Protein AF-0000000081105665 (afdb_homodimer)

Solvent-accessible surface area (backbone atoms only — not comparable to full-atom values): 54219 Å² total; per-residue (Å²): 66,48,36,37,39,57,24,75,41,29,33,27,36,34,90,42,68,27,40,49,86,88,50,62,71,31,63,37,23,74,42,28,30,39,30,44,35,36,40,65,86,80,62,50,31,34,32,40,41,40,35,35,30,55,28,52,73,60,33,45,56,31,72,83,52,72,49,66,42,65,29,30,36,23,30,35,54,67,84,82,11,31,29,22,29,56,30,8,40,64,44,68,84,50,92,57,45,72,49,58,62,32,36,41,55,25,50,58,17,31,39,53,46,51,49,50,51,65,70,30,57,69,56,51,52,49,54,44,62,76,42,50,90,47,48,45,74,49,79,44,68,42,82,90,47,67,42,66,32,38,33,40,33,41,74,93,52,75,49,35,42,30,24,37,68,82,82,64,42,73,35,31,42,34,32,77,41,69,33,67,49,65,21,78,38,44,45,27,39,35,42,25,66,65,42,79,33,60,48,43,96,78,78,74,43,67,41,79,44,59,35,27,45,31,35,28,38,66,85,54,34,47,37,32,42,36,37,46,70,42,71,42,39,58,62,92,70,64,89,66,72,56,52,77,62,68,60,89,84,59,80,60,59,82,26,41,50,43,85,42,90,89,56,31,57,58,57,51,48,56,29,43,74,65,19,62,52,83,68,71,63,72,81,76,41,52,58,86,37,55,45,78,44,51,86,42,73,92,44,68,46,42,28,38,34,27,60,68,53,52,43,43,35,29,49,35,36,58,50,94,88,24,26,38,34,37,39,17,32,54,71,54,34,57,36,50,55,50,38,37,37,72,73,68,68,41,51,56,44,34,39,34,41,35,30,81,33,37,70,25,33,49,14,44,47,57,42,34,73,68,62,16,31,40,38,39,45,56,90,44,46,74,63,54,46,32,19,72,82,42,65,59,48,75,46,67,22,40,63,82,46,40,39,74,50,73,56,96,61,36,30,38,36,42,45,40,47,85,82,34,60,84,19,59,55,28,33,40,34,39,37,37,45,37,60,53,50,84,80,49,70,39,38,34,41,39,63,80,33,46,48,30,34,60,85,42,68,49,56,49,69,60,52,56,32,49,65,45,41,34,45,48,48,49,53,50,35,57,71,30,16,53,34,42,81,20,35,31,38,14,28,30,34,40,83,66,7,45,33,48,43,53,43,54,32,57,62,69,53,50,75,72,48,94,35,39,52,85,49,28,44,65,70,44,63,64,42,85,78,126,67,47,34,38,38,58,22,77,39,28,34,27,35,34,90,41,68,26,40,49,86,88,47,63,73,30,62,36,23,72,41,27,31,40,30,43,34,37,39,66,84,79,63,50,32,34,32,40,40,40,35,34,30,53,24,51,73,61,31,48,55,33,71,83,54,73,50,67,41,67,28,31,36,24,30,35,54,67,87,83,11,31,28,22,27,54,31,9,40,65,43,68,84,49,92,58,48,71,49,58,61,31,35,40,54,24,50,57,17,32,40,53,46,52,50,50,52,64,71,29,57,71,55,50,52,48,52,43,64,75,41,50,90,46,50,45,72,48,80,44,67,43,83,88,48,67,42,68,32,37,34,40,34,42,73,93,53,75,47,34,40,32,23,36,70,83,81,64,40,73,35,30,41,36,32,78,41,69,34,67,48,66,22,78,37,43,45,26,39,36,43,27,66,66,39,80,32,61,49,45,97,78,79,75,44,67,40,79,44,60,34,28,44,29,36,27,39,65,84,54,34,50,36,32,44,37,38,46,69,42,71,41,38,60,61,92,70,64,89,64,72,59,52,76,63,67,62,88,84,60,81,62,56,84,25,42,49,44,84,41,88,89,55,31,56,57,55,50,47,56,28,43,75,65,19,62,51,82,70,71,62,72,82,76,42,53,59,87,37,53,46,79,44,49,87,42,74,93,44,68,46,41,28,40,35,28,61,68,53,52,44,43,35,30,49,36,37,59,49,94,90,26,26,36,35,35,39,18,33,54,70,53,34,56,36,49,54,50,37,37,37,72,73,67,68,42,52,57,45,33,38,34,40,36,31,81,33,38,70,26,34,50,13,45,47,57,41,35,73,68,62,15,31,41,37,40,45,56,90,44,47,72,62,53,45,33,19,73,83,42,66,60,48,75,45,66,22,40,64,83,44,40,39,75,50,72,56,94,62,34,29,38,36,44,44,40,47,85,82,34,60,86,20,59,55,28,36,40,35,38,38,35,45,38,60,54,49,86,78,49,70,38,37,35,40,39,63,81,32,43,48,31,35,65,84,42,70,60,66,56,58,70,51,47,35,50,65,45,42,34,46,47,48,50,53,51,34,58,71,32,16,53,34,43,82,22,35,32,39,13,28,31,32,40,90,62,6,45,33,46,43,53,49,54,33,58,61,68,54,52,74,72,46,92,36,40,54,85,51,27,45,66,70,43,62,63,42,86,78,124

Sequence (1060 aa):
MTNINKYSIYRSQTLTQNYNLYHSDQSVAETGSETLSFDLSSGLRARIDRYYRYNDYWIWSQPGLEPSMNYTIVMKDGSDGFACFTKAQNNFFVDDPTQTLGYVDSYLADYLIHQAQQFALPWLLQQMNSASSRLHTYDMVEPLTNNRFKVLELDGSDFSLIVNATSHRPYKIRFMENHATFGKATNDLLLSNYSAVSFDDKSGRRLQLPYRLQTIYNSTDVLEDVKLDSISINPPMKSGFFDPVLSPKDTSTPQAPKQSTLYPRSEVHEFFESGLWGGPFESFFNTSDVVVTHPIPDIPQIMAVYVGYADYVQLVLNFTDGVLITDAAPHRSRILIQWVKETLHKSVTHIVPSHHHRDHAGGVPDYVEAGAVVVVPEVAKKYYSNINNGKVKFATYNEKNPFVLKDEHIQFRSLWRDENPHARDWSYGVATSACPAKNEGVVAFVADVWSPDPDDGGMGDAVRFDIGYARQWLDAAVDDGLPRSTVVVGAHGGNTTIDKLESLISITGYEYPNLETNDWKAGGALCKHHMTNINKYSIYRSQTLTQNYNLYHSDQSVAETGSETLSFDLSSGLRARIDRYYRYNDYWIWSQPGLEPSMNYTIVMKDGSDGFACFTKAQNNFFVDDPTQTLGYVDSYLADYLIHQAQQFALPWLLQQMNSASSRLHTYDMVEPLTNNRFKVLELDGSDFSLIVNATSHRPYKIRFMENHATFGKATNDLLLSNYSAVSFDDKSGRRLQLPYRLQTIYNSTDVLEDVKLDSISINPPMKSGFFDPVLSPKDTSTPQAPKQSTLYPRSEVHEFFESGLWGGPFESFFNTSDVVVTHPIPDIPQIMAVYVGYADYVQLVLNFTDGVLITDAAPHRSRILIQWVKETLHKSVTHIVPSHHHRDHAGGVPDYVEAGAVVVVPEVAKKYYSNINNGKVKFATYNEKNPFVLKDEHIQFRSLWRDENPHARDWSYGVATSACPAKNEGVVAFVADVWSPDPDDGGMGDAVRFDIGYARQWLDAAVDDGLPRSTVVVGAHGGNTTIDKLESLISITGYEYPNLETNDWKAGGALCKHH

Organism: NCBI:txid173218

InterPro domains:
  IPR001279 Metallo-beta-lactamase [PF00753] (320-388)
  IPR036866 Ribonuclease Z/Hydroxyacylglutathione hydrolase-like [G3DSA:3.60.15.10] (304-509)
  IPR036866 Ribonuclease Z/Hydroxyacylglutathione hydrolase-like [SSF56281] (298-503)

Foldseek 3Di:
DKKQDWFAFKWFFFPFQAQALPATDGTQFGGKIKIKDWDQPPAIKIKIWIKTFGDVVLCLQPVPDPRIATWMWIWGADQQIWIFILFFAQASPDPDRRDGPTTDAQALNQLVVLVSCQVCPVNVVVVCVVPVVQKDKDWDQDPPPRDIWIWIDGPPDQWIFTADPPVRHTAWIWGWFQAQFQGTKIWIWGFDDWDWDDQDPPPSDTDTGGQWIFTDIRNHYTGITTGTPDMDHPDDDDPCNNPRDHDPPDDDDGYHHDADPLRHSVNSVNCRSNNNDDDDPVVPWALVQKDWDDLAPVQRQWIWIDTNDQFFIWIWGNDPAAIEIFFAARPVNLRVQVNCCVPVVHGHAAYEFQDRRCRRCVRVLVNVVSPHAYEFAPSCCVSRCCRPHRSHHYDYAAQQAWDWDADQFKIKTKHDDAPAPSHRGGIKMKMATQADDKPGEIEIEHEQQDQDDVVCVLPVPSSRHDLVNLVVVLVVCLVQQPAQQYWYQYSGYPNNSIDGNVSNCVNSVPPRDRGIQQRGCRNHRSHPPD/DKKQDWFQFKWFFFPFQAQALPATDGTQFRGWIKIKDWDQPPAIKIKIWIKTFGDVVLCLQPVPDPRMATWMWIWGADQQIWIFILFFALASPDPGRRDGPTTDAQALNQLVVLVSCQVCPVNVVVVCVVPVVQKDKDWDQDPPPRDIWIWIDGPPDQWIFTADPPVRHTAWIWGWFQAQQQGTKIWIWGFDDWDWDDQDPPPSDTDTGGQWIFTDIRNHYTGITTGTPDMDHPDDDDPCNNPRDHDPVDDDDGYHHDADPLRHSNNSVNCRSNNNDDDDPVVPWALVQKDWDDLAPVQRQWIWIDTDDQFFIWIWGNDPAAIEIFFAARPVNLRVQVNCCVPVVHGHAAYEFQDRRCRRCVRVLVNVVSPHAYEFAPSCCVSRCCRPHRSHHYDYAAQQAWDWDADQFKIKTKHDDAPAPSHRGGIKMKMATQADDKPGEIEIEHEQQDQDDVVCVLAPCVSRHDLVNLVVVLVVCLVQQPAQQYWYQYSGYPPNSIDGNVSNCSNSVPPRDRGIQQRGCRNHRSHPPD

Nearest PDB structures (foldseek):
  1bmc-assembly1_A  TM=7.574E-01  e=5.456E-08  Bacillus cereus
  6v54-assembly1_A  TM=6.440E-01  e=1.483E-07  Hirschia baltica ATCC 49814
  6mh0-assembly1_A  TM=6.210E-01  e=2.069E-07  Escherichia coli
  6v3q-assembly1_B  TM=7.122E-01  e=2.816E-06  Pseudomonas aeruginosa
  7ayj-assembly1_A  TM=6.087E-01  e=8.771E-07  Pseudomonas aeruginosa

Structure (mmCIF, N/CA/C/O backbone):
data_AF-0000000081105665-model_v1
#
loop_
_entity.id
_entity.type
_entity.pdbx_description
1 polymer 'Metallo-beta-lactamase domain-containing protein'
#
loop_
_atom_site.group_PDB
_atom_site.id
_atom_site.type_symbol
_atom_site.label_atom_id
_atom_site.label_alt_id
_atom_site.label_comp_id
_atom_site.label_asym_id
_atom_site.label_entity_id
_atom_site.label_seq_id
_atom_site.pdbx_PDB_ins_code
_atom_site.Cartn_x
_atom_site.Cartn_y
_atom_site.Cartn_z
_atom_site.occupancy
_atom_site.B_iso_or_equiv
_atom_site.auth_seq_id
_atom_site.auth_comp_id
_atom_site.auth_asym_id
_atom_site.auth_atom_id
_atom_site.pdbx_PDB_model_num
ATOM 1 N N . MET A 1 1 ? -12.219 19.234 34.719 1 37.34 1 MET A N 1
ATOM 2 C CA . MET A 1 1 ? -11.25 18.281 34.188 1 37.34 1 MET A CA 1
ATOM 3 C C . MET A 1 1 ? -11.938 17.266 33.25 1 37.34 1 MET A C 1
ATOM 5 O O . MET A 1 1 ? -12.977 16.703 33.625 1 37.34 1 MET A O 1
ATOM 9 N N . THR A 1 2 ? -11.758 17.406 32.062 1 38.91 2 THR A N 1
ATOM 10 C CA . THR A 1 2 ? -12.383 16.453 31.156 1 38.91 2 THR A CA 1
ATOM 11 C C . THR A 1 2 ? -11.406 15.352 30.781 1 38.91 2 THR A C 1
ATOM 13 O O . THR A 1 2 ? -10.258 15.625 30.406 1 38.91 2 THR A O 1
ATOM 16 N N . ASN A 1 3 ? -11.625 14.109 31.359 1 39.16 3 ASN A N 1
ATOM 17 C CA . ASN A 1 3 ? -10.875 12.945 30.922 1 39.16 3 ASN A CA 1
ATOM 18 C C . ASN A 1 3 ? -11.578 12.211 29.781 1 39.16 3 ASN A C 1
ATOM 20 O O . ASN A 1 3 ? -12.742 11.844 29.906 1 39.16 3 ASN A O 1
ATOM 24 N N . ILE A 1 4 ? -11.008 12.336 28.703 1 38.38 4 ILE A N 1
ATOM 25 C CA . ILE A 1 4 ? -11.492 11.508 27.609 1 38.38 4 ILE A CA 1
ATOM 26 C C . ILE A 1 4 ? -10.812 10.141 27.641 1 38.38 4 ILE A C 1
ATOM 28 O O . ILE A 1 4 ? -9.578 10.055 27.609 1 38.38 4 ILE A O 1
ATOM 32 N N . ASN A 1 5 ? -11.391 9.141 28.156 1 37.25 5 ASN A N 1
ATOM 33 C CA . ASN A 1 5 ? -10.852 7.809 28.438 1 37.25 5 ASN A CA 1
ATOM 34 C C . ASN A 1 5 ? -10.625 7.023 27.141 1 37.25 5 ASN A C 1
ATOM 36 O O . ASN A 1 5 ? -10.875 7.527 26.047 1 37.25 5 ASN A O 1
ATOM 40 N N . LYS A 1 6 ? -10.828 5.504 27.359 1 40.22 6 LYS A N 1
ATOM 41 C CA . LYS A 1 6 ? -10.32 4.355 26.609 1 40.22 6 LYS A CA 1
ATOM 42 C C . LYS A 1 6 ? -10.852 4.344 25.188 1 40.22 6 LYS A C 1
ATOM 44 O O . LYS A 1 6 ? -12.039 4.594 24.953 1 40.22 6 LYS A O 1
ATOM 49 N N . TYR A 1 7 ? -9.852 4.559 24.328 1 48.91 7 TYR A N 1
ATOM 50 C CA . TYR A 1 7 ? -10.148 4.441 22.906 1 48.91 7 TYR A CA 1
ATOM 51 C C . TYR A 1 7 ? -10.18 2.982 22.469 1 48.91 7 TYR A C 1
ATOM 53 O O . TYR A 1 7 ? -9.328 2.189 22.875 1 48.91 7 TYR A O 1
ATOM 61 N N . SER A 1 8 ? -11.273 2.695 21.781 1 53.72 8 SER A N 1
ATOM 62 C CA . SER A 1 8 ? -11.289 1.357 21.203 1 53.72 8 SER A CA 1
ATOM 63 C C . SER A 1 8 ? -10.523 1.323 19.875 1 53.72 8 SER A C 1
ATOM 65 O O . SER A 1 8 ? -9.922 0.307 19.531 1 53.72 8 SER A O 1
ATOM 67 N N . ILE A 1 9 ? -10.453 2.574 19.203 1 60.12 9 ILE A N 1
ATOM 68 C CA . ILE A 1 9 ? -9.789 2.502 17.906 1 60.12 9 ILE A CA 1
ATOM 69 C C . ILE A 1 9 ? -8.914 3.74 17.703 1 60.12 9 ILE A C 1
ATOM 71 O O . ILE A 1 9 ? -9.383 4.871 17.859 1 60.12 9 ILE A O 1
ATOM 75 N N . TYR A 1 10 ? -7.656 3.674 17.656 1 60.84 10 TYR A N 1
ATOM 76 C CA . TYR A 1 10 ? -6.711 4.684 17.188 1 60.84 10 TYR A CA 1
ATOM 77 C C . TYR A 1 10 ? -6.016 4.223 15.914 1 60.84 10 TYR A C 1
ATOM 79 O O . TYR A 1 10 ? -5.297 3.221 15.914 1 60.84 10 TYR A O 1
ATOM 87 N N . ARG A 1 11 ? -6.316 4.918 14.797 1 66.19 11 ARG A N 1
ATOM 88 C CA . ARG A 1 11 ? -5.66 4.684 13.516 1 66.19 11 ARG A CA 1
ATOM 89 C C . ARG A 1 11 ? -5.109 5.98 12.938 1 66.19 11 ARG A C 1
ATOM 91 O O . ARG A 1 11 ? -5.691 7.051 13.133 1 66.19 11 ARG A O 1
ATOM 98 N N . SER A 1 12 ? -4.004 5.84 12.359 1 69.19 12 SER A N 1
ATOM 99 C CA . SER A 1 12 ? -3.416 7.047 11.781 1 69.19 12 SER A CA 1
ATOM 100 C C . SER A 1 12 ? -2.777 6.762 10.43 1 69.19 12 SER A C 1
ATOM 102 O O . SER A 1 12 ? -2.34 5.637 10.172 1 69.19 12 SER A O 1
ATOM 104 N N . GLN A 1 13 ? -2.807 7.734 9.555 1 68.31 13 GLN A N 1
ATOM 105 C CA . GLN A 1 13 ? -2.158 7.711 8.25 1 68.31 13 GLN A CA 1
ATOM 106 C C . GLN A 1 13 ? -1.118 8.82 8.133 1 68.31 13 GLN A C 1
ATOM 108 O O . GLN A 1 13 ? -1.024 9.688 9.008 1 68.31 13 GLN A O 1
ATOM 113 N N . THR A 1 14 ? -0.29 8.656 7.148 1 71.38 14 THR A N 1
ATOM 114 C CA . THR A 1 14 ? 0.779 9.633 6.953 1 71.38 14 THR A CA 1
ATOM 115 C C . THR A 1 14 ? 0.577 10.406 5.652 1 71.38 14 THR A C 1
ATOM 117 O O . THR A 1 14 ? -0.057 9.906 4.723 1 71.38 14 THR A O 1
ATOM 120 N N . LEU A 1 15 ? 1.018 11.594 5.68 1 73 15 LEU A N 1
ATOM 121 C CA . LEU A 1 15 ? 1.09 12.375 4.453 1 73 15 LEU A CA 1
ATOM 122 C C . LEU A 1 15 ? 2.422 12.156 3.744 1 73 15 LEU A C 1
ATOM 124 O O . LEU A 1 15 ? 2.592 12.555 2.59 1 73 15 LEU A O 1
ATOM 128 N N . THR A 1 16 ? 3.307 11.375 4.387 1 76 16 THR A N 1
ATOM 129 C CA . THR A 1 16 ? 4.703 11.5 3.988 1 76 16 THR A CA 1
ATOM 130 C C . THR A 1 16 ? 5.172 10.242 3.26 1 76 16 THR A C 1
ATOM 132 O O . THR A 1 16 ? 6.211 10.258 2.594 1 76 16 THR A O 1
ATOM 135 N N . GLN A 1 17 ? 4.523 9.203 3.264 1 82.69 17 GLN A N 1
ATOM 136 C CA . GLN A 1 17 ? 5.066 7.945 2.756 1 82.69 17 GLN A CA 1
ATOM 137 C C . GLN A 1 17 ? 4.047 7.219 1.886 1 82.69 17 GLN A C 1
ATOM 139 O O . GLN A 1 17 ? 4.031 5.984 1.835 1 82.69 17 GLN A O 1
ATOM 144 N N . ASN A 1 18 ? 3.248 7.973 1.263 1 89.19 18 ASN A N 1
ATOM 145 C CA . ASN A 1 18 ? 2.18 7.406 0.448 1 89.19 18 ASN A CA 1
ATOM 146 C C . ASN A 1 18 ? 2.701 6.914 -0.899 1 89.19 18 ASN A C 1
ATOM 148 O O . ASN A 1 18 ? 3.715 7.414 -1.396 1 89.19 18 ASN A O 1
ATOM 152 N N . TYR A 1 19 ? 2.037 5.875 -1.421 1 92 19 TYR A N 1
ATOM 153 C CA . TYR A 1 19 ? 2.26 5.531 -2.82 1 92 19 TYR A CA 1
ATOM 154 C C . TYR A 1 19 ? 1.63 6.562 -3.746 1 92 19 TYR A C 1
ATOM 156 O O . TYR A 1 19 ? 2.27 7.031 -4.691 1 92 19 TYR A O 1
ATOM 164 N N . ASN A 1 20 ? 0.352 6.941 -3.508 1 92.81 20 ASN A N 1
ATOM 165 C CA . ASN A 1 20 ? -0.373 7.922 -4.309 1 92.81 20 ASN A CA 1
ATOM 166 C C . ASN A 1 20 ? 0.107 9.344 -4.023 1 92.81 20 ASN A C 1
ATOM 168 O O . ASN A 1 20 ? 0.694 9.602 -2.975 1 92.81 20 ASN A O 1
ATOM 172 N N . LEU A 1 21 ? -0.135 10.219 -4.949 1 93.19 21 LEU A N 1
ATOM 173 C CA . LEU A 1 21 ? 0.351 11.594 -4.859 1 93.19 21 LEU A CA 1
ATOM 174 C C . LEU A 1 21 ? -0.659 12.484 -4.145 1 93.19 21 LEU A C 1
ATOM 176 O O . LEU A 1 21 ? -0.277 13.375 -3.387 1 93.19 21 LEU A O 1
ATOM 180 N N . TYR A 1 22 ? -1.914 12.18 -4.227 1 88.69 22 TYR A N 1
ATOM 181 C CA . TYR A 1 22 ? -2.889 13.203 -3.865 1 88.69 22 TYR A CA 1
ATOM 182 C C . TYR A 1 22 ? -3.77 12.734 -2.713 1 88.69 22 TYR A C 1
ATOM 184 O O . TYR A 1 22 ? -4.609 13.492 -2.219 1 88.69 22 TYR A O 1
ATOM 192 N N . HIS A 1 23 ? -3.568 11.5 -2.299 1 88.06 23 HIS A N 1
ATOM 193 C CA . HIS A 1 23 ? -4.336 10.969 -1.183 1 88.06 23 HIS A CA 1
ATOM 194 C C . HIS A 1 23 ? -3.467 10.094 -0.284 1 88.06 23 HIS A C 1
ATOM 196 O O . HIS A 1 23 ? -2.576 9.391 -0.767 1 88.06 23 HIS A O 1
ATOM 202 N N . SER A 1 24 ? -3.795 10.203 0.96 1 87.25 24 SER A N 1
ATOM 203 C CA . SER A 1 24 ? -3.096 9.328 1.895 1 87.25 24 SER A CA 1
ATOM 204 C C . SER A 1 24 ? -3.535 7.879 1.727 1 87.25 24 SER A C 1
ATOM 206 O O . SER A 1 24 ? -4.73 7.594 1.635 1 87.25 24 SER A O 1
ATOM 208 N N . ASP A 1 25 ? -2.521 6.996 1.565 1 85.25 25 ASP A N 1
ATOM 209 C CA . ASP A 1 25 ? -2.857 5.59 1.383 1 85.25 25 ASP A CA 1
ATOM 210 C C . ASP A 1 25 ? -1.94 4.691 2.211 1 85.25 25 ASP A C 1
ATOM 212 O O . ASP A 1 25 ? -1.856 3.486 1.968 1 85.25 25 ASP A O 1
ATOM 216 N N . GLN A 1 26 ? -1.237 5.289 3.104 1 83.06 26 GLN A N 1
ATOM 217 C CA . GLN A 1 26 ? -0.347 4.527 3.973 1 83.06 26 GLN A CA 1
ATOM 218 C C . GLN A 1 26 ? -0.602 4.852 5.441 1 83.06 26 GLN A C 1
ATOM 220 O O . GLN A 1 26 ? -0.69 6.023 5.816 1 83.06 26 GLN A O 1
ATOM 225 N N . SER A 1 27 ? -0.707 3.822 6.223 1 80.25 27 SER A N 1
ATOM 226 C CA . SER A 1 27 ? -0.966 4.016 7.645 1 80.25 27 SER A CA 1
ATOM 227 C C . SER A 1 27 ? 0.333 4.059 8.445 1 80.25 27 SER A C 1
ATOM 229 O O . SER A 1 27 ? 1.361 3.547 7.992 1 80.25 27 SER A O 1
ATOM 231 N N . VAL A 1 28 ? 0.261 4.777 9.555 1 81 28 VAL A N 1
ATOM 232 C CA . VAL A 1 28 ? 1.315 4.695 10.562 1 81 28 VAL A CA 1
ATOM 233 C C . VAL A 1 28 ? 0.925 3.686 11.641 1 81 28 VAL A C 1
ATOM 235 O O . VAL A 1 28 ? 1.658 2.727 11.891 1 81 28 VAL A O 1
ATOM 238 N N . ALA A 1 29 ? -0.234 3.91 12.227 1 78.38 29 ALA A N 1
ATOM 239 C CA . ALA A 1 29 ? -0.784 3.02 13.242 1 78.38 29 ALA A CA 1
ATOM 240 C C . ALA A 1 29 ? -2.076 2.367 12.758 1 78.38 29 ALA A C 1
ATOM 242 O O . ALA A 1 29 ? -3.061 3.057 12.477 1 78.38 29 ALA A O 1
ATOM 243 N N . GLU A 1 30 ? -2.096 1.103 12.734 1 72.56 30 GLU A N 1
ATOM 244 C CA . GLU A 1 30 ? -3.305 0.408 12.305 1 72.56 30 GLU A CA 1
ATOM 245 C C . GLU A 1 30 ? -4.203 0.078 13.492 1 72.56 30 GLU A C 1
ATOM 247 O O . GLU A 1 30 ? -5.414 -0.104 13.328 1 72.56 30 GLU A O 1
ATOM 252 N N . THR A 1 31 ? -3.553 -0.046 14.594 1 73.44 31 THR A N 1
ATOM 253 C CA . THR A 1 31 ? -4.289 -0.298 15.828 1 73.44 31 THR A CA 1
ATOM 254 C C . THR A 1 31 ? -3.645 0.436 17 1 73.44 31 THR A C 1
ATOM 256 O O . THR A 1 31 ? -2.436 0.678 17 1 73.44 31 THR A O 1
ATOM 259 N N . GLY A 1 32 ? -4.539 0.839 17.953 1 78.06 32 GLY A N 1
ATOM 260 C CA . GLY A 1 32 ? -4.031 1.518 19.125 1 78.06 32 GLY A CA 1
ATOM 261 C C . GLY A 1 32 ? -5.129 1.993 20.062 1 78.06 32 GLY A C 1
ATOM 262 O O . GLY A 1 32 ? -6.305 1.695 19.844 1 78.06 32 GLY A O 1
ATOM 263 N N . SER A 1 33 ? -4.648 2.572 21.125 1 83.25 33 SER A N 1
ATOM 264 C CA . SER A 1 33 ? -5.527 3.18 22.125 1 83.25 33 SER A CA 1
ATOM 265 C C . SER A 1 33 ? -4.938 4.48 22.656 1 83.25 33 SER A C 1
ATOM 267 O O . SER A 1 33 ? -3.725 4.695 22.578 1 83.25 33 SER A O 1
ATOM 269 N N . GLU A 1 34 ? -5.859 5.344 23.062 1 86.88 34 GLU A N 1
ATOM 270 C CA . GLU A 1 34 ? -5.414 6.633 23.594 1 86.88 34 GLU A CA 1
ATOM 271 C C . GLU A 1 34 ? -6.348 7.129 24.688 1 86.88 34 GLU A C 1
ATOM 273 O O . GLU A 1 34 ? -7.562 6.91 24.625 1 86.88 34 GLU A O 1
ATOM 278 N N . THR A 1 35 ? -5.742 7.672 25.719 1 89.5 35 THR A N 1
ATOM 279 C CA . THR A 1 35 ? -6.469 8.43 26.734 1 89.5 35 THR A CA 1
ATOM 280 C C . THR A 1 35 ? -5.992 9.875 26.781 1 89.5 35 THR A C 1
ATOM 282 O O . THR A 1 35 ? -4.797 10.141 26.922 1 89.5 35 THR A O 1
ATOM 285 N N . LEU A 1 36 ? -6.906 10.766 26.609 1 92 36 LEU A N 1
ATOM 286 C CA . LEU A 1 36 ? -6.637 12.195 26.719 1 92 36 LEU A CA 1
ATOM 287 C C . LEU A 1 36 ? -7.258 12.773 27.984 1 92 36 LEU A C 1
ATOM 289 O O . LEU A 1 36 ? -8.445 12.57 28.234 1 92 36 LEU A O 1
ATOM 293 N N . SER A 1 37 ? -6.422 13.414 28.766 1 94.31 37 SER A N 1
ATOM 294 C CA . SER A 1 37 ? -6.887 14.062 30 1 94.31 37 SER A CA 1
ATOM 295 C C . SER A 1 37 ? -6.539 15.547 30.016 1 94.31 37 SER A C 1
ATOM 297 O O . SER A 1 37 ? -5.438 15.93 29.609 1 94.31 37 SER A O 1
ATOM 299 N N . PHE A 1 38 ? -7.516 16.344 30.438 1 94.88 38 PHE A N 1
ATOM 300 C CA . PHE A 1 38 ? -7.312 17.797 30.469 1 94.88 38 PHE A CA 1
ATOM 301 C C . PHE A 1 38 ? -7.645 18.359 31.844 1 94.88 38 PHE A C 1
ATOM 303 O O . PHE A 1 38 ? -8.594 17.906 32.5 1 94.88 38 PHE A O 1
ATOM 310 N N . ASP A 1 39 ? -6.836 19.219 32.312 1 94.62 39 ASP A N 1
ATOM 311 C CA . ASP A 1 39 ? -7.129 20.109 33.438 1 94.62 39 ASP A CA 1
ATOM 312 C C . ASP A 1 39 ? -7.293 21.547 32.969 1 94.62 39 ASP A C 1
ATOM 314 O O . ASP A 1 39 ? -6.348 22.156 32.469 1 94.62 39 ASP A O 1
ATOM 318 N N . LEU A 1 40 ? -8.461 22.094 33.188 1 91.19 40 LEU A N 1
ATOM 319 C CA . LEU A 1 40 ? -8.797 23.406 32.656 1 91.19 40 LEU A CA 1
ATOM 320 C C . LEU A 1 40 ? -8.891 24.438 33.781 1 91.19 40 LEU A C 1
ATOM 322 O O . LEU A 1 40 ? -9.469 25.516 33.625 1 91.19 40 LEU A O 1
ATOM 326 N N . SER A 1 41 ? -8.367 24.156 34.938 1 87.06 41 SER A N 1
ATOM 327 C CA . SER A 1 41 ? -8.508 25.016 36.125 1 87.06 41 SER A CA 1
ATOM 328 C C . SER A 1 41 ? -7.656 26.281 35.969 1 87.06 41 SER A C 1
ATOM 330 O O . SER A 1 41 ? -8.094 27.359 36.375 1 87.06 41 SER A O 1
ATOM 332 N N . SER A 1 42 ? -6.484 26.203 35.625 1 84.5 42 SER A N 1
ATOM 333 C CA . SER A 1 42 ? -5.562 27.312 35.406 1 84.5 42 SER A CA 1
ATOM 334 C C . SER A 1 42 ? -4.746 27.109 34.125 1 84.5 42 SER A C 1
ATOM 336 O O . SER A 1 42 ? -3.609 26.625 34.188 1 84.5 42 SER A O 1
ATOM 338 N N . GLY A 1 43 ? -5.34 27.719 33.031 1 88.56 43 GLY A N 1
ATOM 339 C CA . GLY A 1 43 ? -4.746 27.359 31.766 1 88.56 43 GLY A CA 1
ATOM 340 C C . GLY A 1 43 ? -5.09 25.953 31.328 1 88.56 43 GLY A C 1
ATOM 341 O O . GLY A 1 43 ? -6.125 25.406 31.719 1 88.56 43 GLY A O 1
ATOM 342 N N . LEU A 1 44 ? -4.402 25.469 30.422 1 94.12 44 LEU A N 1
ATOM 343 C CA . LEU A 1 44 ? -4.633 24.094 29.984 1 94.12 44 LEU A CA 1
ATOM 344 C C . LEU A 1 44 ? -3.459 23.203 30.344 1 94.12 44 LEU A C 1
ATOM 346 O O . LEU A 1 44 ? -2.312 23.5 30 1 94.12 44 LEU A O 1
ATOM 350 N N . ARG A 1 45 ? -3.672 22.203 31.172 1 96.12 45 ARG A N 1
ATOM 351 C CA . ARG A 1 45 ? -2.783 21.062 31.344 1 96.12 45 ARG A CA 1
ATOM 352 C C . ARG A 1 45 ? -3.381 19.812 30.703 1 96.12 45 ARG A C 1
ATOM 354 O O . ARG A 1 45 ? -4.594 19.609 30.75 1 96.12 45 ARG A O 1
ATOM 361 N N . ALA A 1 46 ? -2.564 19.094 30.078 1 96.69 46 ALA A N 1
ATOM 362 C CA . ALA A 1 46 ? -3.055 17.906 29.391 1 96.69 46 ALA A CA 1
ATOM 363 C C . ALA A 1 46 ? -2.117 16.719 29.625 1 96.69 46 ALA A C 1
ATOM 365 O O . ALA A 1 46 ? -0.939 16.906 29.938 1 96.69 46 ALA A O 1
ATOM 366 N N . ARG A 1 47 ? -2.66 15.555 29.531 1 96.31 47 ARG A N 1
ATOM 367 C CA . ARG A 1 47 ? -1.951 14.273 29.578 1 96.31 47 ARG A CA 1
ATOM 368 C C . ARG A 1 47 ? -2.432 13.352 28.453 1 96.31 47 ARG A C 1
ATOM 370 O O . ARG A 1 47 ? -3.637 13.227 28.219 1 96.31 47 ARG A O 1
ATOM 377 N N . ILE A 1 48 ? -1.525 12.797 27.719 1 94.38 48 ILE A N 1
ATOM 378 C CA . ILE A 1 48 ? -1.81 11.82 26.672 1 94.38 48 ILE A CA 1
ATOM 379 C C . ILE A 1 48 ? -1.198 10.477 27.047 1 94.38 48 ILE A C 1
ATOM 381 O O . ILE A 1 48 ? 0.008 10.375 27.281 1 94.38 48 ILE A O 1
ATOM 385 N N . ASP A 1 49 ? -1.987 9.469 27.172 1 93.06 49 ASP A N 1
ATOM 386 C CA . ASP A 1 49 ? -1.558 8.078 27.219 1 93.06 49 ASP A CA 1
ATOM 387 C C . ASP A 1 49 ? -1.884 7.348 25.922 1 93.06 49 ASP A C 1
ATOM 389 O O . ASP A 1 49 ? -3.055 7.133 25.594 1 93.06 49 ASP A O 1
ATOM 393 N N . ARG A 1 50 ? -0.881 6.949 25.172 1 91.12 50 ARG A N 1
ATOM 394 C CA . ARG A 1 50 ? -1.121 6.391 23.844 1 91.12 50 ARG A CA 1
ATOM 395 C C . ARG A 1 50 ? -0.377 5.07 23.656 1 91.12 50 ARG A C 1
ATOM 397 O O . ARG A 1 50 ? 0.793 4.957 24.031 1 91.12 50 ARG A O 1
ATOM 404 N N . TYR A 1 51 ? -1.106 4.18 23.172 1 86.69 51 TYR A N 1
ATOM 405 C CA . TYR A 1 51 ? -0.567 2.902 22.719 1 86.69 51 TYR A CA 1
ATOM 406 C C . TYR A 1 51 ? -0.921 2.648 21.266 1 86.69 51 TYR A C 1
ATOM 408 O O . TYR A 1 51 ? -2.076 2.814 20.859 1 86.69 51 TYR A O 1
ATOM 416 N N . TYR A 1 52 ? 0.073 2.336 20.438 1 82.44 52 TYR A N 1
ATOM 417 C CA . TYR A 1 52 ? -0.248 1.916 19.078 1 82.44 52 TYR A CA 1
ATOM 418 C C . TYR A 1 52 ? 0.839 1.008 18.516 1 82.44 52 TYR A C 1
ATOM 420 O O . TYR A 1 52 ? 1.935 0.919 19.078 1 82.44 52 TYR A O 1
ATOM 428 N N . ARG A 1 53 ? 0.528 0.32 17.516 1 76.62 53 ARG A N 1
ATOM 429 C CA . ARG A 1 53 ? 1.465 -0.525 16.781 1 76.62 53 ARG A CA 1
ATOM 430 C C . ARG A 1 53 ? 1.719 0.025 15.383 1 76.62 53 ARG A C 1
ATOM 432 O O . ARG A 1 53 ? 0.776 0.353 14.664 1 76.62 53 ARG A O 1
ATOM 439 N N . TYR A 1 54 ? 3.053 0.087 15.078 1 75.38 54 TYR A N 1
ATOM 440 C CA . TYR A 1 54 ? 3.418 0.535 13.734 1 75.38 54 TYR A CA 1
ATOM 441 C C . TYR A 1 54 ? 2.943 -0.456 12.68 1 75.38 54 TYR A C 1
ATOM 443 O O . TYR A 1 54 ? 2.922 -1.665 12.922 1 75.38 54 TYR A O 1
ATOM 451 N N . ASN A 1 55 ? 2.641 0.153 11.555 1 72.38 55 ASN A N 1
ATOM 452 C CA . ASN A 1 55 ? 2.295 -0.707 10.43 1 72.38 55 ASN A CA 1
ATOM 453 C C . ASN A 1 55 ? 3.529 -1.384 9.844 1 72.38 55 ASN A C 1
ATOM 455 O O . ASN A 1 55 ? 4.656 -1.066 10.227 1 72.38 55 ASN A O 1
ATOM 459 N N . ASP A 1 56 ? 3.338 -2.217 8.898 1 66 56 ASP A N 1
ATOM 460 C CA . ASP A 1 56 ? 4.355 -3.088 8.312 1 66 56 ASP A CA 1
ATOM 461 C C . ASP A 1 56 ? 5.383 -2.281 7.527 1 66 56 ASP A C 1
ATOM 463 O O . ASP A 1 56 ? 6.531 -2.701 7.383 1 66 56 ASP A O 1
ATOM 467 N N . TYR A 1 57 ? 4.941 -1.225 7.078 1 64.25 57 TYR A N 1
ATOM 468 C CA . TYR A 1 57 ? 5.887 -0.416 6.316 1 64.25 57 TYR A CA 1
ATOM 469 C C . TYR A 1 57 ? 7.109 -0.07 7.16 1 64.25 57 TYR A C 1
ATOM 471 O O . TYR A 1 57 ? 8.242 -0.186 6.691 1 64.25 57 TYR A O 1
ATOM 479 N N . TRP A 1 58 ? 6.91 0.207 8.32 1 63.03 58 TRP A N 1
ATOM 480 C CA . TRP A 1 58 ? 7.988 0.607 9.219 1 63.03 58 TRP A CA 1
ATOM 481 C C . TRP A 1 58 ? 8.805 -0.602 9.656 1 63.03 58 TRP A C 1
ATOM 483 O O . TRP A 1 58 ? 10.031 -0.511 9.805 1 63.03 58 TRP A O 1
ATOM 493 N N . ILE A 1 59 ? 8.227 -1.684 9.633 1 59.88 59 ILE A N 1
ATOM 494 C CA . ILE A 1 59 ? 8.891 -2.902 10.086 1 59.88 59 ILE A CA 1
ATOM 495 C C . ILE A 1 59 ? 9.805 -3.432 8.984 1 59.88 59 ILE A C 1
ATOM 497 O O . ILE A 1 59 ? 10.875 -3.98 9.266 1 59.88 59 ILE A O 1
ATOM 501 N N . TRP A 1 60 ? 9.383 -3.199 7.789 1 60.59 60 TRP A N 1
ATOM 502 C CA . TRP A 1 60 ? 10.211 -3.652 6.68 1 60.59 60 TRP A CA 1
ATOM 503 C C . TRP A 1 60 ? 11.578 -2.967 6.707 1 60.59 60 TRP A C 1
ATOM 505 O O . TRP A 1 60 ? 12.602 -3.605 6.469 1 60.59 60 TRP A O 1
ATOM 515 N N . SER A 1 61 ? 11.492 -1.805 7.195 1 58.91 61 SER A N 1
ATOM 516 C CA . SER A 1 61 ? 12.742 -1.047 7.211 1 58.91 61 SER A CA 1
ATOM 517 C C . SER A 1 61 ? 13.586 -1.394 8.43 1 58.91 61 SER A C 1
ATOM 519 O O . SER A 1 61 ? 14.812 -1.286 8.398 1 58.91 61 SER A O 1
ATOM 521 N N . GLN A 1 62 ? 12.805 -1.818 9.469 1 58.81 62 GLN A N 1
ATOM 522 C CA . GLN A 1 62 ? 13.5 -2.15 10.703 1 58.81 62 GLN A CA 1
ATOM 523 C C . GLN A 1 62 ? 12.984 -3.459 11.297 1 58.81 62 GLN A C 1
ATOM 525 O O . GLN A 1 62 ? 12.211 -3.447 12.258 1 58.81 62 GLN A O 1
ATOM 530 N N . PRO A 1 63 ? 13.359 -4.605 10.672 1 57.44 63 PRO A N 1
ATOM 531 C CA . PRO A 1 63 ? 12.789 -5.887 11.094 1 57.44 63 PRO A CA 1
ATOM 532 C C . PRO A 1 63 ? 12.82 -6.078 12.609 1 57.44 63 PRO A C 1
ATOM 534 O O . PRO A 1 63 ? 11.992 -6.801 13.164 1 57.44 63 PRO A O 1
ATOM 537 N N . GLY A 1 64 ? 13.852 -5.344 13.336 1 56.78 64 GLY A N 1
ATOM 538 C CA . GLY A 1 64 ? 13.922 -5.527 14.773 1 56.78 64 GLY A CA 1
ATOM 539 C C . GLY A 1 64 ? 13.055 -4.543 15.539 1 56.78 64 GLY A C 1
ATOM 540 O O . GLY A 1 64 ? 13.125 -4.48 16.766 1 56.78 64 GLY A O 1
ATOM 541 N N . LEU A 1 65 ? 12.328 -3.893 14.781 1 56.5 65 LEU A N 1
ATOM 542 C CA . LEU A 1 65 ? 11.531 -2.871 15.445 1 56.5 65 LEU A CA 1
ATOM 543 C C . LEU A 1 65 ? 10.406 -3.506 16.266 1 56.5 65 LEU A C 1
ATOM 545 O O . LEU A 1 65 ? 9.719 -4.406 15.781 1 56.5 65 LEU A O 1
ATOM 549 N N . GLU A 1 66 ? 10.586 -3.34 17.562 1 58 66 GLU A N 1
ATOM 550 C CA . GLU A 1 66 ? 9.391 -3.607 18.359 1 58 66 GLU A CA 1
ATOM 551 C C . GLU A 1 66 ? 8.234 -2.703 17.938 1 58 66 GLU A C 1
ATOM 553 O O . GLU A 1 66 ? 8.305 -1.481 18.094 1 58 66 GLU A O 1
ATOM 558 N N . PRO A 1 67 ? 7.238 -3.281 17.422 1 62.78 67 PRO A N 1
ATOM 559 C CA . PRO A 1 67 ? 6.23 -2.479 16.719 1 62.78 67 PRO A CA 1
ATOM 560 C C . PRO A 1 67 ? 5.34 -1.687 17.672 1 62.78 67 PRO A C 1
ATOM 562 O O . PRO A 1 67 ? 4.629 -0.775 17.25 1 62.78 67 PRO A O 1
ATOM 565 N N . SER A 1 68 ? 5.52 -1.889 18.969 1 73.44 68 SER A N 1
ATOM 566 C CA . SER A 1 68 ? 4.496 -1.266 19.797 1 73.44 68 SER A CA 1
ATOM 567 C C . SER A 1 68 ? 5.031 -0.027 20.516 1 73.44 68 SER A C 1
ATOM 569 O O . SER A 1 68 ? 6.133 -0.052 21.078 1 73.44 68 SER A O 1
ATOM 571 N N . MET A 1 69 ? 4.375 1.101 20.391 1 81.44 69 MET A N 1
ATOM 572 C CA . MET A 1 69 ? 4.625 2.346 21.109 1 81.44 69 MET A CA 1
ATOM 573 C C . MET A 1 69 ? 3.629 2.521 22.266 1 81.44 69 MET A C 1
ATOM 575 O O . MET A 1 69 ? 2.434 2.273 22.094 1 81.44 69 MET A O 1
ATOM 579 N N . ASN A 1 70 ? 4.152 2.699 23.422 1 89.81 70 ASN A N 1
ATOM 580 C CA . ASN A 1 70 ? 3.359 2.91 24.641 1 89.81 70 ASN A CA 1
ATOM 581 C C . ASN A 1 70 ? 3.932 4.031 25.5 1 89.81 70 ASN A C 1
ATOM 583 O O . ASN A 1 70 ? 4.758 3.787 26.375 1 89.81 70 ASN A O 1
ATOM 587 N N . TYR A 1 71 ? 3.416 5.27 25.25 1 94 71 TYR A N 1
ATOM 588 C CA . TYR A 1 71 ? 4.062 6.398 25.906 1 94 71 TYR A CA 1
ATOM 589 C C . TYR A 1 71 ? 3.035 7.297 26.578 1 94 71 TYR A C 1
ATOM 591 O O . TYR A 1 71 ? 1.834 7.18 26.328 1 94 71 TYR A O 1
ATOM 599 N N . THR A 1 72 ? 3.535 8.102 27.516 1 96.5 72 THR A N 1
ATOM 600 C CA . THR A 1 72 ? 2.76 9.117 28.219 1 96.5 72 THR A CA 1
ATOM 601 C C . THR A 1 72 ? 3.418 10.484 28.078 1 96.5 72 THR A C 1
ATOM 603 O O . THR A 1 72 ? 4.625 10.625 28.281 1 96.5 72 THR A O 1
ATOM 606 N N . ILE A 1 73 ? 2.619 11.469 27.734 1 97.94 73 ILE A N 1
ATOM 607 C CA . ILE A 1 73 ? 3.076 12.852 27.672 1 97.94 73 ILE A CA 1
ATOM 608 C C . ILE A 1 73 ? 2.223 13.719 28.594 1 97.94 73 ILE A C 1
ATOM 610 O O . ILE A 1 73 ? 0.995 13.602 28.609 1 97.94 73 ILE A O 1
ATOM 614 N N . VAL A 1 74 ? 2.873 14.523 29.359 1 98.19 74 VAL A N 1
ATOM 615 C CA . VAL A 1 74 ? 2.172 15.578 30.078 1 98.19 74 VAL A CA 1
ATOM 616 C C . VAL A 1 74 ? 2.592 16.938 29.531 1 98.19 74 VAL A C 1
ATOM 618 O O . VAL A 1 74 ? 3.723 17.109 29.078 1 98.19 74 VAL A O 1
ATOM 621 N N . MET A 1 75 ? 1.678 17.922 29.562 1 97.75 75 MET A N 1
ATOM 622 C CA . MET A 1 75 ? 1.998 19.234 28.984 1 97.75 75 MET A CA 1
ATOM 623 C C . MET A 1 75 ? 1.217 20.328 29.688 1 97.75 75 MET A C 1
ATOM 625 O O . MET A 1 75 ? 0.213 20.062 30.359 1 97.75 75 MET A O 1
ATOM 629 N N . LYS A 1 76 ? 1.738 21.422 29.562 1 96.94 76 LYS A N 1
ATOM 630 C CA . LYS A 1 76 ? 1.163 22.656 30.094 1 96.94 76 LYS A CA 1
ATOM 631 C C . LYS A 1 76 ? 1.324 23.812 29.109 1 96.94 76 LYS A C 1
ATOM 633 O O . LYS A 1 76 ? 2.389 23.969 28.5 1 96.94 76 LYS A O 1
ATOM 638 N N . ASP A 1 77 ? 0.203 24.531 28.875 1 96.12 77 ASP A N 1
ATOM 639 C CA . ASP A 1 77 ? 0.292 25.656 27.953 1 96.12 77 ASP A CA 1
ATOM 640 C C . ASP A 1 77 ? 0.826 26.906 28.672 1 96.12 77 ASP A C 1
ATOM 642 O O . ASP A 1 77 ? 1.228 26.828 29.844 1 96.12 77 ASP A O 1
ATOM 646 N N . GLY A 1 78 ? 0.968 28.031 27.891 1 93.12 78 GLY A N 1
ATOM 647 C CA . GLY A 1 78 ? 1.451 29.281 28.453 1 93.12 78 GLY A CA 1
ATOM 648 C C . GLY A 1 78 ? 2.877 29.609 28.047 1 93.12 78 GLY A C 1
ATOM 649 O O . GLY A 1 78 ? 3.545 28.797 27.406 1 93.12 78 GLY A O 1
ATOM 650 N N . SER A 1 79 ? 3.338 30.766 28.422 1 92.69 79 SER A N 1
ATOM 651 C CA . SER A 1 79 ? 4.672 31.234 28.078 1 92.69 79 SER A CA 1
ATOM 652 C C . SER A 1 79 ? 5.75 30.391 28.75 1 92.69 79 SER A C 1
ATOM 654 O O . SER A 1 79 ? 6.875 30.297 28.25 1 92.69 79 SER A O 1
ATOM 656 N N . ASP A 1 80 ? 5.445 29.859 29.828 1 93.25 80 ASP A N 1
ATOM 657 C CA . ASP A 1 80 ? 6.359 28.953 30.516 1 93.25 80 ASP A CA 1
ATOM 658 C C . ASP A 1 80 ? 5.91 27.5 30.359 1 93.25 80 ASP A C 1
ATOM 660 O O . ASP A 1 80 ? 6.191 26.656 31.203 1 93.25 80 ASP A O 1
ATOM 664 N N . GLY A 1 81 ? 5.148 27.281 29.391 1 97 81 GLY A N 1
ATOM 665 C CA . GLY A 1 81 ? 4.625 25.938 29.141 1 97 81 GLY A CA 1
ATOM 666 C C . GLY A 1 81 ? 5.699 24.938 28.766 1 97 81 GLY A C 1
ATOM 667 O O . GLY A 1 81 ? 6.863 25.312 28.578 1 97 81 GLY A O 1
ATOM 668 N N . PHE A 1 82 ? 5.387 23.641 28.688 1 98.19 82 PHE A N 1
ATOM 669 C CA . PHE A 1 82 ? 6.293 22.547 28.328 1 98.19 82 PHE A CA 1
ATOM 670 C C . PHE A 1 82 ? 5.516 21.312 27.875 1 98.19 82 PHE A C 1
ATOM 672 O O . PHE A 1 82 ? 4.297 21.25 28.047 1 98.19 82 PHE A O 1
ATOM 679 N N . ALA A 1 83 ? 6.094 20.453 27.266 1 98.62 83 ALA A N 1
ATOM 680 C CA . ALA A 1 83 ? 5.668 19.078 27.047 1 98.62 83 ALA A CA 1
ATOM 681 C C . ALA A 1 83 ? 6.754 18.094 27.484 1 98.62 83 ALA A C 1
ATOM 683 O O . ALA A 1 83 ? 7.941 18.328 27.266 1 98.62 83 ALA A O 1
ATOM 684 N N . CYS A 1 84 ? 6.336 17.031 28.125 1 98.62 84 CYS A N 1
ATOM 685 C CA . CYS A 1 84 ? 7.281 16.109 28.75 1 98.62 84 CYS A CA 1
ATOM 686 C C . CYS A 1 84 ? 6.785 14.672 28.641 1 98.62 84 CYS A C 1
ATOM 688 O O . CYS A 1 84 ? 5.699 14.344 29.109 1 98.62 84 CYS A O 1
ATOM 690 N N . PHE A 1 85 ? 7.641 13.844 27.984 1 98 85 PHE A N 1
ATOM 691 C CA . PHE A 1 85 ? 7.379 12.414 28.078 1 98 85 PHE A CA 1
ATOM 692 C C . PHE A 1 85 ? 7.691 11.898 29.484 1 98 85 PHE A C 1
ATOM 694 O O . PHE A 1 85 ? 8.836 11.984 29.938 1 98 85 PHE A O 1
ATOM 701 N N . THR A 1 86 ? 6.719 11.336 30.125 1 97.88 86 THR A N 1
ATOM 702 C CA . THR A 1 86 ? 6.953 10.766 31.453 1 97.88 86 THR A CA 1
ATOM 703 C C . THR A 1 86 ? 7.051 9.25 31.391 1 97.88 86 THR A C 1
ATOM 705 O O . THR A 1 86 ? 7.391 8.594 32.375 1 97.88 86 THR A O 1
ATOM 708 N N . LYS A 1 87 ? 6.711 8.75 30.328 1 95.56 87 LYS A N 1
ATOM 709 C CA . LYS A 1 87 ? 6.875 7.336 30.016 1 95.56 87 LYS A CA 1
ATOM 710 C C . LYS A 1 87 ? 7.277 7.145 28.547 1 95.56 87 LYS A C 1
ATOM 712 O O . LYS A 1 87 ? 6.605 7.648 27.641 1 95.56 87 LYS A O 1
ATOM 717 N N . ALA A 1 88 ? 8.391 6.359 28.297 1 94 88 ALA A N 1
ATOM 718 C CA . ALA A 1 88 ? 8.836 5.953 26.969 1 94 88 ALA A CA 1
ATOM 719 C C . ALA A 1 88 ? 9.047 7.164 26.078 1 94 88 ALA A C 1
ATOM 721 O O . ALA A 1 88 ? 9.555 8.195 26.516 1 94 88 ALA A O 1
ATOM 722 N N . GLN A 1 89 ? 8.883 7.023 24.781 1 91.94 89 GLN A N 1
ATOM 723 C CA . GLN A 1 89 ? 9.086 8.047 23.766 1 91.94 89 GLN A CA 1
ATOM 724 C C . GLN A 1 89 ? 8.5 7.621 22.422 1 91.94 89 GLN A C 1
ATOM 726 O O . GLN A 1 89 ? 8.008 6.5 22.297 1 91.94 89 GLN A O 1
ATOM 731 N N . ASN A 1 90 ? 8.414 8.539 21.531 1 89.5 90 ASN A N 1
ATOM 732 C CA . ASN A 1 90 ? 7.934 8.281 20.188 1 89.5 90 ASN A CA 1
ATOM 733 C C . ASN A 1 90 ? 9.023 8.523 19.141 1 89.5 90 ASN A C 1
ATOM 735 O O . ASN A 1 90 ? 8.977 9.5 18.406 1 89.5 90 ASN A O 1
ATOM 739 N N . ASN A 1 91 ? 9.945 7.625 19.141 1 83 91 ASN A N 1
ATOM 740 C CA . ASN A 1 91 ? 11.062 7.742 18.203 1 83 91 ASN A CA 1
ATOM 741 C C . ASN A 1 91 ? 11.422 6.395 17.594 1 83 91 ASN A C 1
ATOM 743 O O . ASN A 1 91 ? 11.75 5.445 18.312 1 83 91 ASN A O 1
ATOM 747 N N . PHE A 1 92 ? 11.523 6.449 16.344 1 74.69 92 PHE A N 1
ATOM 748 C CA . PHE A 1 92 ? 11.742 5.25 15.547 1 74.69 92 PHE A CA 1
ATOM 749 C C . PHE A 1 92 ? 13.203 4.832 15.586 1 74.69 92 PHE A C 1
ATOM 751 O O . PHE A 1 92 ? 13.523 3.648 15.438 1 74.69 92 PHE A O 1
ATOM 758 N N . PHE A 1 93 ? 14.102 5.668 15.82 1 71.81 93 PHE A N 1
ATOM 759 C CA . PHE A 1 93 ? 15.523 5.434 15.617 1 71.81 93 PHE A CA 1
ATOM 760 C C . PHE A 1 93 ? 16.188 4.996 16.922 1 71.81 93 PHE A C 1
ATOM 762 O O . PHE A 1 93 ? 17.359 4.617 16.922 1 71.81 93 PHE A O 1
ATOM 769 N N . VAL A 1 94 ? 15.43 5.02 17.938 1 75.69 94 VAL A N 1
ATOM 770 C CA . VAL A 1 94 ? 16.062 4.703 19.203 1 75.69 94 VAL A CA 1
ATOM 771 C C . VAL A 1 94 ? 16.109 3.189 19.406 1 75.69 94 VAL A C 1
ATOM 773 O O . VAL A 1 94 ? 15.195 2.477 18.984 1 75.69 94 VAL A O 1
ATOM 776 N N . ASP A 1 95 ? 17.094 2.711 19.922 1 70.38 95 ASP A N 1
ATOM 777 C CA . ASP A 1 95 ? 17.297 1.282 20.172 1 70.38 95 ASP A CA 1
ATOM 778 C C . ASP A 1 95 ? 16.234 0.742 21.125 1 70.38 95 ASP A C 1
ATOM 780 O O . ASP A 1 95 ? 15.727 -0.364 20.938 1 70.38 95 ASP A O 1
ATOM 784 N N . ASP A 1 96 ? 15.969 1.562 22.172 1 77.62 96 ASP A N 1
ATOM 785 C CA . ASP A 1 96 ? 15 1.17 23.188 1 77.62 96 ASP A CA 1
ATOM 786 C C . ASP A 1 96 ? 13.891 2.217 23.328 1 77.62 96 ASP A C 1
ATOM 788 O O . ASP A 1 96 ? 14.031 3.174 24.094 1 77.62 96 ASP A O 1
ATOM 792 N N . PRO A 1 97 ? 12.781 1.947 22.734 1 80.31 97 PRO A N 1
ATOM 793 C CA . PRO A 1 97 ? 11.711 2.947 22.781 1 80.31 97 PRO A CA 1
ATOM 794 C C . PRO A 1 97 ? 11.023 3.025 24.141 1 80.31 97 PRO A C 1
ATOM 796 O O . PRO A 1 97 ? 10.203 3.916 24.359 1 80.31 97 PRO A O 1
ATOM 799 N N . THR A 1 98 ? 11.367 2.125 25.031 1 85.12 98 THR A N 1
ATOM 800 C CA . THR A 1 98 ? 10.75 2.148 26.359 1 85.12 98 THR A CA 1
ATOM 801 C C . THR A 1 98 ? 11.445 3.162 27.266 1 85.12 98 THR A C 1
ATOM 803 O O . THR A 1 98 ? 10.938 3.504 28.328 1 85.12 98 THR A O 1
ATOM 806 N N . GLN A 1 99 ? 12.586 3.643 26.797 1 89.38 99 GLN A N 1
ATOM 807 C CA . GLN A 1 99 ? 13.273 4.672 27.578 1 89.38 99 GLN A CA 1
ATOM 808 C C . GLN A 1 99 ? 12.508 5.988 27.531 1 89.38 99 GLN A C 1
ATOM 810 O O . GLN A 1 99 ? 12.07 6.434 26.469 1 89.38 99 GLN A O 1
ATOM 815 N N . THR A 1 100 ? 12.438 6.59 28.656 1 95 100 THR A N 1
ATOM 816 C CA . THR A 1 100 ? 11.688 7.836 28.781 1 95 100 THR A CA 1
ATOM 817 C C . THR A 1 100 ? 12.484 9 28.203 1 95 100 THR A C 1
ATOM 819 O O . THR A 1 100 ? 13.641 9.211 28.547 1 95 100 THR A O 1
ATOM 822 N N . LEU A 1 101 ? 11.906 9.828 27.375 1 94.69 101 LEU A N 1
ATOM 823 C CA . LEU A 1 101 ? 12.57 10.938 26.688 1 94.69 101 LEU A CA 1
ATOM 824 C C . LEU A 1 101 ? 12.672 12.148 27.609 1 94.69 101 LEU A C 1
ATOM 826 O O . LEU A 1 101 ? 13.672 12.875 27.578 1 94.69 101 LEU A O 1
ATOM 830 N N . GLY A 1 102 ? 11.664 12.398 28.469 1 97.62 102 GLY A N 1
ATOM 831 C CA . GLY A 1 102 ? 11.617 13.602 29.281 1 97.62 102 GLY A CA 1
ATOM 832 C C . GLY A 1 102 ? 11.094 14.812 28.531 1 97.62 102 GLY A C 1
ATOM 833 O O . GLY A 1 102 ? 10.148 14.695 27.75 1 97.62 102 GLY A O 1
ATOM 834 N N . TYR A 1 103 ? 11.656 16.016 28.844 1 98.19 103 TYR A N 1
ATOM 835 C CA . TYR A 1 103 ? 11.188 17.25 28.219 1 98.19 103 TYR A CA 1
ATOM 836 C C . TYR A 1 103 ? 11.586 17.297 26.75 1 98.19 103 TYR A C 1
ATOM 838 O O . TYR A 1 103 ? 12.711 16.938 26.391 1 98.19 103 TYR A O 1
ATOM 846 N N . VAL A 1 104 ? 10.656 17.734 25.906 1 97.56 104 VAL A N 1
ATOM 847 C CA . VAL A 1 104 ? 10.914 17.797 24.469 1 97.56 104 VAL A CA 1
ATOM 848 C C . VAL A 1 104 ? 11.367 19.203 24.094 1 97.56 104 VAL A C 1
ATOM 850 O O . VAL A 1 104 ? 11.305 20.125 24.906 1 97.56 104 VAL A O 1
ATOM 853 N N . ASP A 1 105 ? 11.82 19.391 22.891 1 96.31 105 ASP A N 1
ATOM 854 C CA . ASP A 1 105 ? 12.25 20.703 22.391 1 96.31 105 ASP A CA 1
ATOM 855 C C . ASP A 1 105 ? 11.062 21.641 22.219 1 96.31 105 ASP A C 1
ATOM 857 O O . ASP A 1 105 ? 9.906 21.203 22.25 1 96.31 105 ASP A O 1
ATOM 861 N N . SER A 1 106 ? 11.312 22.922 21.953 1 97.5 106 SER A N 1
ATOM 862 C CA . SER A 1 106 ? 10.312 23.984 21.953 1 97.5 106 SER A CA 1
ATOM 863 C C . SER A 1 106 ? 9.312 23.797 20.812 1 97.5 106 SER A C 1
ATOM 865 O O . SER A 1 106 ? 8.133 24.141 20.953 1 97.5 106 SER A O 1
ATOM 867 N N . TYR A 1 107 ? 9.773 23.297 19.688 1 97.12 107 TYR A N 1
ATOM 868 C CA . TYR A 1 107 ? 8.898 23.172 18.531 1 97.12 107 TYR A CA 1
ATOM 869 C C . TYR A 1 107 ? 7.906 22.031 18.719 1 97.12 107 TYR A C 1
ATOM 871 O O . TYR A 1 107 ? 6.723 22.172 18.391 1 97.12 107 TYR A O 1
ATOM 879 N N . LEU A 1 108 ? 8.406 20.906 19.203 1 97.38 108 LEU A N 1
ATOM 880 C CA . LEU A 1 108 ? 7.508 19.797 19.5 1 97.38 108 LEU A CA 1
ATOM 881 C C . LEU A 1 108 ? 6.543 20.172 20.625 1 97.38 108 LEU A C 1
ATOM 883 O O . LEU A 1 108 ? 5.367 19.797 20.578 1 97.38 108 LEU A O 1
ATOM 887 N N . ALA A 1 109 ? 7.086 20.875 21.641 1 98.19 109 ALA A N 1
ATOM 888 C CA . ALA A 1 109 ? 6.211 21.344 22.719 1 98.19 109 ALA A CA 1
ATOM 889 C C . ALA A 1 109 ? 5.078 22.203 22.172 1 98.19 109 ALA A C 1
ATOM 891 O O . ALA A 1 109 ? 3.918 22.031 22.547 1 98.19 109 ALA A O 1
ATOM 892 N N . ASP A 1 110 ? 5.465 23.094 21.297 1 97.38 110 ASP A N 1
ATOM 893 C CA . ASP A 1 110 ? 4.469 23.984 20.688 1 97.38 110 ASP A CA 1
ATOM 894 C C . ASP A 1 110 ? 3.402 23.172 19.953 1 97.38 110 ASP A C 1
ATOM 896 O O . ASP A 1 110 ? 2.207 23.438 20.094 1 97.38 110 ASP A O 1
ATOM 900 N N . TYR A 1 111 ? 3.832 22.25 19.156 1 96.31 111 TYR A N 1
ATOM 901 C CA . TYR A 1 111 ? 2.902 21.438 18.391 1 96.31 111 TYR A CA 1
ATOM 902 C C . TYR A 1 111 ? 1.985 20.641 19.312 1 96.31 111 TYR A C 1
ATOM 904 O O . TYR A 1 111 ? 0.768 20.625 19.125 1 96.31 111 TYR A O 1
ATOM 912 N N . LEU A 1 112 ? 2.525 19.938 20.312 1 97.38 112 LEU A N 1
ATOM 913 C CA . LEU A 1 112 ? 1.763 19.078 21.188 1 97.38 112 LEU A CA 1
ATOM 914 C C . LEU A 1 112 ? 0.729 19.875 21.984 1 97.38 112 LEU A C 1
ATOM 916 O O . LEU A 1 112 ? -0.41 19.422 22.141 1 97.38 112 LEU A O 1
ATOM 920 N N . ILE A 1 113 ? 1.134 21.016 22.453 1 97.12 113 ILE A N 1
ATOM 921 C CA . ILE A 1 113 ? 0.22 21.891 23.203 1 97.12 113 ILE A CA 1
ATOM 922 C C . ILE A 1 113 ? -0.901 22.359 22.281 1 97.12 113 ILE A C 1
ATOM 924 O O . ILE A 1 113 ? -2.074 22.344 22.656 1 97.12 113 ILE A O 1
ATOM 928 N N . HIS A 1 114 ? -0.484 22.766 21.094 1 96.12 114 HIS A N 1
ATOM 929 C CA . HIS A 1 114 ? -1.463 23.188 20.109 1 96.12 114 HIS A CA 1
ATOM 930 C C . HIS A 1 114 ? -2.471 22.094 19.812 1 96.12 114 HIS A C 1
ATOM 932 O O . HIS A 1 114 ? -3.672 22.344 19.719 1 96.12 114 HIS A O 1
ATOM 938 N N . GLN A 1 115 ? -2.006 20.906 19.609 1 94.62 115 GLN A N 1
ATOM 939 C CA . GLN A 1 115 ? -2.883 19.766 19.344 1 94.62 115 GLN A CA 1
ATOM 940 C C . GLN A 1 115 ? -3.812 19.5 20.531 1 94.62 115 GLN A C 1
ATOM 942 O O . GLN A 1 115 ? -5 19.234 20.344 1 94.62 115 GLN A O 1
ATOM 947 N N . ALA A 1 116 ? -3.264 19.562 21.703 1 95.31 116 ALA A N 1
ATOM 948 C CA . ALA A 1 116 ? -4.078 19.359 22.906 1 95.31 116 ALA A CA 1
ATOM 949 C C . ALA A 1 116 ? -5.203 20.391 22.969 1 95.31 116 ALA A C 1
ATOM 951 O O . ALA A 1 116 ? -6.34 20.062 23.312 1 95.31 116 ALA A O 1
ATOM 952 N N . GLN A 1 117 ? -4.867 21.578 22.688 1 95.38 117 GLN A N 1
ATOM 953 C CA . GLN A 1 117 ? -5.867 22.641 22.672 1 95.38 117 GLN A CA 1
ATOM 954 C C . GLN A 1 117 ? -6.953 22.359 21.641 1 95.38 117 GLN A C 1
ATOM 956 O O . GLN A 1 117 ? -8.141 22.578 21.906 1 95.38 117 GLN A O 1
ATOM 961 N N . GLN A 1 118 ? -6.547 21.906 20.5 1 95.56 118 GLN A N 1
ATOM 962 C CA . GLN A 1 118 ? -7.508 21.609 19.438 1 95.56 118 GLN A CA 1
ATOM 963 C C . GLN A 1 118 ? -8.445 20.484 19.859 1 95.56 118 GLN A C 1
ATOM 965 O O . GLN A 1 118 ? -9.625 20.484 19.5 1 95.56 118 GLN A O 1
ATOM 970 N N . PHE A 1 119 ? -7.93 19.531 20.594 1 94.56 119 PHE A N 1
ATOM 971 C CA . PHE A 1 119 ? -8.703 18.359 20.984 1 94.56 119 PHE A CA 1
ATOM 972 C C . PHE A 1 119 ? -9.562 18.672 22.203 1 94.56 119 PHE A C 1
ATOM 974 O O . PHE A 1 119 ? -10.453 17.891 22.547 1 94.56 119 PHE A O 1
ATOM 981 N N . ALA A 1 120 ? -9.305 19.797 22.812 1 94.31 120 ALA A N 1
ATOM 982 C CA . ALA A 1 120 ? -10.031 20.172 24.031 1 94.31 120 ALA A CA 1
ATOM 983 C C . ALA A 1 120 ? -11.18 21.125 23.719 1 94.31 120 ALA A C 1
ATOM 985 O O . ALA A 1 120 ? -11.133 22.312 24.062 1 94.31 120 ALA A O 1
ATOM 986 N N . LEU A 1 121 ? -12.227 20.547 23.156 1 94 121 LEU A N 1
ATOM 987 C CA . LEU A 1 121 ? -13.391 21.328 22.766 1 94 121 LEU A CA 1
ATOM 988 C C . LEU A 1 121 ? -13.938 22.125 23.938 1 94 121 LEU A C 1
ATOM 990 O O . LEU A 1 121 ? -14.195 23.328 23.812 1 94 121 LEU A O 1
ATOM 994 N N . PRO A 1 122 ? -14.086 21.547 25.188 1 91.69 122 PRO A N 1
ATOM 995 C CA . PRO A 1 122 ? -14.586 22.344 26.312 1 91.69 122 PRO A CA 1
ATOM 996 C C . PRO A 1 122 ? -13.688 23.531 26.641 1 91.69 122 PRO A C 1
ATOM 998 O O . PRO A 1 122 ? -14.18 24.594 27.016 1 91.69 122 PRO A O 1
ATOM 1001 N N . TRP A 1 123 ? -12.461 23.312 26.531 1 92.56 123 TRP A N 1
ATOM 1002 C CA . TRP A 1 123 ? -11.516 24.406 26.766 1 92.56 123 TRP A CA 1
ATOM 1003 C C . TRP A 1 123 ? -11.742 25.531 25.766 1 92.56 123 TRP A C 1
ATOM 1005 O O . TRP A 1 123 ? -11.797 26.703 26.156 1 92.56 123 TRP A O 1
ATOM 1015 N N . LEU A 1 124 ? -11.836 25.203 24.5 1 93.69 124 LEU A N 1
ATOM 1016 C CA . LEU A 1 124 ? -12.039 26.203 23.469 1 93.69 124 LEU A CA 1
ATOM 1017 C C . LEU A 1 124 ? -13.336 26.984 23.703 1 93.69 124 LEU A C 1
ATOM 1019 O O . LEU A 1 124 ? -13.359 28.203 23.578 1 93.69 124 LEU A O 1
ATOM 1023 N N . LEU A 1 125 ? -14.344 26.281 24.047 1 92.69 125 LEU A N 1
ATOM 1024 C CA . LEU A 1 125 ? -15.625 26.922 24.328 1 92.69 125 LEU A CA 1
ATOM 1025 C C . LEU A 1 125 ? -15.531 27.844 25.531 1 92.69 125 LEU A C 1
ATOM 1027 O O . LEU A 1 125 ? -16.141 28.922 25.547 1 92.69 125 LEU A O 1
ATOM 1031 N N . GLN A 1 126 ? -14.836 27.391 26.516 1 91.75 126 GLN A N 1
ATOM 1032 C CA . GLN A 1 126 ? -14.633 28.219 27.688 1 91.75 126 GLN A CA 1
ATOM 1033 C C . GLN A 1 126 ? -13.891 29.5 27.328 1 91.75 126 GLN A C 1
ATOM 1035 O O . GLN A 1 126 ? -14.227 30.578 27.828 1 91.75 126 GLN A O 1
ATOM 1040 N N . GLN A 1 127 ? -12.883 29.344 26.531 1 92.62 127 GLN A N 1
ATOM 1041 C CA . GLN A 1 127 ? -12.133 30.516 26.094 1 92.6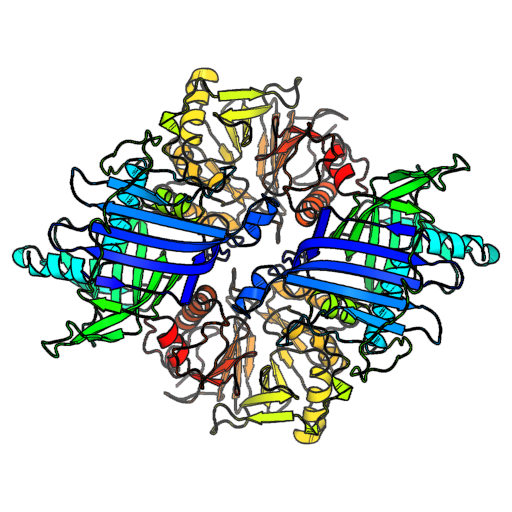2 127 GLN A CA 1
ATOM 1042 C C . GLN A 1 127 ? -13.039 31.5 25.344 1 92.62 127 GLN A C 1
ATOM 1044 O O . GLN A 1 127 ? -12.977 32.719 25.578 1 92.62 127 GLN A O 1
ATOM 1049 N N . MET A 1 128 ? -13.828 30.969 24.516 1 92.75 128 MET A N 1
ATOM 1050 C CA . MET A 1 128 ? -14.727 31.781 23.719 1 92.75 128 MET A CA 1
ATOM 1051 C C . MET A 1 128 ? -15.773 32.469 24.609 1 92.75 128 MET A C 1
ATOM 1053 O O . MET A 1 128 ? -16.109 33.625 24.391 1 92.75 128 MET A O 1
ATOM 1057 N N . ASN A 1 129 ? -16.219 31.75 25.531 1 91.56 129 ASN A N 1
ATOM 1058 C CA . ASN A 1 129 ? -17.219 32.312 26.453 1 91.56 129 ASN A CA 1
ATOM 1059 C C . ASN A 1 129 ? -16.625 33.406 27.328 1 91.56 129 ASN A C 1
ATOM 1061 O O . ASN A 1 129 ? -17.297 34.406 27.594 1 91.56 129 ASN A O 1
ATOM 1065 N N . SER A 1 130 ? -15.469 33.188 27.766 1 91.56 130 SER A N 1
ATOM 1066 C CA . SER A 1 130 ? -14.82 34.125 28.672 1 91.56 130 SER A CA 1
ATOM 1067 C C . SER A 1 130 ? -14.406 35.406 27.953 1 91.56 130 SER A C 1
ATOM 1069 O O . SER A 1 130 ? -14.25 36.469 28.562 1 91.56 130 SER A O 1
ATOM 1071 N N . ALA A 1 131 ? -14.195 35.375 26.688 1 91.75 131 ALA A N 1
ATOM 1072 C CA . ALA A 1 131 ? -13.758 36.5 25.906 1 91.75 131 ALA A CA 1
ATOM 1073 C C . ALA A 1 131 ? -14.742 36.812 24.781 1 91.75 131 ALA A C 1
ATOM 1075 O O . ALA A 1 131 ? -14.352 37 23.625 1 91.75 131 ALA A O 1
ATOM 1076 N N . SER A 1 132 ? -15.945 36.875 25.078 1 89.69 132 SER A N 1
ATOM 1077 C CA . SER A 1 132 ? -17.016 36.969 24.094 1 89.69 132 SER A CA 1
ATOM 1078 C C . SER A 1 132 ? -16.906 38.281 23.297 1 89.69 132 SER A C 1
ATOM 1080 O O . SER A 1 132 ? -17.344 38.344 22.141 1 89.69 132 SER A O 1
ATOM 1082 N N . SER A 1 133 ? -16.344 39.312 23.875 1 92.12 133 SER A N 1
ATOM 1083 C CA . SER A 1 133 ? -16.203 40.594 23.188 1 92.12 133 SER A CA 1
ATOM 1084 C C . SER A 1 133 ? -15.227 40.5 22.031 1 92.12 133 SER A C 1
ATOM 1086 O O . SER A 1 133 ? -15.234 41.344 21.125 1 92.12 133 SER A O 1
ATOM 1088 N N . ARG A 1 134 ? -14.422 39.531 22 1 93.88 134 ARG A N 1
ATOM 1089 C CA . ARG A 1 134 ? -13.414 39.344 20.953 1 93.88 134 ARG A CA 1
ATOM 1090 C C . ARG A 1 134 ? -13.82 38.25 20 1 93.88 134 ARG A C 1
ATOM 1092 O O . ARG A 1 134 ? -13.016 37.812 19.172 1 93.88 134 ARG A O 1
ATOM 1099 N N . LEU A 1 135 ? -14.977 37.75 20.203 1 93.62 135 LEU A N 1
ATOM 1100 C CA . LEU A 1 135 ? -15.484 36.688 19.344 1 93.62 135 LEU A CA 1
ATOM 1101 C C . LEU A 1 135 ? -16.109 37.25 18.078 1 93.62 135 LEU A C 1
ATOM 1103 O O . LEU A 1 135 ? -16.875 38.219 18.141 1 93.62 135 LEU A O 1
ATOM 1107 N N . HIS A 1 136 ? -15.648 36.781 16.938 1 93.81 136 HIS A N 1
ATOM 1108 C CA . HIS A 1 136 ? -16.25 37.156 15.656 1 93.81 136 HIS A CA 1
ATOM 1109 C C . HIS A 1 136 ? -16.875 35.938 14.969 1 93.81 136 HIS A C 1
ATOM 1111 O O . HIS A 1 136 ? -16.406 34.812 15.141 1 93.81 136 HIS A O 1
ATOM 1117 N N . THR A 1 137 ? -17.969 36.188 14.312 1 92.69 137 THR A N 1
ATOM 1118 C CA . THR A 1 137 ? -18.688 35.125 13.594 1 92.69 137 THR A CA 1
ATOM 1119 C C . THR A 1 137 ? -18.859 35.5 12.125 1 92.69 137 THR A C 1
ATOM 1121 O O . THR A 1 137 ? -18.984 36.688 11.789 1 92.69 137 THR A O 1
ATOM 1124 N N . TYR A 1 138 ? -18.734 34.594 11.227 1 93.69 138 TYR A N 1
ATOM 1125 C CA . TYR A 1 138 ? -19.016 34.781 9.812 1 93.69 138 TYR A CA 1
ATOM 1126 C C . TYR A 1 138 ? -19.484 33.5 9.156 1 93.69 138 TYR A C 1
ATOM 1128 O O . TYR A 1 138 ? -19.391 32.438 9.758 1 93.69 138 TYR A O 1
ATOM 1136 N N . ASP A 1 139 ? -20.016 33.625 7.957 1 92.88 139 ASP A N 1
ATOM 1137 C CA . ASP A 1 139 ? -20.469 32.5 7.172 1 92.88 139 ASP A CA 1
ATOM 1138 C C . ASP A 1 139 ? -19.359 31.969 6.258 1 92.88 139 ASP A C 1
ATOM 1140 O O . ASP A 1 139 ? -18.547 32.75 5.754 1 92.88 139 ASP A O 1
ATOM 1144 N N . MET A 1 140 ? -19.328 30.641 6.191 1 91.81 140 MET A N 1
ATOM 1145 C CA . MET A 1 140 ? -18.375 30 5.293 1 91.81 140 MET A CA 1
ATOM 1146 C C . MET A 1 140 ? -19.047 28.922 4.445 1 91.81 140 MET A C 1
ATOM 1148 O O . MET A 1 140 ? -19.969 28.25 4.914 1 91.81 140 MET A O 1
ATOM 1152 N N . VAL A 1 141 ? -18.578 28.812 3.193 1 89.19 141 VAL A N 1
ATOM 1153 C CA . VAL A 1 141 ? -19 27.734 2.299 1 89.19 141 VAL A CA 1
ATOM 1154 C C . VAL A 1 141 ? -17.844 26.75 2.088 1 89.19 141 VAL A C 1
ATOM 1156 O O . VAL A 1 141 ? -16.734 27.156 1.721 1 89.19 141 VAL A O 1
ATOM 1159 N N . GLU A 1 142 ? -18.094 25.5 2.492 1 86.81 142 GLU A N 1
ATOM 1160 C CA . GLU A 1 142 ? -17.062 24.484 2.244 1 86.81 142 GLU A CA 1
ATOM 1161 C C . GLU A 1 142 ? -16.906 24.203 0.752 1 86.81 142 GLU A C 1
ATOM 1163 O O . GLU A 1 142 ? -17.875 23.844 0.08 1 86.81 142 GLU A O 1
ATOM 1168 N N . PRO A 1 143 ? -15.766 24.281 0.27 1 82.12 143 PRO A N 1
ATOM 1169 C CA . PRO A 1 143 ? -15.562 24.188 -1.179 1 82.12 143 PRO A CA 1
ATOM 1170 C C . PRO A 1 143 ? -15.945 22.812 -1.732 1 82.12 143 PRO A C 1
ATOM 1172 O O . PRO A 1 143 ? -16.484 22.719 -2.842 1 82.12 143 PRO A O 1
ATOM 1175 N N . LEU A 1 144 ? -15.711 21.797 -1.075 1 80.94 144 LEU A N 1
ATOM 1176 C CA . LEU A 1 144 ? -15.93 20.453 -1.586 1 80.94 144 LEU A CA 1
ATOM 1177 C C . LEU A 1 144 ? -17.422 20.125 -1.641 1 80.94 144 LEU A C 1
ATOM 1179 O O . LEU A 1 144 ? -17.891 19.516 -2.609 1 80.94 144 LEU A O 1
ATOM 1183 N N . THR A 1 145 ? -18.219 20.562 -0.678 1 85.25 145 THR A N 1
ATOM 1184 C CA . THR A 1 145 ? -19.594 20.094 -0.539 1 85.25 145 THR A CA 1
ATOM 1185 C C . THR A 1 145 ? -20.562 21.25 -0.81 1 85.25 145 THR A C 1
ATOM 1187 O O . THR A 1 145 ? -21.766 21.016 -0.972 1 85.25 145 THR A O 1
ATOM 1190 N N . ASN A 1 146 ? -20.109 22.453 -0.836 1 84.5 146 ASN A N 1
ATOM 1191 C CA . ASN A 1 146 ? -20.922 23.672 -0.983 1 84.5 146 ASN A CA 1
ATOM 1192 C C . ASN A 1 146 ? -21.891 23.844 0.187 1 84.5 146 ASN A C 1
ATOM 1194 O O . ASN A 1 146 ? -22.875 24.562 0.081 1 84.5 146 ASN A O 1
ATOM 1198 N N . ASN A 1 147 ? -21.578 23.172 1.259 1 87.88 147 ASN A N 1
ATOM 1199 C CA . ASN A 1 147 ? -22.359 23.344 2.475 1 87.88 147 ASN A CA 1
ATOM 1200 C C . ASN A 1 147 ? -22 24.656 3.188 1 87.88 147 ASN A C 1
ATOM 1202 O O . ASN A 1 147 ? -20.844 25.078 3.158 1 87.88 147 ASN A O 1
ATOM 1206 N N . ARG A 1 148 ? -22.969 25.188 3.832 1 88.56 148 ARG A N 1
ATOM 1207 C CA . ARG A 1 148 ? -22.781 26.438 4.559 1 88.56 148 ARG A CA 1
ATOM 1208 C C . ARG A 1 148 ? -22.625 26.172 6.055 1 88.56 148 ARG A C 1
ATOM 1210 O O . ARG A 1 148 ? -23.344 25.344 6.625 1 88.56 148 ARG A O 1
ATOM 1217 N N . PHE A 1 149 ? -21.672 26.875 6.578 1 92.44 149 PHE A N 1
ATOM 1218 C CA . PHE A 1 149 ? -21.422 26.781 8.008 1 92.44 149 PHE A CA 1
ATOM 1219 C C . PHE A 1 149 ? -21.25 28.156 8.633 1 92.44 149 PHE A C 1
ATOM 1221 O O . PHE A 1 149 ? -21.031 29.141 7.918 1 92.44 149 PHE A O 1
ATOM 1228 N N . LYS A 1 150 ? -21.531 28.188 9.906 1 93.81 150 LYS A N 1
ATOM 1229 C CA . LYS A 1 150 ? -21.125 29.344 10.711 1 93.81 150 LYS A CA 1
ATOM 1230 C C . LYS A 1 150 ? -19.781 29.109 11.367 1 93.81 150 LYS A C 1
ATOM 1232 O O . LYS A 1 150 ? -19.5 28.016 11.859 1 93.81 150 LYS A O 1
ATOM 1237 N N . VAL A 1 151 ? -18.969 30.125 11.281 1 95.94 151 VAL A N 1
ATOM 1238 C CA . VAL A 1 151 ? -17.625 30.016 11.859 1 95.94 151 VAL A CA 1
ATOM 1239 C C . VAL A 1 151 ? -17.5 30.984 13.023 1 95.94 151 VAL A C 1
ATOM 1241 O O . VAL A 1 151 ? -17.891 32.156 12.93 1 95.94 151 VAL A O 1
ATOM 1244 N N . LEU A 1 152 ? -17.062 30.516 14.156 1 95.62 152 LEU A N 1
ATOM 1245 C CA . LEU A 1 152 ? -16.688 31.328 15.312 1 95.62 152 LEU A CA 1
ATOM 1246 C C . LEU A 1 152 ? -15.172 31.375 15.469 1 95.62 152 LEU A C 1
ATOM 1248 O O . LEU A 1 152 ? -14.508 30.344 15.43 1 95.62 152 LEU A O 1
ATOM 1252 N N . GLU A 1 153 ? -14.656 32.562 15.617 1 95.5 153 GLU A N 1
ATOM 1253 C CA . GLU A 1 153 ? -13.227 32.75 15.828 1 95.5 153 GLU A CA 1
ATOM 1254 C C . GLU A 1 153 ? -12.961 33.719 16.953 1 95.5 153 GLU A C 1
ATOM 1256 O O . GLU A 1 153 ? -13.656 34.719 17.078 1 95.5 153 GLU A O 1
ATOM 1261 N N . LEU A 1 154 ? -12.141 33.344 17.812 1 92.81 154 LEU A N 1
ATOM 1262 C CA . LEU A 1 154 ? -11.664 34.25 18.859 1 92.81 154 LEU A CA 1
ATOM 1263 C C . LEU A 1 154 ? -10.414 35 18.391 1 92.81 154 LEU A C 1
ATOM 1265 O O . LEU A 1 154 ? -9.445 34.375 17.938 1 92.81 154 LEU A O 1
ATOM 1269 N N . ASP A 1 155 ? -10.422 36.281 18.516 1 90.5 155 ASP A N 1
ATOM 1270 C CA . ASP A 1 155 ? -9.242 37.062 18.172 1 90.5 155 ASP A CA 1
ATOM 1271 C C . ASP A 1 155 ? -8.008 36.562 18.922 1 90.5 155 ASP A C 1
ATOM 1273 O O . ASP A 1 155 ? -8.047 36.375 20.141 1 90.5 155 ASP A O 1
ATOM 1277 N N . GLY A 1 156 ? -6.996 36.375 18.125 1 85.5 156 GLY A N 1
ATOM 1278 C CA . GLY A 1 156 ? -5.754 35.906 18.734 1 85.5 156 GLY A CA 1
ATOM 1279 C C . GLY A 1 156 ? -5.656 34.375 18.797 1 85.5 156 GLY A C 1
ATOM 1280 O O . GLY A 1 156 ? -4.621 33.844 19.203 1 85.5 156 GLY A O 1
ATOM 1281 N N . SER A 1 157 ? -6.719 33.719 18.453 1 87.56 157 SER A N 1
ATOM 1282 C CA . SER A 1 157 ? -6.707 32.25 18.438 1 87.56 157 SER A CA 1
ATOM 1283 C C . SER A 1 157 ? -6.312 31.719 17.062 1 87.56 157 SER A C 1
ATOM 1285 O O . SER A 1 157 ? -6.59 32.344 16.047 1 87.56 157 SER A O 1
ATOM 1287 N N . ASP A 1 158 ? -5.691 30.578 17.125 1 89.25 158 ASP A N 1
ATOM 1288 C CA . ASP A 1 158 ? -5.301 29.891 15.891 1 89.25 158 ASP A CA 1
ATOM 1289 C C . ASP A 1 158 ? -6.453 29.062 15.336 1 89.25 158 ASP A C 1
ATOM 1291 O O . ASP A 1 158 ? -6.383 28.578 14.203 1 89.25 158 ASP A O 1
ATOM 1295 N N . PHE A 1 159 ? -7.535 28.953 16.156 1 96 159 PHE A N 1
ATOM 1296 C CA . PHE A 1 159 ? -8.562 27.984 15.789 1 96 159 PHE A CA 1
ATOM 1297 C C . PHE A 1 159 ? -9.828 28.688 15.312 1 96 159 PHE A C 1
ATOM 1299 O O . PHE A 1 159 ? -10.188 29.75 15.828 1 96 159 PHE A O 1
ATOM 1306 N N . SER A 1 160 ? -10.422 28.141 14.328 1 96.44 160 SER A N 1
ATOM 1307 C CA . SER A 1 160 ? -11.789 28.453 13.93 1 96.44 160 SER A CA 1
ATOM 1308 C C . SER A 1 160 ? -12.75 27.328 14.312 1 96.44 160 SER A C 1
ATOM 1310 O O . SER A 1 160 ? -12.5 26.156 14.008 1 96.44 160 SER A O 1
ATOM 1312 N N . LEU A 1 161 ? -13.742 27.656 15.062 1 97.19 161 LEU A N 1
ATOM 1313 C CA . LEU A 1 161 ? -14.789 26.688 15.375 1 97.19 161 LEU A CA 1
ATOM 1314 C C . LEU A 1 161 ? -15.898 26.734 14.328 1 97.19 161 LEU A C 1
ATOM 1316 O O . LEU A 1 161 ? -16.594 27.734 14.203 1 97.19 161 LEU A O 1
ATOM 1320 N N . ILE A 1 162 ? -15.977 25.703 13.562 1 96.06 162 ILE A N 1
ATOM 1321 C CA . ILE A 1 162 ? -17.016 25.578 12.539 1 96.06 162 ILE A CA 1
ATOM 1322 C C . ILE A 1 162 ? -18.234 24.859 13.125 1 96.06 162 ILE A C 1
ATOM 1324 O O . ILE A 1 162 ? -18.109 23.75 13.648 1 96.06 162 ILE A O 1
ATOM 1328 N N . VAL A 1 163 ? -19.328 25.531 13.016 1 94.44 163 VAL A N 1
ATOM 1329 C CA . VAL A 1 163 ? -20.547 25.047 13.656 1 94.44 163 VAL A CA 1
ATOM 1330 C C . VAL A 1 163 ? -21.594 24.719 12.594 1 94.44 163 VAL A C 1
ATOM 1332 O O . VAL A 1 163 ? -21.719 25.422 11.594 1 94.44 163 VAL A O 1
ATOM 1335 N N . ASN A 1 164 ? -22.234 23.547 12.867 1 85.94 164 ASN A N 1
ATOM 1336 C CA . ASN A 1 164 ? -23.328 23.188 11.984 1 85.94 164 ASN A CA 1
ATOM 1337 C C . ASN A 1 164 ? -24.453 24.219 12.031 1 85.94 164 ASN A C 1
ATOM 1339 O O . ASN A 1 164 ? -24.875 24.625 13.109 1 85.94 164 ASN A O 1
ATOM 1343 N N . ALA A 1 165 ? -24.953 24.578 10.891 1 79.75 165 ALA A N 1
ATOM 1344 C CA . ALA A 1 165 ? -25.922 25.672 10.82 1 79.75 165 ALA A CA 1
ATOM 1345 C C . ALA A 1 165 ? -27.266 25.25 11.383 1 79.75 165 ALA A C 1
ATOM 1347 O O . ALA A 1 165 ? -28.031 26.078 11.906 1 79.75 165 ALA A O 1
ATOM 1348 N N . THR A 1 166 ? -27.531 24 11.32 1 79 166 THR A N 1
ATOM 1349 C CA . THR A 1 166 ? -28.844 23.516 11.734 1 79 166 THR A CA 1
ATOM 1350 C C . THR A 1 166 ? -28.812 23.047 13.188 1 79 166 THR A C 1
ATOM 1352 O O . THR A 1 166 ? -29.609 23.531 14.008 1 79 166 THR A O 1
ATOM 1355 N N . SER A 1 167 ? -27.891 22.203 13.547 1 79.19 167 SER A N 1
ATOM 1356 C CA . SER A 1 167 ? -27.859 21.641 14.891 1 79.19 167 SER A CA 1
ATOM 1357 C C . SER A 1 167 ? -27.172 22.578 15.875 1 79.19 167 SER A C 1
ATOM 1359 O O . SER A 1 167 ? -27.297 22.422 17.094 1 79.19 167 SER A O 1
ATOM 1361 N N . HIS A 1 168 ? -26.375 23.516 15.336 1 86.69 168 HIS A N 1
ATOM 1362 C CA . HIS A 1 168 ? -25.594 24.469 16.125 1 86.69 168 HIS A CA 1
ATOM 1363 C C . HIS A 1 168 ? -24.547 23.766 16.984 1 86.69 168 HIS A C 1
ATOM 1365 O O . HIS A 1 168 ? -24.047 24.344 17.953 1 86.69 168 HIS A O 1
ATOM 1371 N N . ARG A 1 169 ? -24.312 22.547 16.656 1 90.81 169 ARG A N 1
ATOM 1372 C CA . ARG A 1 169 ? -23.234 21.828 17.328 1 90.81 169 ARG A CA 1
ATOM 1373 C C . ARG A 1 169 ? -21.906 22.062 16.625 1 90.81 169 ARG A C 1
ATOM 1375 O O . ARG A 1 169 ? -21.859 22.25 15.406 1 90.81 169 ARG A O 1
ATOM 1382 N N . PRO A 1 170 ? -20.828 22.125 17.469 1 95.31 170 PRO A N 1
ATOM 1383 C CA . PRO A 1 170 ? -19.516 22.156 16.828 1 95.31 170 PRO A CA 1
ATOM 1384 C C . PRO A 1 170 ? -19.312 21.016 15.844 1 95.31 170 PRO A C 1
ATOM 1386 O O . PRO A 1 170 ? -19.625 19.859 16.156 1 95.31 170 PRO A O 1
ATOM 1389 N N . TYR A 1 171 ? -18.844 21.359 14.648 1 94.81 171 TYR A N 1
ATOM 1390 C CA . TYR A 1 171 ? -18.625 20.359 13.602 1 94.81 171 TYR A CA 1
ATOM 1391 C C . TYR A 1 171 ? -17.141 20.109 13.414 1 94.81 171 TYR A C 1
ATOM 1393 O O . TYR A 1 171 ? -16.703 18.953 13.312 1 94.81 171 TYR A O 1
ATOM 1401 N N . LYS A 1 172 ? -16.406 21.188 13.32 1 96.31 172 LYS A N 1
ATOM 1402 C CA . LYS A 1 172 ? -14.969 21.094 13.148 1 96.31 172 LYS A CA 1
ATOM 1403 C C . LYS A 1 172 ? -14.242 22.172 13.945 1 96.31 172 LYS A C 1
ATOM 1405 O O . LYS A 1 172 ? -14.773 23.266 14.148 1 96.31 172 LYS A O 1
ATOM 1410 N N . ILE A 1 173 ? -13.117 21.812 14.453 1 97.62 173 ILE A N 1
ATOM 1411 C CA . ILE A 1 173 ? -12.133 22.812 14.898 1 97.62 173 ILE A CA 1
ATOM 1412 C C . ILE A 1 173 ? -11 22.891 13.883 1 97.62 173 ILE A C 1
ATOM 1414 O O . ILE A 1 173 ? -10.211 21.953 13.742 1 97.62 173 ILE A O 1
ATOM 1418 N N . ARG A 1 174 ? -10.906 24.047 13.18 1 96.31 174 ARG A N 1
ATOM 1419 C CA . ARG A 1 174 ? -9.977 24.172 12.062 1 96.31 174 ARG A CA 1
ATOM 1420 C C . ARG A 1 174 ? -8.75 24.984 12.461 1 96.31 174 ARG A C 1
ATOM 1422 O O . ARG A 1 174 ? -8.867 26.016 13.117 1 96.31 174 ARG A O 1
ATOM 1429 N N . PHE A 1 175 ? -7.684 24.453 12.086 1 96.19 175 PHE A N 1
ATOM 1430 C CA . PHE A 1 175 ? -6.41 25.172 12.102 1 96.19 175 PHE A CA 1
ATOM 1431 C C . PHE A 1 175 ? -5.844 25.312 10.695 1 96.19 175 PHE A C 1
ATOM 1433 O O . PHE A 1 175 ? -5.707 24.312 9.977 1 96.19 175 PHE A O 1
ATOM 1440 N N . MET A 1 176 ? -5.562 26.547 10.281 1 92.88 176 MET A N 1
ATOM 1441 C CA . MET A 1 176 ? -4.93 26.797 8.992 1 92.88 176 MET A CA 1
ATOM 1442 C C . MET A 1 176 ? -3.412 26.703 9.094 1 92.88 176 MET A C 1
ATOM 1444 O O . MET A 1 176 ? -2.805 27.312 9.977 1 92.88 176 MET A O 1
ATOM 1448 N N . GLU A 1 177 ? -2.885 25.891 8.281 1 90.88 177 GLU A N 1
ATOM 1449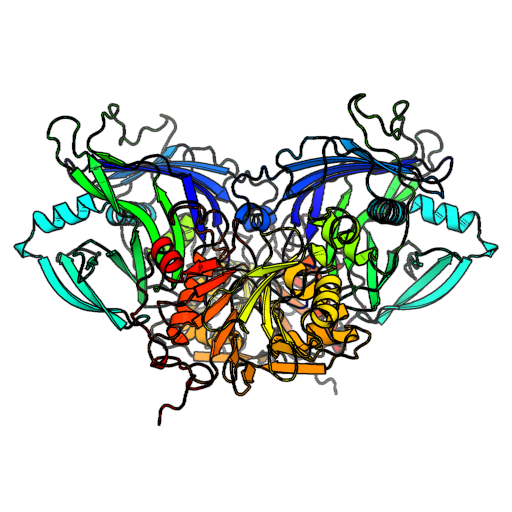 C CA . GLU A 1 177 ? -1.432 25.75 8.305 1 90.88 177 GLU A CA 1
ATOM 1450 C C . GLU A 1 177 ? -0.825 26.062 6.938 1 90.88 177 GLU A C 1
ATOM 1452 O O . GLU A 1 177 ? -1.541 26.156 5.938 1 90.88 177 GLU A O 1
ATOM 1457 N N . ASN A 1 178 ? 0.442 26.375 7.008 1 88.31 178 ASN A N 1
ATOM 1458 C CA . ASN A 1 178 ? 1.239 26.5 5.793 1 88.31 178 ASN A CA 1
ATOM 1459 C C . ASN A 1 178 ? 2.176 25.312 5.605 1 88.31 178 ASN A C 1
ATOM 1461 O O . ASN A 1 178 ? 3.223 25.234 6.254 1 88.31 178 ASN A O 1
ATOM 1465 N N . HIS A 1 179 ? 1.779 24.453 4.762 1 91 179 HIS A N 1
ATOM 1466 C CA . HIS A 1 179 ? 2.574 23.266 4.492 1 91 179 HIS A CA 1
ATOM 1467 C C . HIS A 1 179 ? 3.605 23.531 3.398 1 91 179 HIS A C 1
ATOM 1469 O O . HIS A 1 179 ? 3.314 24.219 2.418 1 91 179 HIS A O 1
ATOM 1475 N N . ALA A 1 180 ? 4.766 22.922 3.572 1 88.81 180 ALA A N 1
ATOM 1476 C CA . ALA A 1 180 ? 5.871 23.188 2.654 1 88.81 180 ALA A CA 1
ATOM 1477 C C . ALA A 1 180 ? 5.527 22.734 1.238 1 88.81 180 ALA A C 1
ATOM 1479 O O . ALA A 1 180 ? 5.965 23.359 0.261 1 88.81 180 ALA A O 1
ATOM 1480 N N . THR A 1 181 ? 4.75 21.734 1.076 1 90.25 181 THR A N 1
ATOM 1481 C CA . THR A 1 181 ? 4.43 21.172 -0.233 1 90.25 181 THR A CA 1
ATOM 1482 C C . THR A 1 181 ? 3.062 21.656 -0.708 1 90.25 181 THR A C 1
ATOM 1484 O O . THR A 1 181 ? 2.916 22.094 -1.851 1 90.25 181 THR A O 1
ATOM 1487 N N . PHE A 1 182 ? 2.092 21.688 0.179 1 90.75 182 PHE A N 1
ATOM 1488 C CA . PHE A 1 182 ? 0.71 21.906 -0.23 1 90.75 182 PHE A CA 1
ATOM 1489 C C . PHE A 1 182 ? 0.35 23.391 -0.141 1 90.75 182 PHE A C 1
ATOM 1491 O O . PHE A 1 182 ? -0.688 23.812 -0.653 1 90.75 182 PHE A O 1
ATOM 1498 N N . GLY A 1 183 ? 1.2 24.188 0.455 1 90 183 GLY A N 1
ATOM 1499 C CA . GLY A 1 183 ? 0.825 25.562 0.724 1 90 183 GLY A CA 1
ATOM 1500 C C . GLY A 1 183 ? -0.213 25.703 1.821 1 90 183 GLY A C 1
ATOM 1501 O O . GLY A 1 183 ? -0.094 25.078 2.875 1 90 183 GLY A O 1
ATOM 1502 N N . LYS A 1 184 ? -1.127 26.594 1.567 1 90.06 184 LYS A N 1
ATOM 1503 C CA . LYS A 1 184 ? -2.205 26.734 2.543 1 90.06 184 LYS A CA 1
ATOM 1504 C C . LYS A 1 184 ? -3.027 25.453 2.648 1 90.06 184 LYS A C 1
ATOM 1506 O O . LYS A 1 184 ? -3.498 24.922 1.639 1 90.06 184 LYS A O 1
ATOM 1511 N N . ALA A 1 185 ? -3.113 25 3.855 1 91.56 185 ALA A N 1
ATOM 1512 C CA . ALA A 1 185 ? -3.795 23.734 4.102 1 91.56 185 ALA A CA 1
ATOM 1513 C C . ALA A 1 185 ? -4.66 23.812 5.355 1 91.56 185 ALA A C 1
ATOM 1515 O O . ALA A 1 185 ? -4.406 24.625 6.246 1 91.56 185 ALA A O 1
ATOM 1516 N N . THR A 1 186 ? -5.68 23 5.355 1 93.5 186 THR A N 1
ATOM 1517 C CA . THR A 1 186 ? -6.52 22.906 6.547 1 93.5 186 THR A CA 1
ATOM 1518 C C . THR A 1 186 ? -6.18 21.656 7.352 1 93.5 186 THR A C 1
ATOM 1520 O O . THR A 1 186 ? -5.902 20.594 6.777 1 93.5 186 THR A O 1
ATOM 1523 N N . ASN A 1 187 ? -6.027 21.812 8.555 1 95.12 187 ASN A N 1
ATOM 1524 C CA . ASN A 1 187 ? -5.973 20.734 9.539 1 95.12 187 ASN A CA 1
ATOM 1525 C C . ASN A 1 187 ? -7.184 20.766 10.469 1 95.12 187 ASN A C 1
ATOM 1527 O O . ASN A 1 187 ? -7.191 21.5 11.461 1 95.12 187 ASN A O 1
ATOM 1531 N N . ASP A 1 188 ? -8.148 19.938 10.156 1 95.94 188 ASP A N 1
ATOM 1532 C CA . ASP A 1 188 ? -9.43 19.969 10.859 1 95.94 188 ASP A CA 1
ATOM 1533 C C . ASP A 1 188 ? -9.531 18.812 11.859 1 95.94 188 ASP A C 1
ATOM 1535 O O . ASP A 1 188 ? -9.109 17.703 11.562 1 95.94 188 ASP A O 1
ATOM 1539 N N . LEU A 1 189 ? -9.984 19.141 12.992 1 96.62 189 LEU A N 1
ATOM 1540 C CA . LEU A 1 189 ? -10.523 18.109 13.875 1 96.62 189 LEU A CA 1
ATOM 1541 C C . LEU A 1 189 ? -12.039 18 13.711 1 96.62 189 LEU A C 1
ATOM 1543 O O . LEU A 1 189 ? -12.781 18.859 14.172 1 96.62 189 LEU A O 1
ATOM 1547 N N . LEU A 1 190 ? -12.391 16.953 13.07 1 95.56 190 LEU A N 1
ATOM 1548 C CA . LEU A 1 190 ? -13.812 16.703 12.859 1 95.56 190 LEU A CA 1
ATOM 1549 C C . LEU A 1 190 ? -14.438 16.047 14.094 1 95.56 190 LEU A C 1
ATOM 1551 O O . LEU A 1 190 ? -13.875 15.094 14.648 1 95.56 190 LEU A O 1
ATOM 1555 N N . LEU A 1 191 ? -15.562 16.609 14.492 1 95.38 191 LEU A N 1
ATOM 1556 C CA . LEU A 1 191 ? -16.297 16.141 15.672 1 95.38 191 LEU A CA 1
ATOM 1557 C C . LEU A 1 191 ? -17.609 15.5 15.273 1 95.38 191 LEU A C 1
ATOM 1559 O O . LEU A 1 191 ? -18.469 16.141 14.648 1 95.38 191 LEU A O 1
ATOM 1563 N N . SER A 1 192 ? -17.766 14.234 15.633 1 90.19 192 SER A N 1
ATOM 1564 C CA . SER A 1 192 ? -19.016 13.562 15.273 1 90.19 192 SER A CA 1
ATOM 1565 C C . SER A 1 192 ? -19.438 12.562 16.344 1 90.19 192 SER A C 1
ATOM 1567 O O . SER A 1 192 ? -18.734 12.406 17.359 1 90.19 192 SER A O 1
ATOM 1569 N N . ASN A 1 193 ? -20.641 11.992 16.203 1 86.19 193 ASN A N 1
ATOM 1570 C CA . ASN A 1 193 ? -21.203 11 17.109 1 86.19 193 ASN A CA 1
ATOM 1571 C C . ASN A 1 193 ? -21.422 11.578 18.516 1 86.19 193 ASN A C 1
ATOM 1573 O O . ASN A 1 193 ? -20.953 11.016 19.5 1 86.19 193 ASN A O 1
ATOM 1577 N N . TYR A 1 194 ? -22.109 12.633 18.531 1 91.25 194 TYR A N 1
ATOM 1578 C CA . TYR A 1 194 ? -22.391 13.312 19.797 1 91.25 194 TYR A CA 1
ATOM 1579 C C . TYR A 1 194 ? -23.297 12.477 20.688 1 91.25 194 TYR A C 1
ATOM 1581 O O . TYR A 1 194 ? -24.234 11.844 20.188 1 91.25 194 TYR A O 1
ATOM 1589 N N . SER A 1 195 ? -23 12.461 21.891 1 89.81 195 SER A N 1
ATOM 1590 C CA . SER A 1 195 ? -23.828 11.797 22.891 1 89.81 195 SER A CA 1
ATOM 1591 C C . SER A 1 195 ? -23.781 12.555 24.219 1 89.81 195 SER A C 1
ATOM 1593 O O . SER A 1 195 ? -22.891 13.367 24.453 1 89.81 195 SER A O 1
ATOM 1595 N N . ALA A 1 196 ? -24.812 12.281 25 1 90.94 196 ALA A N 1
ATOM 1596 C CA . ALA A 1 196 ? -24.922 12.977 26.266 1 90.94 196 ALA A CA 1
ATOM 1597 C C . ALA A 1 196 ? -23.969 12.398 27.297 1 90.94 196 ALA A C 1
ATOM 1599 O O . ALA A 1 196 ? -23.797 11.18 27.391 1 90.94 196 ALA A O 1
ATOM 1600 N N . VAL A 1 197 ? -23.297 13.266 27.922 1 89 197 VAL A N 1
ATOM 1601 C CA . VAL A 1 197 ? -22.375 12.906 29 1 89 197 VAL A CA 1
ATOM 1602 C C . VAL A 1 197 ? -22.781 13.633 30.281 1 89 197 VAL A C 1
ATOM 1604 O O . VAL A 1 197 ? -23.109 14.82 30.234 1 89 197 VAL A O 1
ATOM 1607 N N . SER A 1 198 ? -22.766 12.914 31.406 1 85.94 198 SER A N 1
ATOM 1608 C CA . SER A 1 198 ? -23.078 13.539 32.688 1 85.94 198 SER A CA 1
ATOM 1609 C C . SER A 1 198 ? -22 14.531 33.094 1 85.94 198 SER A C 1
ATOM 1611 O O . SER A 1 198 ? -20.812 14.234 33.031 1 85.94 198 SER A O 1
ATOM 1613 N N . PHE A 1 199 ? -22.438 15.711 33.438 1 81.25 199 PHE A N 1
ATOM 1614 C CA . PHE A 1 199 ? -21.5 16.734 33.875 1 81.25 199 PHE A CA 1
ATOM 1615 C C . PHE A 1 199 ? -20.906 16.359 35.25 1 81.25 199 PHE A C 1
ATOM 1617 O O . PHE A 1 199 ? -19.719 16.562 35.469 1 81.25 199 PHE A O 1
ATOM 1624 N N . ASP A 1 200 ? -21.688 16.016 36.094 1 74.5 200 ASP A N 1
ATOM 1625 C CA . ASP A 1 200 ? -21.297 15.523 37.406 1 74.5 200 ASP A CA 1
ATOM 1626 C C . ASP A 1 200 ? -22.312 14.523 37.969 1 74.5 200 ASP A C 1
ATOM 1628 O O . ASP A 1 200 ? -23.328 14.258 37.312 1 74.5 200 ASP A O 1
ATOM 1632 N N . ASP A 1 201 ? -21.906 13.797 38.906 1 66.69 201 ASP A N 1
ATOM 1633 C CA . ASP A 1 201 ? -22.797 12.789 39.5 1 66.69 201 ASP A CA 1
ATOM 1634 C C . ASP A 1 201 ? -23.938 13.445 40.25 1 66.69 201 ASP A C 1
ATOM 1636 O O . ASP A 1 201 ? -24.922 12.781 40.594 1 66.69 201 ASP A O 1
ATOM 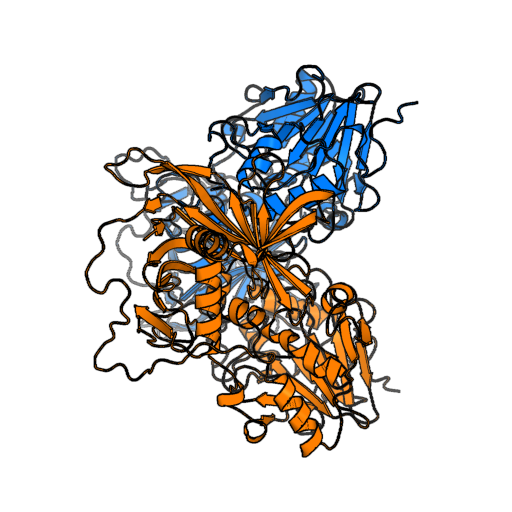1640 N N . LYS A 1 202 ? -24 14.758 40.5 1 70.38 202 LYS A N 1
ATOM 1641 C CA . LYS A 1 202 ? -24.938 15.328 41.469 1 70.38 202 LYS A CA 1
ATOM 1642 C C . LYS A 1 202 ? -25.969 16.219 40.75 1 70.38 202 LYS A C 1
ATOM 1644 O O . LYS A 1 202 ? -27.156 16.203 41.125 1 70.38 202 LYS A O 1
ATOM 1649 N N . SER A 1 203 ? -25.516 17.047 39.844 1 72.81 203 SER A N 1
ATOM 1650 C CA . SER A 1 203 ? -26.328 18.156 39.312 1 72.81 203 SER A CA 1
ATOM 1651 C C . SER A 1 203 ? -27.359 17.656 38.312 1 72.81 203 SER A C 1
ATOM 1653 O O . SER A 1 203 ? -28.328 18.359 38 1 72.81 203 SER A O 1
ATOM 1655 N N . GLY A 1 204 ? -27.234 16.344 37.781 1 77.75 204 GLY A N 1
ATOM 1656 C CA . GLY A 1 204 ? -28.141 15.883 36.75 1 77.75 204 GLY A CA 1
ATOM 1657 C C . GLY A 1 204 ? -27.922 16.562 35.406 1 77.75 204 GLY A C 1
ATOM 1658 O O . GLY A 1 204 ? -28.594 16.234 34.438 1 77.75 204 GLY A O 1
ATOM 1659 N N . ARG A 1 205 ? -27.031 17.516 35.344 1 85.12 205 ARG A N 1
ATOM 1660 C CA . ARG A 1 205 ? -26.719 18.203 34.094 1 85.12 205 ARG A CA 1
ATOM 1661 C C . ARG A 1 205 ? -25.938 17.297 33.156 1 85.12 205 ARG A C 1
ATOM 1663 O O . ARG A 1 205 ? -25.109 16.484 33.625 1 85.12 205 ARG A O 1
ATOM 1670 N N . ARG A 1 206 ? -26.328 17.453 31.812 1 88.81 206 ARG A N 1
ATOM 1671 C CA . ARG A 1 206 ? -25.656 16.656 30.797 1 88.81 206 ARG A CA 1
ATOM 1672 C C . ARG A 1 206 ? -25.125 17.531 29.672 1 88.81 206 ARG A C 1
ATOM 1674 O O . ARG A 1 206 ? -25.688 18.594 29.391 1 88.81 206 ARG A O 1
ATOM 1681 N N . LEU A 1 207 ? -24.016 17.188 29.188 1 88.31 207 LEU A N 1
ATOM 1682 C CA . LEU A 1 207 ? -23.406 17.859 28.031 1 88.31 207 LEU A CA 1
ATOM 1683 C C . LEU A 1 207 ? -23.359 16.922 26.828 1 88.31 207 LEU A C 1
ATOM 1685 O O . LEU A 1 207 ? -23.172 15.711 26.984 1 88.31 207 LEU A O 1
ATOM 1689 N N . GLN A 1 208 ? -23.609 17.5 25.641 1 90.62 208 GLN A N 1
ATOM 1690 C CA . GLN A 1 208 ? -23.375 16.75 24.406 1 90.62 208 GLN A CA 1
ATOM 1691 C C . GLN A 1 208 ? -21.922 16.891 23.953 1 90.62 208 GLN A C 1
ATOM 1693 O O . GLN A 1 208 ? -21.453 18 23.656 1 90.62 208 GLN A O 1
ATOM 1698 N N . LEU A 1 209 ? -21.203 15.812 23.969 1 92.5 209 LEU A N 1
ATOM 1699 C CA . LEU A 1 209 ? -19.812 15.812 23.516 1 92.5 209 LEU A CA 1
ATOM 1700 C C . LEU A 1 209 ? -19.609 14.781 22.406 1 92.5 209 LEU A C 1
ATOM 1702 O O . LEU A 1 209 ? -20.328 13.789 22.328 1 92.5 209 LEU A O 1
ATOM 1706 N N . PRO A 1 210 ? -18.703 15.086 21.484 1 92.38 210 PRO A N 1
ATOM 1707 C CA . PRO A 1 210 ? -18.438 14.148 20.391 1 92.38 210 PRO A CA 1
ATOM 1708 C C . PRO A 1 210 ? -17.641 12.93 20.859 1 92.38 210 PRO A C 1
ATOM 1710 O O . PRO A 1 210 ? -16.672 13.062 21.609 1 92.38 210 PRO A O 1
ATOM 1713 N N . TYR A 1 211 ? -17.984 11.742 20.391 1 88.38 211 TYR A N 1
ATOM 1714 C CA . TYR A 1 211 ? -17.297 10.5 20.734 1 88.38 211 TYR A CA 1
ATOM 1715 C C . TYR A 1 211 ? -16.406 10.023 19.594 1 88.38 211 TYR A C 1
ATOM 1717 O O . TYR A 1 211 ? -15.719 9.008 19.719 1 88.38 211 TYR A O 1
ATOM 1725 N N . ARG A 1 212 ? -16.438 10.727 18.547 1 88.31 212 ARG A N 1
ATOM 1726 C CA . ARG A 1 212 ? -15.516 10.438 17.438 1 88.31 212 ARG A CA 1
ATOM 1727 C C . ARG A 1 212 ? -14.766 11.695 17.016 1 88.31 212 ARG A C 1
ATOM 1729 O O . ARG A 1 212 ? -15.375 12.734 16.75 1 88.31 212 ARG A O 1
ATOM 1736 N N . LEU A 1 213 ? -13.5 11.609 17 1 91.88 213 LEU A N 1
ATOM 1737 C CA . LEU A 1 213 ? -12.586 12.68 16.625 1 91.88 213 LEU A CA 1
ATOM 1738 C C . LEU A 1 213 ? -11.703 12.266 15.453 1 91.88 213 LEU A C 1
ATOM 1740 O O . LEU A 1 213 ? -10.984 11.266 15.531 1 91.88 213 LEU A O 1
ATOM 1744 N N . GLN A 1 214 ? -11.82 12.953 14.359 1 91.62 214 GLN A N 1
ATOM 1745 C CA . GLN A 1 214 ? -11.023 12.648 13.18 1 91.62 214 GLN A CA 1
ATOM 1746 C C . GLN A 1 214 ? -10.203 13.867 12.742 1 91.62 214 GLN A C 1
ATOM 1748 O O . GLN A 1 214 ? -10.742 14.961 12.586 1 91.62 214 GLN A O 1
ATOM 1753 N N . THR A 1 215 ? -8.93 13.672 12.648 1 93.94 215 THR A N 1
ATOM 1754 C CA . THR A 1 215 ? -8.102 14.703 12.039 1 93.94 215 THR A CA 1
ATOM 1755 C C . THR A 1 215 ? -8.133 14.594 10.516 1 93.94 215 THR A C 1
ATOM 1757 O O . THR A 1 215 ? -7.66 13.609 9.945 1 93.94 215 THR A O 1
ATOM 1760 N N . ILE A 1 216 ? -8.695 15.586 9.906 1 92.81 216 ILE A N 1
ATOM 1761 C CA . ILE A 1 216 ? -8.867 15.602 8.461 1 92.81 216 ILE A CA 1
ATOM 1762 C C . ILE A 1 216 ? -7.988 16.688 7.848 1 92.81 216 ILE A C 1
ATOM 1764 O O . ILE A 1 216 ? -8.117 17.859 8.195 1 92.81 216 ILE A O 1
ATOM 1768 N N . TYR A 1 217 ? -7.145 16.25 6.969 1 91.88 217 TYR A N 1
ATOM 1769 C CA . TYR A 1 217 ? -6.242 17.188 6.316 1 91.88 217 TYR A CA 1
ATOM 1770 C C . TYR A 1 217 ? -6.762 17.578 4.938 1 91.88 217 TYR A C 1
ATOM 1772 O O . TYR A 1 217 ? -7.168 16.719 4.156 1 91.88 217 TYR A O 1
ATOM 1780 N N . ASN A 1 218 ? -6.852 18.891 4.621 1 89.19 218 ASN A N 1
ATOM 1781 C CA . ASN A 1 218 ? -7.316 19.453 3.359 1 89.19 218 ASN A CA 1
ATOM 1782 C C . ASN A 1 218 ? -8.68 18.891 2.965 1 89.19 218 ASN A C 1
ATOM 1784 O O . ASN A 1 218 ? -8.914 18.578 1.797 1 89.19 218 ASN A O 1
ATOM 1788 N N . SER A 1 219 ? -9.43 18.609 3.924 1 84.94 219 SER A N 1
ATOM 1789 C CA . SER A 1 219 ? -10.836 18.234 3.822 1 84.94 219 SER A CA 1
ATOM 1790 C C . SER A 1 219 ? -10.992 16.844 3.203 1 84.94 219 SER A C 1
ATOM 1792 O O . SER A 1 219 ? -12.102 16.422 2.896 1 84.94 219 SER A O 1
ATOM 1794 N N . THR A 1 220 ? -9.922 16.172 3.01 1 84.56 220 THR A N 1
ATOM 1795 C CA . THR A 1 220 ? -10.07 14.914 2.291 1 84.56 220 THR A CA 1
ATOM 1796 C C . THR A 1 220 ? -9.336 13.789 3.02 1 84.56 220 THR A C 1
ATOM 1798 O O . THR A 1 220 ? -9.875 12.695 3.18 1 84.56 220 THR A O 1
ATOM 1801 N N . ASP A 1 221 ? -8.18 14 3.477 1 89.44 221 ASP A N 1
ATOM 1802 C CA . ASP A 1 221 ? -7.336 12.922 3.994 1 89.44 221 ASP A CA 1
ATOM 1803 C C . ASP A 1 221 ? -7.523 12.758 5.5 1 89.44 221 ASP A C 1
ATOM 1805 O O . ASP A 1 221 ? -7.359 13.711 6.262 1 89.44 221 ASP A O 1
ATOM 1809 N N . VAL A 1 222 ? -7.809 11.586 5.938 1 90.19 222 VAL A N 1
ATOM 1810 C CA . VAL A 1 222 ? -7.91 11.266 7.355 1 90.19 222 VAL A CA 1
ATOM 1811 C C . VAL A 1 222 ? -6.535 10.891 7.906 1 90.19 222 VAL A C 1
ATOM 1813 O O . VAL A 1 222 ? -5.949 9.891 7.5 1 90.19 222 VAL A O 1
ATOM 1816 N N . LEU A 1 223 ? -6.047 11.648 8.812 1 90.12 223 LEU A N 1
ATOM 1817 C CA . LEU A 1 223 ? -4.73 11.383 9.383 1 90.12 223 LEU A CA 1
ATOM 1818 C C . LEU A 1 223 ? -4.855 10.625 10.703 1 90.12 223 LEU A C 1
ATOM 1820 O O . LEU A 1 223 ? -3.951 9.875 11.078 1 90.12 223 LEU A O 1
ATOM 1824 N N . GLU A 1 224 ? -5.879 10.914 11.398 1 88.56 224 GLU A N 1
ATOM 1825 C CA . GLU A 1 224 ? -6.172 10.234 12.656 1 88.56 224 GLU A CA 1
ATOM 1826 C C . GLU A 1 224 ? -7.668 9.969 12.805 1 88.56 224 GLU A C 1
ATOM 1828 O O . GLU A 1 224 ? -8.492 10.805 12.438 1 88.56 224 GLU A O 1
ATOM 1833 N N . ASP A 1 225 ? -7.965 8.828 13.234 1 85.94 225 ASP A N 1
ATOM 1834 C CA . ASP A 1 225 ? -9.328 8.414 13.539 1 85.94 225 ASP A CA 1
ATOM 1835 C C . ASP A 1 225 ? -9.43 7.832 14.945 1 85.94 225 ASP A C 1
ATOM 1837 O O . ASP A 1 225 ? -8.914 6.742 15.211 1 85.94 225 ASP A O 1
ATOM 1841 N N . VAL A 1 226 ? -10.156 8.578 15.797 1 82.94 226 VAL A N 1
ATOM 1842 C CA . VAL A 1 226 ? -10.25 8.203 17.203 1 82.94 226 VAL A CA 1
ATOM 1843 C C . VAL A 1 226 ? -11.711 8.016 17.594 1 82.94 226 VAL A C 1
ATOM 1845 O O . VAL A 1 226 ? -12.523 8.93 17.438 1 82.94 226 VAL A O 1
ATOM 1848 N N . LYS A 1 227 ? -12.008 6.906 18 1 82.75 227 LYS A N 1
ATOM 1849 C CA . LYS A 1 227 ? -13.32 6.648 18.594 1 82.75 227 LYS A CA 1
ATOM 1850 C C . LYS A 1 227 ? -13.211 6.504 20.109 1 82.75 227 LYS A C 1
ATOM 1852 O O . LYS A 1 227 ? -12.484 5.637 20.609 1 82.75 227 LYS A O 1
ATOM 1857 N N . LEU A 1 228 ? -13.977 7.32 20.828 1 84.06 228 LEU A N 1
ATOM 1858 C CA . LEU A 1 228 ? -13.93 7.324 22.281 1 84.06 228 LEU A CA 1
ATOM 1859 C C . LEU A 1 228 ? -14.922 6.32 22.859 1 84.06 228 LEU A C 1
ATOM 1861 O O . LEU A 1 228 ? -16.078 6.273 22.438 1 84.06 228 LEU A O 1
ATOM 1865 N N . ASP A 1 229 ? -14.43 5.555 23.828 1 82.75 229 ASP A N 1
ATOM 1866 C CA . ASP A 1 229 ? -15.305 4.609 24.516 1 82.75 229 ASP A CA 1
ATOM 1867 C C . ASP A 1 229 ? -16.062 5.293 25.656 1 82.75 229 ASP A C 1
ATOM 1869 O O . ASP A 1 229 ? -17.188 4.895 25.984 1 82.75 229 ASP A O 1
ATOM 1873 N N . SER A 1 230 ? -15.391 6.25 26.234 1 87 230 SER A N 1
ATOM 1874 C CA . SER A 1 230 ? -16.016 6.93 27.359 1 87 230 SER A CA 1
ATOM 1875 C C . SER A 1 230 ? -15.469 8.344 27.531 1 87 230 SER A C 1
ATOM 1877 O O . SER A 1 230 ? -14.352 8.633 27.094 1 87 230 SER A O 1
ATOM 1879 N N . ILE A 1 231 ? -16.312 9.172 28.094 1 89.25 231 ILE A N 1
ATOM 1880 C CA . ILE A 1 231 ? -15.961 10.531 28.484 1 89.25 231 ILE A CA 1
ATOM 1881 C C . ILE A 1 231 ? -16.391 10.781 29.938 1 89.25 231 ILE A C 1
ATOM 1883 O O . ILE A 1 231 ? -17.531 10.461 30.312 1 89.25 231 ILE A O 1
ATOM 1887 N N . SER A 1 232 ? -15.461 11.234 30.703 1 89.25 232 SER A N 1
ATOM 1888 C CA . SER A 1 232 ? -15.781 11.617 32.062 1 89.25 232 SER A CA 1
ATOM 1889 C C . SER A 1 232 ? -15.43 13.07 32.344 1 89.25 232 SER A C 1
ATOM 1891 O O . SER A 1 232 ? -14.391 13.562 31.906 1 89.25 232 SER A O 1
ATOM 1893 N N . ILE A 1 233 ? -16.328 13.719 33 1 89.19 233 ILE A N 1
ATOM 1894 C CA . ILE A 1 233 ? -16.141 15.117 33.406 1 89.19 233 ILE A CA 1
ATOM 1895 C C . ILE A 1 233 ? -15.922 15.219 34.906 1 89.19 233 ILE A C 1
ATOM 1897 O O . ILE A 1 233 ? -16.75 14.734 35.688 1 89.19 233 ILE A O 1
ATOM 1901 N N . ASN A 1 234 ? -14.867 15.812 35.281 1 86.19 234 ASN A N 1
ATOM 1902 C CA . ASN A 1 234 ? -14.461 16.047 36.688 1 86.19 234 ASN A CA 1
ATOM 1903 C C . ASN A 1 234 ? -14.32 14.742 37.438 1 86.19 234 ASN A C 1
ATOM 1905 O O . ASN A 1 234 ? -14.875 14.594 38.531 1 86.19 234 ASN A O 1
ATOM 1909 N N . PRO A 1 235 ? -13.617 13.828 36.875 1 85.19 235 PRO A N 1
ATOM 1910 C CA . PRO A 1 235 ? -13.336 12.617 37.625 1 85.19 235 PRO A CA 1
ATOM 1911 C C . PRO A 1 235 ? -12.281 12.836 38.719 1 85.19 235 PRO A C 1
ATOM 1913 O O . PRO A 1 235 ? -11.531 13.82 38.656 1 85.19 235 PRO A O 1
ATOM 1916 N N . PRO A 1 236 ? -12.344 11.953 39.719 1 84.75 236 PRO A N 1
ATOM 1917 C CA . PRO A 1 236 ? -11.219 12.023 40.656 1 84.75 236 PRO A CA 1
ATOM 1918 C C . PRO A 1 236 ? -9.883 11.703 39.969 1 84.75 236 PRO A C 1
ATOM 1920 O O . PRO A 1 236 ? -9.805 10.789 39.156 1 84.75 236 PRO A O 1
ATOM 1923 N N . MET A 1 237 ? -8.984 12.578 40.188 1 86.62 237 MET A N 1
ATOM 1924 C CA . MET A 1 237 ? -7.652 12.344 39.625 1 86.62 237 MET A CA 1
ATOM 1925 C C . MET A 1 237 ? -6.609 12.266 40.75 1 86.62 237 MET A C 1
ATOM 1927 O O . MET A 1 237 ? -6.719 12.969 41.75 1 86.62 237 MET A O 1
ATOM 1931 N N . LYS A 1 238 ? -5.648 11.422 40.531 1 90.31 238 LYS A N 1
ATOM 1932 C CA . LYS A 1 238 ? -4.539 11.305 41.5 1 90.31 238 LYS A CA 1
ATOM 1933 C C . LYS A 1 238 ? -3.734 12.594 41.562 1 90.31 238 LYS A C 1
ATOM 1935 O O . LYS A 1 238 ? -3.6 13.305 40.562 1 90.31 238 LYS A O 1
ATOM 1940 N N . SER A 1 239 ? -3.162 12.852 42.781 1 90.44 239 SER A N 1
ATOM 1941 C CA . SER A 1 239 ? -2.273 14 42.938 1 90.44 239 SER A CA 1
ATOM 1942 C C . SER A 1 239 ? -1.076 13.906 42 1 90.44 239 SER A C 1
ATOM 1944 O O . SER A 1 239 ? -0.488 12.836 41.844 1 90.44 239 SER A O 1
ATOM 1946 N N . GLY A 1 240 ? -0.846 15 41.281 1 92.62 240 GLY A N 1
ATOM 1947 C CA . GLY A 1 240 ? 0.308 15.039 40.375 1 92.62 240 GLY A CA 1
ATOM 1948 C C . GLY A 1 240 ? 0.052 14.383 39.031 1 92.62 240 GLY A C 1
ATOM 1949 O O . GLY A 1 240 ? 0.991 14.109 38.281 1 92.62 240 GLY A O 1
ATOM 1950 N N . PHE A 1 241 ? -1.13 14.133 38.719 1 94.62 241 PHE A N 1
ATOM 1951 C CA . PHE A 1 241 ? -1.519 13.398 37.531 1 94.62 241 PHE A CA 1
ATOM 1952 C C . PHE A 1 241 ? -0.966 14.062 36.281 1 94.62 241 PHE A C 1
ATOM 1954 O O . PHE A 1 241 ? -0.625 13.391 35.312 1 94.62 241 PHE A O 1
ATOM 1961 N N . PHE A 1 242 ? -0.822 15.344 36.312 1 96.38 242 PHE A N 1
ATOM 1962 C CA . PHE A 1 242 ? -0.379 16.109 35.156 1 96.38 242 PHE A CA 1
ATOM 1963 C C . PHE A 1 242 ? 1.061 16.578 35.312 1 96.38 242 PHE A C 1
ATOM 1965 O O . PHE A 1 242 ? 1.557 17.391 34.531 1 96.38 242 PHE A O 1
ATOM 1972 N N . ASP A 1 243 ? 1.749 16.141 36.344 1 96 243 ASP A N 1
ATOM 1973 C CA . ASP A 1 243 ? 3.1 16.609 36.625 1 96 243 ASP A CA 1
ATOM 1974 C C . ASP A 1 243 ? 4.137 15.852 35.812 1 96 243 ASP A C 1
ATOM 1976 O O . ASP A 1 243 ? 3.975 14.656 35.562 1 96 243 ASP A O 1
ATOM 1980 N N . PRO A 1 244 ? 5.16 16.547 35.406 1 97.5 244 PRO A N 1
ATOM 1981 C CA . PRO A 1 244 ? 6.258 15.891 34.688 1 97.5 244 PRO A CA 1
ATOM 1982 C C . PRO A 1 244 ? 7.195 15.125 35.625 1 97.5 244 PRO A C 1
ATOM 1984 O O . PRO A 1 244 ? 8.352 15.516 35.781 1 97.5 244 PRO A O 1
ATOM 1987 N N . VAL A 1 245 ? 6.793 13.992 36.125 1 95.44 245 VAL A N 1
ATOM 1988 C CA . VAL A 1 245 ? 7.586 13.195 37.031 1 95.44 245 VAL A CA 1
ATOM 1989 C C . VAL A 1 245 ? 8.609 12.367 36.281 1 95.44 245 VAL A C 1
ATOM 1991 O O . VAL A 1 245 ? 8.242 11.469 35.5 1 95.44 245 VAL A O 1
ATOM 1994 N N . LEU A 1 246 ? 9.812 12.664 36.531 1 96.56 246 LEU A N 1
ATOM 1995 C CA . LEU A 1 246 ? 10.906 12 35.812 1 96.56 246 LEU A CA 1
ATOM 1996 C C . LEU A 1 246 ? 11.859 11.336 36.781 1 96.56 246 LEU A C 1
ATOM 1998 O O . LEU A 1 246 ? 11.867 11.664 37.969 1 96.56 246 LEU A O 1
ATOM 2002 N N . SER A 1 247 ? 12.578 10.367 36.25 1 94.56 247 SER A N 1
ATOM 2003 C CA . SER A 1 247 ? 13.656 9.766 37.031 1 94.56 247 SER A CA 1
ATOM 2004 C C . SER A 1 247 ? 14.703 10.805 37.438 1 94.56 247 SER A C 1
ATOM 2006 O O . SER A 1 247 ? 14.977 11.734 36.688 1 94.56 247 SER A O 1
ATOM 2008 N N . PRO A 1 248 ? 15.281 10.555 38.625 1 92.62 248 PRO A N 1
ATOM 2009 C CA . PRO A 1 248 ? 16.328 11.484 39.031 1 92.62 248 PRO A CA 1
ATOM 2010 C C . PRO A 1 248 ? 17.5 11.516 38.062 1 92.62 248 PRO A C 1
ATOM 2012 O O . PRO A 1 248 ? 18.297 12.469 38.062 1 92.62 248 PRO A O 1
ATOM 2015 N N . LYS A 1 249 ? 17.656 10.523 37.281 1 91.81 249 LYS A N 1
ATOM 2016 C CA . LYS A 1 249 ? 18.766 10.422 36.312 1 91.81 249 LYS A CA 1
ATOM 2017 C C . LYS A 1 249 ? 18.484 11.219 35.062 1 91.81 249 LYS A C 1
ATOM 2019 O O . LYS A 1 249 ? 19.375 11.43 34.219 1 91.81 249 LYS A O 1
ATOM 2024 N N . ASP A 1 250 ? 17.172 11.672 34.938 1 94.75 250 ASP A N 1
ATOM 2025 C CA . ASP A 1 250 ? 16.812 12.438 33.75 1 94.75 250 ASP A CA 1
ATOM 2026 C C . ASP A 1 250 ? 17.453 13.82 33.75 1 94.75 250 ASP A C 1
ATOM 2028 O O . ASP A 1 250 ? 17.484 14.484 34.781 1 94.75 250 ASP A O 1
ATOM 2032 N N . THR A 1 251 ? 18.016 14.227 32.562 1 94.12 251 THR A N 1
ATOM 2033 C CA . THR A 1 251 ? 18.734 15.5 32.531 1 94.12 251 THR A CA 1
ATOM 2034 C C . THR A 1 251 ? 18 16.5 31.641 1 94.12 251 THR A C 1
ATOM 2036 O O . THR A 1 251 ? 18.5 17.609 31.391 1 94.12 251 THR A O 1
ATOM 2039 N N . SER A 1 252 ? 16.938 16.172 31.094 1 94.81 252 SER A N 1
ATOM 2040 C CA . SER A 1 252 ? 16.188 17.094 30.266 1 94.81 252 SER A CA 1
ATOM 2041 C C . SER A 1 252 ? 15.617 18.25 31.078 1 94.81 252 SER A C 1
ATOM 2043 O O . SER A 1 252 ? 15.398 18.109 32.281 1 94.81 252 SER A O 1
ATOM 2045 N N . THR A 1 253 ? 15.469 19.422 30.422 1 96.06 253 THR A N 1
ATOM 2046 C CA . THR A 1 253 ? 14.906 20.609 31.078 1 96.06 253 THR A CA 1
ATOM 2047 C C . THR A 1 253 ? 13.711 21.141 30.281 1 96.06 253 THR A C 1
ATOM 2049 O O . THR A 1 253 ? 13.648 20.984 29.062 1 96.06 253 THR A O 1
ATOM 2052 N N . PRO A 1 254 ? 12.844 21.734 31 1 96.56 254 PRO A N 1
ATOM 2053 C CA . PRO A 1 254 ? 11.695 22.297 30.281 1 96.56 254 PRO A CA 1
ATOM 2054 C C . PRO A 1 254 ? 12.102 23.328 29.234 1 96.56 254 PRO A C 1
ATOM 2056 O O . PRO A 1 254 ? 13 24.141 29.469 1 96.56 254 PRO A O 1
ATOM 2059 N N . GLN A 1 255 ? 11.508 23.266 28.125 1 96.56 255 GLN A N 1
ATOM 2060 C CA . GLN A 1 255 ? 11.672 24.234 27.047 1 96.56 255 GLN A CA 1
ATOM 2061 C C . GLN A 1 255 ? 10.328 24.844 26.656 1 96.56 255 GLN A C 1
ATOM 2063 O O . GLN A 1 255 ? 9.43 24.125 26.219 1 96.56 255 GLN A O 1
ATOM 2068 N N . ALA A 1 256 ? 10.258 26.109 26.734 1 97.44 256 ALA A N 1
ATOM 2069 C CA . ALA A 1 256 ? 9.008 26.797 26.406 1 97.44 256 ALA A CA 1
ATOM 2070 C C . ALA A 1 256 ? 8.656 26.641 24.938 1 97.44 256 ALA A C 1
ATOM 2072 O O . ALA A 1 256 ? 9.547 26.641 24.078 1 97.44 256 ALA A O 1
ATOM 2073 N N . PRO A 1 257 ? 7.32 26.5 24.625 1 97.25 257 PRO A N 1
ATOM 2074 C CA . PRO A 1 257 ? 6.902 26.359 23.234 1 97.25 257 PRO A CA 1
ATOM 2075 C C . PRO A 1 257 ? 7.301 27.547 22.359 1 97.25 257 PRO A C 1
ATOM 2077 O O . PRO A 1 257 ? 7.219 28.703 22.812 1 97.25 257 PRO A O 1
ATOM 2080 N N . LYS A 1 258 ? 7.781 27.25 21.156 1 95.25 258 LYS A N 1
ATOM 2081 C CA . LYS A 1 258 ? 8.148 28.266 20.172 1 95.25 258 LYS A CA 1
ATOM 2082 C C . LYS A 1 258 ? 7.656 27.891 18.781 1 95.25 258 LYS A C 1
ATOM 2084 O O . LYS A 1 258 ? 7.531 26.703 18.453 1 95.25 258 LYS A O 1
ATOM 2089 N N . GLN A 1 259 ? 7.336 28.906 18.031 1 91.88 259 GLN A N 1
ATOM 2090 C CA . GLN A 1 259 ? 6.996 28.734 16.625 1 91.88 259 GLN A CA 1
ATOM 2091 C C . GLN A 1 259 ? 8.094 29.297 15.727 1 91.88 259 GLN A C 1
ATOM 2093 O O . GLN A 1 259 ? 8.844 30.188 16.125 1 91.88 259 GLN A O 1
ATOM 2098 N N . SER A 1 260 ? 8.234 28.672 14.648 1 92.25 260 SER A N 1
ATOM 2099 C CA . SER A 1 260 ? 9.188 29.141 13.641 1 92.25 260 SER A CA 1
ATOM 2100 C C . SER A 1 260 ? 8.711 28.812 12.234 1 92.25 260 SER A C 1
ATOM 2102 O O . SER A 1 260 ? 8.109 27.766 12.008 1 92.25 260 SER A O 1
ATOM 2104 N N . THR A 1 261 ? 8.984 29.734 11.336 1 89.88 261 THR A N 1
ATOM 2105 C CA . THR A 1 261 ? 8.68 29.453 9.938 1 89.88 261 THR A CA 1
ATOM 2106 C C . THR A 1 261 ? 9.57 28.344 9.398 1 89.88 261 THR A C 1
ATOM 2108 O O . THR A 1 261 ? 9.227 27.672 8.422 1 89.88 261 THR A O 1
ATOM 2111 N N . LEU A 1 262 ? 10.688 28.109 10.039 1 91.31 262 LEU A N 1
ATOM 2112 C CA . LEU A 1 262 ? 11.609 27.062 9.641 1 91.31 262 LEU A CA 1
ATOM 2113 C C . LEU A 1 262 ? 11.102 25.703 10.102 1 91.31 262 LEU A C 1
ATOM 2115 O O . LEU A 1 262 ? 11.422 24.672 9.484 1 91.31 262 LEU A O 1
ATOM 2119 N N . TYR A 1 263 ? 10.398 25.719 11.141 1 93.81 263 TYR A N 1
ATOM 2120 C CA . TYR A 1 263 ? 9.805 24.5 11.688 1 93.81 263 TYR A CA 1
ATOM 2121 C C . TYR A 1 263 ? 8.312 24.688 11.953 1 93.81 263 TYR A C 1
ATOM 2123 O O . TYR A 1 263 ? 7.871 24.625 13.102 1 93.81 263 TYR A O 1
ATOM 2131 N N . PRO A 1 264 ? 7.602 24.844 10.844 1 93.44 264 PRO A N 1
ATOM 2132 C CA . PRO A 1 264 ? 6.16 25.016 11.047 1 93.44 264 PRO A CA 1
ATOM 2133 C C . PRO A 1 264 ? 5.508 23.797 11.711 1 93.44 264 PRO A C 1
ATOM 2135 O O . PRO A 1 264 ? 6.031 22.688 11.617 1 93.44 264 PRO A O 1
ATOM 2138 N N . ARG A 1 265 ? 4.387 23.984 12.352 1 93.62 265 ARG A N 1
ATOM 2139 C CA . ARG A 1 265 ? 3.66 22.922 13.031 1 93.62 265 ARG A CA 1
ATOM 2140 C C . ARG A 1 265 ? 3.346 21.781 12.07 1 93.62 265 ARG A C 1
ATOM 2142 O O . ARG A 1 265 ? 3.344 20.609 12.469 1 93.62 265 ARG A O 1
ATOM 2149 N N . SER A 1 266 ? 3.111 22.156 10.789 1 92.19 266 SER A N 1
ATOM 2150 C CA . SER A 1 266 ? 2.805 21.125 9.797 1 92.19 266 SER A CA 1
ATOM 2151 C C . SER A 1 266 ? 3.945 20.125 9.672 1 92.19 266 SER A C 1
ATOM 2153 O O . SER A 1 266 ? 3.707 18.922 9.562 1 92.19 266 SER A O 1
ATOM 2155 N N . GLU A 1 267 ? 5.105 20.578 9.688 1 92.75 267 GLU A N 1
ATOM 2156 C CA . GLU A 1 267 ? 6.258 19.688 9.594 1 92.75 267 GLU A CA 1
ATOM 2157 C C . GLU A 1 267 ? 6.434 18.859 10.867 1 92.75 267 GLU A C 1
ATOM 2159 O O . GLU A 1 267 ? 6.645 17.656 10.805 1 92.75 267 GLU A O 1
ATOM 2164 N N . VAL A 1 268 ? 6.379 19.562 12 1 93.69 268 VAL A N 1
ATOM 2165 C CA . VAL A 1 268 ? 6.559 18.891 13.281 1 93.69 268 VAL A CA 1
ATOM 2166 C C . VAL A 1 268 ? 5.504 17.797 13.438 1 93.69 268 VAL A C 1
ATOM 2168 O O . VAL A 1 268 ? 5.812 16.688 13.883 1 93.69 268 VAL A O 1
ATOM 2171 N N . HIS A 1 269 ? 4.32 18.109 13.047 1 91.56 269 HIS A N 1
ATOM 2172 C CA . HIS A 1 269 ? 3.221 17.141 13.07 1 91.56 269 HIS A CA 1
ATOM 2173 C C . HIS A 1 269 ? 3.562 15.891 12.273 1 91.56 269 HIS A C 1
ATOM 2175 O O . HIS A 1 269 ? 3.463 14.773 12.789 1 91.56 269 HIS A O 1
ATOM 2181 N N . GLU A 1 270 ? 3.967 16.047 11.102 1 89.31 270 GLU A N 1
ATOM 2182 C CA . GLU A 1 270 ? 4.25 14.938 10.203 1 89.31 270 GLU A CA 1
ATOM 2183 C C . GLU A 1 270 ? 5.367 14.055 10.75 1 89.31 270 GLU A C 1
ATOM 2185 O O . GLU A 1 270 ? 5.262 12.828 10.734 1 89.31 270 GLU A O 1
ATOM 2190 N N . PHE A 1 271 ? 6.371 14.672 11.211 1 90.38 271 PHE A N 1
ATOM 2191 C CA . PHE A 1 271 ? 7.52 13.914 11.688 1 90.38 271 PHE A CA 1
ATOM 2192 C C . PHE A 1 271 ? 7.215 13.242 13.023 1 90.38 271 PHE A C 1
ATOM 2194 O O . PHE A 1 271 ? 7.648 12.109 13.266 1 90.38 271 PHE A O 1
ATOM 2201 N N . PHE A 1 272 ? 6.516 13.922 13.852 1 91.38 272 PHE A N 1
ATOM 2202 C CA . PHE A 1 272 ? 6.207 13.344 15.156 1 91.38 272 PHE A CA 1
ATOM 2203 C C . PHE A 1 272 ? 5.273 12.148 15.016 1 91.38 272 PHE A C 1
ATOM 2205 O O . PHE A 1 272 ? 5.5 11.102 15.625 1 91.38 272 PHE A O 1
ATOM 2212 N N . GLU A 1 273 ? 4.219 12.312 14.234 1 85.56 273 GLU A N 1
ATOM 2213 C CA . GLU A 1 273 ? 3.205 11.266 14.117 1 85.56 273 GLU A CA 1
ATOM 2214 C C . GLU A 1 273 ? 3.793 9.992 13.508 1 85.56 273 GLU A C 1
ATOM 2216 O O . GLU A 1 273 ? 3.297 8.891 13.758 1 85.56 273 GLU A O 1
ATOM 2221 N N . SER A 1 274 ? 4.855 10.125 12.781 1 83 274 SER A N 1
ATOM 2222 C CA . SER A 1 274 ? 5.496 8.961 12.172 1 83 274 SER A CA 1
ATOM 2223 C C . SER A 1 274 ? 6.688 8.492 13 1 83 274 SER A C 1
ATOM 2225 O O . SER A 1 274 ? 7.434 7.602 12.578 1 83 274 SER A O 1
ATOM 2227 N N . GLY A 1 275 ? 6.898 9.109 14.117 1 83.88 275 GLY A N 1
ATOM 2228 C CA . GLY A 1 275 ? 7.988 8.727 15 1 83.88 275 GLY A CA 1
ATOM 2229 C C . GLY A 1 275 ? 9.352 9.164 14.492 1 83.88 275 GLY A C 1
ATOM 2230 O O . GLY A 1 275 ? 10.367 8.57 14.844 1 83.88 275 GLY A O 1
ATOM 2231 N N . LEU A 1 276 ? 9.43 10.219 13.688 1 85.5 276 LEU A N 1
ATOM 2232 C CA . LEU A 1 276 ? 10.664 10.578 13 1 85.5 276 LEU A CA 1
ATOM 2233 C C . LEU A 1 276 ? 11.211 11.906 13.516 1 85.5 276 LEU A C 1
ATOM 2235 O O . LEU A 1 276 ? 12.266 12.367 13.078 1 85.5 276 LEU A O 1
ATOM 2239 N N . TRP A 1 277 ? 10.5 12.508 14.438 1 91.44 277 TRP A N 1
ATOM 2240 C CA . TRP A 1 277 ? 10.961 13.805 14.906 1 91.44 277 TRP A CA 1
ATOM 2241 C C . TRP A 1 277 ? 12.188 13.648 15.805 1 91.44 277 TRP A C 1
ATOM 2243 O O . TRP A 1 277 ? 12.133 12.969 16.828 1 91.44 277 TRP A O 1
ATOM 2253 N N . GLY A 1 278 ? 13.312 14.305 15.383 1 88.56 278 GLY A N 1
ATOM 2254 C CA . GLY A 1 278 ? 14.555 14.234 16.141 1 88.56 278 GLY A CA 1
ATOM 2255 C C . GLY A 1 278 ? 15.039 15.586 16.625 1 88.56 278 GLY A C 1
ATOM 2256 O O . GLY A 1 278 ? 16.188 15.727 17.047 1 88.56 278 GLY A O 1
ATOM 2257 N N . GLY A 1 279 ? 14.18 16.609 16.562 1 90.75 279 GLY A N 1
ATOM 2258 C CA . GLY A 1 279 ? 14.586 17.953 16.922 1 90.75 279 GLY A CA 1
ATOM 2259 C C . GLY A 1 279 ? 15.023 18.797 15.734 1 90.75 279 GLY A C 1
ATOM 2260 O O . GLY A 1 279 ? 15.039 18.297 14.602 1 90.75 279 GLY A O 1
ATOM 2261 N N . PRO A 1 280 ? 15.258 20.062 15.961 1 92.38 280 PRO A N 1
ATOM 2262 C CA . PRO A 1 280 ? 15.68 20.953 14.867 1 92.38 280 PRO A CA 1
ATOM 2263 C C . PRO A 1 280 ? 17.047 20.578 14.312 1 92.38 280 PRO A C 1
ATOM 2265 O O . PRO A 1 280 ? 18.047 20.641 15.031 1 92.38 280 PRO A O 1
ATOM 2268 N N . PHE A 1 281 ? 17.156 20.328 13.062 1 91.81 281 PHE A N 1
ATOM 2269 C CA . PHE A 1 281 ? 18.312 19.766 12.391 1 91.81 281 PHE A CA 1
ATOM 2270 C C . PHE A 1 281 ? 19.5 20.75 12.453 1 91.81 281 PHE A C 1
ATOM 2272 O O . PHE A 1 281 ? 20.625 20.344 12.727 1 91.81 281 PHE A O 1
ATOM 2279 N N . GLU A 1 282 ? 19.312 22.062 12.305 1 87.5 282 GLU A N 1
ATOM 2280 C CA . GLU A 1 282 ? 20.375 23.062 12.219 1 87.5 282 GLU A CA 1
ATOM 2281 C C . GLU A 1 282 ? 21.016 23.297 13.578 1 87.5 282 GLU A C 1
ATOM 2283 O O . GLU A 1 282 ? 22.062 23.953 13.664 1 87.5 282 GLU A O 1
ATOM 2288 N N . SER A 1 283 ? 20.391 22.812 14.562 1 86.56 283 SER A N 1
ATOM 2289 C CA . SER A 1 283 ? 21.016 22.875 15.875 1 86.56 283 SER A CA 1
ATOM 2290 C C . SER A 1 283 ? 22.172 21.891 15.984 1 86.56 283 SER A C 1
ATOM 2292 O O . SER A 1 283 ? 23.031 22.016 16.859 1 86.56 283 SER A O 1
ATOM 2294 N N . PHE A 1 284 ? 22.188 21.016 15.031 1 87.81 284 PHE A N 1
ATOM 2295 C CA . PHE A 1 284 ? 23.156 19.938 15.156 1 87.81 284 PHE A CA 1
ATOM 2296 C C . PHE A 1 284 ? 24.188 19.984 14.031 1 87.81 284 PHE A C 1
ATOM 2298 O O . PHE A 1 284 ? 25.312 19.531 14.195 1 87.81 284 PHE A O 1
ATOM 2305 N N . PHE A 1 285 ? 23.75 20.578 12.867 1 93.69 285 PHE A N 1
ATOM 2306 C CA . PHE A 1 285 ? 24.609 20.438 11.688 1 93.69 285 PHE A CA 1
ATOM 2307 C C . PHE A 1 285 ? 24.656 21.75 10.914 1 93.69 285 PHE A C 1
ATOM 2309 O O . PHE A 1 285 ? 23.734 22.547 10.969 1 93.69 285 PHE A O 1
ATOM 2316 N N . ASN A 1 286 ? 25.688 22 10.234 1 95.44 286 ASN A N 1
ATOM 2317 C CA . ASN A 1 286 ? 25.906 23.125 9.336 1 95.44 286 ASN A CA 1
ATOM 2318 C C . ASN A 1 286 ? 26.797 22.734 8.156 1 95.44 286 ASN A C 1
ATOM 2320 O O . ASN A 1 286 ? 26.922 21.547 7.84 1 95.44 286 ASN A O 1
ATOM 2324 N N . THR A 1 287 ? 27.328 23.719 7.422 1 96.31 287 THR A N 1
ATOM 2325 C CA . THR A 1 287 ? 28.047 23.469 6.176 1 96.31 287 THR A CA 1
ATOM 2326 C C . THR A 1 287 ? 29.328 22.688 6.441 1 96.31 287 THR A C 1
ATOM 2328 O O . THR A 1 287 ? 29.844 22 5.559 1 96.31 287 THR A O 1
ATOM 2331 N N . SER A 1 288 ? 29.891 22.812 7.641 1 96.62 288 SER A N 1
ATOM 2332 C CA . SER A 1 288 ? 31.109 22.078 7.965 1 96.62 288 SER A CA 1
ATOM 2333 C C . SER A 1 288 ? 30.844 20.578 8.078 1 96.62 288 SER A C 1
ATOM 2335 O O . SER A 1 288 ? 31.781 19.781 8.102 1 96.62 288 SER A O 1
ATOM 2337 N N . ASP A 1 289 ? 29.578 20.203 8.141 1 96.5 289 ASP A N 1
ATOM 2338 C CA . ASP A 1 289 ? 29.203 18.812 8.297 1 96.5 289 ASP A CA 1
ATOM 2339 C C . ASP A 1 289 ? 28.875 18.172 6.945 1 96.5 289 ASP A C 1
ATOM 2341 O O . ASP A 1 289 ? 28.359 17.047 6.891 1 96.5 289 ASP A O 1
ATOM 2345 N N . VAL A 1 290 ? 29.125 18.922 5.887 1 97.06 290 VAL A N 1
ATOM 2346 C CA . VAL A 1 290 ? 28.953 18.375 4.551 1 97.06 290 VAL A CA 1
ATOM 2347 C C . VAL A 1 290 ? 30.141 17.453 4.211 1 97.06 290 VAL A C 1
ATOM 2349 O O . VAL A 1 290 ? 31.297 17.875 4.312 1 97.06 290 VAL A O 1
ATOM 2352 N N . VAL A 1 291 ? 29.859 16.266 3.855 1 95.88 291 VAL A N 1
ATOM 2353 C CA . VAL A 1 291 ? 30.875 15.305 3.461 1 95.88 291 VAL A CA 1
ATOM 2354 C C . VAL A 1 291 ? 30.688 14.914 1.999 1 95.88 291 VAL A C 1
ATOM 2356 O O . VAL A 1 291 ? 29.578 14.562 1.587 1 95.88 291 VAL A O 1
ATOM 2359 N N . VAL A 1 292 ? 31.734 14.984 1.247 1 96.38 292 VAL A N 1
ATOM 2360 C CA . VAL A 1 292 ? 31.703 14.711 -0.187 1 96.38 292 VAL A CA 1
ATOM 2361 C C . VAL A 1 292 ? 32.562 13.5 -0.513 1 96.38 292 VAL A C 1
ATOM 2363 O O . VAL A 1 292 ? 33.719 13.398 -0.048 1 96.38 292 VAL A O 1
ATOM 2366 N N . THR A 1 293 ? 32 12.562 -1.178 1 94.25 293 THR A N 1
ATOM 2367 C CA . THR A 1 293 ? 32.75 11.469 -1.774 1 94.25 293 THR A CA 1
ATOM 2368 C C . THR A 1 293 ? 32.531 11.414 -3.283 1 94.25 293 THR A C 1
ATOM 2370 O O . THR A 1 293 ? 31.578 11.992 -3.793 1 94.25 293 THR A O 1
ATOM 2373 N N . HIS A 1 294 ? 33.469 10.867 -4 1 96.44 294 HIS A N 1
ATOM 2374 C CA . HIS A 1 294 ? 33.406 10.742 -5.449 1 96.44 294 HIS A CA 1
ATOM 2375 C C . HIS A 1 294 ? 33.25 9.281 -5.867 1 96.44 294 HIS A C 1
ATOM 2377 O O . HIS A 1 294 ? 34.219 8.531 -5.922 1 96.44 294 HIS A O 1
ATOM 2383 N N . PRO A 1 295 ? 31.984 8.922 -6.246 1 95 295 PRO A N 1
ATOM 2384 C CA . PRO A 1 295 ? 31.734 7.516 -6.578 1 95 295 PRO A CA 1
ATOM 2385 C C . PRO A 1 295 ? 32.625 7.016 -7.723 1 95 295 PRO A C 1
ATOM 2387 O O . PRO A 1 295 ? 32.938 5.828 -7.773 1 95 295 PRO A O 1
ATOM 2390 N N . ILE A 1 296 ? 32.812 7.895 -8.703 1 95.31 296 ILE A N 1
ATOM 2391 C CA . ILE A 1 296 ? 33.781 7.645 -9.773 1 95.31 296 ILE A CA 1
ATOM 2392 C C . ILE A 1 296 ? 34.938 8.648 -9.688 1 95.31 296 ILE A C 1
ATOM 2394 O O . ILE A 1 296 ? 34.812 9.773 -10.188 1 95.31 296 ILE A O 1
ATOM 2398 N N . PRO A 1 297 ? 36.062 8.227 -9.219 1 94.44 297 PRO A N 1
ATOM 2399 C CA . PRO A 1 297 ? 37.156 9.164 -8.969 1 94.44 297 PRO A CA 1
ATOM 2400 C C . PRO A 1 297 ? 37.594 9.938 -10.219 1 94.44 297 PRO A C 1
ATOM 2402 O O . PRO A 1 297 ? 37.969 11.109 -10.133 1 94.44 297 PRO A O 1
ATOM 2405 N N . ASP A 1 298 ? 37.469 9.383 -11.352 1 93.88 298 ASP A N 1
ATOM 2406 C CA . ASP A 1 298 ? 37.938 9.992 -12.594 1 93.88 298 ASP A CA 1
ATOM 2407 C C . ASP A 1 298 ? 36.938 11.047 -13.094 1 93.88 298 ASP A C 1
ATOM 2409 O O . ASP A 1 298 ? 37.219 11.766 -14.055 1 93.88 298 ASP A O 1
ATOM 2413 N N . ILE A 1 299 ? 35.781 11.125 -12.492 1 96.75 299 ILE A N 1
ATOM 2414 C CA . ILE A 1 299 ? 34.781 12.133 -12.828 1 96.75 299 ILE A CA 1
ATOM 2415 C C . ILE A 1 299 ? 34.375 12.914 -11.578 1 96.75 299 ILE A C 1
ATOM 2417 O O . ILE A 1 299 ? 33.25 12.797 -11.094 1 96.75 299 ILE A O 1
ATOM 2421 N N . PRO A 1 300 ? 35.188 13.758 -11.109 1 97.19 300 PRO A N 1
ATOM 2422 C CA . PRO A 1 300 ? 35 14.406 -9.812 1 97.19 300 PRO A CA 1
ATOM 2423 C C . PRO A 1 300 ? 33.75 15.312 -9.781 1 97.19 300 PRO A C 1
ATOM 2425 O O . PRO A 1 300 ? 33.344 15.742 -8.703 1 97.19 300 PRO A O 1
ATOM 2428 N N . GLN A 1 301 ? 33.188 15.641 -10.984 1 98.31 301 GLN A N 1
ATOM 2429 C CA . GLN A 1 301 ? 31.969 16.469 -11.047 1 98.31 301 GLN A CA 1
ATOM 2430 C C . GLN A 1 301 ? 30.766 15.727 -10.461 1 98.31 301 GLN A C 1
ATOM 2432 O O . GLN A 1 301 ? 29.75 16.344 -10.164 1 98.31 301 GLN A O 1
ATOM 2437 N N . ILE A 1 302 ? 30.891 14.367 -10.43 1 98.62 302 ILE A N 1
ATOM 2438 C CA . ILE A 1 302 ? 29.828 13.555 -9.844 1 98.62 302 ILE A CA 1
ATOM 2439 C C . ILE A 1 302 ? 30.156 13.258 -8.383 1 98.62 302 ILE A C 1
ATOM 2441 O O . ILE A 1 302 ? 31.141 12.57 -8.086 1 98.62 302 ILE A O 1
ATOM 2445 N N . MET A 1 303 ? 29.297 13.758 -7.52 1 98.12 303 MET A N 1
ATOM 2446 C CA . MET A 1 303 ? 29.594 13.672 -6.094 1 98.12 303 MET A CA 1
ATOM 2447 C C . MET A 1 303 ? 28.469 12.969 -5.344 1 98.12 303 MET A C 1
ATOM 2449 O O . MET A 1 303 ? 27.297 13.133 -5.688 1 98.12 303 MET A O 1
ATOM 2453 N N . ALA A 1 304 ? 28.812 12.141 -4.391 1 96.44 304 ALA A N 1
ATOM 2454 C CA . ALA A 1 304 ? 27.906 11.688 -3.334 1 96.44 304 ALA A CA 1
ATOM 2455 C C . ALA A 1 304 ? 28.094 12.508 -2.061 1 96.44 304 ALA A C 1
ATOM 2457 O O . ALA A 1 304 ? 29.203 12.594 -1.533 1 96.44 304 ALA A O 1
ATOM 2458 N N . VAL A 1 305 ? 26.984 13.102 -1.624 1 96.56 305 VAL A N 1
ATOM 2459 C CA . VAL A 1 305 ? 27.125 14.094 -0.559 1 96.56 305 VAL A CA 1
ATOM 2460 C C . VAL A 1 305 ? 26.125 13.789 0.56 1 96.56 305 VAL A C 1
ATOM 2462 O O . VAL A 1 305 ? 24.969 13.469 0.297 1 96.56 305 VAL A O 1
ATOM 2465 N N . TYR A 1 306 ? 26.547 13.789 1.79 1 94.19 306 TYR A N 1
ATOM 2466 C CA . TYR A 1 306 ? 25.609 13.781 2.912 1 94.19 306 TYR A CA 1
ATOM 2467 C C . TYR A 1 306 ? 25.953 14.891 3.906 1 94.19 306 TYR A C 1
ATOM 2469 O O . TYR A 1 306 ? 27.078 15.391 3.932 1 94.19 306 TYR A O 1
ATOM 2477 N N . VAL A 1 307 ? 24.953 15.352 4.59 1 94.19 307 VAL A N 1
ATOM 2478 C CA . VAL A 1 307 ? 25.094 16.344 5.652 1 94.19 307 VAL A CA 1
ATOM 2479 C C . VAL A 1 307 ? 24.766 15.695 7 1 94.19 307 VAL A C 1
ATOM 2481 O O . VAL A 1 307 ? 23.625 15.297 7.242 1 94.19 307 VAL A O 1
ATOM 2484 N N . GLY A 1 308 ? 25.719 15.68 7.891 1 89.19 308 GLY A N 1
ATOM 2485 C CA . GLY A 1 308 ? 25.484 15.109 9.203 1 89.19 308 GLY A CA 1
ATOM 2486 C C . GLY A 1 308 ? 25.516 13.594 9.211 1 89.19 308 GLY A C 1
ATOM 2487 O O . GLY A 1 308 ? 26.594 12.992 9.234 1 89.19 308 GLY A O 1
ATOM 2488 N N . TYR A 1 309 ? 24.344 12.953 9.023 1 84.62 309 TYR A N 1
ATOM 2489 C CA . TYR A 1 309 ? 24.203 11.508 9.125 1 84.62 309 TYR A CA 1
ATOM 2490 C C . TYR A 1 309 ? 24.516 10.836 7.793 1 84.62 309 TYR A C 1
ATOM 2492 O O . TYR A 1 309 ? 23.969 11.211 6.754 1 84.62 309 TYR A O 1
ATOM 2500 N N . ALA A 1 310 ? 25.266 9.773 7.793 1 83.56 310 ALA A N 1
ATOM 2501 C CA . ALA A 1 310 ? 25.781 9.125 6.59 1 83.56 310 ALA A CA 1
ATOM 2502 C C . ALA A 1 310 ? 24.719 8.227 5.957 1 83.56 310 ALA A C 1
ATOM 2504 O O . ALA A 1 310 ? 24.891 7.762 4.828 1 83.56 310 ALA A O 1
ATOM 2505 N N . ASP A 1 311 ? 23.641 8.094 6.652 1 79.81 311 ASP A N 1
ATOM 2506 C CA . ASP A 1 311 ? 22.625 7.164 6.168 1 79.81 311 ASP A CA 1
ATOM 2507 C C . ASP A 1 311 ? 21.656 7.855 5.203 1 79.81 311 ASP A C 1
ATOM 2509 O O . ASP A 1 311 ? 20.656 7.262 4.785 1 79.81 311 ASP A O 1
ATOM 2513 N N . TYR A 1 312 ? 21.906 9.125 4.914 1 90.75 312 TYR A N 1
ATOM 2514 C CA . TYR A 1 312 ? 21.172 9.844 3.881 1 90.75 312 TYR A CA 1
ATOM 2515 C C . TYR A 1 312 ? 22.125 10.547 2.92 1 90.75 312 TYR A C 1
ATOM 2517 O O . TYR A 1 312 ? 22.797 11.5 3.301 1 90.75 312 TYR A O 1
ATOM 2525 N N . VAL A 1 313 ? 22.125 10.086 1.697 1 94.38 313 VAL A N 1
ATOM 2526 C CA . VAL A 1 313 ? 23.094 10.562 0.718 1 94.38 313 VAL A CA 1
ATOM 2527 C C . VAL A 1 313 ? 22.375 11.094 -0.514 1 94.38 313 VAL A C 1
ATOM 2529 O O . VAL A 1 313 ? 21.328 10.555 -0.917 1 94.38 313 VAL A O 1
ATOM 2532 N N . GLN A 1 314 ? 22.859 12.156 -1.024 1 96.69 314 GLN A N 1
ATOM 2533 C CA . GLN A 1 314 ? 22.344 12.742 -2.262 1 96.69 314 GLN A CA 1
ATOM 2534 C C . GLN A 1 314 ? 23.422 12.719 -3.355 1 96.69 314 GLN A C 1
ATOM 2536 O O . GLN A 1 314 ? 24.609 12.742 -3.064 1 96.69 314 GLN A O 1
ATOM 2541 N N . LEU A 1 315 ? 23.016 12.562 -4.566 1 98 315 LEU A N 1
ATOM 2542 C CA . LEU A 1 315 ? 23.906 12.742 -5.715 1 98 315 LEU A CA 1
ATOM 2543 C C . LEU A 1 315 ? 23.938 14.203 -6.16 1 98 315 LEU A C 1
ATOM 2545 O O . LEU A 1 315 ? 22.875 14.812 -6.375 1 98 315 LEU A O 1
ATOM 2549 N N . VAL A 1 316 ? 25.078 14.812 -6.227 1 98.69 316 VAL A N 1
ATOM 2550 C CA . VAL A 1 316 ? 25.297 16.203 -6.609 1 98.69 316 VAL A CA 1
ATOM 2551 C C . VAL A 1 316 ? 26.188 16.266 -7.848 1 98.69 316 VAL A C 1
ATOM 2553 O O . VAL A 1 316 ? 27.297 15.727 -7.855 1 98.69 316 VAL A O 1
ATOM 2556 N N . LEU A 1 317 ? 25.719 16.859 -8.891 1 98.88 317 LEU A N 1
ATOM 2557 C CA . LEU A 1 317 ? 26.453 16.984 -10.141 1 98.88 317 LEU A CA 1
ATOM 2558 C C . LEU A 1 317 ? 26.875 18.438 -10.375 1 98.88 317 LEU A C 1
ATOM 2560 O O . LEU A 1 317 ? 26.031 19.328 -10.492 1 98.88 317 LEU A O 1
ATOM 2564 N N . ASN A 1 318 ? 28.109 18.688 -10.43 1 98.81 318 ASN A N 1
ATOM 2565 C CA . ASN A 1 318 ? 28.688 20 -10.641 1 98.81 318 ASN A CA 1
ATOM 2566 C C . ASN A 1 318 ? 28.875 20.297 -12.125 1 98.81 318 ASN A C 1
ATOM 2568 O O . ASN A 1 318 ? 29.984 20.156 -12.656 1 98.81 318 ASN A O 1
ATOM 2572 N N . PHE A 1 319 ? 27.859 20.781 -12.742 1 98.75 319 PHE A N 1
ATOM 2573 C CA . PHE A 1 319 ? 27.922 21.156 -14.148 1 98.75 319 PHE A CA 1
ATOM 2574 C C . PHE A 1 319 ? 28.656 22.484 -14.336 1 98.75 319 PHE A C 1
ATOM 2576 O O . PHE A 1 319 ? 28.969 23.156 -13.359 1 98.75 319 PHE A O 1
ATOM 2583 N N . THR A 1 320 ? 28.906 22.859 -15.602 1 98.12 320 THR A N 1
ATOM 2584 C CA . THR A 1 320 ? 29.656 24.062 -15.914 1 98.12 320 THR A CA 1
ATOM 2585 C C . THR A 1 320 ? 28.891 25.312 -15.438 1 98.12 320 THR A C 1
ATOM 2587 O O . THR A 1 320 ? 29.484 26.219 -14.859 1 98.12 320 THR A O 1
ATOM 2590 N N . ASP A 1 321 ? 27.594 25.297 -15.602 1 96.56 321 ASP A N 1
ATOM 2591 C CA . ASP A 1 321 ? 26.812 26.516 -15.406 1 96.56 321 ASP A CA 1
ATOM 2592 C C . ASP A 1 321 ? 25.969 26.438 -14.141 1 96.56 321 ASP A C 1
ATOM 2594 O O . ASP A 1 321 ? 25.266 27.391 -13.789 1 96.56 321 ASP A O 1
ATOM 2598 N N . GLY A 1 322 ? 26 25.297 -13.469 1 98.38 322 GLY A N 1
ATOM 2599 C CA . GLY A 1 322 ? 25.156 25.125 -12.297 1 98.38 322 GLY A CA 1
ATOM 2600 C C . GLY A 1 322 ? 25.266 23.734 -11.688 1 98.38 322 GLY A C 1
ATOM 2601 O O . GLY A 1 322 ? 26.016 22.891 -12.188 1 98.38 322 GLY A O 1
ATOM 2602 N N . VAL A 1 323 ? 24.594 23.609 -10.586 1 98.88 323 VAL A N 1
ATOM 2603 C CA . VAL A 1 323 ? 24.656 22.359 -9.836 1 98.88 323 VAL A CA 1
ATOM 2604 C C . VAL A 1 323 ? 23.297 21.688 -9.836 1 98.88 323 VAL A C 1
ATOM 2606 O O . VAL A 1 323 ? 22.266 22.359 -9.68 1 98.88 323 VAL A O 1
ATOM 2609 N N . LEU A 1 324 ? 23.266 20.406 -10.188 1 98.88 324 LEU A N 1
ATOM 2610 C CA . LEU A 1 324 ? 22.078 19.578 -10.055 1 98.88 324 LEU A CA 1
ATOM 2611 C C . LEU A 1 324 ? 22.156 18.703 -8.797 1 98.88 324 LEU A C 1
ATOM 2613 O O . LEU A 1 324 ? 23.188 18.094 -8.539 1 98.88 324 LEU A O 1
ATOM 2617 N N . ILE A 1 325 ? 21.094 18.688 -8.016 1 98.88 325 ILE A N 1
ATOM 2618 C CA . ILE A 1 325 ? 21.047 17.891 -6.801 1 98.88 325 ILE A CA 1
ATOM 2619 C C . ILE A 1 325 ? 19.844 16.938 -6.852 1 98.88 325 ILE A C 1
ATOM 2621 O O . ILE A 1 325 ? 18.75 17.344 -7.258 1 98.88 325 ILE A O 1
ATOM 2625 N N . THR A 1 326 ? 20.047 15.641 -6.504 1 98.75 326 THR A N 1
ATOM 2626 C CA . THR A 1 326 ? 18.969 14.672 -6.367 1 98.75 326 THR A CA 1
ATOM 2627 C C . THR A 1 326 ? 18.453 14.633 -4.93 1 98.75 326 THR A C 1
ATOM 2629 O O . THR A 1 326 ? 19.234 14.758 -3.984 1 98.75 326 THR A O 1
ATOM 2632 N N . ASP A 1 327 ? 17.078 14.492 -4.781 1 98.25 327 ASP A N 1
ATOM 2633 C CA . ASP A 1 327 ? 16.375 14.422 -3.504 1 98.25 327 ASP A CA 1
ATOM 2634 C C . ASP A 1 327 ? 16.578 15.703 -2.699 1 98.25 327 ASP A C 1
ATOM 2636 O O . ASP A 1 327 ? 17.484 16.484 -2.98 1 98.25 327 ASP A O 1
ATOM 2640 N N . ALA A 1 328 ? 15.727 15.977 -1.889 1 97.31 328 ALA A N 1
ATOM 2641 C CA . ALA A 1 328 ? 15.688 17.219 -1.115 1 97.31 328 ALA A CA 1
ATOM 2642 C C . ALA A 1 328 ? 15.188 16.953 0.304 1 97.31 328 ALA A C 1
ATOM 2644 O O . ALA A 1 328 ? 14.023 17.219 0.614 1 97.31 328 ALA A O 1
ATOM 2645 N N . ALA A 1 329 ? 16.094 16.578 1.157 1 92.94 329 ALA A N 1
ATOM 2646 C CA . ALA A 1 329 ? 15.703 16.438 2.557 1 92.94 329 ALA A CA 1
ATOM 2647 C C . ALA A 1 329 ? 15.516 17.797 3.219 1 92.94 329 ALA A C 1
ATOM 2649 O O . ALA A 1 329 ? 16.344 18.688 3.049 1 92.94 329 ALA A O 1
ATOM 2650 N N . PRO A 1 330 ? 14.453 17.906 3.969 1 93.38 330 PRO A N 1
ATOM 2651 C CA . PRO A 1 330 ? 14.242 19.188 4.625 1 93.38 330 PRO A CA 1
ATOM 2652 C C . PRO A 1 330 ? 15.414 19.594 5.523 1 93.38 330 PRO A C 1
ATOM 2654 O O . PRO A 1 330 ? 16.016 18.734 6.164 1 93.38 330 PRO A O 1
ATOM 2657 N N . HIS A 1 331 ? 15.672 20.922 5.582 1 94 331 HIS A N 1
ATOM 2658 C CA . HIS A 1 331 ? 16.703 21.547 6.402 1 94 331 HIS A CA 1
ATOM 2659 C C . HIS A 1 331 ? 18.094 21.25 5.852 1 94 331 HIS A C 1
ATOM 2661 O O . HIS A 1 331 ? 18.938 22.141 5.789 1 94 331 HIS A O 1
ATOM 2667 N N . ARG A 1 332 ? 18.375 19.938 5.418 1 95.75 332 ARG A N 1
ATOM 2668 C CA . ARG A 1 332 ? 19.625 19.656 4.711 1 95.75 332 ARG A CA 1
ATOM 2669 C C . ARG A 1 332 ? 19.734 20.5 3.441 1 95.75 332 ARG A C 1
ATOM 2671 O O . ARG A 1 332 ? 20.828 20.875 3.035 1 95.75 332 ARG A O 1
ATOM 2678 N N . SER A 1 333 ? 18.594 20.75 2.867 1 97.38 333 SER A N 1
ATOM 2679 C CA . SER A 1 333 ? 18.516 21.516 1.622 1 97.38 333 SER A CA 1
ATOM 2680 C C . SER A 1 333 ? 19.156 22.891 1.774 1 97.38 333 SER A C 1
ATOM 2682 O O . SER A 1 333 ? 19.969 23.297 0.939 1 97.38 333 SER A O 1
ATOM 2684 N N . ARG A 1 334 ? 18.859 23.578 2.859 1 96.94 334 ARG A N 1
ATOM 2685 C CA . ARG A 1 334 ? 19.406 24.906 3.086 1 96.94 334 ARG A CA 1
ATOM 2686 C C . ARG A 1 334 ? 20.922 24.859 3.27 1 96.94 334 ARG A C 1
ATOM 2688 O O . ARG A 1 334 ? 21.641 25.719 2.764 1 96.94 334 ARG A O 1
ATOM 2695 N N . ILE A 1 335 ? 21.328 23.875 3.996 1 97.81 335 ILE A N 1
ATOM 2696 C CA . ILE A 1 335 ? 22.766 23.703 4.238 1 97.81 335 ILE A CA 1
ATOM 2697 C C . ILE A 1 335 ? 23.484 23.422 2.92 1 97.81 335 ILE A C 1
ATOM 2699 O O . ILE A 1 335 ? 24.531 24 2.645 1 97.81 335 ILE A O 1
ATOM 2703 N N . LEU A 1 336 ? 22.953 22.578 2.088 1 97.94 336 LEU A N 1
ATOM 2704 C CA . LEU A 1 336 ? 23.578 22.203 0.826 1 97.94 336 LEU A CA 1
ATOM 2705 C C . LEU A 1 336 ? 23.578 23.375 -0.149 1 97.94 336 LEU A C 1
ATOM 2707 O O . LEU A 1 336 ? 24.547 23.562 -0.899 1 97.94 336 LEU A O 1
ATOM 2711 N N . ILE A 1 337 ? 22.484 24.172 -0.215 1 98.62 337 ILE A N 1
ATOM 2712 C CA . ILE A 1 337 ? 22.422 25.359 -1.058 1 98.62 337 ILE A CA 1
ATOM 2713 C C . ILE A 1 337 ? 23.547 26.328 -0.667 1 98.62 337 ILE A C 1
ATOM 2715 O O . ILE A 1 337 ? 24.266 26.844 -1.531 1 98.62 337 ILE A O 1
ATOM 2719 N N . GLN A 1 338 ? 23.703 26.531 0.639 1 98.25 338 GLN A N 1
ATOM 2720 C CA . GLN A 1 338 ? 24.766 27.391 1.14 1 98.25 338 GLN A CA 1
ATOM 2721 C C . GLN A 1 338 ? 26.141 26.812 0.803 1 98.25 338 GLN A C 1
ATOM 2723 O O . GLN A 1 338 ? 27.047 27.547 0.39 1 98.25 338 GLN A O 1
ATOM 2728 N N . TRP A 1 339 ? 26.266 25.547 1.011 1 98.5 339 TRP A N 1
ATOM 2729 C CA . TRP A 1 339 ? 27.531 24.875 0.727 1 98.5 339 TRP A CA 1
ATOM 2730 C C . TRP A 1 339 ? 27.906 25.016 -0.744 1 98.5 339 TRP A C 1
ATOM 2732 O O . TRP A 1 339 ? 29.062 25.281 -1.07 1 98.5 339 TRP A O 1
ATOM 2742 N N . VAL A 1 340 ? 26.984 24.828 -1.684 1 98.75 340 VAL A N 1
ATOM 2743 C CA . VAL A 1 340 ? 27.203 24.969 -3.119 1 98.75 340 VAL A CA 1
ATOM 2744 C C . VAL A 1 340 ? 27.703 26.391 -3.428 1 98.75 340 VAL A C 1
ATOM 2746 O O . VAL A 1 340 ? 28.656 26.562 -4.188 1 98.75 340 VAL A O 1
ATOM 2749 N N . LYS A 1 341 ? 27.078 27.359 -2.848 1 98.38 341 LYS A N 1
ATOM 2750 C CA . LYS A 1 341 ? 27.469 28.75 -3.055 1 98.38 341 LYS A CA 1
ATOM 2751 C C . LYS A 1 341 ? 28.875 29.016 -2.537 1 98.38 341 LYS A C 1
ATOM 2753 O O . LYS A 1 341 ? 29.703 29.609 -3.236 1 98.38 341 LYS A O 1
ATOM 2758 N N . GLU A 1 342 ? 29.156 28.547 -1.393 1 98.25 342 GLU A N 1
ATOM 2759 C CA . GLU A 1 342 ? 30.406 28.875 -0.716 1 98.25 342 GLU A CA 1
ATOM 2760 C C . GLU A 1 342 ? 31.562 28.062 -1.277 1 98.25 342 GLU A C 1
ATOM 2762 O O . GLU A 1 342 ? 32.688 28.547 -1.374 1 98.25 342 GLU A O 1
ATOM 2767 N N . THR A 1 343 ? 31.312 26.844 -1.585 1 97.88 343 THR A N 1
ATOM 2768 C CA . THR A 1 343 ? 32.406 25.922 -1.925 1 97.88 343 THR A CA 1
ATOM 2769 C C . THR A 1 343 ? 32.562 25.812 -3.438 1 97.88 343 THR A C 1
ATOM 2771 O O . THR A 1 343 ? 33.656 25.781 -3.951 1 97.88 343 THR A O 1
ATOM 2774 N N . LEU A 1 344 ? 31.438 25.734 -4.164 1 98 344 LEU A N 1
ATOM 2775 C CA . LEU A 1 344 ? 31.5 25.547 -5.609 1 98 344 LEU A CA 1
ATOM 2776 C C . LEU A 1 344 ? 31.359 26.875 -6.344 1 98 344 LEU A C 1
ATOM 2778 O O . LEU A 1 344 ? 31.594 26.938 -7.555 1 98 344 LEU A O 1
ATOM 2782 N N . HIS A 1 345 ? 30.922 27.922 -5.613 1 98.25 345 HIS A N 1
ATOM 2783 C CA . HIS A 1 345 ? 30.734 29.25 -6.18 1 98.25 345 HIS A CA 1
ATOM 2784 C C . HIS A 1 345 ? 29.766 29.219 -7.348 1 98.25 345 HIS A C 1
ATOM 2786 O O . HIS A 1 345 ? 30 29.859 -8.383 1 98.25 345 HIS A O 1
ATOM 2792 N N . LYS A 1 346 ? 28.766 28.422 -7.195 1 98.5 346 LYS A N 1
ATOM 2793 C CA . LYS A 1 346 ? 27.688 28.266 -8.164 1 98.5 346 LYS A CA 1
ATOM 2794 C C . LYS A 1 346 ? 26.328 28.25 -7.477 1 98.5 346 LYS A C 1
ATOM 2796 O O . LYS A 1 346 ? 26.234 28.359 -6.254 1 98.5 346 LYS A O 1
ATOM 2801 N N . SER A 1 347 ? 25.297 28.234 -8.273 1 98.62 347 SER A N 1
ATOM 2802 C CA . SER A 1 347 ? 23.938 28.062 -7.773 1 98.62 347 SER A CA 1
ATOM 2803 C C . SER A 1 347 ? 23.375 26.688 -8.117 1 98.62 347 SER A C 1
ATOM 2805 O O . SER A 1 347 ? 23.828 26.062 -9.086 1 98.62 347 SER A O 1
ATOM 2807 N N . VAL A 1 348 ? 22.484 26.25 -7.312 1 98.88 348 VAL A N 1
ATOM 2808 C CA . VAL A 1 348 ? 21.734 25.047 -7.676 1 98.88 348 VAL A CA 1
ATOM 2809 C C . VAL A 1 348 ? 20.703 25.406 -8.75 1 98.88 348 VAL A C 1
ATOM 2811 O O . VAL A 1 348 ? 19.781 26.203 -8.508 1 98.88 348 VAL A O 1
ATOM 2814 N N . THR A 1 349 ? 20.859 24.844 -9.883 1 98.81 349 THR A N 1
ATOM 2815 C CA . THR A 1 349 ? 19.984 25.203 -11 1 98.81 349 THR A CA 1
ATOM 2816 C C . THR A 1 349 ? 18.875 24.188 -11.172 1 98.81 349 THR A C 1
ATOM 2818 O O . THR A 1 349 ? 17.812 24.5 -11.734 1 98.81 349 THR A O 1
ATOM 2821 N N . HIS A 1 350 ? 19.125 22.938 -10.766 1 98.88 350 HIS A N 1
ATOM 2822 C CA . HIS A 1 350 ? 18.141 21.875 -10.898 1 98.88 350 HIS A CA 1
ATOM 2823 C C . HIS A 1 350 ? 18.031 21.047 -9.617 1 98.88 350 HIS A C 1
ATOM 2825 O O . HIS A 1 350 ? 19.062 20.672 -9.039 1 98.88 350 HIS A O 1
ATOM 2831 N N . ILE A 1 351 ? 16.828 20.797 -9.156 1 98.94 351 ILE A N 1
ATOM 2832 C CA . ILE A 1 351 ? 16.562 19.859 -8.07 1 98.94 351 ILE A CA 1
ATOM 2833 C C . ILE A 1 351 ? 15.695 18.703 -8.586 1 98.94 351 ILE A C 1
ATOM 2835 O O . ILE A 1 351 ? 14.656 18.938 -9.211 1 98.94 351 ILE A O 1
ATOM 2839 N N . VAL A 1 352 ? 16.125 17.422 -8.375 1 98.94 352 VAL A N 1
ATOM 2840 C CA . VAL A 1 352 ? 15.461 16.234 -8.898 1 98.94 352 VAL A CA 1
ATOM 2841 C C . VAL A 1 352 ? 15.07 15.312 -7.75 1 98.94 352 VAL A C 1
ATOM 2843 O O . VAL A 1 352 ? 15.781 14.344 -7.461 1 98.94 352 VAL A O 1
ATOM 2846 N N . PRO A 1 353 ? 13.922 15.562 -7.121 1 98.69 353 PRO A N 1
ATOM 2847 C CA . PRO A 1 353 ? 13.484 14.562 -6.141 1 98.69 353 PRO A CA 1
ATOM 2848 C C . PRO A 1 353 ? 13.188 13.203 -6.773 1 98.69 353 PRO A C 1
ATOM 2850 O O . PRO A 1 353 ? 12.555 13.133 -7.828 1 98.69 353 PRO A O 1
ATOM 2853 N N . SER A 1 354 ? 13.688 12.141 -6.152 1 98.31 354 SER A N 1
ATOM 2854 C CA . SER A 1 354 ? 13.406 10.789 -6.633 1 98.31 354 SER A CA 1
ATOM 2855 C C . SER A 1 354 ? 11.914 10.477 -6.555 1 98.31 354 SER A C 1
ATOM 2857 O O . SER A 1 354 ? 11.367 9.812 -7.441 1 98.31 354 SER A O 1
ATOM 2859 N N . HIS A 1 355 ? 11.328 10.875 -5.48 1 97.94 355 HIS A N 1
ATOM 2860 C CA . HIS A 1 355 ? 9.883 10.734 -5.312 1 97.94 355 HIS A CA 1
ATOM 2861 C C . HIS A 1 355 ? 9.367 11.656 -4.211 1 97.94 355 HIS A C 1
ATOM 2863 O O . HIS A 1 355 ? 10.148 12.336 -3.551 1 97.94 355 HIS A O 1
ATOM 2869 N N . HIS A 1 356 ? 8.047 11.656 -3.998 1 96.88 356 HIS A N 1
ATOM 2870 C CA . HIS A 1 356 ? 7.387 12.742 -3.281 1 96.88 356 HIS A CA 1
ATOM 2871 C C . HIS A 1 356 ? 7.477 12.539 -1.772 1 96.88 356 HIS A C 1
ATOM 2873 O O . HIS A 1 356 ? 7.059 13.406 -1.001 1 96.88 356 HIS A O 1
ATOM 2879 N N . HIS A 1 357 ? 8.023 11.445 -1.267 1 94.56 357 HIS A N 1
ATOM 2880 C CA . HIS A 1 357 ? 8.133 11.281 0.179 1 94.56 357 HIS A CA 1
ATOM 2881 C C . HIS A 1 357 ? 8.867 12.461 0.814 1 94.56 357 HIS A C 1
ATOM 2883 O O . HIS A 1 357 ? 9.75 13.055 0.194 1 94.56 357 HIS A O 1
ATOM 2889 N N . ARG A 1 358 ? 8.547 12.734 2.01 1 92.56 358 ARG A N 1
ATOM 2890 C CA . ARG A 1 358 ? 8.969 13.961 2.68 1 92.56 358 ARG A CA 1
ATOM 2891 C C . ARG A 1 358 ? 10.484 14.016 2.822 1 92.56 358 ARG A C 1
ATOM 2893 O O . ARG A 1 358 ? 11.086 15.086 2.699 1 92.56 358 ARG A O 1
ATOM 2900 N N . ASP A 1 359 ? 11.109 12.938 3.113 1 92 359 ASP A N 1
ATOM 2901 C CA . ASP A 1 359 ? 12.562 12.953 3.287 1 92 359 ASP A CA 1
ATOM 2902 C C . ASP A 1 359 ? 13.273 13.086 1.942 1 92 359 ASP A C 1
ATOM 2904 O O . ASP A 1 359 ? 14.461 13.398 1.894 1 92 359 ASP A O 1
ATOM 2908 N N . HIS A 1 360 ? 12.586 12.977 0.862 1 96.56 360 HIS A N 1
ATOM 2909 C CA . HIS A 1 360 ? 13.203 13.078 -0.457 1 96.56 360 HIS A CA 1
ATOM 2910 C C . HIS A 1 360 ? 12.758 14.352 -1.172 1 96.56 360 HIS A C 1
ATOM 2912 O O . HIS A 1 360 ? 13.391 14.766 -2.148 1 96.56 360 HIS A O 1
ATOM 2918 N N . ALA A 1 361 ? 11.695 14.984 -0.679 1 97.31 361 ALA A N 1
ATOM 2919 C CA . ALA A 1 361 ? 11.156 16.125 -1.427 1 97.31 361 ALA A CA 1
ATOM 2920 C C . ALA A 1 361 ? 10.797 17.266 -0.492 1 97.31 361 ALA A C 1
ATOM 2922 O O . ALA A 1 361 ? 10.422 18.359 -0.948 1 97.31 361 ALA A O 1
ATOM 2923 N N . GLY A 1 362 ? 10.914 17.078 0.797 1 95.06 362 GLY A N 1
ATOM 2924 C CA . GLY A 1 362 ? 10.477 18.078 1.768 1 95.06 362 GLY A CA 1
ATOM 2925 C C . GLY A 1 362 ? 11.25 19.375 1.685 1 95.06 362 GLY A C 1
ATOM 2926 O O . GLY A 1 362 ? 10.766 20.422 2.109 1 95.06 362 GLY A O 1
ATOM 2927 N N . GLY A 1 363 ? 12.469 19.344 1.127 1 97 363 GLY A N 1
ATOM 2928 C CA . GLY A 1 363 ? 13.312 20.531 1.011 1 97 363 GLY A CA 1
ATOM 2929 C C . GLY A 1 363 ? 13.195 21.219 -0.335 1 97 363 GLY A C 1
ATOM 2930 O O . GLY A 1 363 ? 13.883 22.203 -0.594 1 97 363 GLY A O 1
ATOM 2931 N N . VAL A 1 364 ? 12.289 20.75 -1.221 1 98.19 364 VAL A N 1
ATOM 2932 C CA . VAL A 1 364 ? 12.156 21.297 -2.566 1 98.19 364 VAL A CA 1
ATOM 2933 C C . VAL A 1 364 ? 11.82 22.781 -2.484 1 98.19 364 VAL A C 1
ATOM 2935 O O . VAL A 1 364 ? 12.359 23.594 -3.252 1 98.19 364 VAL A O 1
ATOM 2938 N N . PRO A 1 365 ? 11.008 23.25 -1.541 1 97.5 365 PRO A N 1
ATOM 2939 C CA . PRO A 1 365 ? 10.703 24.672 -1.452 1 97.5 365 PRO A CA 1
ATOM 2940 C C . PRO A 1 365 ? 11.945 25.547 -1.3 1 97.5 365 PRO A C 1
ATOM 2942 O O . PRO A 1 365 ? 12.008 26.656 -1.84 1 97.5 365 PRO A O 1
ATOM 2945 N N . ASP A 1 366 ? 12.93 25.078 -0.551 1 97.81 366 ASP A N 1
ATOM 2946 C CA . ASP A 1 366 ? 14.172 25.828 -0.374 1 97.81 366 ASP A CA 1
ATOM 2947 C C . ASP A 1 366 ? 14.891 26.031 -1.708 1 97.81 366 ASP A C 1
ATOM 2949 O O . ASP A 1 366 ? 15.406 27.109 -1.986 1 97.81 366 ASP A O 1
ATOM 2953 N N . TYR A 1 367 ? 14.914 25 -2.49 1 98.62 367 TYR A N 1
ATOM 2954 C CA . TYR A 1 367 ? 15.578 25.062 -3.787 1 98.62 367 TYR A CA 1
ATOM 2955 C C . TYR A 1 367 ? 14.805 25.969 -4.75 1 98.62 367 TYR A C 1
ATOM 2957 O O . TYR A 1 367 ? 15.406 26.688 -5.551 1 98.62 367 TYR A O 1
ATOM 2965 N N . VAL A 1 368 ? 13.492 25.828 -4.711 1 98.31 368 VAL A N 1
ATOM 2966 C CA . VAL A 1 368 ? 12.656 26.719 -5.527 1 98.31 368 VAL A CA 1
ATOM 2967 C C . VAL A 1 368 ? 12.938 28.172 -5.164 1 98.31 368 VAL A C 1
ATOM 2969 O O . VAL A 1 368 ? 13.109 29.016 -6.047 1 98.31 368 VAL A O 1
ATOM 2972 N N . GLU A 1 369 ? 12.984 28.453 -3.91 1 97.31 369 GLU A N 1
ATOM 2973 C CA . GLU A 1 369 ? 13.289 29.812 -3.443 1 97.31 369 GLU A CA 1
ATOM 2974 C C . GLU A 1 369 ? 14.648 30.266 -3.943 1 97.31 369 GLU A C 1
ATOM 2976 O O . GLU A 1 369 ? 14.836 31.453 -4.246 1 97.31 369 GLU A O 1
ATOM 2981 N N . ALA A 1 370 ? 15.562 29.359 -4.055 1 98.12 370 ALA A N 1
ATOM 2982 C CA . ALA A 1 370 ? 16.922 29.656 -4.508 1 98.12 370 ALA A CA 1
ATOM 2983 C C . ALA A 1 370 ? 16.969 29.781 -6.027 1 98.12 370 ALA A C 1
ATOM 2985 O O . ALA A 1 370 ? 18.016 30.109 -6.594 1 98.12 370 ALA A O 1
ATOM 2986 N N . GLY A 1 371 ? 15.852 29.469 -6.691 1 98.06 371 GLY A N 1
ATOM 2987 C CA . GLY A 1 371 ? 15.766 29.703 -8.125 1 98.06 371 GLY A CA 1
ATOM 2988 C C . GLY A 1 371 ? 15.922 28.438 -8.953 1 98.06 371 GLY A C 1
ATOM 2989 O O . GLY A 1 371 ? 15.953 28.5 -10.18 1 98.06 371 GLY A O 1
ATOM 2990 N N . ALA A 1 372 ? 15.961 27.312 -8.352 1 98.75 372 ALA A N 1
ATOM 2991 C CA . ALA A 1 372 ? 16.188 26.047 -9.062 1 98.75 372 ALA A CA 1
ATOM 2992 C C . ALA A 1 372 ? 14.938 25.609 -9.82 1 98.75 372 ALA A C 1
ATOM 2994 O O . ALA A 1 372 ? 13.812 25.906 -9.398 1 98.75 372 ALA A O 1
ATOM 2995 N N . VAL A 1 373 ? 15.141 24.938 -10.93 1 98.75 373 VAL A N 1
ATOM 2996 C CA . VAL A 1 373 ? 14.086 24.25 -11.664 1 98.75 373 VAL A CA 1
ATOM 2997 C C . VAL A 1 373 ? 13.789 22.906 -11.008 1 98.75 373 VAL A C 1
ATOM 2999 O O . VAL A 1 373 ? 14.703 22.141 -10.695 1 98.75 373 VAL A O 1
ATOM 3002 N N . VAL A 1 374 ? 12.492 22.625 -10.742 1 98.88 374 VAL A N 1
ATOM 3003 C CA . VAL A 1 374 ? 12.086 21.344 -10.18 1 98.88 374 VAL A CA 1
ATOM 3004 C C . VAL A 1 374 ? 11.891 20.328 -11.305 1 98.88 374 VAL A C 1
ATOM 3006 O O . VAL A 1 374 ? 11.062 20.531 -12.195 1 98.88 374 VAL A O 1
ATOM 3009 N N . VAL A 1 375 ? 12.656 19.234 -11.266 1 98.94 375 VAL A N 1
ATOM 3010 C CA . VAL A 1 375 ? 12.633 18.188 -12.281 1 98.94 375 VAL A CA 1
ATOM 3011 C C . VAL A 1 375 ? 11.852 16.984 -11.766 1 98.94 375 VAL A C 1
ATOM 3013 O O . VAL A 1 375 ? 12.336 16.266 -10.883 1 98.94 375 VAL A O 1
ATOM 3016 N N . VAL A 1 376 ? 10.641 16.734 -12.297 1 98.75 376 VAL A N 1
ATOM 3017 C CA . VAL A 1 376 ? 9.797 15.648 -11.805 1 98.75 376 VAL A CA 1
ATOM 3018 C C . VAL A 1 376 ? 9.086 14.984 -12.984 1 98.75 376 VAL A C 1
ATOM 3020 O O . VAL A 1 376 ? 8.93 15.586 -14.047 1 98.75 376 VAL A O 1
ATOM 3023 N N . PRO A 1 377 ? 8.711 13.656 -12.812 1 98.56 377 PRO A N 1
ATOM 3024 C CA . PRO A 1 377 ? 7.832 13.086 -13.828 1 98.56 377 PRO A CA 1
ATOM 3025 C C . PRO A 1 377 ? 6.547 13.891 -14.023 1 98.56 377 PRO A C 1
ATOM 3027 O O . PRO A 1 377 ? 6.043 14.492 -13.07 1 98.56 377 PRO A O 1
ATOM 3030 N N . GLU A 1 378 ? 6.043 13.828 -15.219 1 98.12 378 GLU A N 1
ATOM 3031 C CA . GLU A 1 378 ? 4.832 14.57 -15.57 1 98.12 378 GLU A CA 1
ATOM 3032 C C . GLU A 1 378 ? 3.697 14.258 -14.594 1 98.12 378 GLU A C 1
ATOM 3034 O O . GLU A 1 378 ? 2.938 15.148 -14.219 1 98.12 378 GLU A O 1
ATOM 3039 N N . VAL A 1 379 ? 3.588 13.047 -14.133 1 96.25 379 VAL A N 1
ATOM 3040 C CA . VAL A 1 379 ? 2.486 12.609 -13.281 1 96.25 379 VAL A CA 1
ATOM 3041 C C . VAL A 1 379 ? 2.555 13.32 -11.93 1 96.25 379 VAL A C 1
ATOM 3043 O O . VAL A 1 379 ? 1.55 13.422 -11.227 1 96.25 379 VAL A O 1
ATOM 3046 N N . ALA A 1 380 ? 3.705 13.867 -11.539 1 97.5 380 ALA A N 1
ATOM 3047 C CA . ALA A 1 380 ? 3.896 14.445 -10.211 1 97.5 380 ALA A CA 1
ATOM 3048 C C . ALA A 1 380 ? 3.855 15.969 -10.266 1 97.5 380 ALA A C 1
ATOM 3050 O O . ALA A 1 380 ? 3.945 16.641 -9.234 1 97.5 380 ALA A O 1
ATOM 3051 N N . LYS A 1 381 ? 3.76 16.562 -11.43 1 98.12 381 LYS A N 1
ATOM 3052 C CA . LYS A 1 381 ? 3.84 18.016 -11.578 1 98.12 381 LYS A CA 1
ATOM 3053 C C . LYS A 1 381 ? 2.816 18.719 -10.695 1 98.12 381 LYS A C 1
ATOM 3055 O O . LYS A 1 381 ? 3.16 19.641 -9.953 1 98.12 381 LYS A O 1
ATOM 3060 N N . LYS A 1 382 ? 1.579 18.266 -10.75 1 95.94 382 LYS A N 1
ATOM 3061 C CA . LYS A 1 382 ? 0.507 18.906 -9.984 1 95.94 382 LYS A CA 1
ATOM 3062 C C . LYS A 1 382 ? 0.791 18.859 -8.492 1 95.94 382 LYS A C 1
ATOM 3064 O O . LYS A 1 382 ? 0.477 19.797 -7.762 1 95.94 382 LYS A O 1
ATOM 3069 N N . TYR A 1 383 ? 1.35 17.828 -8.031 1 95.81 383 TYR A N 1
ATOM 3070 C CA . TYR A 1 383 ? 1.661 17.656 -6.617 1 95.81 383 TYR A CA 1
ATOM 3071 C C . TYR A 1 383 ? 2.561 18.766 -6.113 1 95.81 383 TYR A C 1
ATOM 3073 O O . TYR A 1 383 ? 2.396 19.25 -4.988 1 95.81 383 TYR A O 1
ATOM 3081 N N . TYR A 1 384 ? 3.492 19.203 -6.918 1 97 384 TYR A N 1
ATOM 3082 C CA . TYR A 1 384 ? 4.504 20.188 -6.52 1 97 384 TYR A CA 1
ATOM 3083 C C . TYR A 1 384 ? 4.074 21.594 -6.902 1 97 384 TYR A C 1
ATOM 3085 O O . TYR A 1 384 ? 4.789 22.562 -6.625 1 97 384 TYR A O 1
ATOM 3093 N N . SER A 1 385 ? 2.959 21.797 -7.465 1 96.44 385 SER A N 1
ATOM 3094 C CA . SER A 1 385 ? 2.602 23.047 -8.148 1 96.44 385 SER A CA 1
ATOM 3095 C C . SER A 1 385 ? 2.285 24.156 -7.148 1 96.44 385 SER A C 1
ATOM 3097 O O . SER A 1 385 ? 2.332 25.328 -7.492 1 96.44 385 SER A O 1
ATOM 3099 N N . ASN A 1 386 ? 1.964 23.844 -5.906 1 94.06 386 ASN A N 1
ATOM 3100 C CA . ASN A 1 386 ? 1.581 24.859 -4.93 1 94.06 386 ASN A CA 1
ATOM 3101 C C . ASN A 1 386 ? 2.773 25.312 -4.086 1 94.06 386 ASN A C 1
ATOM 3103 O O . ASN A 1 386 ? 2.654 26.219 -3.27 1 94.06 386 ASN A O 1
ATOM 3107 N N . ILE A 1 387 ? 3.875 24.688 -4.301 1 95.56 387 ILE A N 1
ATOM 3108 C CA . ILE A 1 387 ? 5.078 25.047 -3.557 1 95.56 387 ILE A CA 1
ATOM 3109 C C . ILE A 1 387 ? 5.395 26.516 -3.781 1 95.56 387 ILE A C 1
ATOM 3111 O O . ILE A 1 387 ? 5.305 27.016 -4.906 1 95.56 387 ILE A O 1
ATOM 3115 N N . ASN A 1 388 ? 5.711 27.234 -2.68 1 95.31 388 ASN A N 1
ATOM 3116 C CA . ASN A 1 388 ? 6.07 28.656 -2.717 1 95.31 388 ASN A CA 1
ATOM 3117 C C . ASN A 1 388 ? 5.031 29.469 -3.479 1 95.31 388 ASN A C 1
ATOM 3119 O O . ASN A 1 388 ? 5.391 30.328 -4.297 1 95.31 388 ASN A O 1
ATOM 3123 N N . ASN A 1 389 ? 3.791 29.141 -3.246 1 92.75 389 ASN A N 1
ATOM 3124 C CA . ASN A 1 389 ? 2.643 29.844 -3.801 1 92.75 389 ASN A CA 1
ATOM 3125 C C . ASN A 1 389 ? 2.605 29.75 -5.324 1 92.75 389 ASN A C 1
ATOM 3127 O O . ASN A 1 389 ? 2.26 30.719 -6.004 1 92.75 389 ASN A O 1
ATOM 3131 N N . GLY A 1 390 ? 3.16 28.688 -5.773 1 94.31 390 GLY A N 1
ATOM 3132 C CA . GLY A 1 390 ? 3.061 28.422 -7.199 1 94.31 390 GLY A CA 1
ATOM 3133 C C . GLY A 1 390 ? 4.223 28.969 -7.996 1 94.31 390 GLY A C 1
ATOM 3134 O O . GLY A 1 390 ? 4.254 28.859 -9.227 1 94.31 390 GLY A O 1
ATOM 3135 N N . LYS A 1 391 ? 5.125 29.547 -7.398 1 95.44 391 LYS A N 1
ATOM 3136 C CA . LYS A 1 391 ? 6.289 30.094 -8.094 1 95.44 391 LYS A CA 1
ATOM 3137 C C . LYS A 1 391 ? 7.328 29 -8.359 1 95.44 391 LYS A C 1
ATOM 3139 O O . LYS A 1 391 ? 8.469 29.109 -7.914 1 95.44 391 LYS A O 1
ATOM 3144 N N . VAL A 1 392 ? 6.906 28 -9.016 1 97.94 392 VAL A N 1
ATOM 3145 C CA . VAL A 1 392 ? 7.758 26.844 -9.297 1 97.94 392 VAL A CA 1
ATOM 3146 C C . VAL A 1 392 ? 8.031 26.766 -10.797 1 97.94 392 VAL A C 1
ATOM 3148 O O . VAL A 1 392 ? 7.113 26.859 -11.609 1 97.94 392 VAL A O 1
ATOM 3151 N N . LYS A 1 393 ? 9.25 26.688 -11.195 1 98.44 393 LYS A N 1
ATOM 3152 C CA . LYS A 1 393 ? 9.641 26.328 -12.555 1 98.44 393 LYS A CA 1
ATOM 3153 C C . LYS A 1 393 ? 9.859 24.828 -12.688 1 98.44 393 LYS A C 1
ATOM 3155 O O . LYS A 1 393 ? 10.547 24.219 -11.859 1 98.44 393 LYS A O 1
ATOM 3160 N N . PHE A 1 394 ? 9.25 24.25 -13.742 1 98.69 394 PHE A N 1
ATOM 3161 C CA . PHE A 1 394 ? 9.297 22.797 -13.852 1 98.69 394 PHE A CA 1
ATOM 3162 C C . PHE A 1 394 ? 10.062 22.375 -15.109 1 98.69 394 PHE A C 1
ATOM 3164 O O . PHE A 1 394 ? 10.008 23.062 -16.125 1 98.69 394 PHE A O 1
ATOM 3171 N N . ALA A 1 395 ? 10.812 21.344 -15.039 1 98.81 395 ALA A N 1
ATOM 3172 C CA . ALA A 1 395 ? 11.156 20.453 -16.141 1 98.81 395 ALA A CA 1
ATOM 3173 C C . ALA A 1 395 ? 10.562 19.062 -15.93 1 98.81 395 ALA A C 1
ATOM 3175 O O . ALA A 1 395 ? 10.906 18.375 -14.977 1 98.81 395 ALA A O 1
ATOM 3176 N N . THR A 1 396 ? 9.648 18.688 -16.797 1 98.62 396 THR A N 1
ATOM 3177 C CA . THR A 1 396 ? 8.977 17.406 -16.594 1 98.62 396 THR A CA 1
ATOM 3178 C C . THR A 1 396 ? 9.453 16.375 -17.609 1 98.62 396 THR A C 1
ATOM 3180 O O . THR A 1 396 ? 10.062 16.734 -18.625 1 98.62 396 THR A O 1
ATOM 3183 N N . TYR A 1 397 ? 9.289 15.141 -17.266 1 98.56 397 TYR A N 1
ATOM 3184 C CA . TYR A 1 397 ? 9.641 14.023 -18.141 1 98.56 397 TYR A CA 1
ATOM 3185 C C . TYR A 1 397 ? 8.664 12.867 -17.953 1 98.56 397 TYR A C 1
ATOM 3187 O O . TYR A 1 397 ? 7.785 12.914 -17.094 1 98.56 397 TYR A O 1
ATOM 3195 N N . ASN A 1 398 ? 8.672 11.914 -18.812 1 97.56 398 ASN A N 1
ATOM 3196 C CA . ASN A 1 398 ? 7.82 10.727 -18.75 1 97.56 398 ASN A CA 1
ATOM 3197 C C . ASN A 1 398 ? 8.57 9.477 -19.219 1 97.56 398 ASN A C 1
ATOM 3199 O O . ASN A 1 398 ? 9.781 9.516 -19.406 1 97.56 398 ASN A O 1
ATOM 3203 N N . GLU A 1 399 ? 7.891 8.43 -19.281 1 95.25 399 GLU A N 1
ATOM 3204 C CA . GLU A 1 399 ? 8.516 7.133 -19.531 1 95.25 399 GLU A CA 1
ATOM 3205 C C . GLU A 1 399 ? 9.227 7.125 -20.875 1 95.25 399 GLU A C 1
ATOM 3207 O O . GLU A 1 399 ? 10.328 6.574 -21 1 95.25 399 GLU A O 1
ATOM 3212 N N . LYS A 1 400 ? 8.664 7.672 -21.891 1 95.06 400 LYS A N 1
ATOM 3213 C CA . LYS A 1 400 ? 9.211 7.672 -23.25 1 95.06 400 LYS A CA 1
ATOM 3214 C C . LYS A 1 400 ? 10.336 8.688 -23.391 1 95.06 400 LYS A C 1
ATOM 3216 O O . LYS A 1 400 ? 11.273 8.477 -24.156 1 95.06 400 LYS A O 1
ATOM 3221 N N . ASN A 1 401 ? 10.195 9.758 -22.656 1 96.88 401 ASN A N 1
ATOM 3222 C CA . ASN A 1 401 ? 11.141 10.867 -22.734 1 96.88 401 ASN A CA 1
ATOM 3223 C C . ASN A 1 401 ? 11.742 11.195 -21.375 1 96.88 401 ASN A C 1
ATOM 3225 O O . ASN A 1 401 ? 11.273 12.109 -20.688 1 96.88 401 ASN A O 1
ATOM 3229 N N . PRO A 1 402 ? 12.859 10.539 -21.047 1 98 402 PRO A N 1
ATOM 3230 C CA . PRO A 1 402 ? 13.5 10.852 -19.766 1 98 402 PRO A CA 1
ATOM 3231 C C . PRO A 1 402 ? 14.086 12.266 -19.734 1 98 402 PRO A C 1
ATOM 3233 O O . PRO A 1 402 ? 14.242 12.898 -20.781 1 98 402 PRO A O 1
ATOM 3236 N N . PHE A 1 403 ? 14.297 12.789 -18.547 1 98.62 403 PHE A N 1
ATOM 3237 C CA . PHE A 1 403 ? 15.008 14.055 -18.406 1 98.62 403 PHE A CA 1
ATOM 3238 C C . PHE A 1 403 ? 16.5 13.875 -18.672 1 98.62 403 PHE A C 1
ATOM 3240 O O . PHE A 1 403 ? 17.109 12.906 -18.188 1 98.62 403 PHE A O 1
ATOM 3247 N N . VAL A 1 404 ? 17.062 14.766 -19.406 1 98.12 404 VAL A N 1
ATOM 3248 C CA . VAL A 1 404 ? 18.484 14.727 -19.719 1 98.12 404 VAL A CA 1
ATOM 3249 C C . VAL A 1 404 ? 19.094 16.125 -19.547 1 98.12 404 VAL A C 1
ATOM 3251 O O . VAL A 1 404 ? 18.562 17.109 -20.062 1 98.12 404 VAL A O 1
ATOM 3254 N N . LEU A 1 405 ? 20.078 16.266 -18.734 1 98.19 405 LEU A N 1
ATOM 3255 C CA . LEU A 1 405 ? 20.938 17.438 -18.609 1 98.19 405 LEU A CA 1
ATOM 3256 C C . LEU A 1 405 ? 22.391 17.094 -18.922 1 98.19 405 LEU A C 1
ATOM 3258 O O . LEU A 1 405 ? 22.922 16.125 -18.391 1 98.19 405 LEU A O 1
ATOM 3262 N N . LYS A 1 406 ? 22.984 17.875 -19.812 1 97.12 406 LYS A N 1
ATOM 3263 C CA . LYS A 1 406 ? 24.328 17.562 -20.281 1 97.12 406 LYS A CA 1
ATOM 3264 C C . LYS A 1 406 ? 25.156 18.828 -20.516 1 97.12 406 LYS A C 1
ATOM 3266 O O . LYS A 1 406 ? 24.609 19.859 -20.891 1 97.12 406 LYS A O 1
ATOM 3271 N N . ASP A 1 407 ? 26.406 18.797 -20.156 1 97.75 407 ASP A N 1
ATOM 3272 C CA . ASP A 1 407 ? 27.391 19.797 -20.594 1 97.75 407 ASP A CA 1
ATOM 3273 C C . ASP A 1 407 ? 28.609 19.125 -21.234 1 97.75 407 ASP A C 1
ATOM 3275 O O . ASP A 1 407 ? 28.5 18 -21.734 1 97.75 407 ASP A O 1
ATOM 3279 N N . GLU A 1 408 ? 29.734 19.797 -21.359 1 96.56 408 GLU A N 1
ATOM 3280 C CA . GLU A 1 408 ? 30.891 19.266 -22.078 1 96.56 408 GLU A CA 1
ATOM 3281 C C . GLU A 1 408 ? 31.594 18.172 -21.266 1 96.56 408 GLU A C 1
ATOM 3283 O O . GLU A 1 408 ? 32.375 17.406 -21.812 1 96.56 408 GLU A O 1
ATOM 3288 N N . HIS A 1 409 ? 31.25 18 -20 1 97.06 409 HIS A N 1
ATOM 3289 C CA . HIS A 1 409 ? 32 17.125 -19.141 1 97.06 409 HIS A CA 1
ATOM 3290 C C . HIS A 1 409 ? 31.172 15.93 -18.672 1 97.06 409 HIS A C 1
ATOM 3292 O O . HIS A 1 409 ? 31.672 14.805 -18.625 1 97.06 409 HIS A O 1
ATOM 3298 N N . ILE A 1 410 ? 29.891 16.172 -18.25 1 98.31 410 ILE A N 1
ATOM 3299 C CA . ILE A 1 410 ? 29.078 15.109 -17.656 1 98.31 410 ILE A CA 1
ATOM 3300 C C . ILE A 1 410 ? 27.641 15.203 -18.172 1 98.31 410 ILE A C 1
ATOM 3302 O O . ILE A 1 410 ? 27.281 16.188 -18.828 1 98.31 410 ILE A O 1
ATOM 3306 N N . GLN A 1 411 ? 26.875 14.164 -17.938 1 97.94 411 GLN A N 1
ATOM 3307 C CA . GLN A 1 411 ? 25.438 14.141 -18.188 1 97.94 411 GLN A CA 1
ATOM 3308 C C . GLN A 1 411 ? 24.688 13.43 -17.078 1 97.94 411 GLN A C 1
ATOM 3310 O O . GLN A 1 411 ? 25.25 12.602 -16.359 1 97.94 411 GLN A O 1
ATOM 3315 N N . PHE A 1 412 ? 23.438 13.828 -16.906 1 98.5 412 PHE A N 1
ATOM 3316 C CA . PHE A 1 412 ? 22.5 13.234 -15.953 1 98.5 412 PHE A CA 1
ATOM 3317 C C . PHE A 1 412 ? 21.172 12.93 -16.625 1 98.5 412 PHE A C 1
ATOM 3319 O O . PHE A 1 412 ? 20.688 13.711 -17.453 1 98.5 412 PHE A O 1
ATOM 3326 N N . ARG A 1 413 ? 20.641 11.789 -16.281 1 98.44 413 ARG A N 1
ATOM 3327 C CA . ARG A 1 413 ? 19.312 11.398 -16.75 1 98.44 413 ARG A CA 1
ATOM 3328 C C . ARG A 1 413 ? 18.438 10.938 -15.594 1 98.44 413 ARG A C 1
ATOM 3330 O O . ARG A 1 413 ? 18.922 10.281 -14.664 1 98.44 413 ARG A O 1
ATOM 3337 N N . SER A 1 414 ? 17.219 11.305 -15.547 1 98.75 414 SER A N 1
ATOM 3338 C CA . SER A 1 414 ? 16.203 10.805 -14.617 1 98.75 414 SER A CA 1
ATOM 3339 C C . SER A 1 414 ? 15.141 9.984 -15.344 1 98.75 414 SER A C 1
ATOM 3341 O O . SER A 1 414 ? 14.586 10.43 -16.344 1 98.75 414 SER A O 1
ATOM 3343 N N . LEU A 1 415 ? 14.898 8.781 -14.852 1 98.5 415 LEU A N 1
ATOM 3344 C CA . LEU A 1 415 ? 14.047 7.816 -15.539 1 98.5 415 LEU A CA 1
ATOM 3345 C C . LEU A 1 415 ? 12.844 7.441 -14.68 1 98.5 415 LEU A C 1
ATOM 3347 O O . LEU A 1 415 ? 12.984 7.195 -13.477 1 98.5 415 LEU A O 1
ATOM 3351 N N . TRP A 1 416 ? 11.68 7.461 -15.289 1 98.06 416 TRP A N 1
ATOM 3352 C CA . TRP A 1 416 ? 10.422 7.102 -14.641 1 98.06 416 TRP A CA 1
ATOM 3353 C C . TRP A 1 416 ? 9.633 6.105 -15.484 1 98.06 416 TRP A C 1
ATOM 3355 O O . TRP A 1 416 ? 9.68 6.152 -16.719 1 98.06 416 TRP A O 1
ATOM 3365 N N . ARG A 1 417 ? 8.969 5.207 -14.828 1 95.25 417 ARG A N 1
ATOM 3366 C CA . ARG A 1 417 ? 8.039 4.289 -15.477 1 95.25 417 ARG A CA 1
ATOM 3367 C C . ARG A 1 417 ? 6.73 4.191 -14.695 1 95.25 417 ARG A C 1
ATOM 3369 O O . ARG A 1 417 ? 6.688 4.508 -13.5 1 95.25 417 ARG A O 1
ATOM 3376 N N . ASP A 1 418 ? 5.711 3.812 -15.359 1 92.06 418 ASP A N 1
ATOM 3377 C CA . ASP A 1 418 ? 4.434 3.611 -14.68 1 92.06 418 ASP A CA 1
ATOM 3378 C C . ASP A 1 418 ? 4.484 2.383 -13.773 1 92.06 418 ASP A C 1
ATOM 3380 O O . ASP A 1 418 ? 5.238 1.443 -14.031 1 92.06 418 ASP A O 1
ATOM 3384 N N . GLU A 1 419 ? 3.684 2.424 -12.648 1 89.94 419 GLU A N 1
ATOM 3385 C CA . GLU A 1 419 ? 3.57 1.391 -11.625 1 89.94 419 GLU A CA 1
ATOM 3386 C C . GLU A 1 419 ? 4.938 1.045 -11.039 1 89.94 419 GLU A C 1
ATOM 3388 O O . GLU A 1 419 ? 5.277 -0.132 -10.898 1 89.94 419 GLU A O 1
ATOM 3393 N N . ASN A 1 420 ? 5.672 2.109 -10.805 1 89.88 420 ASN A N 1
ATOM 3394 C CA . ASN A 1 420 ? 6.938 1.996 -10.086 1 89.88 420 ASN A CA 1
ATOM 3395 C C . ASN A 1 420 ? 6.734 1.426 -8.68 1 89.88 420 ASN A C 1
ATOM 3397 O O . ASN A 1 420 ? 5.648 1.532 -8.109 1 89.88 420 ASN A O 1
ATOM 3401 N N . PRO A 1 421 ? 7.801 0.791 -8.312 1 87.94 421 PRO A N 1
ATOM 3402 C CA . PRO A 1 421 ? 7.711 0.363 -6.918 1 87.94 421 PRO A CA 1
ATOM 3403 C C . PRO A 1 421 ? 7.766 1.532 -5.938 1 87.94 421 PRO A C 1
ATOM 3405 O O . PRO A 1 421 ? 8.227 2.621 -6.293 1 87.94 421 PRO A O 1
ATOM 3408 N N . HIS A 1 422 ? 7.238 1.421 -4.801 1 89.62 422 HIS A N 1
ATOM 3409 C CA . HIS A 1 422 ? 7.445 2.27 -3.631 1 89.62 422 HIS A CA 1
ATOM 3410 C C . HIS A 1 422 ? 6.578 3.523 -3.699 1 89.62 422 HIS A C 1
ATOM 3412 O O . HIS A 1 422 ? 5.934 3.891 -2.717 1 89.62 422 HIS A O 1
ATOM 3418 N N . ALA A 1 423 ? 6.559 4.195 -4.859 1 94.62 423 ALA A N 1
ATOM 3419 C CA . ALA A 1 423 ? 5.754 5.402 -5.023 1 94.62 423 ALA A CA 1
ATOM 3420 C C . ALA A 1 423 ? 5.398 5.633 -6.488 1 94.62 423 ALA A C 1
ATOM 3422 O O . ALA A 1 423 ? 6.168 5.273 -7.383 1 94.62 423 ALA A O 1
ATOM 3423 N N . ARG A 1 424 ? 4.301 6.324 -6.664 1 95.25 424 ARG A N 1
ATOM 3424 C CA . ARG A 1 424 ? 3.773 6.57 -8.008 1 95.25 424 ARG A CA 1
ATOM 3425 C C . ARG A 1 424 ? 4.781 7.332 -8.859 1 95.25 424 ARG A C 1
ATOM 3427 O O . ARG A 1 424 ? 4.879 7.102 -10.062 1 95.25 424 ARG A O 1
ATOM 3434 N N . ASP A 1 425 ? 5.508 8.211 -8.242 1 97.38 425 ASP A N 1
ATOM 3435 C CA . ASP A 1 425 ? 6.418 9.07 -8.992 1 97.38 425 ASP A CA 1
ATOM 3436 C C . ASP A 1 425 ? 7.871 8.648 -8.781 1 97.38 425 ASP A C 1
ATOM 3438 O O . ASP A 1 425 ? 8.789 9.422 -9.047 1 97.38 425 ASP A O 1
ATOM 3442 N N . TRP A 1 426 ? 8.086 7.453 -8.273 1 97.69 426 TRP A N 1
ATOM 3443 C CA . TRP A 1 426 ? 9.453 7.004 -8.031 1 97.69 426 TRP A CA 1
ATOM 3444 C C . TRP A 1 426 ? 10.258 6.984 -9.328 1 97.69 426 TRP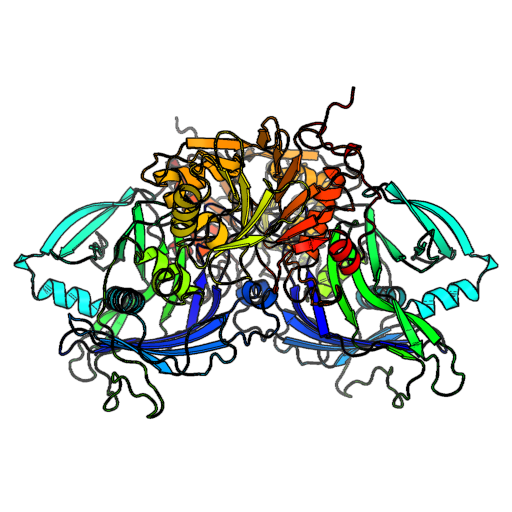 A C 1
ATOM 3446 O O . TRP A 1 426 ? 9.758 6.551 -10.367 1 97.69 426 TRP A O 1
ATOM 3456 N N . SER A 1 427 ? 11.461 7.512 -9.258 1 98.25 427 SER A N 1
ATOM 3457 C CA . SER A 1 427 ? 12.398 7.539 -10.367 1 98.25 427 SER A CA 1
ATOM 3458 C C . SER A 1 427 ? 13.828 7.273 -9.891 1 98.25 427 SER A C 1
ATOM 3460 O O . SER A 1 427 ? 14.109 7.328 -8.695 1 98.25 427 SER A O 1
ATOM 3462 N N . TYR A 1 428 ? 14.664 6.879 -10.758 1 98.25 428 TYR A N 1
ATOM 3463 C CA . TYR A 1 428 ? 16.078 6.789 -10.43 1 98.25 428 TYR A CA 1
ATOM 3464 C C . TYR A 1 428 ? 16.922 7.566 -11.43 1 98.25 428 TYR A C 1
ATOM 3466 O O . TYR A 1 428 ? 16.453 7.891 -12.523 1 98.25 428 TYR A O 1
ATOM 3474 N N . GLY A 1 429 ? 18.094 8.008 -11.016 1 98.5 429 GLY A N 1
ATOM 3475 C CA . GLY A 1 429 ? 18.969 8.828 -11.836 1 98.5 429 GLY A CA 1
ATOM 3476 C C . GLY A 1 429 ? 20.219 8.094 -12.289 1 98.5 429 GLY A C 1
ATOM 3477 O O . GLY A 1 429 ? 20.672 7.172 -11.617 1 98.5 429 GLY A O 1
ATOM 3478 N N . VAL A 1 430 ? 20.75 8.508 -13.414 1 98.38 430 VAL A N 1
ATOM 3479 C CA . VAL A 1 430 ? 22 7.996 -13.938 1 98.38 430 VAL A CA 1
ATOM 3480 C C . VAL A 1 430 ? 22.922 9.156 -14.32 1 98.38 430 VAL A C 1
ATOM 3482 O O . VAL A 1 430 ? 22.469 10.133 -14.922 1 98.38 430 VAL A O 1
ATOM 3485 N N . ALA A 1 431 ? 24.156 9.078 -13.938 1 98.56 431 ALA A N 1
ATOM 3486 C CA . ALA A 1 431 ? 25.156 10.094 -14.258 1 98.56 431 ALA A CA 1
ATOM 3487 C C . ALA A 1 431 ? 26.391 9.469 -14.875 1 98.56 431 ALA A C 1
ATOM 3489 O O . ALA A 1 431 ? 26.844 8.406 -14.438 1 98.56 431 ALA A O 1
ATOM 3490 N N . THR A 1 432 ? 26.922 10.078 -15.883 1 97.62 432 THR A N 1
ATOM 3491 C CA . THR A 1 432 ? 28.141 9.648 -16.562 1 97.62 432 THR A CA 1
ATOM 3492 C C . THR A 1 432 ? 28.953 10.859 -17.047 1 97.62 432 THR A C 1
ATOM 3494 O O . THR A 1 432 ? 28.531 12 -16.859 1 97.62 432 THR A O 1
ATOM 3497 N N . SER A 1 433 ? 30.141 10.555 -17.609 1 97.12 433 SER A N 1
ATOM 3498 C CA . SER A 1 433 ? 30.781 11.578 -18.422 1 97.12 433 SER A CA 1
ATOM 3499 C C . SER A 1 433 ? 29.906 11.961 -19.609 1 97.12 433 SER A C 1
ATOM 3501 O O . SER A 1 433 ? 28.922 11.281 -19.906 1 97.12 433 SER A O 1
ATOM 3503 N N . ALA A 1 434 ? 30.219 13.047 -20.219 1 96.25 434 ALA A N 1
ATOM 3504 C CA . ALA A 1 434 ? 29.406 13.578 -21.312 1 96.25 434 ALA A CA 1
ATOM 3505 C C . ALA A 1 434 ? 29.281 12.57 -22.453 1 96.25 434 ALA A C 1
ATOM 3507 O O . ALA A 1 434 ? 28.25 12.516 -23.125 1 96.25 434 ALA A O 1
ATOM 3508 N N . CYS A 1 435 ? 30.297 11.844 -22.656 1 94.5 435 CYS A N 1
ATOM 3509 C CA . CYS A 1 435 ? 30.359 10.797 -23.672 1 94.5 435 CYS A CA 1
ATOM 3510 C C . CYS A 1 435 ? 31.172 9.602 -23.188 1 94.5 435 CYS A C 1
ATOM 3512 O O . CYS A 1 435 ? 32.312 9.406 -23.609 1 94.5 435 CYS A O 1
ATOM 3514 N N . PRO A 1 436 ? 30.484 8.789 -22.422 1 94.31 436 PRO A N 1
ATOM 3515 C CA . PRO A 1 436 ? 31.25 7.711 -21.797 1 94.31 436 PRO A CA 1
ATOM 3516 C C . PRO A 1 436 ? 31.703 6.652 -22.797 1 94.31 436 PRO A C 1
ATOM 3518 O O . PRO A 1 436 ? 30.938 6.262 -23.688 1 94.31 436 PRO A O 1
ATOM 3521 N N . ALA A 1 437 ? 33 6.289 -22.672 1 89.81 437 ALA A N 1
ATOM 3522 C CA . ALA A 1 437 ? 33.531 5.168 -23.438 1 89.81 437 ALA A CA 1
ATOM 3523 C C . ALA A 1 437 ? 33.062 3.836 -22.875 1 89.81 437 ALA A C 1
ATOM 3525 O O . ALA A 1 437 ? 32.312 3.807 -21.875 1 89.81 437 ALA A O 1
ATOM 3526 N N . LYS A 1 438 ? 33.625 2.893 -23.656 1 84.06 438 LYS A N 1
ATOM 3527 C CA . LYS A 1 438 ? 33.312 1.546 -23.203 1 84.06 438 LYS A CA 1
ATOM 3528 C C . LYS A 1 438 ? 33.875 1.282 -21.812 1 84.06 438 LYS A C 1
ATOM 3530 O O . LYS A 1 438 ? 35.031 1.647 -21.531 1 84.06 438 LYS A O 1
ATOM 3535 N N . ASN A 1 439 ? 33.25 0.977 -20.844 1 81.69 439 ASN A N 1
ATOM 3536 C CA . ASN A 1 439 ? 33.625 0.562 -19.5 1 81.69 439 ASN A CA 1
ATOM 3537 C C . ASN A 1 439 ? 33.875 1.764 -18.578 1 81.69 439 ASN A C 1
ATOM 3539 O O . ASN A 1 439 ? 34.438 1.627 -17.5 1 81.69 439 ASN A O 1
ATOM 3543 N N . GLU A 1 440 ? 33.688 2.922 -19.172 1 90.56 440 GLU A N 1
ATOM 3544 C CA . GLU A 1 440 ? 33.75 4.078 -18.281 1 90.56 440 GLU A CA 1
ATOM 3545 C C . GLU A 1 440 ? 32.688 4.02 -17.188 1 90.56 440 GLU A C 1
ATOM 3547 O O . GLU A 1 440 ? 31.656 3.375 -17.375 1 90.56 440 GLU A O 1
ATOM 3552 N N . GLY A 1 441 ? 33 4.668 -16.125 1 93 441 GLY A N 1
ATOM 3553 C CA . GLY A 1 441 ? 32.156 4.59 -14.945 1 93 441 GLY A CA 1
ATOM 3554 C C . GLY A 1 441 ? 30.781 5.176 -15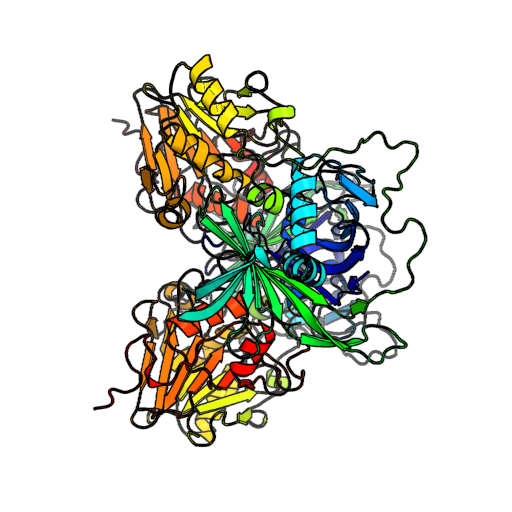.156 1 93 441 GLY A C 1
ATOM 3555 O O . GLY A 1 441 ? 30.641 6.199 -15.828 1 93 441 GLY A O 1
ATOM 3556 N N . VAL A 1 442 ? 29.797 4.469 -14.688 1 96.5 442 VAL A N 1
ATOM 3557 C CA . VAL A 1 442 ? 28.391 4.902 -14.641 1 96.5 442 VAL A CA 1
ATOM 3558 C C . VAL A 1 442 ? 27.906 4.898 -13.195 1 96.5 442 VAL A C 1
ATOM 3560 O O . VAL A 1 442 ? 28.203 3.979 -12.43 1 96.5 442 VAL A O 1
ATOM 3563 N N . VAL A 1 443 ? 27.234 5.961 -12.82 1 98.06 443 VAL A N 1
ATOM 3564 C CA . VAL A 1 443 ? 26.672 6.062 -11.477 1 98.06 443 VAL A CA 1
ATOM 3565 C C . VAL A 1 443 ? 25.141 6.07 -11.547 1 98.06 443 VAL A C 1
ATOM 3567 O O . VAL A 1 443 ? 24.562 6.789 -12.367 1 98.06 443 VAL A O 1
ATOM 3570 N N . ALA A 1 444 ? 24.531 5.227 -10.781 1 98.31 444 ALA A N 1
ATOM 3571 C CA . ALA A 1 444 ? 23.094 5.293 -10.602 1 98.31 444 ALA A CA 1
ATOM 3572 C C . ALA A 1 444 ? 22.734 5.785 -9.195 1 98.31 444 ALA A C 1
ATOM 3574 O O . ALA A 1 444 ? 23.391 5.426 -8.219 1 98.31 444 ALA A O 1
ATOM 3575 N N . PHE A 1 445 ? 21.766 6.672 -9.117 1 97.88 445 PHE A N 1
ATOM 3576 C CA . PHE A 1 445 ? 21.203 7.102 -7.844 1 97.88 445 PHE A CA 1
ATOM 3577 C C . PHE A 1 445 ? 19.844 6.465 -7.613 1 97.88 445 PHE A C 1
ATOM 3579 O O . PHE A 1 445 ? 18.938 6.598 -8.445 1 97.88 445 PHE A O 1
ATOM 3586 N N . VAL A 1 446 ? 19.688 5.738 -6.5 1 96 446 VAL A N 1
ATOM 3587 C CA . VAL A 1 446 ? 18.438 5.059 -6.188 1 96 446 VAL A CA 1
ATOM 3588 C C . VAL A 1 446 ? 18.031 5.355 -4.746 1 96 446 VAL A C 1
ATOM 3590 O O . VAL A 1 446 ? 18.891 5.473 -3.867 1 96 446 VAL A O 1
ATOM 3593 N N . ALA A 1 447 ? 16.672 5.5 -4.559 1 94.62 447 ALA A N 1
ATOM 3594 C CA . ALA A 1 447 ? 16.141 5.746 -3.217 1 94.62 447 ALA A CA 1
ATOM 3595 C C . ALA A 1 447 ? 15.078 4.719 -2.852 1 94.62 447 ALA A C 1
ATOM 3597 O O . ALA A 1 447 ? 14.18 4.438 -3.648 1 94.62 447 ALA A O 1
ATOM 3598 N N . ASP A 1 448 ? 15.211 4.074 -1.761 1 90.44 448 ASP A N 1
ATOM 3599 C CA . ASP A 1 448 ? 14.188 3.357 -1.006 1 90.44 448 ASP A CA 1
ATOM 3600 C C . ASP A 1 448 ? 13.867 2.012 -1.652 1 90.44 448 ASP A C 1
ATOM 3602 O O . ASP A 1 448 ? 13.086 1.228 -1.112 1 90.44 448 ASP A O 1
ATOM 3606 N N . VAL A 1 449 ? 14.406 1.677 -2.746 1 90.75 449 VAL A N 1
ATOM 3607 C CA . VAL A 1 449 ? 14.18 0.348 -3.307 1 90.75 449 VAL A CA 1
ATOM 3608 C C . VAL A 1 449 ? 15.398 -0.537 -3.035 1 90.75 449 VAL A C 1
ATOM 3610 O O . VAL A 1 449 ? 15.305 -1.766 -3.09 1 90.75 449 VAL A O 1
ATOM 3613 N N . TRP A 1 450 ? 16.469 0.081 -2.838 1 88.69 450 TRP A N 1
ATOM 3614 C CA . TRP A 1 450 ? 17.688 -0.579 -2.373 1 88.69 450 TRP A CA 1
ATOM 3615 C C . TRP A 1 450 ? 18.5 0.35 -1.479 1 88.69 450 TRP A C 1
ATOM 3617 O O . TRP A 1 450 ? 18.609 1.546 -1.756 1 88.69 450 TRP A O 1
ATOM 3627 N N . SER A 1 451 ? 18.984 -0.183 -0.407 1 84.75 451 SER A N 1
ATOM 3628 C CA . SER A 1 451 ? 19.891 0.525 0.495 1 84.75 451 SER A CA 1
ATOM 3629 C C . SER A 1 451 ? 21.266 -0.138 0.537 1 84.75 451 SER A C 1
ATOM 3631 O O . SER A 1 451 ? 21.516 -0.994 1.388 1 84.75 451 SER A O 1
ATOM 3633 N N . PRO A 1 452 ? 22.094 0.354 -0.348 1 84 452 PRO A N 1
ATOM 3634 C CA . PRO A 1 452 ? 23.406 -0.283 -0.415 1 84 452 PRO A CA 1
ATOM 3635 C C . PRO A 1 452 ? 24.156 -0.234 0.915 1 84 452 PRO A C 1
ATOM 3637 O O . PRO A 1 452 ? 24.078 0.771 1.629 1 84 452 PRO A O 1
ATOM 3640 N N . ASP A 1 453 ? 24.703 -1.305 1.336 1 75.44 453 ASP A N 1
ATOM 3641 C CA . ASP A 1 453 ? 25.562 -1.437 2.508 1 75.44 453 ASP A CA 1
ATOM 3642 C C . ASP A 1 453 ? 26.766 -2.33 2.209 1 75.44 453 ASP A C 1
ATOM 3644 O O . ASP A 1 453 ? 26.703 -3.547 2.402 1 75.44 453 ASP A O 1
ATOM 3648 N N . PRO A 1 454 ? 27.891 -1.715 1.838 1 66.94 454 PRO A N 1
ATOM 3649 C CA . PRO A 1 454 ? 29.047 -2.525 1.445 1 66.94 454 PRO A CA 1
ATOM 3650 C C . PRO A 1 454 ? 29.609 -3.352 2.602 1 66.94 454 PRO A C 1
ATOM 3652 O O . PRO A 1 454 ? 30.312 -4.332 2.375 1 66.94 454 PRO A O 1
ATOM 3655 N N . ASP A 1 455 ? 29.359 -2.791 3.842 1 63.12 455 ASP A N 1
ATOM 3656 C CA . ASP A 1 455 ? 29.938 -3.484 4.992 1 63.12 455 ASP A CA 1
ATOM 3657 C C . ASP A 1 455 ? 29.094 -4.695 5.379 1 63.12 455 ASP A C 1
ATOM 3659 O O . ASP A 1 455 ? 29.484 -5.473 6.258 1 63.12 455 ASP A O 1
ATOM 3663 N N . ASP A 1 456 ? 28.016 -4.762 4.805 1 58 456 ASP A N 1
ATOM 3664 C CA . ASP A 1 456 ? 27.188 -5.898 5.188 1 58 456 ASP A CA 1
ATOM 3665 C C . ASP A 1 456 ? 27.578 -7.148 4.398 1 58 456 ASP A C 1
ATOM 3667 O O . ASP A 1 456 ? 26.969 -8.211 4.566 1 58 456 ASP A O 1
ATOM 3671 N N . GLY A 1 457 ? 28.922 -7.043 3.773 1 49.81 457 GLY A N 1
ATOM 3672 C CA . GLY A 1 457 ? 29.469 -8.172 3.045 1 49.81 457 GLY A CA 1
ATOM 3673 C C . GLY A 1 457 ? 28.531 -8.734 1.999 1 49.81 457 GLY A C 1
ATOM 3674 O O . GLY A 1 457 ? 28.547 -9.93 1.705 1 49.81 457 GLY A O 1
ATOM 3675 N N . GLY A 1 458 ? 27.781 -7.73 1.363 1 48 458 GLY A N 1
ATOM 3676 C CA . GLY A 1 458 ? 26.875 -8.203 0.333 1 48 458 GLY A CA 1
ATOM 3677 C C . GLY A 1 458 ? 25.734 -9.039 0.883 1 48 458 GLY A C 1
ATOM 3678 O O . GLY A 1 458 ? 24.781 -9.359 0.159 1 48 458 GLY A O 1
ATOM 3679 N N . MET A 1 459 ? 26.125 -9.688 1.834 1 46.81 459 MET A N 1
ATOM 3680 C CA . MET A 1 459 ? 25.188 -10.609 2.471 1 46.81 459 MET A CA 1
ATOM 3681 C C . MET A 1 459 ? 24.156 -9.852 3.297 1 46.81 459 MET A C 1
ATOM 3683 O O . MET A 1 459 ? 23.266 -10.453 3.889 1 46.81 459 MET A O 1
ATOM 3687 N N . GLY A 1 460 ? 24.375 -8.648 3.426 1 49.03 460 GLY A N 1
ATOM 3688 C CA . GLY A 1 460 ? 23.422 -8.086 4.367 1 49.03 460 GLY A CA 1
ATOM 3689 C C . GLY A 1 460 ? 21.984 -8.25 3.926 1 49.03 460 GLY A C 1
ATOM 3690 O O . GLY A 1 460 ? 21.703 -8.359 2.729 1 49.03 460 GLY A O 1
ATOM 3691 N N . ASP A 1 461 ? 21.312 -9.07 4.684 1 50.97 461 ASP A N 1
ATOM 3692 C CA . ASP A 1 461 ? 20.078 -9.844 4.68 1 50.97 461 ASP A CA 1
ATOM 3693 C C . ASP A 1 461 ? 18.906 -8.992 4.195 1 50.97 461 ASP A C 1
ATOM 3695 O O . ASP A 1 461 ? 17.734 -9.305 4.48 1 50.97 461 ASP A O 1
ATOM 3699 N N . ALA A 1 462 ? 19.484 -8.188 3.004 1 56 462 ALA A N 1
ATOM 3700 C CA . ALA A 1 462 ? 18.25 -7.602 2.457 1 56 462 ALA A CA 1
ATOM 3701 C C . ALA A 1 462 ? 17.234 -7.32 3.561 1 56 462 ALA A C 1
ATOM 3703 O O . ALA A 1 462 ? 16.047 -7.578 3.395 1 56 462 ALA A O 1
ATOM 3704 N N . VAL A 1 463 ? 17.812 -7.031 4.648 1 62.62 463 VAL A N 1
ATOM 3705 C CA . VAL A 1 463 ? 16.953 -6.941 5.816 1 62.62 463 VAL A CA 1
ATOM 3706 C C . VAL A 1 463 ? 16.328 -5.547 5.891 1 62.62 463 VAL A C 1
ATOM 3708 O O . VAL A 1 463 ? 15.25 -5.375 6.469 1 62.62 463 VAL A O 1
ATOM 3711 N N . ARG A 1 464 ? 16.875 -4.656 4.945 1 69.12 464 ARG A N 1
ATOM 3712 C CA . ARG A 1 464 ? 16.359 -3.312 5.184 1 69.12 464 ARG A CA 1
ATOM 3713 C C . ARG A 1 464 ? 15.633 -2.781 3.953 1 69.12 464 ARG A C 1
ATOM 3715 O O . ARG A 1 464 ? 15.492 -1.568 3.783 1 69.12 464 ARG A O 1
ATOM 3722 N N . PHE A 1 465 ? 15.5 -3.672 3 1 77.19 465 PHE A N 1
ATOM 3723 C CA . PHE A 1 465 ? 14.734 -3.25 1.836 1 77.19 465 PHE A CA 1
ATOM 3724 C C . PHE A 1 465 ? 13.883 -4.398 1.302 1 77.19 465 PHE A C 1
ATOM 3726 O O . PHE A 1 465 ? 14.102 -5.559 1.661 1 77.19 465 PHE A O 1
ATOM 3733 N N . ASP A 1 466 ? 12.984 -4.094 0.553 1 79.81 466 ASP A N 1
ATOM 3734 C CA . ASP A 1 466 ? 12.102 -5.074 -0.075 1 79.81 466 ASP A CA 1
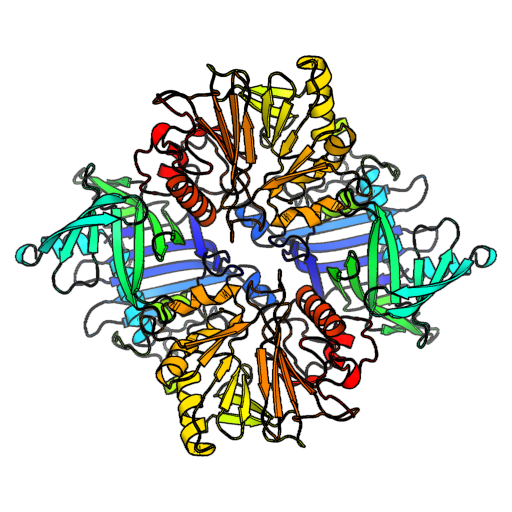ATOM 3735 C C . ASP A 1 466 ? 12.742 -5.66 -1.332 1 79.81 466 ASP A C 1
ATOM 3737 O O . ASP A 1 466 ? 12.953 -4.949 -2.316 1 79.81 466 ASP A O 1
ATOM 3741 N N . ILE A 1 467 ? 12.969 -6.926 -1.294 1 84 467 ILE A N 1
ATOM 3742 C CA . ILE A 1 467 ? 13.672 -7.594 -2.389 1 84 467 ILE A CA 1
ATOM 3743 C C . ILE A 1 467 ? 12.82 -7.539 -3.654 1 84 467 ILE A C 1
ATOM 3745 O O . ILE A 1 467 ? 13.352 -7.488 -4.766 1 84 467 ILE A O 1
ATOM 3749 N N . GLY A 1 468 ? 11.492 -7.582 -3.473 1 86.69 468 GLY A N 1
ATOM 3750 C CA . GLY A 1 468 ? 10.625 -7.441 -4.629 1 86.69 468 GLY A CA 1
ATOM 3751 C C . GLY A 1 468 ? 10.773 -6.105 -5.328 1 86.69 468 GLY A C 1
ATOM 3752 O O . GLY A 1 468 ? 10.812 -6.043 -6.559 1 86.69 468 GLY A O 1
ATOM 3753 N N . TYR A 1 469 ? 10.852 -5.016 -4.57 1 89.44 469 TYR A N 1
ATOM 3754 C CA . TYR A 1 469 ? 11.047 -3.688 -5.137 1 89.44 469 TYR A CA 1
ATOM 3755 C C . TYR A 1 469 ? 12.414 -3.576 -5.801 1 89.44 469 TYR A C 1
ATOM 3757 O O . TYR A 1 469 ? 12.547 -2.984 -6.875 1 89.44 469 TYR A O 1
ATOM 3765 N N . ALA A 1 470 ? 13.391 -4.148 -5.156 1 90.5 470 ALA A N 1
ATOM 3766 C CA . ALA A 1 470 ? 14.742 -4.129 -5.719 1 90.5 470 ALA A CA 1
ATOM 3767 C C . ALA A 1 470 ? 14.789 -4.871 -7.051 1 90.5 470 ALA A C 1
ATOM 3769 O O . ALA A 1 470 ? 15.43 -4.414 -8 1 90.5 470 ALA A O 1
ATOM 3770 N N . ARG A 1 471 ? 14.156 -6 -7.102 1 91.81 471 ARG A N 1
ATOM 3771 C CA . ARG A 1 471 ? 14.117 -6.773 -8.336 1 91.81 471 ARG A CA 1
ATOM 3772 C C . ARG A 1 471 ? 13.398 -6.008 -9.438 1 91.81 471 ARG A C 1
ATOM 3774 O O . ARG A 1 471 ? 13.789 -6.07 -10.609 1 91.81 471 ARG A O 1
ATOM 3781 N N . GLN A 1 472 ? 12.328 -5.352 -9.078 1 92.56 472 GLN A N 1
ATOM 3782 C CA . GLN A 1 472 ? 11.617 -4.535 -10.062 1 92.56 472 GLN A CA 1
ATOM 3783 C C . GLN A 1 472 ? 12.531 -3.455 -10.641 1 92.56 472 GLN A C 1
ATOM 3785 O O . GLN A 1 472 ? 12.461 -3.148 -11.828 1 92.56 472 GLN A O 1
ATOM 3790 N N . TRP A 1 473 ? 13.305 -2.846 -9.805 1 95.56 473 TRP A N 1
ATOM 3791 C CA . TRP A 1 473 ? 14.266 -1.875 -10.328 1 95.56 473 TRP A CA 1
ATOM 3792 C C . TRP A 1 473 ? 15.258 -2.545 -11.273 1 95.56 473 TRP A C 1
ATOM 3794 O O . TRP A 1 473 ? 15.625 -1.976 -12.297 1 95.56 473 TRP A O 1
ATOM 3804 N N . LEU A 1 474 ? 15.734 -3.762 -10.906 1 95.69 474 LEU A N 1
ATOM 3805 C CA . LEU A 1 474 ? 16.656 -4.477 -11.789 1 95.69 474 LEU A CA 1
ATOM 3806 C C . LEU A 1 474 ? 16.016 -4.73 -13.148 1 95.69 474 LEU A C 1
ATOM 3808 O O . LEU A 1 474 ? 16.672 -4.645 -14.18 1 95.69 474 LEU A O 1
ATOM 3812 N N . ASP A 1 475 ? 14.719 -5.066 -13.148 1 94.12 475 ASP A N 1
ATOM 3813 C CA . ASP A 1 475 ? 14.008 -5.199 -14.414 1 94.12 475 ASP A CA 1
ATOM 3814 C C . ASP A 1 475 ? 14.102 -3.916 -15.234 1 94.12 475 ASP A C 1
ATOM 3816 O O . ASP A 1 475 ? 14.383 -3.957 -16.438 1 94.12 475 ASP A O 1
ATOM 3820 N N . ALA A 1 476 ? 13.859 -2.805 -14.594 1 95 476 ALA A N 1
ATOM 3821 C CA . ALA A 1 476 ? 13.938 -1.507 -15.258 1 95 476 ALA A CA 1
ATOM 3822 C C . ALA A 1 476 ? 15.352 -1.238 -15.773 1 95 476 ALA A C 1
ATOM 3824 O O . ALA A 1 476 ? 15.531 -0.733 -16.875 1 95 476 ALA A O 1
ATOM 3825 N N . ALA A 1 477 ? 16.312 -1.55 -14.938 1 96.75 477 ALA A N 1
ATOM 3826 C CA . ALA A 1 477 ? 17.719 -1.343 -15.289 1 96.75 477 ALA A CA 1
ATOM 3827 C C . ALA A 1 477 ? 18.094 -2.141 -16.531 1 96.75 477 ALA A C 1
ATOM 3829 O O . ALA A 1 477 ? 18.797 -1.636 -17.406 1 96.75 477 ALA A O 1
ATOM 3830 N N . VAL A 1 478 ? 17.641 -3.387 -16.578 1 95.94 478 VAL A N 1
ATOM 3831 C CA . VAL A 1 478 ? 17.891 -4.215 -17.75 1 95.94 478 VAL A CA 1
ATOM 3832 C C . VAL A 1 478 ? 17.25 -3.58 -18.984 1 95.94 478 VAL A C 1
ATOM 3834 O O . VAL A 1 478 ? 17.875 -3.455 -20.031 1 95.94 478 VAL A O 1
ATOM 3837 N N . ASP A 1 479 ? 16.016 -3.166 -18.859 1 94.06 479 ASP A N 1
ATOM 3838 C CA . ASP A 1 479 ? 15.289 -2.557 -19.969 1 94.06 479 ASP A CA 1
ATOM 3839 C C . ASP A 1 479 ? 15.984 -1.285 -20.438 1 94.06 479 ASP A C 1
ATOM 3841 O O . ASP A 1 479 ? 15.984 -0.988 -21.641 1 94.06 479 ASP A O 1
ATOM 3845 N N . ASP A 1 480 ? 16.5 -0.531 -19.531 1 96.38 480 ASP A N 1
ATOM 3846 C CA . ASP A 1 480 ? 17.156 0.73 -19.859 1 96.38 480 ASP A CA 1
ATOM 3847 C C . ASP A 1 480 ? 18.562 0.489 -20.438 1 96.38 480 ASP A C 1
ATOM 3849 O O . ASP A 1 480 ? 19.109 1.357 -21.109 1 96.38 480 ASP A O 1
ATOM 3853 N N . GLY A 1 481 ? 19.141 -0.616 -20.188 1 95.56 481 GLY A N 1
ATOM 3854 C CA . GLY A 1 481 ? 20.5 -0.938 -20.641 1 95.56 481 GLY A CA 1
ATOM 3855 C C . GLY A 1 481 ? 21.562 -0.489 -19.656 1 95.56 481 GLY A C 1
ATOM 3856 O O . GLY A 1 481 ? 22.672 -0.151 -20.062 1 95.56 481 GLY A O 1
ATOM 3857 N N . LEU A 1 482 ? 21.266 -0.439 -18.391 1 97 482 LEU A N 1
ATOM 3858 C CA . LEU A 1 482 ? 22.203 -0.005 -17.375 1 97 482 LEU A CA 1
ATOM 3859 C C . LEU A 1 482 ? 23.391 -0.974 -17.266 1 97 482 LEU A C 1
ATOM 3861 O O . LEU A 1 482 ? 23.188 -2.174 -17.078 1 97 482 LEU A O 1
ATOM 3865 N N . PRO A 1 483 ? 24.609 -0.468 -17.344 1 96.19 483 PRO A N 1
ATOM 3866 C CA . PRO A 1 483 ? 25.766 -1.362 -17.297 1 96.19 483 PRO A CA 1
ATOM 3867 C C . PRO A 1 483 ? 25.859 -2.15 -16 1 96.19 483 PRO A C 1
ATOM 3869 O O . PRO A 1 483 ? 25.578 -1.609 -14.93 1 96.19 483 PRO A O 1
ATOM 3872 N N . ARG A 1 484 ? 26.281 -3.377 -16.078 1 94.75 484 ARG A N 1
ATOM 3873 C CA . ARG A 1 484 ? 26.422 -4.266 -14.938 1 94.75 484 ARG A CA 1
ATOM 3874 C C . ARG A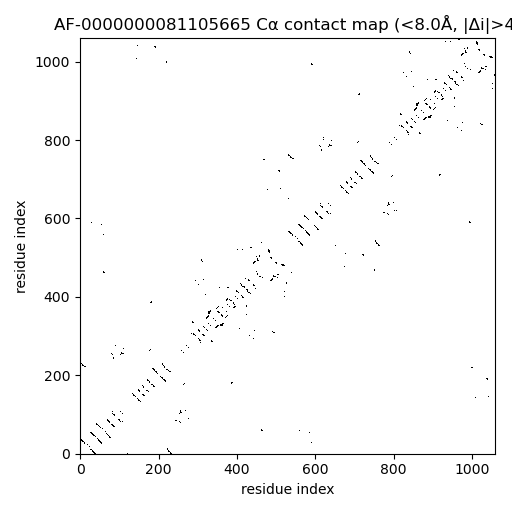 1 484 ? 27.422 -3.691 -13.93 1 94.75 484 ARG A C 1
ATOM 3876 O O . ARG A 1 484 ? 27.266 -3.887 -12.719 1 94.75 484 ARG A O 1
ATOM 3883 N N . SER A 1 485 ? 28.406 -2.938 -14.359 1 94.5 485 SER A N 1
ATOM 3884 C CA . SER A 1 485 ? 29.469 -2.418 -13.531 1 94.5 485 SER A CA 1
ATOM 3885 C C . SER A 1 485 ? 29.078 -1.101 -12.867 1 94.5 485 SER A C 1
ATOM 3887 O O . SER A 1 485 ? 29.906 -0.429 -12.258 1 94.5 485 SER A O 1
ATOM 3889 N N . THR A 1 486 ? 27.875 -0.763 -12.938 1 96.81 486 THR A N 1
ATOM 3890 C CA . THR A 1 486 ? 27.391 0.518 -12.43 1 96.81 486 THR A CA 1
ATOM 3891 C C . THR A 1 486 ? 27.656 0.64 -10.93 1 96.81 486 THR A C 1
ATOM 3893 O O . THR A 1 486 ? 27.438 -0.316 -10.18 1 96.81 486 THR A O 1
ATOM 3896 N N . VAL A 1 487 ? 28.172 1.812 -10.531 1 96 487 VAL A N 1
ATOM 3897 C CA . VAL A 1 487 ? 28.219 2.182 -9.125 1 96 487 VAL A CA 1
ATOM 3898 C C . VAL A 1 487 ? 26.891 2.779 -8.688 1 96 487 VAL A C 1
ATOM 3900 O O . VAL A 1 487 ? 26.359 3.672 -9.344 1 96 487 VAL A O 1
ATOM 3903 N N . VAL A 1 488 ? 26.375 2.262 -7.594 1 95.69 488 VAL A N 1
ATOM 3904 C CA . VAL A 1 488 ? 25.062 2.719 -7.152 1 95.69 488 VAL A CA 1
ATOM 3905 C C . VAL A 1 488 ? 25.203 3.529 -5.867 1 95.69 488 VAL A C 1
ATOM 3907 O O . VAL A 1 488 ? 25.812 3.064 -4.895 1 95.69 488 VAL A O 1
ATOM 3910 N N . VAL A 1 489 ? 24.719 4.734 -5.922 1 95.5 489 VAL A N 1
ATOM 3911 C CA . VAL A 1 489 ? 24.578 5.582 -4.746 1 95.5 489 VAL A CA 1
ATOM 3912 C C . VAL A 1 489 ? 23.141 5.523 -4.23 1 95.5 489 VAL A C 1
ATOM 3914 O O . VAL A 1 489 ? 22.219 5.965 -4.914 1 95.5 489 VAL A O 1
ATOM 3917 N N . GLY A 1 490 ? 23 4.949 -3.041 1 93.31 490 GLY A N 1
ATOM 3918 C CA . GLY A 1 490 ? 21.688 4.938 -2.412 1 93.31 490 GLY A CA 1
ATOM 3919 C C . GLY A 1 490 ? 21.438 6.16 -1.547 1 93.31 490 GLY A C 1
ATOM 3920 O O . GLY A 1 490 ? 22.328 6.637 -0.857 1 93.31 490 GLY A O 1
ATOM 3921 N N . ALA A 1 491 ? 20.141 6.637 -1.639 1 93.94 491 ALA A N 1
ATOM 3922 C CA . ALA A 1 491 ? 19.781 7.719 -0.725 1 93.94 491 ALA A CA 1
ATOM 3923 C C . ALA A 1 491 ? 19.891 7.266 0.729 1 93.94 491 ALA A C 1
ATOM 3925 O O . ALA A 1 491 ? 20.219 8.062 1.608 1 93.94 491 ALA A O 1
ATOM 3926 N N . HIS A 1 492 ? 19.484 6.031 0.944 1 88.5 492 HIS A N 1
ATOM 3927 C CA . HIS A 1 492 ? 19.609 5.426 2.268 1 88.5 492 HIS A CA 1
ATOM 3928 C C . HIS A 1 492 ? 20.578 4.254 2.256 1 88.5 492 HIS A C 1
ATOM 3930 O O . HIS A 1 492 ? 20.875 3.697 1.196 1 88.5 492 HIS A O 1
ATOM 3936 N N . GLY A 1 493 ? 21.016 3.873 3.426 1 76.62 493 GLY A N 1
ATOM 3937 C CA . GLY A 1 493 ? 21.906 2.73 3.545 1 76.62 493 GLY A CA 1
ATOM 3938 C C . GLY A 1 493 ? 22.797 2.799 4.77 1 76.62 493 GLY A C 1
ATOM 3939 O O . GLY A 1 493 ? 22.5 3.521 5.723 1 76.62 493 GLY A O 1
ATOM 3940 N N . GLY A 1 494 ? 23.766 1.875 4.773 1 66 494 GLY A N 1
ATOM 3941 C CA . GLY A 1 494 ? 24.734 1.874 5.855 1 66 494 GLY A CA 1
ATOM 3942 C C . GLY A 1 494 ? 25.781 2.963 5.719 1 66 494 GLY A C 1
ATOM 3943 O O . GLY A 1 494 ? 25.484 4.062 5.246 1 66 494 GLY A O 1
ATOM 3944 N N . ASN A 1 495 ? 27.047 2.787 6.07 1 60.56 495 ASN A N 1
ATOM 3945 C CA . ASN A 1 495 ? 28.109 3.762 6.246 1 60.56 495 ASN A CA 1
ATOM 3946 C C . ASN A 1 495 ? 28.438 4.469 4.934 1 60.56 495 ASN A C 1
ATOM 3948 O O . ASN A 1 495 ? 28.75 5.664 4.93 1 60.56 495 ASN A O 1
ATOM 3952 N N . THR A 1 496 ? 28.344 3.809 3.779 1 62.69 496 THR A N 1
ATOM 3953 C CA . THR A 1 496 ? 28.703 4.586 2.602 1 62.69 496 THR A CA 1
ATOM 3954 C C . THR A 1 496 ? 27.562 4.629 1.6 1 62.69 496 THR A C 1
ATOM 3956 O O . THR A 1 496 ? 27.562 5.445 0.678 1 62.69 496 THR A O 1
ATOM 3959 N N . THR A 1 497 ? 26.484 4.117 1.817 1 74 497 THR A N 1
ATOM 3960 C CA . THR A 1 497 ? 25.312 4.008 0.948 1 74 497 THR A CA 1
ATOM 3961 C C . THR A 1 497 ? 25.75 3.895 -0.514 1 74 497 THR A C 1
ATOM 3963 O O . THR A 1 497 ? 25.047 4.387 -1.406 1 74 497 THR A O 1
ATOM 3966 N N . ILE A 1 498 ? 27.078 3.561 -0.793 1 85 498 ILE A N 1
ATOM 3967 C CA . ILE A 1 498 ? 27.609 3.371 -2.141 1 85 498 ILE A CA 1
ATOM 3968 C C . ILE A 1 498 ? 28.062 1.925 -2.32 1 85 498 ILE A C 1
ATOM 3970 O O . ILE A 1 498 ? 28.797 1.392 -1.488 1 85 498 ILE A O 1
ATOM 3974 N N . ASP A 1 499 ? 27.594 1.298 -3.301 1 89.88 499 ASP A N 1
ATOM 3975 C CA . ASP A 1 499 ? 27.953 -0.078 -3.627 1 89.88 499 ASP A CA 1
ATOM 3976 C C . ASP A 1 499 ? 27.828 -0.337 -5.129 1 89.88 499 ASP A C 1
ATOM 3978 O O . ASP A 1 499 ? 27.484 0.567 -5.891 1 89.88 499 ASP A O 1
ATOM 3982 N N . LYS A 1 500 ? 28.219 -1.461 -5.551 1 92.31 500 LYS A N 1
ATOM 3983 C CA . LYS A 1 500 ? 28.109 -1.853 -6.953 1 92.31 500 LYS A CA 1
ATOM 3984 C C . LYS A 1 500 ? 26.781 -2.535 -7.242 1 92.31 500 LYS A C 1
ATOM 3986 O O . LYS A 1 500 ? 26.25 -3.246 -6.387 1 92.31 500 LYS A O 1
ATOM 3991 N N . LEU A 1 501 ? 26.281 -2.285 -8.438 1 94.31 501 LEU A N 1
ATOM 3992 C CA . LEU A 1 501 ? 25.078 -2.979 -8.875 1 94.31 501 LEU A CA 1
ATOM 3993 C C . LEU A 1 501 ? 25.234 -4.488 -8.727 1 94.31 501 LEU A C 1
ATOM 3995 O O . LEU A 1 501 ? 24.281 -5.188 -8.406 1 94.31 501 LEU A O 1
ATOM 3999 N N . GLU A 1 502 ? 26.469 -4.98 -8.852 1 91.38 502 GLU A N 1
ATOM 4000 C CA . GLU A 1 502 ? 26.797 -6.398 -8.742 1 91.38 502 GLU A CA 1
ATOM 4001 C C . GLU A 1 502 ? 26.375 -6.957 -7.383 1 91.38 502 GLU A C 1
ATOM 4003 O O . GLU A 1 502 ? 25.969 -8.117 -7.277 1 91.38 502 GLU A O 1
ATOM 4008 N N . SER A 1 503 ? 26.5 -6.125 -6.41 1 89 503 SER A N 1
ATOM 4009 C CA . SER A 1 503 ? 26.109 -6.566 -5.074 1 89 503 SER A CA 1
ATOM 4010 C C . SER A 1 503 ? 24.609 -6.848 -5 1 89 503 SER A C 1
ATOM 4012 O O . SER A 1 503 ? 24.188 -7.852 -4.422 1 89 503 SER A O 1
ATOM 4014 N N . LEU A 1 504 ? 23.812 -5.977 -5.547 1 90.75 504 LEU A N 1
ATOM 4015 C CA . LEU A 1 504 ? 22.375 -6.191 -5.555 1 90.75 504 LEU A CA 1
ATOM 4016 C C . LEU A 1 504 ? 22.016 -7.422 -6.383 1 90.75 504 LEU A C 1
ATOM 4018 O O . LEU A 1 504 ? 21.125 -8.195 -6.004 1 90.75 504 LEU A O 1
ATOM 4022 N N . ILE A 1 505 ? 22.688 -7.52 -7.52 1 91.31 505 ILE A N 1
ATOM 4023 C CA . ILE A 1 505 ? 22.484 -8.672 -8.383 1 91.31 505 ILE A CA 1
ATOM 4024 C C . ILE A 1 505 ? 22.734 -9.961 -7.594 1 91.31 505 ILE A C 1
ATOM 4026 O O . ILE A 1 505 ? 21.922 -10.891 -7.656 1 91.31 505 ILE A O 1
ATOM 4030 N N . SER A 1 506 ? 23.734 -9.984 -6.84 1 85.69 506 SER A N 1
ATOM 4031 C CA . SER A 1 506 ? 24.078 -11.148 -6.035 1 85.69 506 SER A CA 1
ATOM 4032 C C . SER A 1 506 ? 23.047 -11.391 -4.941 1 85.69 506 SER A C 1
ATOM 4034 O O . SER A 1 506 ? 22.609 -12.531 -4.723 1 85.69 506 SER A O 1
ATOM 4036 N N . ILE A 1 507 ? 22.656 -10.359 -4.289 1 83.12 507 ILE A N 1
ATOM 4037 C CA . ILE A 1 507 ? 21.719 -10.453 -3.176 1 83.12 507 ILE A CA 1
ATOM 4038 C C . ILE A 1 507 ? 20.375 -10.992 -3.676 1 83.12 507 ILE A C 1
ATOM 4040 O O . ILE A 1 507 ? 19.75 -11.812 -3.008 1 83.12 507 ILE A O 1
ATOM 4044 N N . THR A 1 508 ? 19.922 -10.594 -4.863 1 87.12 508 THR A N 1
ATOM 4045 C CA . THR A 1 508 ? 18.609 -10.945 -5.391 1 87.12 508 THR A CA 1
ATOM 4046 C C . THR A 1 508 ? 18.656 -12.273 -6.137 1 87.12 508 THR A C 1
ATOM 4048 O O . THR A 1 508 ? 17.625 -12.867 -6.445 1 87.12 508 THR A O 1
ATOM 4051 N N . GLY A 1 509 ? 19.875 -12.742 -6.422 1 87.88 509 GLY A N 1
ATOM 4052 C CA . GLY A 1 509 ? 20 -13.898 -7.293 1 87.88 509 GLY A CA 1
ATOM 4053 C C . GLY A 1 509 ? 19.562 -13.625 -8.719 1 87.88 509 GLY A C 1
ATOM 4054 O O . GLY A 1 509 ? 19.266 -14.555 -9.469 1 87.88 509 GLY A O 1
ATOM 4055 N N . TYR A 1 510 ? 19.453 -12.359 -9.102 1 90.69 510 TYR A N 1
ATOM 4056 C CA . TYR A 1 510 ? 18.984 -11.922 -10.414 1 90.69 510 TYR A CA 1
ATOM 4057 C C . TYR A 1 510 ? 20.016 -12.234 -11.492 1 90.69 510 TYR A C 1
ATOM 4059 O O . TYR A 1 510 ? 21.203 -11.945 -11.32 1 90.69 510 TYR A O 1
ATOM 4067 N N . GLU A 1 511 ? 19.672 -12.875 -12.57 1 88.56 511 GLU A N 1
ATOM 4068 C CA . GLU A 1 511 ? 20.594 -13.102 -13.672 1 88.56 511 GLU A CA 1
ATOM 4069 C C . GLU A 1 511 ? 20.672 -11.883 -14.594 1 88.56 511 GLU A C 1
ATOM 4071 O O . GLU A 1 511 ? 20.156 -11.914 -15.711 1 88.56 511 GLU A O 1
ATOM 4076 N N . TYR A 1 512 ? 21.328 -10.961 -14.172 1 93.75 512 TYR A N 1
ATOM 4077 C CA . TYR A 1 512 ? 21.5 -9.703 -14.891 1 93.75 512 TYR A CA 1
ATOM 4078 C C . TYR A 1 512 ? 22.438 -9.883 -16.078 1 93.75 512 TYR A C 1
ATOM 4080 O O . TYR A 1 512 ? 23.5 -10.5 -15.961 1 93.75 512 TYR A O 1
ATOM 4088 N N . PRO A 1 513 ? 22.078 -9.438 -17.281 1 93.5 513 PRO A N 1
ATOM 4089 C CA . PRO A 1 513 ? 22.938 -9.586 -18.453 1 93.5 513 PRO A CA 1
ATOM 4090 C C . PRO A 1 513 ? 24.219 -8.75 -18.359 1 93.5 513 PRO A C 1
ATOM 4092 O O . PRO A 1 513 ? 24.312 -7.859 -17.516 1 93.5 513 PRO A O 1
ATOM 4095 N N . ASN A 1 514 ? 25.172 -9.133 -19.156 1 91.56 514 ASN A N 1
ATOM 4096 C CA . ASN A 1 514 ? 26.438 -8.391 -19.203 1 91.56 514 ASN A CA 1
ATOM 4097 C C . ASN A 1 514 ? 26.312 -7.133 -20.062 1 91.56 514 ASN A C 1
ATOM 4099 O O . ASN A 1 514 ? 26.984 -7.012 -21.094 1 91.56 514 ASN A O 1
ATOM 4103 N N . LEU A 1 515 ? 25.578 -6.191 -19.547 1 94.12 515 LEU A N 1
ATOM 4104 C CA . LEU A 1 515 ? 25.328 -4.938 -20.25 1 94.12 515 LEU A CA 1
ATOM 4105 C C . LEU A 1 515 ? 26.484 -3.961 -20.047 1 94.12 515 LEU A C 1
ATOM 4107 O O . LEU A 1 515 ? 27.062 -3.91 -18.953 1 94.12 515 LEU A O 1
ATOM 4111 N N . GLU A 1 516 ? 26.812 -3.238 -21.078 1 93.44 516 GLU A N 1
ATOM 4112 C CA . GLU A 1 516 ? 27.844 -2.205 -21.078 1 93.44 516 GLU A CA 1
ATOM 4113 C C . GLU A 1 516 ? 27.25 -0.846 -21.453 1 93.44 516 GLU A C 1
ATOM 4115 O O . GLU A 1 516 ? 26.062 -0.724 -21.688 1 93.44 516 GLU A O 1
ATOM 4120 N N . THR A 1 517 ? 28.125 0.189 -21.422 1 92.56 517 THR A N 1
ATOM 4121 C CA . THR A 1 517 ? 27.688 1.566 -21.625 1 92.56 517 THR A CA 1
ATOM 4122 C C . THR A 1 517 ? 27 1.715 -22.984 1 92.56 517 THR A C 1
ATOM 4124 O O . THR A 1 517 ? 26.047 2.494 -23.125 1 92.56 517 THR A O 1
ATOM 4127 N N . ASN A 1 518 ? 27.391 0.935 -23.938 1 90.5 518 ASN A N 1
ATOM 4128 C CA . ASN A 1 518 ? 26.844 1.052 -25.281 1 90.5 518 ASN A CA 1
ATOM 4129 C C . ASN A 1 518 ? 25.484 0.367 -25.406 1 90.5 518 ASN A C 1
ATOM 4131 O O . ASN A 1 518 ? 24.781 0.526 -26.406 1 90.5 518 ASN A O 1
ATOM 4135 N N . ASP A 1 519 ? 25.078 -0.325 -24.375 1 92.19 519 ASP A N 1
ATOM 4136 C CA . ASP A 1 519 ? 23.797 -1.035 -24.391 1 92.19 519 ASP A CA 1
ATOM 4137 C C . ASP A 1 519 ? 22.672 -0.146 -23.891 1 92.19 519 ASP A C 1
ATOM 4139 O O . ASP A 1 519 ? 21.5 -0.536 -23.922 1 92.19 519 ASP A O 1
ATOM 4143 N N . TRP A 1 520 ? 23.047 1.063 -23.453 1 93.56 520 TRP A N 1
ATOM 4144 C CA . TRP A 1 520 ? 22.016 1.961 -22.922 1 93.56 520 TRP A CA 1
ATOM 4145 C C . TRP A 1 520 ? 21.016 2.342 -24 1 93.56 520 TRP A C 1
ATOM 4147 O O . TRP A 1 520 ? 21.406 2.643 -25.141 1 93.56 520 TRP A O 1
ATOM 4157 N N . LYS A 1 521 ? 19.688 2.408 -23.578 1 90.75 521 LYS A N 1
ATOM 4158 C CA . LYS A 1 521 ? 18.625 2.668 -24.547 1 90.75 521 LYS A CA 1
ATOM 4159 C C . LYS A 1 521 ? 17.766 3.852 -24.125 1 90.75 521 LYS A C 1
ATOM 4161 O O . LYS A 1 521 ? 17.375 4.672 -24.953 1 90.75 521 LYS A O 1
ATOM 4166 N N . ALA A 1 522 ? 17.469 3.951 -22.875 1 88.56 522 ALA A N 1
ATOM 4167 C CA . ALA A 1 522 ? 16.484 4.914 -22.406 1 88.56 522 ALA A CA 1
ATOM 4168 C C . ALA A 1 522 ? 16.922 6.344 -22.703 1 88.56 522 ALA A C 1
ATOM 4170 O O . ALA A 1 522 ? 17.984 6.777 -22.281 1 88.56 522 ALA A O 1
ATOM 4171 N N . GLY A 1 523 ? 16.062 7.07 -23.438 1 86.56 523 GLY A N 1
ATOM 4172 C CA . GLY A 1 523 ? 16.391 8.43 -23.828 1 86.56 523 GLY A CA 1
ATOM 4173 C C . GLY A 1 523 ? 17.453 8.5 -24.906 1 86.56 523 GLY A C 1
ATOM 4174 O O . GLY A 1 523 ? 18.031 9.562 -25.156 1 86.56 523 GLY A O 1
ATOM 4175 N N . GLY A 1 524 ? 17.734 7.441 -25.516 1 88.44 524 GLY A N 1
ATOM 4176 C CA . GLY A 1 524 ? 18.75 7.387 -26.547 1 88.44 524 GLY A CA 1
ATOM 4177 C C . GLY A 1 524 ? 20.109 6.953 -26.031 1 88.44 524 GLY A C 1
ATOM 4178 O O . GLY A 1 524 ? 20.312 6.84 -24.828 1 88.44 524 GLY A O 1
ATOM 4179 N N . ALA A 1 525 ? 21.047 6.824 -26.922 1 88.62 525 ALA A N 1
ATOM 4180 C CA . ALA A 1 525 ? 22.391 6.387 -26.562 1 88.62 525 ALA A CA 1
ATOM 4181 C C . ALA A 1 525 ? 23.094 7.41 -25.672 1 88.62 525 ALA A C 1
ATOM 4183 O O . ALA A 1 525 ? 22.859 8.617 -25.812 1 88.62 525 ALA A O 1
ATOM 4184 N N . LEU A 1 526 ? 23.906 6.957 -24.734 1 90.38 526 LEU A N 1
ATOM 4185 C CA . LEU A 1 526 ? 24.672 7.848 -23.859 1 90.38 526 LEU A CA 1
ATOM 4186 C C . LEU A 1 526 ? 25.688 8.656 -24.672 1 90.38 526 LEU A C 1
ATOM 4188 O O . LEU A 1 526 ? 26.031 9.781 -24.297 1 90.38 526 LEU A O 1
ATOM 4192 N N . CYS A 1 527 ? 26.234 8 -25.594 1 87.81 527 CYS A N 1
ATOM 4193 C CA . CYS A 1 527 ? 27.188 8.641 -26.484 1 87.81 527 CYS A CA 1
ATOM 4194 C C . CYS A 1 527 ? 27 8.148 -27.922 1 87.81 527 CYS A C 1
ATOM 4196 O O . CYS A 1 527 ? 26.922 6.941 -28.156 1 87.81 527 CYS A O 1
ATOM 4198 N N . LYS A 1 528 ? 26.875 9.117 -28.906 1 73.62 528 LYS A N 1
ATOM 4199 C CA . LYS A 1 528 ? 26.859 8.734 -30.312 1 73.62 528 LYS A CA 1
ATOM 4200 C C . LYS A 1 528 ? 28.266 8.406 -30.812 1 73.62 528 LYS A C 1
ATOM 4202 O O . LYS A 1 528 ? 29.094 9.305 -30.953 1 73.62 528 LYS A O 1
ATOM 4207 N N . HIS A 1 529 ? 28.703 7.215 -30.391 1 61.09 529 HIS A N 1
ATOM 4208 C CA . HIS A 1 529 ? 30.047 6.887 -30.828 1 61.09 529 HIS A CA 1
ATOM 4209 C C . HIS A 1 529 ? 30.156 6.891 -32.344 1 61.09 529 HIS A C 1
ATOM 4211 O O . HIS A 1 529 ? 29.266 6.379 -33.031 1 61.09 529 HIS A O 1
ATOM 4217 N N . HIS A 1 530 ? 30.609 7.953 -32.938 1 43.88 530 HIS A N 1
ATOM 4218 C CA . HIS A 1 530 ? 30.969 7.887 -34.375 1 43.88 530 HIS A CA 1
ATOM 4219 C C . HIS A 1 530 ? 32.031 6.816 -34.594 1 43.88 530 HIS A C 1
ATOM 4221 O O . HIS A 1 530 ? 32.906 6.617 -33.781 1 43.88 530 HIS A O 1
ATOM 4227 N N . MET B 1 1 ? 17.906 -37.25 4.816 1 39.66 1 MET B N 1
ATOM 4228 C CA . MET B 1 1 ? 16.938 -36.312 5.383 1 39.66 1 MET B CA 1
ATOM 4229 C C . MET B 1 1 ? 17.516 -34.906 5.441 1 39.66 1 MET B C 1
ATOM 4231 O O . MET B 1 1 ? 18.656 -34.719 5.863 1 39.66 1 MET B O 1
ATOM 4235 N N . THR B 1 2 ? 17.047 -34.125 4.652 1 40.38 2 THR B N 1
ATOM 4236 C CA . THR B 1 2 ? 17.547 -32.781 4.66 1 40.38 2 THR B CA 1
ATOM 4237 C C . THR B 1 2 ? 16.625 -31.859 5.461 1 40.38 2 THR B C 1
ATOM 4239 O O . THR B 1 2 ? 15.406 -31.891 5.289 1 40.38 2 THR B O 1
ATOM 4242 N N . ASN B 1 3 ? 17.109 -31.406 6.648 1 40.38 3 ASN B N 1
ATOM 4243 C CA . ASN B 1 3 ? 16.391 -30.391 7.422 1 40.38 3 ASN B CA 1
ATOM 4244 C C . ASN B 1 3 ? 16.891 -28.984 7.102 1 40.38 3 ASN B C 1
ATOM 4246 O O . ASN B 1 3 ? 18.078 -28.703 7.246 1 40.38 3 ASN B O 1
ATOM 4250 N N . ILE B 1 4 ? 16.078 -28.297 6.422 1 38.81 4 ILE B N 1
ATOM 4251 C CA . ILE B 1 4 ? 16.375 -26.875 6.238 1 38.81 4 ILE B CA 1
ATOM 4252 C C . ILE B 1 4 ? 15.852 -26.094 7.434 1 38.81 4 ILE B C 1
ATOM 4254 O O . ILE B 1 4 ? 14.656 -26.078 7.707 1 38.81 4 ILE B O 1
ATOM 4258 N N . ASN B 1 5 ? 16.594 -25.75 8.383 1 39.62 5 ASN B N 1
ATOM 4259 C CA . ASN B 1 5 ? 16.234 -25.141 9.656 1 39.62 5 ASN B CA 1
ATOM 4260 C C . ASN B 1 5 ? 15.812 -23.688 9.477 1 39.62 5 ASN B C 1
ATOM 4262 O O . ASN B 1 5 ? 15.742 -23.188 8.359 1 39.62 5 ASN B O 1
ATOM 4266 N N . LYS B 1 6 ? 16.125 -22.797 10.734 1 41.12 6 LYS B N 1
ATOM 4267 C CA . LYS B 1 6 ? 15.562 -21.531 11.164 1 41.12 6 LYS B CA 1
ATOM 4268 C C . LYS B 1 6 ? 15.852 -20.422 10.148 1 41.12 6 LYS B C 1
ATOM 4270 O O . LYS B 1 6 ? 16.969 -20.328 9.633 1 41.12 6 LYS B O 1
ATOM 4275 N N . TYR B 1 7 ? 14.695 -20.078 9.57 1 46.94 7 TYR B N 1
ATOM 4276 C CA . TYR B 1 7 ? 14.797 -18.906 8.711 1 46.94 7 TYR B CA 1
ATOM 4277 C C . TYR B 1 7 ? 14.812 -17.625 9.539 1 46.94 7 TYR B C 1
ATOM 4279 O O . TYR B 1 7 ? 14.062 -17.5 10.516 1 46.94 7 TYR B O 1
ATOM 4287 N N . SER B 1 8 ? 15.812 -16.812 9.227 1 53.66 8 SER B N 1
ATOM 4288 C CA . SER B 1 8 ? 15.812 -15.5 9.867 1 53.66 8 SER B CA 1
ATOM 4289 C C . SER B 1 8 ? 14.82 -14.562 9.195 1 53.66 8 SER B C 1
ATOM 4291 O O . SER B 1 8 ? 14.266 -13.664 9.836 1 53.66 8 SER B O 1
ATOM 4293 N N . ILE B 1 9 ? 14.5 -14.93 7.855 1 60.31 9 ILE B N 1
ATOM 4294 C CA . ILE B 1 9 ? 13.586 -13.992 7.211 1 60.31 9 ILE B CA 1
ATOM 4295 C C . ILE B 1 9 ? 12.578 -14.758 6.352 1 60.31 9 ILE B C 1
ATOM 4297 O O . ILE B 1 9 ? 12.969 -15.57 5.508 1 60.31 9 ILE B O 1
ATOM 4301 N N . TYR B 1 10 ? 11.375 -14.836 6.648 1 60.62 10 TYR B N 1
ATOM 4302 C CA . TYR B 1 10 ? 10.258 -15.258 5.809 1 60.62 10 TYR B CA 1
ATOM 4303 C C . TYR B 1 10 ? 9.328 -14.086 5.5 1 60.62 10 TYR B C 1
ATOM 4305 O O . TYR B 1 10 ? 8.719 -13.516 6.406 1 60.62 10 TYR B O 1
ATOM 4313 N N . ARG B 1 11 ? 9.336 -13.672 4.227 1 67.31 11 ARG B N 1
ATOM 4314 C CA . ARG B 1 11 ? 8.438 -12.633 3.74 1 67.31 11 ARG B CA 1
ATOM 4315 C C . ARG B 1 11 ? 7.664 -13.109 2.518 1 67.31 11 ARG B C 1
ATOM 4317 O O . ARG B 1 11 ? 8.172 -13.898 1.722 1 67.31 11 ARG B O 1
ATOM 4324 N N . SER B 1 12 ? 6.473 -12.703 2.492 1 69.5 12 SER B N 1
ATOM 4325 C CA . SER B 1 12 ? 5.672 -13.117 1.346 1 69.5 12 SER B CA 1
ATOM 4326 C C . SER B 1 12 ? 4.789 -11.984 0.845 1 69.5 12 SER B C 1
ATOM 4328 O O . SER B 1 12 ? 4.41 -11.094 1.614 1 69.5 12 SER B O 1
ATOM 4330 N N . GLN B 1 13 ? 4.539 -11.977 -0.451 1 67.38 13 GLN B N 1
ATOM 4331 C CA . GLN B 1 13 ? 3.633 -11.047 -1.118 1 67.38 13 GLN B CA 1
ATOM 4332 C C . GLN B 1 13 ? 2.494 -11.789 -1.812 1 67.38 13 GLN B C 1
ATOM 4334 O O . GLN B 1 13 ? 2.51 -13.016 -1.899 1 67.38 13 GLN B O 1
ATOM 4339 N N . THR B 1 14 ? 1.495 -11.016 -2.117 1 71.5 14 THR B N 1
ATOM 4340 C CA . THR B 1 14 ? 0.323 -11.617 -2.75 1 71.5 14 THR B CA 1
ATOM 4341 C C . THR B 1 14 ? 0.181 -11.133 -4.191 1 71.5 14 THR B C 1
ATOM 4343 O O . THR B 1 14 ? 0.658 -10.047 -4.539 1 71.5 14 THR B O 1
ATOM 4346 N N . LEU B 1 15 ? -0.356 -11.992 -4.988 1 73.06 15 LEU B N 1
ATOM 4347 C CA . LEU B 1 15 ? -0.753 -11.594 -6.332 1 73.06 15 LEU B CA 1
ATOM 4348 C C . LEU B 1 15 ? -2.176 -11.039 -6.34 1 73.06 15 LEU B C 1
ATOM 4350 O O . LEU B 1 15 ? -2.615 -10.461 -7.336 1 73.06 15 LEU B O 1
ATOM 4354 N N . THR B 1 16 ? -2.836 -11.086 -5.164 1 77.06 16 THR B N 1
ATOM 4355 C CA . THR B 1 16 ? -4.289 -11.008 -5.227 1 77.06 16 THR B CA 1
ATOM 4356 C C . THR B 1 16 ? -4.785 -9.695 -4.625 1 77.06 16 THR B C 1
ATOM 4358 O O . THR B 1 16 ? -5.941 -9.312 -4.82 1 77.06 16 THR B O 1
ATOM 4361 N N . GLN B 1 17 ? -4.051 -8.953 -3.965 1 83.62 17 GLN B N 1
ATOM 4362 C CA . GLN B 1 17 ? -4.562 -7.809 -3.221 1 83.62 17 GLN B CA 1
ATOM 4363 C C . GLN B 1 17 ? -3.689 -6.578 -3.438 1 83.62 17 GLN B C 1
ATOM 4365 O O . GLN B 1 17 ? -3.572 -5.73 -2.551 1 83.62 17 GLN B O 1
ATOM 4370 N N . ASN B 1 18 ? -3.107 -6.531 -4.57 1 89.38 18 ASN B N 1
ATOM 4371 C CA . ASN B 1 18 ? -2.188 -5.441 -4.875 1 89.38 18 ASN B CA 1
ATOM 4372 C C . ASN B 1 18 ? -2.938 -4.164 -5.246 1 89.38 18 ASN B C 1
ATOM 4374 O O . ASN B 1 18 ? -4.074 -4.223 -5.719 1 89.38 18 ASN B O 1
ATOM 4378 N N . TYR B 1 19 ? -2.303 -3.033 -4.938 1 92.06 19 TYR B N 1
ATOM 4379 C CA . TYR B 1 19 ? -2.783 -1.781 -5.508 1 92.06 19 TYR B CA 1
ATOM 4380 C C . TYR B 1 19 ? -2.467 -1.705 -7 1 92.06 19 TYR B C 1
ATOM 4382 O O . TYR B 1 19 ? -3.336 -1.371 -7.809 1 92.06 19 TYR B O 1
ATOM 4390 N N . ASN B 1 20 ? -1.207 -2.002 -7.398 1 92.94 20 ASN B N 1
ATOM 4391 C CA . ASN B 1 20 ? -0.766 -1.979 -8.789 1 92.94 20 ASN B CA 1
ATOM 4392 C C . ASN B 1 20 ? -1.312 -3.168 -9.57 1 92.94 20 ASN B C 1
ATOM 4394 O O . ASN B 1 20 ? -1.682 -4.188 -8.984 1 92.94 20 ASN B O 1
ATOM 4398 N N . LEU B 1 21 ? -1.359 -3.041 -10.867 1 93.25 21 LEU B N 1
ATOM 4399 C CA . LEU B 1 21 ? -1.946 -4.055 -11.734 1 93.25 21 LEU B CA 1
ATOM 4400 C C . LEU B 1 21 ? -0.897 -5.078 -12.164 1 93.25 21 LEU B C 1
ATOM 4402 O O . LEU B 1 21 ? -1.196 -6.27 -12.281 1 93.25 21 LEU B O 1
ATOM 4406 N N . TYR B 1 22 ? 0.338 -4.691 -12.25 1 88.81 22 TYR B N 1
ATOM 4407 C CA . TYR B 1 22 ? 1.263 -5.539 -12.992 1 88.81 22 TYR B CA 1
ATOM 4408 C C . TYR B 1 22 ? 2.412 -6 -12.102 1 88.81 22 TYR B C 1
ATOM 4410 O O . TYR B 1 22 ? 3.262 -6.785 -12.539 1 88.81 22 TYR B O 1
ATOM 4418 N N . HIS B 1 23 ? 2.426 -5.516 -10.883 1 88.25 23 HIS B N 1
ATOM 4419 C CA . HIS B 1 23 ? 3.465 -5.914 -9.945 1 88.25 23 HIS B CA 1
ATOM 4420 C C . HIS B 1 23 ? 2.898 -6.094 -8.539 1 88.25 23 HIS B C 1
ATOM 4422 O O . HIS B 1 23 ? 2.006 -5.352 -8.125 1 88.25 23 HIS B O 1
ATOM 4428 N N . SER B 1 24 ? 3.463 -7.066 -7.91 1 87.44 24 SER B N 1
ATOM 4429 C CA . SER B 1 24 ? 3.064 -7.262 -6.52 1 87.44 24 SER B CA 1
ATOM 4430 C C . SER B 1 24 ? 3.592 -6.137 -5.633 1 87.44 24 SER B C 1
ATOM 4432 O O . SER B 1 24 ? 4.762 -5.762 -5.727 1 87.44 24 SER B O 1
ATOM 4434 N N . ASP B 1 25 ? 2.66 -5.535 -4.867 1 85.69 25 ASP B N 1
ATOM 4435 C CA . ASP B 1 25 ? 3.076 -4.441 -3.992 1 85.69 25 ASP B CA 1
ATOM 4436 C C . ASP B 1 25 ? 2.43 -4.562 -2.615 1 85.69 25 ASP B C 1
ATOM 4438 O O . ASP B 1 25 ? 2.398 -3.596 -1.852 1 85.69 25 ASP B O 1
ATOM 4442 N N . GLN B 1 26 ? 1.865 -5.699 -2.355 1 83.44 26 GLN B N 1
ATOM 4443 C CA . GLN B 1 26 ? 1.241 -5.941 -1.058 1 83.44 26 GLN B CA 1
ATOM 4444 C C . GLN B 1 26 ? 1.761 -7.23 -0.427 1 83.44 26 GLN B C 1
ATOM 4446 O O . GLN B 1 26 ? 1.812 -8.273 -1.084 1 83.44 26 GLN B O 1
ATOM 4451 N N . SER B 1 27 ? 2.129 -7.125 0.817 1 80.56 27 SER B N 1
ATOM 4452 C CA . SER B 1 27 ? 2.668 -8.289 1.512 1 80.56 27 SER B CA 1
ATOM 4453 C C . SER B 1 27 ? 1.573 -9.039 2.26 1 80.56 27 SER B C 1
ATOM 4455 O O . SER B 1 27 ? 0.528 -8.477 2.58 1 80.56 27 SER B O 1
ATOM 4457 N N . VAL B 1 28 ? 1.821 -10.344 2.398 1 81.38 28 VAL B N 1
ATOM 4458 C CA . VAL B 1 28 ? 1.023 -11.156 3.316 1 81.38 28 VAL B CA 1
ATOM 4459 C C . VAL B 1 28 ? 1.731 -11.258 4.664 1 81.38 28 VAL B C 1
ATOM 4461 O O . VAL B 1 28 ? 1.183 -10.852 5.695 1 81.38 28 VAL B O 1
ATOM 4464 N N . ALA B 1 29 ? 2.947 -11.781 4.613 1 78.5 29 ALA B N 1
ATOM 4465 C CA . ALA B 1 29 ? 3.783 -11.898 5.805 1 78.5 29 ALA B CA 1
ATOM 4466 C C . ALA B 1 29 ? 4.961 -10.93 5.746 1 78.5 29 ALA B C 1
ATOM 4468 O O . ALA B 1 29 ? 5.816 -11.039 4.859 1 78.5 29 ALA B O 1
ATOM 4469 N N . GLU B 1 30 ? 5.039 -10.086 6.684 1 71.62 30 GLU B N 1
ATOM 4470 C CA . GLU B 1 30 ? 6.152 -9.141 6.715 1 71.62 30 GLU B CA 1
ATOM 4471 C C . GLU B 1 30 ? 7.344 -9.719 7.477 1 71.62 30 GLU B C 1
ATOM 4473 O O . GLU B 1 30 ? 8.484 -9.328 7.246 1 71.62 30 GLU B O 1
ATOM 4478 N N . THR B 1 31 ? 6.992 -10.539 8.391 1 73.62 31 THR B N 1
ATOM 4479 C CA . THR B 1 31 ? 8.008 -11.227 9.172 1 73.62 31 THR B CA 1
ATOM 4480 C C . THR B 1 31 ? 7.574 -12.656 9.484 1 73.62 31 THR B C 1
ATOM 4482 O O . THR B 1 31 ? 6.375 -12.945 9.555 1 73.62 31 THR B O 1
ATOM 4485 N N . GLY B 1 32 ? 8.617 -13.539 9.602 1 78.12 32 GLY B N 1
ATOM 4486 C CA . GLY B 1 32 ? 8.312 -14.922 9.938 1 78.12 32 GLY B CA 1
ATOM 4487 C C . GLY B 1 32 ? 9.531 -15.82 9.945 1 78.12 32 GLY B C 1
ATOM 4488 O O . GLY B 1 32 ? 10.664 -15.344 9.789 1 78.12 32 GLY B O 1
ATOM 4489 N N . SER B 1 33 ? 9.234 -17.047 10.281 1 83.25 33 SER B N 1
ATOM 4490 C CA . SER B 1 33 ? 10.242 -18.094 10.266 1 83.25 33 SER B CA 1
ATOM 4491 C C . SER B 1 33 ? 9.656 -19.406 9.766 1 83.25 33 SER B C 1
ATOM 4493 O O . SER B 1 33 ? 8.445 -19.609 9.812 1 83.25 33 SER B O 1
ATOM 4495 N N . GLU B 1 34 ? 10.547 -20.203 9.188 1 87.06 34 GLU B N 1
ATOM 4496 C CA . GLU B 1 34 ? 10.102 -21.484 8.664 1 87.06 34 GLU B CA 1
ATOM 4497 C C . GLU B 1 34 ? 11.195 -22.531 8.781 1 87.06 34 GLU B C 1
ATOM 4499 O O . GLU B 1 34 ? 12.383 -22.234 8.641 1 87.06 34 GLU B O 1
ATOM 4504 N N . THR B 1 35 ? 10.781 -23.719 9.172 1 89.62 35 THR B N 1
ATOM 4505 C CA . THR B 1 35 ? 11.633 -24.906 9.094 1 89.62 35 THR B CA 1
ATOM 4506 C C . THR B 1 35 ? 11.039 -25.938 8.141 1 89.62 35 THR B C 1
ATOM 4508 O O . THR B 1 35 ? 9.883 -26.328 8.289 1 89.62 35 THR B O 1
ATOM 4511 N N . LEU B 1 36 ? 11.805 -26.312 7.176 1 92.12 36 LEU B N 1
ATOM 4512 C CA . LEU B 1 36 ? 11.422 -27.359 6.234 1 92.12 36 LEU B CA 1
ATOM 4513 C C . LEU B 1 36 ? 12.242 -28.625 6.469 1 92.12 36 LEU B C 1
ATOM 4515 O O . LEU B 1 36 ? 13.477 -28.562 6.527 1 92.12 36 LEU B O 1
ATOM 4519 N N . SER B 1 37 ? 11.555 -29.719 6.652 1 94.38 37 SER B N 1
ATOM 4520 C CA . SER B 1 37 ? 12.211 -31 6.844 1 94.38 37 SER B CA 1
ATOM 4521 C C . SER B 1 37 ? 11.727 -32.031 5.82 1 94.38 37 SER B C 1
ATOM 4523 O O . SER B 1 37 ? 10.539 -32.094 5.52 1 94.38 37 SER B O 1
ATOM 4525 N N . PHE B 1 38 ? 12.688 -32.781 5.281 1 94.94 38 PHE B N 1
ATOM 4526 C CA . PHE B 1 38 ? 12.359 -33.781 4.266 1 94.94 38 PHE B CA 1
ATOM 4527 C C . PHE B 1 38 ? 12.93 -35.125 4.637 1 94.94 38 PHE B C 1
ATOM 4529 O O . PHE B 1 38 ? 14.031 -35.219 5.176 1 94.94 38 PHE B O 1
ATOM 4536 N N . ASP B 1 39 ? 12.172 -36.125 4.465 1 94.69 39 ASP B N 1
ATOM 4537 C CA . ASP B 1 39 ? 12.602 -37.531 4.453 1 94.69 39 ASP B CA 1
ATOM 4538 C C . ASP B 1 39 ? 12.523 -38.125 3.047 1 94.69 39 ASP B C 1
ATOM 4540 O O . ASP B 1 39 ? 11.438 -38.219 2.475 1 94.69 39 ASP B O 1
ATOM 4544 N N . LEU B 1 40 ? 13.648 -38.531 2.529 1 91.19 40 LEU B N 1
ATOM 4545 C CA . LEU B 1 40 ? 13.734 -38.969 1.142 1 91.19 40 LEU B CA 1
ATOM 4546 C C . LEU B 1 40 ? 13.969 -40.5 1.065 1 91.19 40 LEU B C 1
ATOM 4548 O O . LEU B 1 40 ? 14.391 -41 0.028 1 91.19 40 LEU B O 1
ATOM 4552 N N . SER B 1 41 ? 13.727 -41.219 2.104 1 87.06 41 SER B N 1
ATOM 4553 C CA . SER B 1 41 ? 14.031 -42.625 2.178 1 87.06 41 SER B CA 1
ATOM 4554 C C . SER B 1 41 ? 13.055 -43.438 1.336 1 87.06 41 SER B C 1
ATOM 4556 O O . SER B 1 41 ? 13.453 -44.406 0.671 1 87.06 41 SER B O 1
ATOM 4558 N N . SER B 1 42 ? 11.852 -43.25 1.407 1 84.5 42 SER B N 1
ATOM 4559 C CA . SER B 1 42 ? 10.805 -43.906 0.632 1 84.5 42 SER B CA 1
ATOM 4560 C C . SER B 1 42 ? 9.758 -42.875 0.158 1 84.5 42 SER B C 1
ATOM 4562 O O . SER B 1 42 ? 8.711 -42.719 0.786 1 84.5 42 SER B O 1
ATOM 4564 N N . GLY B 1 43 ? 10.062 -42.438 -1.119 1 88.69 43 GLY B N 1
ATOM 4565 C CA . GLY B 1 43 ? 9.242 -41.312 -1.533 1 88.69 43 GLY B CA 1
ATOM 4566 C C . GLY B 1 43 ? 9.617 -40 -0.835 1 88.69 43 GLY B C 1
ATOM 4567 O O . GLY B 1 43 ? 10.758 -39.844 -0.401 1 88.69 43 GLY B O 1
ATOM 4568 N N . LEU B 1 44 ? 8.805 -39.094 -0.885 1 94.25 44 LEU B N 1
ATOM 4569 C CA . LEU B 1 44 ? 9.07 -37.812 -0.191 1 94.25 44 LEU B CA 1
ATOM 4570 C C . LEU B 1 44 ? 8.086 -37.625 0.959 1 94.25 44 LEU B C 1
ATOM 4572 O O . LEU B 1 44 ? 6.871 -37.688 0.76 1 94.25 44 LEU B O 1
ATOM 4576 N N . ARG B 1 45 ? 8.555 -37.562 2.174 1 96.19 45 ARG B N 1
ATOM 4577 C CA . ARG B 1 45 ? 7.836 -37 3.324 1 96.19 45 ARG B CA 1
ATOM 4578 C C . ARG B 1 45 ? 8.398 -35.656 3.734 1 96.19 45 ARG B C 1
ATOM 4580 O O . ARG B 1 45 ? 9.609 -35.438 3.664 1 96.19 45 ARG B O 1
ATOM 4587 N N . ALA B 1 46 ? 7.547 -34.812 4.035 1 96.75 46 ALA B N 1
ATOM 4588 C CA . ALA B 1 46 ? 7.992 -33.469 4.395 1 96.75 46 ALA B CA 1
ATOM 4589 C C . ALA B 1 46 ? 7.238 -32.938 5.617 1 96.75 46 ALA B C 1
ATOM 4591 O O . ALA B 1 46 ? 6.145 -33.406 5.926 1 96.75 46 ALA B O 1
ATOM 4592 N N . ARG B 1 47 ? 7.852 -32.062 6.32 1 96.44 47 ARG B N 1
ATOM 4593 C CA . ARG B 1 47 ? 7.293 -31.328 7.445 1 96.44 47 ARG B CA 1
ATOM 4594 C C . ARG B 1 47 ? 7.609 -29.844 7.336 1 96.44 47 ARG B C 1
ATOM 4596 O O . ARG B 1 47 ? 8.742 -29.469 7.027 1 96.44 47 ARG B O 1
ATOM 4603 N N . ILE B 1 48 ? 6.625 -29.016 7.484 1 94.44 48 ILE B N 1
ATOM 4604 C CA . ILE B 1 48 ? 6.773 -27.562 7.488 1 94.44 48 ILE B CA 1
ATOM 4605 C C . ILE B 1 48 ? 6.383 -27.016 8.859 1 94.44 48 ILE B C 1
ATOM 4607 O O . ILE B 1 48 ? 5.266 -27.234 9.328 1 94.44 48 ILE B O 1
ATOM 4611 N N . ASP B 1 49 ? 7.266 -26.359 9.531 1 93.12 49 ASP B N 1
ATOM 4612 C CA . ASP B 1 49 ? 6.992 -25.531 10.695 1 93.12 49 ASP B CA 1
ATOM 4613 C C . ASP B 1 49 ? 7.098 -24.047 10.352 1 93.12 49 ASP B C 1
ATOM 4615 O O . ASP B 1 49 ? 8.188 -23.547 10.062 1 93.12 49 ASP B O 1
ATOM 4619 N N . ARG B 1 50 ? 6 -23.328 10.383 1 91.25 50 ARG B N 1
ATOM 4620 C CA . ARG B 1 50 ? 6.004 -21.938 9.914 1 91.25 50 ARG B CA 1
ATOM 4621 C C . ARG B 1 50 ? 5.367 -21.016 10.938 1 91.25 50 ARG B C 1
ATOM 4623 O O . ARG B 1 50 ? 4.312 -21.328 11.5 1 91.25 50 ARG B O 1
ATOM 4630 N N . TYR B 1 51 ? 6.059 -19.984 11.141 1 86.62 51 TYR B N 1
ATOM 4631 C CA . TYR B 1 51 ? 5.559 -18.859 11.922 1 86.62 51 TYR B CA 1
ATOM 4632 C C . TYR B 1 51 ? 5.621 -17.578 11.109 1 86.62 51 TYR B C 1
ATOM 4634 O O . TYR B 1 51 ? 6.641 -17.266 10.492 1 86.62 51 TYR B O 1
ATOM 4642 N N . TYR B 1 52 ? 4.508 -16.859 11.031 1 82.5 52 TYR B N 1
ATOM 4643 C CA . TYR B 1 52 ? 4.578 -15.539 10.414 1 82.5 52 TYR B CA 1
ATOM 4644 C C . TYR B 1 52 ? 3.492 -14.617 10.969 1 82.5 52 TYR B C 1
ATOM 4646 O O . TYR B 1 52 ? 2.547 -15.086 11.609 1 82.5 52 TYR B O 1
ATOM 4654 N N . ARG B 1 53 ? 3.65 -13.398 10.789 1 76.94 53 ARG B N 1
ATOM 4655 C CA . ARG B 1 53 ? 2.672 -12.383 11.156 1 76.94 53 ARG B CA 1
ATOM 4656 C C . ARG B 1 53 ? 2.078 -11.719 9.914 1 76.94 53 ARG B C 1
ATOM 4658 O O . ARG B 1 53 ? 2.811 -11.312 9.008 1 76.94 53 ARG B O 1
ATOM 4665 N N . TYR B 1 54 ? 0.706 -11.656 9.945 1 75.81 54 TYR B N 1
ATOM 4666 C CA . TYR B 1 54 ? 0.021 -10.977 8.852 1 75.81 54 TYR B CA 1
ATOM 4667 C C . TYR B 1 54 ? 0.373 -9.5 8.82 1 75.81 54 TYR B C 1
ATOM 4669 O O . TYR B 1 54 ? 0.583 -8.883 9.875 1 75.81 54 TYR B O 1
ATOM 4677 N N . ASN B 1 55 ? 0.384 -9.031 7.566 1 73.25 55 ASN B N 1
ATOM 4678 C CA . ASN B 1 55 ? 0.571 -7.594 7.434 1 73.25 55 ASN B CA 1
ATOM 4679 C C . ASN B 1 55 ? -0.689 -6.824 7.82 1 73.25 55 ASN B C 1
ATOM 4681 O O . ASN B 1 55 ? -1.731 -7.426 8.078 1 73.25 55 ASN B O 1
ATOM 4685 N N . ASP B 1 56 ? -0.632 -5.59 7.797 1 66.56 56 ASP B N 1
ATOM 4686 C CA . ASP B 1 56 ? -1.659 -4.68 8.297 1 66.56 56 ASP B CA 1
ATOM 4687 C C . ASP B 1 56 ? -2.906 -4.723 7.418 1 66.56 56 ASP B C 1
ATOM 4689 O O . ASP B 1 56 ? -4.016 -4.457 7.891 1 66.56 56 ASP B O 1
ATOM 4693 N N . TYR B 1 57 ? -2.697 -5.039 6.219 1 64.81 57 TYR B N 1
ATOM 4694 C CA . TYR B 1 57 ? -3.854 -5.109 5.332 1 64.81 57 TYR B CA 1
ATOM 4695 C C . TYR B 1 57 ? -4.898 -6.074 5.879 1 64.81 57 TYR B C 1
ATOM 4697 O O . TYR B 1 57 ? -6.094 -5.758 5.902 1 64.81 57 TYR B O 1
ATOM 4705 N N . TRP B 1 58 ? -4.469 -7.109 6.402 1 63.41 58 TRP B N 1
ATOM 4706 C CA . TRP B 1 58 ? -5.363 -8.141 6.91 1 63.41 58 TRP B CA 1
ATOM 4707 C C . TRP B 1 58 ? -5.938 -7.75 8.266 1 63.41 58 TRP B C 1
ATOM 4709 O O . TRP B 1 58 ? -7.098 -8.039 8.562 1 63.41 58 TRP B O 1
ATOM 4719 N N . ILE B 1 59 ? -5.262 -6.973 8.938 1 60.44 59 ILE B N 1
ATOM 4720 C CA . ILE B 1 59 ? -5.68 -6.555 10.266 1 60.44 59 ILE B CA 1
ATOM 4721 C C . ILE B 1 59 ? -6.754 -5.477 10.156 1 60.44 59 ILE B C 1
ATOM 4723 O O . ILE B 1 59 ? -7.664 -5.41 10.984 1 60.44 59 ILE B O 1
ATOM 4727 N N . TRP B 1 60 ? -6.621 -4.715 9.117 1 60.56 60 TRP B N 1
ATOM 4728 C CA . TRP B 1 60 ? -7.629 -3.68 8.922 1 60.56 60 TRP B CA 1
ATOM 4729 C C . TRP B 1 60 ? -9.016 -4.293 8.773 1 60.56 60 TRP B C 1
ATOM 4731 O O . TRP B 1 60 ? -9.992 -3.785 9.328 1 60.56 60 TRP B O 1
ATOM 4741 N N . SER B 1 61 ? -8.984 -5.434 8.203 1 58.62 61 SER B N 1
ATOM 4742 C CA . SER B 1 61 ? -10.273 -6.082 7.973 1 58.62 61 SER B CA 1
ATOM 4743 C C . SER B 1 61 ? -10.766 -6.801 9.227 1 58.62 61 SER B C 1
ATOM 4745 O O . SER B 1 61 ? -11.969 -6.965 9.422 1 58.62 61 SER B O 1
ATOM 4747 N N . GLN B 1 62 ? -9.727 -7.18 10.031 1 58.06 62 GLN B N 1
ATOM 4748 C CA . GLN B 1 62 ? -10.078 -7.898 11.25 1 58.06 62 GLN B CA 1
ATOM 4749 C C . GLN B 1 62 ? -9.289 -7.371 12.445 1 58.06 62 GLN B C 1
ATOM 4751 O O . GLN B 1 62 ? -8.32 -8 12.883 1 58.06 62 GLN B O 1
ATOM 4756 N N . PRO B 1 63 ? -9.672 -6.152 12.922 1 57.16 63 PRO B N 1
ATOM 4757 C CA . PRO B 1 63 ? -8.875 -5.508 13.977 1 57.16 63 PRO B CA 1
ATOM 4758 C C . PRO B 1 63 ? -8.523 -6.465 15.109 1 57.16 63 PRO B C 1
ATOM 4760 O O . PRO B 1 63 ? -7.496 -6.285 15.773 1 57.16 63 PRO B O 1
ATOM 4763 N N . GLY B 1 64 ? -9.461 -7.598 15.352 1 55.59 64 GLY B N 1
ATOM 4764 C CA . GLY B 1 64 ? -9.164 -8.508 16.453 1 55.59 64 GLY B CA 1
ATOM 4765 C C . GLY B 1 64 ? -8.281 -9.672 16.047 1 55.59 64 GLY B C 1
ATOM 4766 O O . GLY B 1 64 ? -8.078 -10.609 16.812 1 55.59 64 GLY B O 1
ATOM 4767 N N . LEU B 1 65 ? -7.836 -9.523 14.906 1 55.41 65 LEU B N 1
ATOM 4768 C CA . LEU B 1 65 ? -7.059 -10.648 14.406 1 55.41 65 LEU B CA 1
ATOM 4769 C C . LEU B 1 65 ? -5.707 -10.734 15.117 1 55.41 65 LEU B C 1
ATOM 4771 O O . LEU B 1 65 ? -5.023 -9.719 15.273 1 55.41 65 LEU B O 1
ATOM 4775 N N . GLU B 1 66 ? -5.645 -11.828 15.914 1 57.84 66 GLU B N 1
ATOM 4776 C CA . GLU B 1 66 ? -4.277 -12.141 16.312 1 57.84 66 GLU B CA 1
ATOM 4777 C C . GLU B 1 66 ? -3.375 -12.336 15.102 1 57.84 66 GLU B C 1
ATOM 4779 O O . GLU B 1 66 ? -3.588 -13.25 14.305 1 57.84 66 GLU B O 1
ATOM 4784 N N . PRO B 1 67 ? -2.451 -11.477 14.938 1 62.06 67 PRO B N 1
ATOM 4785 C CA . PRO B 1 67 ? -1.743 -11.383 13.664 1 62.06 67 PRO B CA 1
ATOM 4786 C C . PRO B 1 67 ? -0.78 -12.539 13.43 1 62.06 67 PRO B C 1
ATOM 4788 O O . PRO B 1 67 ? -0.299 -12.734 12.312 1 62.06 67 PRO B O 1
ATOM 4791 N N . SER B 1 68 ? -0.66 -13.484 14.422 1 73.25 68 SER B N 1
ATOM 4792 C CA . SER B 1 68 ? 0.446 -14.414 14.219 1 73.25 68 SER B CA 1
ATOM 4793 C C . SER B 1 68 ? -0.061 -15.805 13.859 1 73.25 68 SER B C 1
ATOM 4795 O O . SER B 1 68 ? -1.024 -16.297 14.453 1 73.25 68 SER B O 1
ATOM 4797 N N . MET B 1 69 ? 0.437 -16.422 12.828 1 81.62 69 MET B N 1
ATOM 4798 C CA . MET B 1 69 ? 0.229 -17.797 12.414 1 81.62 69 MET B CA 1
ATOM 4799 C C . MET B 1 69 ? 1.422 -18.672 12.797 1 81.62 69 MET B C 1
ATOM 4801 O O . MET B 1 69 ? 2.572 -18.25 12.641 1 81.62 69 MET B O 1
ATOM 4805 N N . ASN B 1 70 ? 1.141 -19.703 13.5 1 89.88 70 ASN B N 1
ATOM 4806 C CA . ASN B 1 70 ? 2.15 -20.656 13.938 1 89.88 70 ASN B CA 1
ATOM 4807 C C . ASN B 1 70 ? 1.667 -22.094 13.758 1 89.88 70 ASN B C 1
ATOM 4809 O O . ASN B 1 70 ? 1.057 -22.672 14.664 1 89.88 70 ASN B O 1
ATOM 4813 N N . TYR B 1 71 ? 2.012 -22.688 12.578 1 93.88 71 TYR B N 1
ATOM 4814 C CA . TYR B 1 71 ? 1.414 -23.984 12.289 1 93.88 71 TYR B CA 1
ATOM 4815 C C . TYR B 1 71 ? 2.473 -24.984 11.828 1 93.88 71 TYR B C 1
ATOM 4817 O O . TYR B 1 71 ? 3.598 -24.594 11.508 1 93.88 71 TYR B O 1
ATOM 4825 N N . THR B 1 72 ? 2.1 -26.266 11.93 1 96.56 72 THR B N 1
ATOM 4826 C CA . THR B 1 72 ? 2.908 -27.375 11.445 1 96.56 72 THR B CA 1
ATOM 4827 C C . THR B 1 72 ? 2.109 -28.25 10.484 1 96.56 72 THR B C 1
ATOM 4829 O O . THR B 1 72 ? 0.964 -28.609 10.766 1 96.56 72 THR B O 1
ATOM 4832 N N . ILE B 1 73 ? 2.727 -28.562 9.359 1 98 73 ILE B N 1
ATOM 4833 C CA . ILE B 1 73 ? 2.135 -29.469 8.383 1 98 73 ILE B CA 1
ATOM 4834 C C . ILE B 1 73 ? 3.08 -30.641 8.133 1 98 73 ILE B C 1
ATOM 4836 O O . ILE B 1 73 ? 4.289 -30.453 7.977 1 98 73 ILE B O 1
ATOM 4840 N N . VAL B 1 74 ? 2.523 -31.797 8.141 1 98.19 74 VAL B N 1
ATOM 4841 C CA . VAL B 1 74 ? 3.258 -32.969 7.66 1 98.19 74 VAL B CA 1
ATOM 4842 C C . VAL B 1 74 ? 2.605 -33.5 6.387 1 98.19 74 VAL B C 1
ATOM 4844 O O . VAL B 1 74 ? 1.391 -33.375 6.207 1 98.19 74 VAL B O 1
ATOM 4847 N N . MET B 1 75 ? 3.408 -34.062 5.484 1 97.81 75 MET B N 1
ATOM 4848 C CA . MET B 1 75 ? 2.85 -34.531 4.219 1 97.81 75 MET B CA 1
ATOM 4849 C C . MET B 1 75 ? 3.654 -35.719 3.672 1 97.81 75 MET B C 1
ATOM 4851 O O . MET B 1 75 ? 4.797 -35.938 4.078 1 97.81 75 MET B O 1
ATOM 4855 N N . LYS B 1 76 ? 3.021 -36.375 2.883 1 96.94 76 LYS B N 1
ATOM 4856 C CA . LYS B 1 76 ? 3.576 -37.531 2.17 1 96.94 76 LYS B CA 1
ATOM 4857 C C . LYS B 1 76 ? 3.098 -37.562 0.721 1 96.94 76 LYS B C 1
ATOM 4859 O O . LYS B 1 76 ? 1.919 -37.312 0.446 1 96.94 76 LYS B O 1
ATOM 4864 N N . ASP B 1 77 ? 4.066 -37.75 -0.187 1 96.19 77 ASP B N 1
ATOM 4865 C CA . ASP B 1 77 ? 3.676 -37.812 -1.592 1 96.19 77 ASP B CA 1
ATOM 4866 C C . ASP B 1 77 ? 3.191 -39.219 -1.956 1 96.19 77 ASP B C 1
ATOM 4868 O O . ASP B 1 77 ? 3.049 -40.094 -1.083 1 96.19 77 ASP B O 1
ATOM 4872 N N . GLY B 1 78 ? 2.785 -39.406 -3.268 1 93.12 78 GLY B N 1
ATOM 4873 C CA . GLY B 1 78 ? 2.318 -40.688 -3.756 1 93.12 78 GLY B CA 1
ATOM 4874 C C . GLY B 1 78 ? 0.815 -40.75 -3.951 1 93.12 78 GLY B C 1
ATOM 4875 O O . GLY B 1 78 ? 0.104 -39.781 -3.607 1 93.12 78 GLY B O 1
ATOM 4876 N N . SER B 1 79 ? 0.344 -41.844 -4.484 1 92.62 79 SER B N 1
ATOM 4877 C CA . SER B 1 79 ? -1.075 -42.031 -4.777 1 92.62 79 SER B CA 1
ATOM 4878 C C . SER B 1 79 ? -1.9 -42.062 -3.496 1 92.62 79 SER B C 1
ATOM 4880 O O . SER B 1 79 ? -3.092 -41.75 -3.506 1 92.62 79 SER B O 1
ATOM 4882 N N . ASP B 1 80 ? -1.331 -42.5 -2.475 1 93.19 80 ASP B N 1
ATOM 4883 C CA . ASP B 1 80 ? -1.989 -42.5 -1.172 1 93.19 80 ASP B CA 1
ATOM 4884 C C . ASP B 1 80 ? -1.447 -41.375 -0.281 1 93.19 80 ASP B C 1
ATOM 4886 O O . ASP B 1 80 ? -1.458 -41.5 0.946 1 93.19 80 ASP B O 1
ATOM 4890 N N . GLY B 1 81 ? -0.891 -40.438 -0.888 1 97.06 81 GLY B N 1
ATOM 4891 C CA . GLY B 1 81 ? -0.309 -39.312 -0.16 1 97.06 81 GLY B CA 1
ATOM 4892 C C . GLY B 1 81 ? -1.339 -38.5 0.584 1 97.06 81 GLY B C 1
ATOM 4893 O O . GLY B 1 81 ? -2.543 -38.719 0.451 1 97.06 81 GLY B O 1
ATOM 4894 N N . PHE B 1 82 ? -0.918 -37.531 1.442 1 98.19 82 PHE B N 1
ATOM 4895 C CA . PHE B 1 82 ? -1.771 -36.656 2.227 1 98.19 82 PHE B CA 1
ATOM 4896 C C . PHE B 1 82 ? -0.997 -35.438 2.697 1 98.19 82 PHE B C 1
ATOM 4898 O O . PHE B 1 82 ? 0.231 -35.375 2.588 1 98.19 82 PHE B O 1
ATOM 4905 N N . ALA B 1 83 ? -1.611 -34.469 3.076 1 98.62 83 ALA B N 1
ATOM 4906 C CA . ALA B 1 83 ? -1.112 -33.344 3.885 1 98.62 83 ALA B CA 1
ATOM 4907 C C . ALA B 1 83 ? -1.981 -33.156 5.121 1 98.62 83 ALA B C 1
ATOM 4909 O O . ALA B 1 83 ? -3.207 -33.25 5.055 1 98.62 83 ALA B O 1
ATOM 4910 N N . CYS B 1 84 ? -1.34 -32.875 6.227 1 98.62 84 CYS B N 1
ATOM 4911 C CA . CYS B 1 84 ? -2.041 -32.812 7.504 1 98.62 84 CYS B CA 1
ATOM 4912 C C . CYS B 1 84 ? -1.445 -31.75 8.414 1 98.62 84 CYS B C 1
ATOM 4914 O O . CYS B 1 84 ? -0.255 -31.797 8.727 1 98.62 84 CYS B O 1
ATOM 4916 N N . PHE B 1 85 ? -2.336 -30.812 8.797 1 98 85 PHE B N 1
ATOM 4917 C CA . PHE B 1 85 ? -1.922 -29.922 9.875 1 98 85 PHE B CA 1
ATOM 4918 C C . PHE B 1 85 ? -1.883 -30.656 11.211 1 98 85 PHE B C 1
ATOM 4920 O O . PHE B 1 85 ? -2.906 -31.156 11.672 1 98 85 PHE B O 1
ATOM 4927 N N . THR B 1 86 ? -0.746 -30.656 11.828 1 97.88 86 THR B N 1
ATOM 4928 C CA . THR B 1 86 ? -0.639 -31.297 13.133 1 97.88 86 THR B CA 1
ATOM 4929 C C . THR B 1 86 ? -0.605 -30.266 14.25 1 97.88 86 THR B C 1
ATOM 4931 O O . THR B 1 86 ? -0.659 -30.609 15.43 1 97.88 86 THR B O 1
ATOM 4934 N N . LYS B 1 87 ? -0.452 -29.109 13.875 1 95.62 87 LYS B N 1
ATOM 4935 C CA . LYS B 1 87 ? -0.547 -27.953 14.766 1 95.62 87 LYS B CA 1
ATOM 4936 C C . LYS B 1 87 ? -1.228 -26.781 14.07 1 95.62 87 LYS B C 1
ATOM 4938 O O . LYS B 1 87 ? -0.812 -26.359 12.984 1 95.62 87 LYS B O 1
ATOM 4943 N N . ALA B 1 88 ? -2.293 -26.203 14.742 1 94 88 ALA B N 1
ATOM 4944 C CA . ALA B 1 88 ? -2.969 -24.984 14.305 1 94 88 ALA B CA 1
ATOM 4945 C C . ALA B 1 88 ? -3.48 -25.125 12.875 1 94 88 ALA B C 1
ATOM 4947 O O . ALA B 1 88 ? -4.008 -26.188 12.5 1 94 88 ALA B O 1
ATOM 4948 N N . GLN B 1 89 ? -3.564 -24.047 12.117 1 92.06 89 GLN B N 1
ATOM 4949 C CA . GLN B 1 89 ? -4.082 -23.984 10.758 1 92.06 89 GLN B CA 1
ATOM 4950 C C . GLN B 1 89 ? -3.752 -22.641 10.102 1 92.06 89 GLN B C 1
ATOM 4952 O O . GLN B 1 89 ? -3.205 -21.75 10.758 1 92.06 89 GLN B O 1
ATOM 4957 N N . ASN B 1 90 ? -3.941 -22.578 8.836 1 89.44 90 ASN B N 1
ATOM 4958 C CA . ASN B 1 90 ? -3.738 -21.359 8.078 1 89.44 90 ASN B CA 1
ATOM 4959 C C . ASN B 1 90 ? -5.047 -20.844 7.473 1 89.44 90 ASN B C 1
ATOM 4961 O O . ASN B 1 90 ? -5.246 -20.938 6.258 1 89.44 90 ASN B O 1
ATOM 4965 N N . ASN B 1 91 ? -5.863 -20.344 8.312 1 82.75 91 ASN B N 1
ATOM 4966 C CA . ASN B 1 91 ? -7.16 -19.844 7.875 1 82.75 91 ASN B CA 1
ATOM 4967 C C . ASN B 1 91 ? -7.523 -18.531 8.562 1 82.75 91 ASN B C 1
ATOM 4969 O O . ASN B 1 91 ? -7.602 -18.469 9.789 1 82.75 91 ASN B O 1
ATOM 4973 N N . PHE B 1 92 ? -7.898 -17.641 7.754 1 74.44 92 PHE B N 1
ATOM 4974 C CA . PHE B 1 92 ? -8.18 -16.281 8.18 1 74.44 92 PHE B CA 1
ATOM 4975 C C . PHE B 1 92 ? -9.562 -16.188 8.828 1 74.44 92 PHE B C 1
ATOM 4977 O O . PHE B 1 92 ? -9.805 -15.32 9.672 1 74.44 92 PHE B O 1
ATOM 4984 N N . PHE B 1 93 ? -10.453 -17.016 8.531 1 71.69 93 PHE B N 1
ATOM 4985 C CA . PHE B 1 93 ? -11.859 -16.859 8.875 1 71.69 93 PHE B CA 1
ATOM 4986 C C . PHE B 1 93 ? -12.195 -17.609 10.156 1 71.69 93 PHE B C 1
ATOM 4988 O O . PHE B 1 93 ? -13.305 -17.5 10.68 1 71.69 93 PHE B O 1
ATOM 4995 N N . VAL B 1 94 ? -11.234 -18.297 10.625 1 75.56 94 VAL B N 1
ATOM 4996 C CA . VAL B 1 94 ? -11.547 -19.094 11.805 1 75.56 94 VAL B CA 1
ATOM 4997 C C . VAL B 1 94 ? -11.414 -18.25 13.062 1 75.56 94 VAL B C 1
ATOM 4999 O O . VAL B 1 94 ? -10.555 -17.359 13.141 1 75.56 94 VAL B O 1
ATOM 5002 N N . ASP B 1 95 ? -12.227 -18.438 13.953 1 70.25 95 ASP B N 1
ATOM 5003 C CA . ASP B 1 95 ? -12.227 -17.688 15.211 1 70.25 95 ASP B CA 1
ATOM 5004 C C . ASP B 1 95 ? -10.945 -17.938 16 1 70.25 95 ASP B C 1
ATOM 5006 O O . ASP B 1 95 ? -10.391 -17.016 16.594 1 70.25 95 ASP B O 1
ATOM 5010 N N . ASP B 1 96 ? -10.516 -19.234 16.016 1 77.44 96 ASP B N 1
ATOM 5011 C CA . ASP B 1 96 ? -9.312 -19.625 16.734 1 77.44 96 ASP B CA 1
ATOM 5012 C C . ASP B 1 96 ? -8.312 -20.312 15.82 1 77.44 96 ASP B C 1
ATOM 5014 O O . ASP B 1 96 ? -8.375 -21.516 15.609 1 77.44 96 ASP B O 1
ATOM 5018 N N . PRO B 1 97 ? -7.332 -19.578 15.414 1 80.25 97 PRO B N 1
ATOM 5019 C CA . PRO B 1 97 ? -6.379 -20.156 14.461 1 80.25 97 PRO B CA 1
ATOM 5020 C C . PRO B 1 97 ? -5.426 -21.156 15.125 1 80.25 97 PRO B C 1
ATOM 5022 O O . PRO B 1 97 ? -4.664 -21.844 14.43 1 80.25 97 PRO B O 1
ATOM 5025 N N . THR B 1 98 ? -5.484 -21.25 16.422 1 85 98 THR B N 1
ATOM 5026 C CA . THR B 1 98 ? -4.602 -22.188 17.125 1 85 98 THR B CA 1
ATOM 5027 C C . THR B 1 98 ? -5.184 -23.594 17.094 1 85 98 THR B C 1
ATOM 5029 O O . THR B 1 98 ? -4.488 -24.562 17.406 1 85 98 THR B O 1
ATOM 5032 N N . GLN B 1 99 ? -6.43 -23.688 16.688 1 89.38 99 GLN B N 1
ATOM 5033 C CA . GLN B 1 99 ? -7.027 -25.016 16.562 1 89.38 99 GLN B CA 1
ATOM 5034 C C . GLN B 1 99 ? -6.418 -25.781 15.406 1 89.38 99 GLN B C 1
ATOM 5036 O O . GLN B 1 99 ? -6.258 -25.234 14.305 1 89.38 99 GLN B O 1
ATOM 5041 N N . THR B 1 100 ? -6.172 -27 15.648 1 95 100 THR B N 1
ATOM 5042 C CA . THR B 1 100 ? -5.539 -27.844 14.641 1 95 100 THR B CA 1
ATOM 5043 C C . THR B 1 100 ? -6.547 -28.25 13.57 1 95 100 THR B C 1
ATOM 5045 O O . THR B 1 100 ? -7.621 -28.766 13.883 1 95 100 THR B O 1
ATOM 5048 N N . LEU B 1 101 ? -6.227 -28.125 12.305 1 94.62 101 LEU B N 1
ATOM 5049 C CA . LEU B 1 101 ? -7.117 -28.406 11.188 1 94.62 101 LEU B CA 1
ATOM 5050 C C . LEU B 1 101 ? -7.145 -29.906 10.875 1 94.62 101 LEU B C 1
ATOM 5052 O O . LEU B 1 101 ? -8.188 -30.453 10.516 1 94.62 101 LEU B O 1
ATOM 5056 N N . GLY B 1 102 ? -6.004 -30.609 11.031 1 97.62 102 GLY B N 1
ATOM 5057 C CA . GLY B 1 102 ? -5.906 -32 10.633 1 97.62 102 GLY B CA 1
ATOM 5058 C C . GLY B 1 102 ? -5.668 -32.188 9.141 1 97.62 102 GLY B C 1
ATOM 5059 O O . GLY B 1 102 ? -4.906 -31.422 8.531 1 97.62 102 GLY B O 1
ATOM 5060 N N . TYR B 1 103 ? -6.254 -33.25 8.555 1 98.19 103 TYR B N 1
ATOM 5061 C CA . TYR B 1 103 ? -6.051 -33.562 7.137 1 98.19 103 TYR B CA 1
ATOM 5062 C C . TYR B 1 103 ? -6.754 -32.531 6.258 1 98.19 103 TYR B C 1
ATOM 5064 O O . TYR B 1 103 ? -7.891 -32.156 6.535 1 98.19 103 TYR B O 1
ATOM 5072 N N . VAL B 1 104 ? -6.066 -32.094 5.223 1 97.56 104 VAL B N 1
ATOM 5073 C CA . VAL B 1 104 ? -6.625 -31.094 4.328 1 97.56 104 VAL B CA 1
ATOM 5074 C C . VAL B 1 104 ? -7.285 -31.781 3.131 1 97.56 104 VAL B C 1
ATOM 5076 O O . VAL B 1 104 ? -7.145 -33 2.943 1 97.56 104 VAL B O 1
ATOM 5079 N N . ASP B 1 105 ? -8 -31.047 2.32 1 96.19 105 ASP B N 1
ATOM 5080 C CA . ASP B 1 105 ? -8.648 -31.578 1.125 1 96.19 105 ASP B CA 1
ATOM 5081 C C . ASP B 1 105 ? -7.621 -31.953 0.065 1 96.19 105 ASP B C 1
ATOM 5083 O O . ASP B 1 105 ? -6.453 -31.578 0.16 1 96.19 105 ASP B O 1
ATOM 5087 N N . SER B 1 106 ? -8.047 -32.625 -1.016 1 97.44 106 SER B N 1
ATOM 5088 C CA . SER B 1 106 ? -7.176 -33.219 -2.018 1 97.44 106 SER B CA 1
ATOM 5089 C C . SER B 1 106 ? -6.426 -32.156 -2.811 1 97.44 106 SER B C 1
ATOM 5091 O O . SER B 1 106 ? -5.289 -32.375 -3.232 1 97.44 106 SER B O 1
ATOM 5093 N N . TYR B 1 107 ? -7.062 -31.031 -3.043 1 97.12 107 TYR B N 1
ATOM 5094 C CA . TYR B 1 107 ? -6.445 -30 -3.869 1 97.12 107 TYR B CA 1
ATOM 5095 C C . TYR B 1 107 ? -5.328 -29.297 -3.113 1 97.12 107 TYR B C 1
ATOM 5097 O O . TYR B 1 107 ? -4.262 -29.031 -3.672 1 97.12 107 TYR B O 1
ATOM 5105 N N . LEU B 1 108 ? -5.605 -28.953 -1.86 1 97.31 108 LEU B N 1
ATOM 5106 C CA . LEU B 1 108 ? -4.566 -28.359 -1.033 1 97.31 108 LEU B CA 1
ATOM 5107 C C . LEU B 1 108 ? -3.42 -29.344 -0.801 1 97.31 108 LEU B C 1
ATOM 5109 O O . LEU B 1 108 ? -2.25 -28.953 -0.815 1 97.31 108 LEU B O 1
ATOM 5113 N N . ALA B 1 109 ? -3.797 -30.625 -0.569 1 98.19 109 ALA B N 1
ATOM 5114 C CA . ALA B 1 109 ? -2.758 -31.641 -0.424 1 98.19 109 ALA B CA 1
ATOM 5115 C C . ALA B 1 109 ? -1.86 -31.688 -1.657 1 98.19 109 ALA B C 1
ATOM 5117 O O . ALA B 1 109 ? -0.634 -31.75 -1.538 1 98.19 109 ALA B O 1
ATOM 5118 N N . ASP B 1 110 ? -2.508 -31.672 -2.783 1 97.38 110 ASP B N 1
ATOM 5119 C CA . ASP B 1 110 ? -1.757 -31.703 -4.035 1 97.38 110 ASP B CA 1
ATOM 5120 C C . ASP B 1 110 ? -0.8 -30.516 -4.125 1 97.38 110 ASP B C 1
ATOM 5122 O O . ASP B 1 110 ? 0.369 -30.672 -4.48 1 97.38 110 ASP B O 1
ATOM 5126 N N . TYR B 1 111 ? -1.298 -29.359 -3.854 1 96.31 111 TYR B N 1
ATOM 5127 C CA . TYR B 1 111 ? -0.478 -28.156 -3.914 1 96.31 111 TYR B CA 1
ATOM 5128 C C . TYR B 1 111 ? 0.687 -28.234 -2.934 1 96.31 111 TYR B C 1
ATOM 5130 O O . TYR B 1 111 ? 1.832 -27.953 -3.297 1 96.31 111 TYR B O 1
ATOM 5138 N N . LEU B 1 112 ? 0.44 -28.562 -1.682 1 97.44 112 LEU B N 1
ATOM 5139 C CA . LEU B 1 112 ? 1.454 -28.578 -0.633 1 97.44 112 LEU B CA 1
ATOM 5140 C C . LEU B 1 112 ? 2.551 -29.594 -0.954 1 97.44 112 LEU B C 1
ATOM 5142 O O . LEU B 1 112 ? 3.736 -29.312 -0.76 1 97.44 112 LEU B O 1
ATOM 5146 N N . ILE B 1 113 ? 2.148 -30.734 -1.426 1 97.19 113 ILE B N 1
ATOM 5147 C CA . ILE B 1 113 ? 3.111 -31.766 -1.797 1 97.19 113 ILE B CA 1
ATOM 5148 C C . ILE B 1 113 ? 3.961 -31.281 -2.971 1 97.19 113 ILE B C 1
ATOM 5150 O O . ILE B 1 113 ? 5.184 -31.438 -2.963 1 97.19 113 ILE B O 1
ATOM 5154 N N . HIS B 1 114 ? 3.264 -30.719 -3.924 1 96.19 114 HIS B N 1
ATOM 5155 C CA . HIS B 1 114 ? 3.963 -30.172 -5.078 1 96.19 114 HIS B CA 1
ATOM 5156 C C . HIS B 1 114 ? 4.984 -29.109 -4.656 1 96.19 114 HIS B C 1
ATOM 5158 O O . HIS B 1 114 ? 6.109 -29.094 -5.16 1 96.19 114 HIS B O 1
ATOM 5164 N N . GLN B 1 115 ? 4.605 -28.234 -3.799 1 94.69 115 GLN B N 1
ATOM 5165 C CA . GLN B 1 115 ? 5.508 -27.203 -3.303 1 94.69 115 GLN B CA 1
ATOM 5166 C C . GLN B 1 115 ? 6.688 -27.812 -2.555 1 94.69 115 GLN B C 1
ATOM 5168 O O . GLN B 1 115 ? 7.832 -27.391 -2.727 1 94.69 115 GLN B O 1
ATOM 5173 N N . ALA B 1 116 ? 6.406 -28.781 -1.738 1 95.38 116 ALA B N 1
ATOM 5174 C CA . ALA B 1 116 ? 7.473 -29.469 -1.01 1 95.38 116 ALA B CA 1
ATOM 5175 C C . ALA B 1 116 ? 8.484 -30.078 -1.97 1 95.38 116 ALA B C 1
ATOM 5177 O O . ALA B 1 116 ? 9.695 -30 -1.743 1 95.38 116 ALA B O 1
ATOM 5178 N N . GLN B 1 117 ? 7.984 -30.688 -2.965 1 95.38 117 GLN B N 1
ATOM 5179 C CA . GLN B 1 117 ? 8.859 -31.281 -3.973 1 95.38 117 GLN B CA 1
ATOM 5180 C C . GLN B 1 117 ? 9.719 -30.219 -4.645 1 95.38 117 GLN B C 1
ATOM 5182 O O . GLN B 1 117 ? 10.914 -30.438 -4.887 1 95.38 117 GLN B O 1
ATOM 5187 N N . GLN B 1 118 ? 9.125 -29.125 -4.938 1 95.62 118 GLN B N 1
ATOM 5188 C CA . GLN B 1 118 ? 9.859 -28.031 -5.582 1 95.62 118 GLN B CA 1
ATOM 5189 C C . GLN B 1 118 ? 10.969 -27.5 -4.672 1 95.62 118 GLN B C 1
ATOM 5191 O O . GLN B 1 118 ? 12.039 -27.141 -5.148 1 95.62 118 GLN B O 1
ATOM 5196 N N . PHE B 1 119 ? 10.719 -27.469 -3.395 1 94.56 119 PHE B N 1
ATOM 5197 C CA . PHE B 1 119 ? 11.664 -26.922 -2.428 1 94.56 119 PHE B CA 1
ATOM 5198 C C . PHE B 1 119 ? 12.734 -27.953 -2.076 1 94.56 119 PHE B C 1
ATOM 5200 O O . PHE B 1 119 ? 13.75 -27.609 -1.464 1 94.56 119 PHE B O 1
ATOM 5207 N N . ALA B 1 120 ? 12.5 -29.172 -2.48 1 94.38 120 ALA B N 1
ATOM 5208 C CA . ALA B 1 120 ? 13.422 -30.25 -2.145 1 94.38 120 ALA B CA 1
ATOM 5209 C C . ALA B 1 120 ? 14.383 -30.531 -3.297 1 94.38 120 ALA B C 1
ATOM 5211 O O . ALA B 1 120 ? 14.297 -31.562 -3.959 1 94.38 120 ALA B O 1
ATOM 5212 N N . LEU B 1 121 ? 15.344 -29.641 -3.43 1 94.12 121 LEU B N 1
ATOM 5213 C CA . LEU B 1 121 ? 16.328 -29.75 -4.508 1 94.12 121 LEU B CA 1
ATOM 5214 C C . LEU B 1 121 ? 17.016 -31.094 -4.473 1 94.12 121 LEU B C 1
ATOM 5216 O O . LEU B 1 121 ? 17.125 -31.766 -5.5 1 94.12 121 LEU B O 1
ATOM 5220 N N . PRO B 1 122 ? 17.484 -31.625 -3.283 1 91.75 122 PRO B N 1
ATOM 5221 C CA . PRO B 1 122 ? 18.125 -32.938 -3.271 1 91.75 122 PRO B CA 1
ATOM 5222 C C . PRO B 1 122 ? 17.203 -34.062 -3.77 1 91.75 122 PRO B C 1
ATOM 5224 O O . PRO B 1 122 ? 17.672 -35 -4.43 1 91.75 122 PRO B O 1
ATOM 5227 N N . TRP B 1 123 ? 16.016 -33.938 -3.416 1 92.56 123 TRP B N 1
ATOM 5228 C CA . TRP B 1 123 ? 15.039 -34.938 -3.889 1 92.56 123 TRP B CA 1
ATOM 5229 C C . TRP B 1 123 ? 14.945 -34.906 -5.41 1 92.56 123 TRP B C 1
ATOM 5231 O O . TRP B 1 123 ? 14.977 -35.969 -6.051 1 92.56 123 TRP B O 1
ATOM 5241 N N . LEU B 1 124 ? 14.805 -33.75 -5.973 1 93.75 124 LEU B N 1
ATOM 5242 C CA . LEU B 1 124 ? 14.688 -33.625 -7.422 1 93.75 124 LEU B CA 1
ATOM 5243 C C . LEU B 1 124 ? 15.922 -34.188 -8.117 1 93.75 124 LEU B C 1
ATOM 5245 O O . LEU B 1 124 ? 15.805 -34.875 -9.117 1 93.75 124 LEU B O 1
ATOM 5249 N N . LEU B 1 125 ? 17.047 -33.875 -7.586 1 92.75 125 LEU B N 1
ATOM 5250 C CA . LEU B 1 125 ? 18.297 -34.344 -8.156 1 92.75 125 LEU B CA 1
ATOM 5251 C C . LEU B 1 125 ? 18.375 -35.875 -8.07 1 92.75 125 LEU B C 1
ATOM 5253 O O . LEU B 1 125 ? 18.859 -36.531 -8.984 1 92.75 125 LEU B O 1
ATOM 5257 N N . GLN B 1 126 ? 17.953 -36.375 -6.961 1 91.75 126 GLN B N 1
ATOM 5258 C CA . GLN B 1 126 ? 17.922 -37.844 -6.797 1 91.75 126 GLN B CA 1
ATOM 5259 C C . GLN B 1 126 ? 17 -38.5 -7.828 1 91.75 126 GLN B C 1
ATOM 5261 O O . GLN B 1 126 ? 17.328 -39.531 -8.391 1 91.75 126 GLN B O 1
ATOM 5266 N N . GLN B 1 127 ? 15.852 -37.906 -7.996 1 92.69 127 GLN B N 1
ATOM 5267 C CA . GLN B 1 127 ? 14.922 -38.406 -8.992 1 92.69 127 GLN B CA 1
ATOM 5268 C C . GLN B 1 127 ? 15.547 -38.406 -10.383 1 92.69 127 GLN B C 1
ATOM 5270 O O . GLN B 1 127 ? 15.422 -39.375 -11.133 1 92.69 127 GLN B O 1
ATOM 5275 N N . MET B 1 128 ? 16.188 -37.344 -10.688 1 92.75 128 MET B N 1
ATOM 5276 C CA . MET B 1 128 ? 16.828 -37.219 -11.992 1 92.75 128 MET B CA 1
ATOM 5277 C C . MET B 1 128 ? 17.969 -38.219 -12.156 1 92.75 128 MET B C 1
ATOM 5279 O O . MET B 1 128 ? 18.141 -38.781 -13.227 1 92.75 128 MET B O 1
ATOM 5283 N N . ASN B 1 129 ? 18.672 -38.406 -11.133 1 91.56 129 ASN B N 1
ATOM 5284 C CA . ASN B 1 129 ? 19.781 -39.344 -11.172 1 91.56 129 ASN B CA 1
ATOM 5285 C C . ASN B 1 129 ? 19.297 -40.781 -11.32 1 91.56 129 ASN B C 1
ATOM 5287 O O . ASN B 1 129 ? 19.906 -41.594 -12.031 1 91.56 129 ASN B O 1
ATOM 5291 N N . SER B 1 130 ? 18.281 -41.094 -10.633 1 91.62 130 SER B N 1
ATOM 5292 C CA . SER B 1 130 ? 17.75 -42.469 -10.633 1 91.62 130 SER B CA 1
ATOM 5293 C C . SER B 1 130 ? 17.062 -42.812 -11.953 1 91.62 130 SER B C 1
ATOM 5295 O O . SER B 1 130 ? 16.938 -43.969 -12.312 1 91.62 130 SER B O 1
ATOM 5297 N N . ALA B 1 131 ? 16.609 -41.844 -12.672 1 91.75 131 ALA B N 1
ATOM 5298 C CA . ALA B 1 131 ? 15.906 -42.062 -13.93 1 91.75 131 ALA B CA 1
ATOM 5299 C C . ALA B 1 131 ? 16.609 -41.344 -15.078 1 91.75 131 ALA B C 1
ATOM 5301 O O . ALA B 1 131 ? 15.961 -40.625 -15.859 1 91.75 131 ALA B O 1
ATOM 5302 N N . SER B 1 132 ? 17.828 -41.438 -15.18 1 89.81 132 SER B N 1
ATOM 5303 C CA . SER B 1 132 ? 18.656 -40.688 -16.094 1 89.81 132 SER B CA 1
ATOM 5304 C C . SER B 1 132 ? 18.25 -40.938 -17.547 1 89.81 132 SER B C 1
ATOM 5306 O O . SER B 1 132 ? 18.422 -40.094 -18.422 1 89.81 132 SER B O 1
ATOM 5308 N N . SER B 1 133 ? 17.734 -42.125 -17.859 1 92.06 133 SER B N 1
ATOM 5309 C CA . SER B 1 133 ? 17.328 -42.469 -19.219 1 92.06 133 SER B CA 1
ATOM 5310 C C . SER B 1 133 ? 16.141 -41.656 -19.672 1 92.06 133 SER B C 1
ATOM 5312 O O . SER B 1 133 ? 15.875 -41.531 -20.859 1 92.06 133 SER B O 1
ATOM 5314 N N . ARG B 1 134 ? 15.438 -41.062 -18.797 1 93.88 134 ARG B N 1
ATOM 5315 C CA . ARG B 1 134 ? 14.258 -40.281 -19.109 1 93.88 134 ARG B CA 1
ATOM 5316 C C . ARG B 1 134 ? 14.555 -38.781 -18.969 1 93.88 134 ARG B C 1
ATOM 5318 O O . ARG B 1 134 ? 13.633 -37.969 -18.984 1 93.88 134 ARG B O 1
ATOM 5325 N N . LEU B 1 135 ? 15.766 -38.5 -18.719 1 93.69 135 LEU B N 1
ATOM 5326 C CA . LEU B 1 135 ? 16.172 -37.094 -18.578 1 93.69 135 LEU B CA 1
ATOM 5327 C C . LEU B 1 135 ? 16.453 -36.469 -19.938 1 93.69 135 LEU B C 1
ATOM 5329 O O . LEU B 1 135 ? 17.125 -37.062 -20.781 1 93.69 135 LEU B O 1
ATOM 5333 N N . HIS B 1 136 ? 15.812 -35.344 -20.219 1 93.69 136 HIS B N 1
ATOM 5334 C CA . HIS B 1 136 ? 16.078 -34.562 -21.422 1 93.69 136 HIS B CA 1
ATOM 5335 C C . HIS B 1 136 ? 16.656 -33.188 -21.078 1 93.69 136 HIS B C 1
ATOM 5337 O O . HIS B 1 136 ? 16.359 -32.625 -20.031 1 93.69 136 HIS B O 1
ATOM 5343 N N . THR B 1 137 ? 17.547 -32.75 -21.906 1 92.75 137 THR B N 1
ATOM 5344 C CA . THR B 1 137 ? 18.203 -31.453 -21.719 1 92.75 137 THR B CA 1
ATOM 5345 C C . THR B 1 137 ? 18.016 -30.578 -22.969 1 92.75 137 THR B C 1
ATOM 5347 O O . THR B 1 137 ? 17.953 -31.094 -24.078 1 92.75 137 THR B O 1
ATOM 5350 N N . TYR B 1 138 ? 17.812 -29.344 -22.828 1 93.69 138 TYR B N 1
ATOM 5351 C CA . TYR B 1 138 ? 17.75 -28.375 -23.922 1 93.69 138 TYR B CA 1
ATOM 5352 C C . TYR B 1 138 ? 18.203 -27 -23.469 1 93.69 138 TYR B C 1
ATOM 5354 O O . TYR B 1 138 ? 18.328 -26.75 -22.266 1 93.69 138 TYR B O 1
ATOM 5362 N N . ASP B 1 139 ? 18.453 -26.125 -24.438 1 93 139 ASP B N 1
ATOM 5363 C CA . ASP B 1 139 ? 18.844 -24.75 -24.172 1 93 139 ASP B CA 1
ATOM 5364 C C . ASP B 1 139 ? 17.625 -23.828 -24.125 1 93 139 ASP B C 1
ATOM 5366 O O . ASP B 1 139 ? 16.641 -24.047 -24.859 1 93 139 ASP B O 1
ATOM 5370 N N . MET B 1 140 ? 17.703 -22.906 -23.156 1 91.81 140 MET B N 1
ATOM 5371 C CA . MET B 1 140 ? 16.641 -21.906 -23.047 1 91.81 140 MET B CA 1
ATOM 5372 C C . MET B 1 140 ? 17.234 -20.5 -22.922 1 91.81 140 MET B C 1
ATOM 5374 O O . MET B 1 140 ? 18.297 -20.328 -22.328 1 91.81 140 MET B O 1
ATOM 5378 N N . VAL B 1 141 ? 16.516 -19.531 -23.516 1 89.25 141 VAL B N 1
ATOM 5379 C CA . VAL B 1 141 ? 16.844 -18.125 -23.375 1 89.25 141 VAL B CA 1
ATOM 5380 C C . VAL B 1 141 ? 15.781 -17.422 -22.531 1 89.25 141 VAL B C 1
ATOM 5382 O O . VAL B 1 141 ? 14.586 -17.531 -22.828 1 89.25 141 VAL B O 1
ATOM 5385 N N . GLU B 1 142 ? 16.234 -16.875 -21.375 1 86.88 142 GLU B N 1
ATOM 5386 C CA . GLU B 1 142 ? 15.281 -16.141 -20.562 1 86.88 142 GLU B CA 1
ATOM 5387 C C . GLU B 1 142 ? 14.836 -14.859 -21.266 1 86.88 142 GLU B C 1
ATOM 5389 O O . GLU B 1 142 ? 15.664 -14.016 -21.625 1 86.88 142 GLU B O 1
ATOM 5394 N N . PRO B 1 143 ? 13.609 -14.656 -21.391 1 82.06 143 PRO B N 1
ATOM 5395 C CA . PRO B 1 143 ? 13.109 -13.531 -22.188 1 82.06 143 PRO B CA 1
ATOM 5396 C C . PRO B 1 143 ? 13.5 -12.172 -21.609 1 82.06 143 PRO B C 1
ATOM 5398 O O . PRO B 1 143 ? 13.781 -11.234 -22.359 1 82.06 143 PRO B O 1
ATOM 5401 N N . LEU B 1 144 ? 13.523 -12.008 -20.375 1 81 144 LEU B N 1
ATOM 5402 C CA . LEU B 1 144 ? 13.758 -10.711 -19.75 1 81 144 LEU B CA 1
ATOM 5403 C C . LEU B 1 144 ? 15.227 -10.312 -19.859 1 81 144 LEU B C 1
ATOM 5405 O O . LEU B 1 144 ? 15.539 -9.148 -20.125 1 81 144 LEU B O 1
ATOM 5409 N N . THR B 1 145 ? 16.156 -11.242 -19.734 1 85.31 145 THR B N 1
ATOM 5410 C CA . THR B 1 145 ? 17.562 -10.914 -19.594 1 85.31 145 THR B CA 1
ATOM 5411 C C . THR B 1 145 ? 18.344 -11.367 -20.828 1 85.31 145 THR B C 1
ATOM 5413 O O . THR B 1 145 ? 19.5 -10.984 -21.016 1 85.31 145 THR B O 1
ATOM 5416 N N . ASN B 1 146 ? 17.781 -12.18 -21.656 1 84.5 146 ASN B N 1
ATOM 5417 C CA . ASN B 1 146 ? 18.406 -12.789 -22.828 1 84.5 146 ASN B CA 1
ATOM 5418 C C . ASN B 1 146 ? 19.578 -13.688 -22.422 1 84.5 146 ASN B C 1
ATOM 5420 O O . ASN B 1 146 ? 20.438 -14 -23.25 1 84.5 146 ASN B O 1
ATOM 5424 N N . ASN B 1 147 ? 19.578 -14.078 -21.188 1 87.88 147 ASN B N 1
ATOM 5425 C CA . ASN B 1 147 ? 20.578 -15.031 -20.719 1 87.88 147 ASN B CA 1
ATOM 5426 C C . ASN B 1 147 ? 20.25 -16.453 -21.156 1 87.88 147 ASN B C 1
ATOM 5428 O O . ASN B 1 147 ? 19.078 -16.828 -21.25 1 87.88 147 ASN B O 1
ATOM 5432 N N . ARG B 1 148 ? 21.281 -17.188 -21.359 1 88.69 148 ARG B N 1
ATOM 5433 C CA . ARG B 1 148 ? 21.125 -18.578 -21.797 1 88.69 148 ARG B CA 1
ATOM 5434 C C . ARG B 1 148 ? 21.312 -19.547 -20.625 1 88.69 148 ARG B C 1
ATOM 5436 O O . ARG B 1 148 ? 22.203 -19.359 -19.797 1 88.69 148 ARG B O 1
ATOM 5443 N N . PHE B 1 149 ? 20.438 -20.5 -20.609 1 92.56 149 PHE B N 1
ATOM 5444 C CA . PHE B 1 149 ? 20.484 -21.516 -19.578 1 92.56 149 PHE B CA 1
ATOM 5445 C C . PHE B 1 149 ? 20.328 -22.906 -20.188 1 92.56 149 PHE B C 1
ATOM 5447 O O . PHE B 1 149 ? 19.875 -23.047 -21.312 1 92.56 149 PHE B O 1
ATOM 5454 N N . LYS B 1 150 ? 20.859 -23.859 -19.453 1 93.88 150 LYS B N 1
ATOM 5455 C CA . LYS B 1 150 ? 20.531 -25.25 -19.734 1 93.88 150 LYS B CA 1
ATOM 5456 C C . LYS B 1 150 ? 19.375 -25.719 -18.859 1 93.88 150 LYS B C 1
ATOM 5458 O O . LYS B 1 150 ? 19.312 -25.391 -17.672 1 93.88 150 LYS B O 1
ATOM 5463 N N . VAL B 1 151 ? 18.469 -26.406 -19.5 1 96 151 VAL B N 1
ATOM 5464 C CA . VAL B 1 151 ? 17.297 -26.891 -18.766 1 96 151 VAL B CA 1
ATOM 5465 C C . VAL B 1 151 ? 17.312 -28.406 -18.734 1 96 151 VAL B C 1
ATOM 5467 O O . VAL B 1 151 ? 17.578 -29.062 -19.75 1 96 151 VAL B O 1
ATOM 5470 N N . LEU B 1 152 ? 17.203 -29 -17.562 1 95.62 152 LEU B N 1
ATOM 5471 C CA . LEU B 1 152 ? 17 -30.422 -17.375 1 95.62 152 LEU B CA 1
ATOM 5472 C C . LEU B 1 152 ? 15.555 -30.719 -16.984 1 95.62 152 LEU B C 1
ATOM 5474 O O . LEU B 1 152 ? 14.992 -30.078 -16.109 1 95.62 152 LEU B O 1
ATOM 5478 N N . GLU B 1 153 ? 14.969 -31.656 -17.672 1 95.44 153 GLU B N 1
ATOM 5479 C CA . GLU B 1 153 ? 13.602 -32.094 -17.375 1 95.44 153 GLU B CA 1
ATOM 5480 C C . GLU B 1 153 ? 13.484 -33.594 -17.344 1 95.44 153 GLU B C 1
ATOM 5482 O O . GLU B 1 153 ? 14.094 -34.281 -18.172 1 95.44 153 GLU B O 1
ATOM 5487 N N . LEU B 1 154 ? 12.906 -34.062 -16.344 1 92.69 154 LEU B N 1
ATOM 5488 C CA . LEU B 1 154 ? 12.578 -35.469 -16.266 1 92.69 154 LEU B CA 1
ATOM 5489 C C . LEU B 1 154 ? 11.195 -35.75 -16.859 1 92.69 154 LEU B C 1
ATOM 5491 O O . LEU B 1 154 ? 10.219 -35.094 -16.484 1 92.69 154 LEU B O 1
ATOM 5495 N N . ASP B 1 155 ? 11.117 -36.719 -17.734 1 90.5 155 ASP B N 1
ATOM 5496 C CA . ASP B 1 155 ? 9.82 -37.094 -18.297 1 90.5 155 ASP B CA 1
ATOM 5497 C C . ASP B 1 155 ? 8.828 -37.438 -17.188 1 90.5 155 ASP B C 1
ATOM 5499 O O . ASP B 1 155 ? 9.133 -38.219 -16.297 1 90.5 155 ASP B O 1
ATOM 5503 N N . GLY B 1 156 ? 7.691 -36.812 -17.344 1 85.5 156 GLY B N 1
ATOM 5504 C CA . GLY B 1 156 ? 6.656 -37.062 -16.344 1 85.5 156 GLY B CA 1
ATOM 5505 C C . GLY B 1 156 ? 6.715 -36.125 -15.156 1 85.5 156 GLY B C 1
ATOM 5506 O O . GLY B 1 156 ? 5.84 -36.156 -14.289 1 85.5 156 GLY B O 1
ATOM 5507 N N . SER B 1 157 ? 7.742 -35.312 -15.078 1 87.62 157 SER B N 1
ATOM 5508 C CA . SER B 1 157 ? 7.867 -34.344 -14 1 87.62 157 SER B CA 1
ATOM 5509 C C . SER B 1 157 ? 7.246 -33 -14.383 1 87.62 157 SER B C 1
ATOM 5511 O O . SER B 1 157 ? 7.242 -32.625 -15.555 1 87.62 157 SER B O 1
ATOM 5513 N N . ASP B 1 158 ? 6.75 -32.375 -13.375 1 89.44 158 ASP B N 1
ATOM 5514 C CA . ASP B 1 158 ? 6.176 -31.047 -13.555 1 89.44 158 ASP B CA 1
ATOM 5515 C C . ASP B 1 158 ? 7.262 -29.969 -13.531 1 89.44 158 ASP B C 1
ATOM 5517 O O . ASP B 1 158 ? 7.004 -28.812 -13.859 1 89.44 158 ASP B O 1
ATOM 5521 N N . PHE B 1 159 ? 8.5 -30.391 -13.148 1 96 159 PHE B N 1
ATOM 5522 C CA . PHE B 1 159 ? 9.508 -29.375 -12.867 1 96 159 PHE B CA 1
ATOM 5523 C C . PHE B 1 159 ? 10.578 -29.359 -13.953 1 96 159 PHE B C 1
ATOM 5525 O O . PHE B 1 159 ? 10.938 -30.406 -14.492 1 96 159 PHE B O 1
ATOM 5532 N N . SER B 1 160 ? 11 -28.219 -14.289 1 96.44 160 SER B N 1
ATOM 5533 C CA . SER B 1 160 ? 12.219 -27.984 -15.062 1 96.44 160 SER B CA 1
ATOM 5534 C C . SER B 1 160 ? 13.336 -27.438 -14.188 1 96.44 160 SER B C 1
ATOM 5536 O O . SER B 1 160 ? 13.141 -26.469 -13.453 1 96.44 160 SER B O 1
ATOM 5538 N N . LEU B 1 161 ? 14.422 -28.125 -14.164 1 97.19 161 LEU B N 1
ATOM 5539 C CA . LEU B 1 161 ? 15.594 -27.609 -13.469 1 97.19 161 LEU B CA 1
ATOM 5540 C C . LEU B 1 161 ? 16.453 -26.75 -14.391 1 97.19 161 LEU B C 1
ATOM 5542 O O . LEU B 1 161 ? 17 -27.25 -15.375 1 97.19 161 LEU B O 1
ATOM 5546 N N . ILE B 1 162 ? 16.469 -25.5 -14.125 1 96.19 162 ILE B N 1
ATOM 5547 C CA . ILE B 1 162 ? 17.266 -24.562 -14.891 1 96.19 162 ILE B CA 1
ATOM 5548 C C . ILE B 1 162 ? 18.641 -24.406 -14.25 1 96.19 162 ILE B C 1
ATOM 5550 O O . ILE B 1 162 ? 18.75 -24.078 -13.062 1 96.19 162 ILE B O 1
ATOM 5554 N N . VAL B 1 163 ? 19.641 -24.641 -15.039 1 94.5 163 VAL B N 1
ATOM 5555 C CA . VAL B 1 163 ? 21 -24.688 -14.523 1 94.5 163 VAL B CA 1
ATOM 5556 C C . VAL B 1 163 ? 21.828 -23.578 -15.164 1 94.5 163 VAL B C 1
ATOM 5558 O O . VAL B 1 163 ? 21.672 -23.281 -16.359 1 94.5 163 VAL B O 1
ATOM 5561 N N . ASN B 1 164 ? 22.594 -22.938 -14.266 1 86.31 164 ASN B N 1
ATOM 5562 C CA . ASN B 1 164 ? 23.531 -21.938 -14.781 1 86.31 164 ASN B CA 1
ATOM 5563 C C . ASN B 1 164 ? 24.531 -22.547 -15.758 1 86.31 164 ASN B C 1
ATOM 5565 O O . ASN B 1 164 ? 25.141 -23.578 -15.469 1 86.31 164 ASN B O 1
ATOM 5569 N N . ALA B 1 165 ? 24.75 -21.875 -16.859 1 79.88 165 ALA B N 1
ATOM 5570 C CA . ALA B 1 165 ? 25.578 -22.438 -17.922 1 79.88 165 ALA B CA 1
ATOM 5571 C C . ALA B 1 165 ? 27.047 -22.453 -17.516 1 79.88 165 ALA B C 1
ATOM 5573 O O . ALA B 1 165 ? 27.812 -23.328 -17.969 1 79.88 165 ALA B O 1
ATOM 5574 N N . THR B 1 166 ? 27.422 -21.562 -16.672 1 79.31 166 THR B N 1
ATOM 5575 C CA . THR B 1 166 ? 28.828 -21.422 -16.328 1 79.31 166 THR B CA 1
ATOM 5576 C C . THR B 1 166 ? 29.156 -22.203 -15.062 1 79.31 166 THR B C 1
ATOM 5578 O O . THR B 1 166 ? 30.047 -23.062 -15.07 1 79.31 166 THR B O 1
ATOM 5581 N N . SER B 1 167 ? 28.391 -22.016 -14.023 1 80.06 167 SER B N 1
ATOM 5582 C CA . SER B 1 167 ? 28.703 -22.641 -12.742 1 80.06 167 SER B CA 1
ATOM 5583 C C . SER B 1 167 ? 28.156 -24.062 -12.68 1 80.06 167 SER B C 1
ATOM 5585 O O . SER B 1 167 ? 28.531 -24.844 -11.812 1 80.06 167 SER B O 1
ATOM 5587 N N . HIS B 1 168 ? 27.172 -24.359 -13.555 1 86.94 168 HIS B N 1
ATOM 5588 C CA . HIS B 1 168 ? 26.484 -25.656 -13.609 1 86.94 168 HIS B CA 1
ATOM 5589 C C . HIS B 1 168 ? 25.719 -25.922 -12.32 1 86.94 168 HIS B C 1
ATOM 5591 O O . HIS B 1 168 ? 25.375 -27.078 -12.031 1 86.94 168 HIS B O 1
ATOM 5597 N N . ARG B 1 169 ? 25.531 -24.906 -11.562 1 91 169 ARG B N 1
ATOM 5598 C CA . ARG B 1 169 ? 24.688 -25.031 -10.375 1 91 169 ARG B CA 1
ATOM 5599 C C . ARG B 1 169 ? 23.219 -24.812 -10.727 1 91 169 ARG B C 1
ATOM 5601 O O . ARG B 1 169 ? 22.906 -24.016 -11.617 1 91 169 ARG B O 1
ATOM 5608 N N . PRO B 1 170 ? 22.375 -25.594 -10.008 1 95.38 170 PRO B N 1
ATOM 5609 C CA . PRO B 1 170 ? 20.953 -25.266 -10.164 1 95.38 170 PRO B CA 1
ATOM 5610 C C . PRO B 1 170 ? 20.656 -23.781 -9.891 1 95.38 170 PRO B C 1
ATOM 5612 O O . PRO B 1 170 ? 21.125 -23.234 -8.891 1 95.38 170 PRO B O 1
ATOM 5615 N N . TYR B 1 171 ? 19.922 -23.172 -10.805 1 94.88 171 TYR B N 1
ATOM 5616 C CA . TYR B 1 171 ? 19.562 -21.766 -10.68 1 94.88 171 TYR B CA 1
ATOM 5617 C C . TYR B 1 171 ? 18.109 -21.594 -10.289 1 94.88 171 TYR B C 1
ATOM 5619 O O . TYR B 1 171 ? 17.781 -20.797 -9.406 1 94.88 171 TYR B O 1
ATOM 5627 N N . LYS B 1 172 ? 17.281 -22.312 -11.016 1 96.44 172 LYS B N 1
ATOM 5628 C CA . LYS B 1 172 ? 15.844 -22.266 -10.742 1 96.44 172 LYS B CA 1
ATOM 5629 C C . LYS B 1 172 ? 15.203 -23.641 -10.891 1 96.44 172 LYS B C 1
ATOM 5631 O O . LYS B 1 172 ? 15.672 -24.453 -11.68 1 96.44 172 LYS B O 1
ATOM 5636 N N . ILE B 1 173 ? 14.242 -23.891 -10.094 1 97.62 173 ILE B N 1
ATOM 5637 C CA . ILE B 1 173 ? 13.289 -24.969 -10.352 1 97.62 173 ILE B CA 1
ATOM 5638 C C . ILE B 1 173 ? 11.961 -24.375 -10.82 1 97.62 173 ILE B C 1
ATOM 5640 O O . ILE B 1 173 ? 11.25 -23.734 -10.039 1 97.62 173 ILE B O 1
ATOM 5644 N N . ARG B 1 174 ? 11.602 -24.578 -12.086 1 96.69 174 ARG B N 1
ATOM 5645 C CA . ARG B 1 174 ? 10.453 -23.922 -12.695 1 96.69 174 ARG B CA 1
ATOM 5646 C C . ARG B 1 174 ? 9.266 -24.875 -12.797 1 96.69 174 ARG B C 1
ATOM 5648 O O . ARG B 1 174 ? 9.43 -26.047 -13.18 1 96.69 174 ARG B O 1
ATOM 5655 N N . PHE B 1 175 ? 8.203 -24.406 -12.398 1 95.81 175 PHE B N 1
ATOM 5656 C CA . PHE B 1 175 ? 6.906 -25.016 -12.656 1 95.81 175 PHE B CA 1
ATOM 5657 C C . PHE B 1 175 ? 6.047 -24.109 -13.523 1 95.81 175 PHE B C 1
ATOM 5659 O O . PHE B 1 175 ? 5.852 -22.938 -13.203 1 95.81 175 PHE B O 1
ATOM 5666 N N . MET B 1 176 ? 5.578 -24.609 -14.664 1 92.94 176 MET B N 1
ATOM 5667 C CA . MET B 1 176 ? 4.668 -23.875 -15.531 1 92.94 176 MET B CA 1
ATOM 5668 C C . MET B 1 176 ? 3.223 -24.047 -15.07 1 92.94 176 MET B C 1
ATOM 5670 O O . MET B 1 176 ? 2.764 -25.172 -14.852 1 92.94 176 MET B O 1
ATOM 5674 N N . GLU B 1 177 ? 2.605 -22.953 -14.875 1 90.94 177 GLU B N 1
ATOM 5675 C CA . GLU B 1 177 ? 1.209 -23.016 -14.453 1 90.94 177 GLU B CA 1
ATOM 5676 C C . GLU B 1 177 ? 0.304 -22.266 -15.422 1 90.94 177 GLU B C 1
ATOM 5678 O O . GLU B 1 177 ? 0.783 -21.484 -16.25 1 90.94 177 GLU B O 1
ATOM 5683 N N . ASN B 1 178 ? -0.942 -22.656 -15.359 1 88.44 178 ASN B N 1
ATOM 5684 C CA . ASN B 1 178 ? -1.984 -21.906 -16.047 1 88.44 178 ASN B CA 1
ATOM 5685 C C . ASN B 1 178 ? -2.824 -21.078 -15.07 1 88.44 178 ASN B C 1
ATOM 5687 O O . ASN B 1 178 ? -3.697 -21.625 -14.391 1 88.44 178 ASN B O 1
ATOM 5691 N N . HIS B 1 179 ? -2.527 -19.859 -15.031 1 91.19 179 HIS B N 1
ATOM 5692 C CA . HIS B 1 179 ? -3.246 -18.953 -14.133 1 91.19 179 HIS B CA 1
ATOM 5693 C C . HIS B 1 179 ? -4.508 -18.422 -14.797 1 91.19 179 HIS B C 1
ATOM 5695 O O . HIS B 1 179 ? -4.5 -18.094 -15.992 1 91.19 179 HIS B O 1
ATOM 5701 N N . ALA B 1 180 ? -5.543 -18.266 -13.992 1 89.12 180 ALA B N 1
ATOM 5702 C CA . ALA B 1 180 ? -6.844 -17.875 -14.531 1 89.12 180 ALA B CA 1
ATOM 5703 C C . ALA B 1 180 ? -6.773 -16.484 -15.148 1 89.12 180 ALA B C 1
ATOM 5705 O O . ALA B 1 180 ? -7.469 -16.188 -16.125 1 89.12 180 ALA B O 1
ATOM 5706 N N . THR B 1 181 ? -5.965 -15.609 -14.656 1 90.69 181 THR B N 1
ATOM 5707 C CA . THR B 1 181 ? -5.887 -14.234 -15.125 1 90.69 181 THR B CA 1
ATOM 5708 C C . THR B 1 181 ? -4.703 -14.047 -16.078 1 90.69 181 THR B C 1
ATOM 5710 O O . THR B 1 181 ? -4.848 -13.469 -17.156 1 90.69 181 THR B O 1
ATOM 5713 N N . PHE B 1 182 ? -3.566 -14.641 -15.742 1 91.06 182 PHE B N 1
ATOM 5714 C CA . PHE B 1 182 ? -2.33 -14.328 -16.453 1 91.06 182 PHE B CA 1
ATOM 5715 C C . PHE B 1 182 ? -2.092 -15.328 -17.578 1 91.06 182 PHE B C 1
ATOM 5717 O O . PHE B 1 182 ? -1.23 -15.109 -18.438 1 91.06 182 PHE B O 1
ATOM 5724 N N . GLY B 1 183 ? -2.865 -16.391 -17.641 1 90.31 183 GLY B N 1
ATOM 5725 C CA . GLY B 1 183 ? -2.57 -17.438 -18.594 1 90.31 183 GLY B CA 1
ATOM 5726 C C . GLY B 1 183 ? -1.337 -18.25 -18.219 1 90.31 183 GLY B C 1
ATOM 5727 O O . GLY B 1 183 ? -1.165 -18.641 -17.062 1 90.31 183 GLY B O 1
ATOM 5728 N N . LYS B 1 184 ? -0.586 -18.547 -19.234 1 90.31 184 LYS B N 1
ATOM 5729 C CA . LYS B 1 184 ? 0.656 -19.266 -18.969 1 90.31 184 LYS B CA 1
ATOM 5730 C C . LYS B 1 184 ? 1.599 -18.438 -18.109 1 90.31 184 LYS B C 1
ATOM 5732 O O . LYS B 1 184 ? 1.887 -17.281 -18.438 1 90.31 184 LYS B O 1
ATOM 5737 N N . ALA B 1 185 ? 1.983 -19.031 -17.031 1 91.69 185 ALA B N 1
ATOM 5738 C CA . ALA B 1 185 ? 2.816 -18.312 -16.062 1 91.69 185 ALA B CA 1
ATOM 5739 C C . ALA B 1 185 ? 3.92 -19.219 -15.516 1 91.69 185 ALA B C 1
ATOM 5741 O O . ALA B 1 185 ? 3.781 -20.438 -15.508 1 91.69 185 ALA B O 1
ATOM 5742 N N . THR B 1 186 ? 4.992 -18.594 -15.117 1 93.69 186 THR B N 1
ATOM 5743 C CA . THR B 1 186 ? 6.07 -19.328 -14.477 1 93.69 186 THR B CA 1
ATOM 5744 C C . THR B 1 186 ? 6.027 -19.156 -12.961 1 93.69 186 THR B C 1
ATOM 5746 O O . THR B 1 186 ? 5.734 -18.062 -12.477 1 93.69 186 THR B O 1
ATOM 5749 N N . ASN B 1 187 ? 6.117 -20.172 -12.305 1 95.25 187 ASN B N 1
ATOM 5750 C CA . ASN B 1 187 ? 6.375 -20.203 -10.867 1 95.25 187 ASN B CA 1
ATOM 5751 C C . ASN B 1 187 ? 7.746 -20.812 -10.562 1 95.25 187 ASN B C 1
ATOM 5753 O O . ASN B 1 187 ? 7.902 -22.031 -10.508 1 95.25 187 ASN B O 1
ATOM 5757 N N . ASP B 1 188 ? 8.695 -19.938 -10.336 1 96 188 ASP B N 1
ATOM 5758 C CA . ASP B 1 188 ? 10.078 -20.344 -10.18 1 96 188 ASP B CA 1
ATOM 5759 C C . ASP B 1 188 ? 10.5 -20.328 -8.711 1 96 188 ASP B C 1
ATOM 5761 O O . ASP B 1 188 ? 10.148 -19.406 -7.973 1 96 188 ASP B O 1
ATOM 5765 N N . LEU B 1 189 ? 11.148 -21.344 -8.328 1 96.69 189 LEU B N 1
ATOM 5766 C CA . LEU B 1 189 ? 11.961 -21.281 -7.117 1 96.69 189 LEU B CA 1
ATOM 5767 C C . LEU B 1 189 ? 13.406 -20.922 -7.449 1 96.69 189 LEU B C 1
ATOM 5769 O O . LEU B 1 189 ? 14.148 -21.766 -7.961 1 96.69 189 LEU B O 1
ATOM 5773 N N . LEU B 1 190 ? 13.719 -19.734 -7.156 1 95.69 190 LEU B N 1
ATOM 5774 C CA . LEU B 1 190 ? 15.078 -19.266 -7.398 1 95.69 190 LEU B CA 1
ATOM 5775 C C . LEU B 1 190 ? 16.016 -19.688 -6.266 1 95.69 190 LEU B C 1
ATOM 5777 O O . LEU B 1 190 ? 15.672 -19.531 -5.09 1 95.69 190 LEU B O 1
ATOM 5781 N N . LEU B 1 191 ? 17.141 -20.25 -6.664 1 95.44 191 LEU B N 1
ATOM 5782 C CA . LEU B 1 191 ? 18.141 -20.75 -5.734 1 95.44 191 LEU B CA 1
ATOM 5783 C C . LEU B 1 191 ? 19.406 -19.906 -5.781 1 95.44 191 LEU B C 1
ATOM 5785 O O . LEU B 1 191 ? 20.031 -19.781 -6.836 1 95.44 191 LEU B O 1
ATOM 5789 N N . SER B 1 192 ? 19.766 -19.312 -4.645 1 90.25 192 SER B N 1
ATOM 5790 C CA . SER B 1 192 ? 20.969 -18.484 -4.629 1 90.25 192 SER B CA 1
ATOM 5791 C C . SER B 1 192 ? 21.703 -18.594 -3.295 1 90.25 192 SER B C 1
ATOM 5793 O O . SER B 1 192 ? 21.25 -19.312 -2.395 1 90.25 192 SER B O 1
ATOM 5795 N N . ASN B 1 193 ? 22.906 -17.984 -3.207 1 86 193 ASN B N 1
ATOM 5796 C CA . ASN B 1 193 ? 23.734 -17.953 -2.012 1 86 193 ASN B CA 1
ATOM 5797 C C . ASN B 1 193 ? 24.188 -19.359 -1.611 1 86 193 ASN B C 1
ATOM 5799 O O . ASN B 1 193 ? 24 -19.766 -0.461 1 86 193 ASN B O 1
ATOM 5803 N N . TYR B 1 194 ? 24.75 -20 -2.533 1 91.25 194 TYR B N 1
ATOM 5804 C CA . TYR B 1 194 ? 25.219 -21.359 -2.301 1 91.25 194 TYR B CA 1
ATOM 5805 C C . TYR B 1 194 ? 26.375 -21.391 -1.31 1 91.25 194 TYR B C 1
ATOM 5807 O O . TYR B 1 194 ? 27.25 -20.516 -1.352 1 91.25 194 TYR B O 1
ATOM 5815 N N . SER B 1 195 ? 26.328 -22.297 -0.455 1 89.75 195 SER B N 1
ATOM 5816 C CA . SER B 1 195 ? 27.406 -22.547 0.502 1 89.75 195 SER B CA 1
ATOM 5817 C C . SER B 1 195 ? 27.578 -24.031 0.787 1 89.75 195 SER B C 1
ATOM 5819 O O . SER B 1 195 ? 26.672 -24.828 0.515 1 89.75 195 SER B O 1
ATOM 5821 N N . ALA B 1 196 ? 28.766 -24.328 1.265 1 90.81 196 ALA B N 1
ATOM 5822 C CA . ALA B 1 196 ? 29.062 -25.734 1.524 1 90.81 196 ALA B CA 1
ATOM 5823 C C . ALA B 1 196 ? 28.406 -26.203 2.811 1 90.81 196 ALA B C 1
ATOM 5825 O O . ALA B 1 196 ? 28.375 -25.484 3.811 1 90.81 196 ALA B O 1
ATOM 5826 N N . VAL B 1 197 ? 27.797 -27.312 2.691 1 88.75 197 VAL B N 1
ATOM 5827 C CA . VAL B 1 197 ? 27.172 -27.969 3.832 1 88.75 197 VAL B CA 1
ATOM 5828 C C . VAL B 1 197 ? 27.766 -29.359 4.016 1 88.75 197 VAL B C 1
ATOM 5830 O O . VAL B 1 197 ? 27.969 -30.094 3.039 1 88.75 197 VAL B O 1
ATOM 5833 N N . SER B 1 198 ? 28.062 -29.719 5.277 1 85.88 198 SER B N 1
ATOM 5834 C CA . SER B 1 198 ? 28.594 -31.047 5.551 1 85.88 198 SER B CA 1
ATOM 5835 C C . SER B 1 198 ? 27.547 -32.125 5.297 1 85.88 198 SER B C 1
ATOM 5837 O O . SER B 1 198 ? 26.391 -31.984 5.719 1 85.88 198 SER B O 1
ATOM 5839 N N . PHE B 1 199 ? 27.938 -33.125 4.527 1 81.56 199 PHE B N 1
ATOM 5840 C CA . PHE B 1 199 ? 27.031 -34.219 4.242 1 81.56 199 PHE B CA 1
ATOM 5841 C C . PHE B 1 199 ? 26.766 -35.031 5.5 1 81.56 199 PHE B C 1
ATOM 5843 O O . PHE B 1 199 ? 25.641 -35.469 5.75 1 81.56 199 PHE B O 1
ATOM 5850 N N . ASP B 1 200 ? 27.75 -35.375 6.145 1 74.56 200 ASP B N 1
ATOM 5851 C CA . ASP B 1 200 ? 27.688 -36.094 7.426 1 74.56 200 ASP B CA 1
ATOM 5852 C C . ASP B 1 200 ? 28.891 -35.719 8.305 1 74.56 200 ASP B C 1
ATOM 5854 O O . ASP B 1 200 ? 29.766 -34.969 7.883 1 74.56 200 ASP B O 1
ATOM 5858 N N . ASP B 1 201 ? 28.781 -35.969 9.547 1 67.25 201 ASP B N 1
ATOM 5859 C CA . ASP B 1 201 ? 29.844 -35.656 10.484 1 67.25 201 ASP B CA 1
ATOM 5860 C C . ASP B 1 201 ? 31.062 -36.531 10.242 1 67.25 201 ASP B C 1
ATOM 5862 O O . ASP B 1 201 ? 32.156 -36.25 10.742 1 67.25 201 ASP B O 1
ATOM 5866 N N . LYS B 1 202 ? 31.078 -37.594 9.391 1 71.5 202 LYS B N 1
ATOM 5867 C CA . LYS B 1 202 ? 32.125 -38.594 9.367 1 71.5 202 LYS B CA 1
ATOM 5868 C C . LYS B 1 202 ? 32.906 -38.562 8.055 1 71.5 202 LYS B C 1
ATOM 5870 O O . LYS B 1 202 ? 34.125 -38.656 8.039 1 71.5 202 LYS B O 1
ATOM 5875 N N . SER B 1 203 ? 32.219 -38.469 6.938 1 72.62 203 SER B N 1
ATOM 5876 C CA . SER B 1 203 ? 32.781 -38.719 5.621 1 72.62 203 SER B CA 1
ATOM 5877 C C . SER B 1 203 ? 33.625 -37.531 5.141 1 72.62 203 SER B C 1
ATOM 5879 O O . SER B 1 203 ? 34.438 -37.656 4.219 1 72.62 203 SER B O 1
ATOM 5881 N N . GLY B 1 204 ? 33.5 -36.312 5.805 1 78.06 204 GLY B N 1
ATOM 5882 C CA . GLY B 1 204 ? 34.188 -35.125 5.309 1 78.06 204 GLY B CA 1
ATOM 5883 C C . GLY B 1 204 ? 33.625 -34.594 4.004 1 78.06 204 GLY B C 1
ATOM 5884 O O . GLY B 1 204 ? 34.062 -33.594 3.475 1 78.06 204 GLY B O 1
ATOM 5885 N N . ARG B 1 205 ? 32.656 -35.281 3.438 1 85.19 205 ARG B N 1
ATOM 5886 C CA . ARG B 1 205 ? 32 -34.844 2.201 1 85.19 205 ARG B CA 1
ATOM 5887 C C . ARG B 1 205 ? 31.125 -33.625 2.445 1 85.19 205 ARG B C 1
ATOM 5889 O O . ARG B 1 205 ? 30.516 -33.5 3.502 1 85.19 205 ARG B O 1
ATOM 5896 N N . ARG B 1 206 ? 31.203 -32.688 1.397 1 88.88 206 ARG B N 1
ATOM 5897 C CA . ARG B 1 206 ? 30.406 -31.469 1.487 1 88.88 206 ARG B CA 1
ATOM 5898 C C . ARG B 1 206 ? 29.578 -31.266 0.23 1 88.88 206 ARG B C 1
ATOM 5900 O O . ARG B 1 206 ? 29.953 -31.703 -0.857 1 88.88 206 ARG B O 1
ATOM 5907 N N . LEU B 1 207 ? 28.422 -30.781 0.409 1 88.31 207 LEU B N 1
ATOM 5908 C CA . LEU B 1 207 ? 27.516 -30.406 -0.68 1 88.31 207 LEU B CA 1
ATOM 5909 C C . LEU B 1 207 ? 27.312 -28.906 -0.732 1 88.31 207 LEU B C 1
ATOM 5911 O O . LEU B 1 207 ? 27.266 -28.234 0.308 1 88.31 207 LEU B O 1
ATOM 5915 N N . GLN B 1 208 ? 27.25 -28.375 -1.972 1 90.69 208 GLN B N 1
ATOM 5916 C CA . GLN B 1 208 ? 26.828 -26.984 -2.143 1 90.69 208 GLN B CA 1
ATOM 5917 C C . GLN B 1 208 ? 25.312 -26.875 -2.234 1 90.69 208 GLN B C 1
ATOM 5919 O O . GLN B 1 208 ? 24.703 -27.422 -3.156 1 90.69 208 GLN B O 1
ATOM 5924 N N . LEU B 1 209 ? 24.719 -26.25 -1.267 1 92.56 209 LEU B N 1
ATOM 5925 C CA . LEU B 1 209 ? 23.266 -26.047 -1.262 1 92.56 209 LEU B CA 1
ATOM 5926 C C . LEU B 1 209 ? 22.938 -24.562 -1.147 1 92.56 209 LEU B C 1
ATOM 5928 O O . LEU B 1 209 ? 23.719 -23.781 -0.609 1 92.56 209 LEU B O 1
ATOM 5932 N N . PRO B 1 210 ? 21.828 -24.156 -1.778 1 92.31 210 PRO B N 1
ATOM 5933 C CA . PRO B 1 210 ? 21.438 -22.75 -1.707 1 92.31 210 PRO B CA 1
ATOM 5934 C C . PRO B 1 210 ? 20.875 -22.359 -0.341 1 92.31 210 PRO B C 1
ATOM 5936 O O . PRO B 1 210 ? 20.078 -23.109 0.237 1 92.31 210 PRO B O 1
ATOM 5939 N N . TYR B 1 211 ? 21.203 -21.188 0.177 1 88.25 211 TYR B N 1
ATOM 5940 C CA . TYR B 1 211 ? 20.734 -20.703 1.468 1 88.25 211 TYR B CA 1
ATOM 5941 C C . TYR B 1 211 ? 19.672 -19.625 1.288 1 88.25 211 TYR B C 1
ATOM 5943 O O . TYR B 1 211 ? 19.125 -19.109 2.27 1 88.25 211 TYR B O 1
ATOM 5951 N N . ARG B 1 212 ? 19.406 -19.281 0.101 1 88.19 212 ARG B N 1
ATOM 5952 C CA . ARG B 1 212 ? 18.312 -18.375 -0.179 1 88.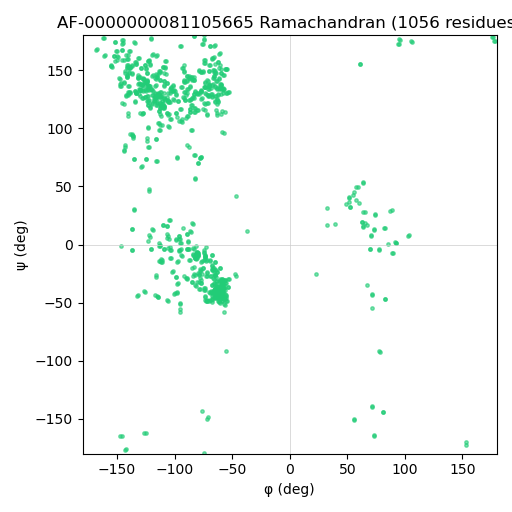19 212 ARG B CA 1
ATOM 5953 C C . ARG B 1 212 ? 17.359 -18.953 -1.228 1 88.19 212 ARG B C 1
ATOM 5955 O O . ARG B 1 212 ? 17.812 -19.391 -2.295 1 88.19 212 ARG B O 1
ATOM 5962 N N . LEU B 1 213 ? 16.141 -19.016 -0.919 1 92 213 LEU B N 1
ATOM 5963 C CA . LEU B 1 213 ? 15.078 -19.531 -1.767 1 92 213 LEU B CA 1
ATOM 5964 C C . LEU B 1 213 ? 14.008 -18.469 -2.01 1 92 213 LEU B C 1
ATOM 5966 O O . LEU B 1 213 ? 13.414 -17.969 -1.061 1 92 213 LEU B O 1
ATOM 5970 N N . GLN B 1 214 ? 13.82 -18.109 -3.234 1 91.62 214 GLN B N 1
ATOM 5971 C CA . GLN B 1 214 ? 12.82 -17.109 -3.582 1 91.62 214 GLN B CA 1
ATOM 5972 C C . GLN B 1 214 ? 11.812 -17.656 -4.59 1 91.62 214 GLN B C 1
ATOM 5974 O O . GLN B 1 214 ? 12.203 -18.219 -5.617 1 91.62 214 GLN B O 1
ATOM 5979 N N . THR B 1 215 ? 10.578 -17.578 -4.234 1 94 215 THR B N 1
ATOM 5980 C CA . THR B 1 215 ? 9.547 -17.891 -5.219 1 94 215 THR B CA 1
ATOM 5981 C C . THR B 1 215 ? 9.266 -16.672 -6.105 1 94 215 THR B C 1
ATOM 5983 O O . THR B 1 215 ? 8.773 -15.648 -5.629 1 94 215 THR B O 1
ATOM 5986 N N . ILE B 1 216 ? 9.594 -16.828 -7.344 1 92.94 216 ILE B N 1
ATOM 5987 C CA . ILE B 1 216 ? 9.453 -15.734 -8.305 1 92.94 216 ILE B CA 1
ATOM 5988 C C . ILE B 1 216 ? 8.359 -16.078 -9.32 1 92.94 216 ILE B C 1
ATOM 5990 O O . ILE B 1 216 ? 8.453 -17.094 -10.016 1 92.94 216 ILE B O 1
ATOM 5994 N N . TYR B 1 217 ? 7.395 -15.219 -9.344 1 92.06 217 TYR B N 1
ATOM 5995 C CA . TYR B 1 217 ? 6.289 -15.438 -10.273 1 92.06 217 TYR B CA 1
ATOM 5996 C C . TYR B 1 217 ? 6.465 -14.609 -11.539 1 92.06 217 TYR B C 1
ATOM 5998 O O . TYR B 1 217 ? 6.773 -13.422 -11.469 1 92.06 217 TYR B O 1
ATOM 6006 N N . ASN B 1 218 ? 6.359 -15.227 -12.742 1 89.31 218 ASN B N 1
ATOM 6007 C CA . ASN B 1 218 ? 6.492 -14.609 -14.055 1 89.31 218 ASN B CA 1
ATOM 6008 C C . ASN B 1 218 ? 7.785 -13.805 -14.172 1 89.31 218 ASN B C 1
ATOM 6010 O O . ASN B 1 218 ? 7.789 -12.703 -14.711 1 89.31 218 ASN B O 1
ATOM 6014 N N . SER B 1 219 ? 8.75 -14.258 -13.516 1 84.94 219 SER B N 1
ATOM 6015 C CA . SER B 1 219 ? 10.133 -13.797 -13.586 1 84.94 219 SER B CA 1
ATOM 6016 C C . SER B 1 219 ? 10.281 -12.406 -12.969 1 84.94 219 SER B C 1
ATOM 6018 O O . SER B 1 219 ? 11.336 -11.781 -13.094 1 84.94 219 SER B O 1
ATOM 6020 N N . THR B 1 220 ? 9.266 -11.938 -12.359 1 84.56 220 THR B N 1
ATOM 6021 C CA . THR B 1 220 ? 9.383 -10.555 -11.898 1 84.56 220 THR B CA 1
ATOM 6022 C C . THR B 1 220 ? 8.922 -10.438 -10.453 1 84.56 220 THR B C 1
ATOM 6024 O O . THR B 1 220 ? 9.57 -9.773 -9.641 1 84.56 220 THR B O 1
ATOM 6027 N N . ASP B 1 221 ? 7.863 -11.023 -10.086 1 89.69 221 ASP B N 1
ATOM 6028 C CA . ASP B 1 221 ? 7.254 -10.789 -8.781 1 89.69 221 ASP B CA 1
ATOM 6029 C C . ASP B 1 221 ? 7.773 -11.789 -7.746 1 89.69 221 ASP B C 1
ATOM 6031 O O . ASP B 1 221 ? 7.68 -13 -7.941 1 89.69 221 ASP B O 1
ATOM 6035 N N . VAL B 1 222 ? 8.266 -11.305 -6.664 1 90.31 222 VAL B N 1
ATOM 6036 C CA . VAL B 1 222 ? 8.703 -12.148 -5.559 1 90.31 222 VAL B CA 1
ATOM 6037 C C . VAL B 1 222 ? 7.527 -12.445 -4.633 1 90.31 222 VAL B C 1
ATOM 6039 O O . VAL B 1 222 ? 6.984 -11.539 -3.996 1 90.31 222 VAL B O 1
ATOM 6042 N N . LEU B 1 223 ? 7.156 -13.672 -4.531 1 90.25 223 LEU B N 1
ATOM 6043 C CA . LEU B 1 223 ? 6.023 -14.047 -3.693 1 90.25 223 LEU B CA 1
ATOM 6044 C C . LEU B 1 223 ? 6.492 -14.523 -2.322 1 90.25 223 LEU B C 1
ATOM 6046 O O . LEU B 1 223 ? 5.766 -14.398 -1.335 1 90.25 223 LEU B O 1
ATOM 6050 N N . GLU B 1 224 ? 7.602 -15.133 -2.322 1 88.75 224 GLU B N 1
ATOM 6051 C CA . GLU B 1 224 ? 8.219 -15.586 -1.083 1 88.75 224 GLU B CA 1
ATOM 6052 C C . GLU B 1 224 ? 9.734 -15.367 -1.107 1 88.75 224 GLU B C 1
ATOM 6054 O O . GLU B 1 224 ? 10.375 -15.562 -2.139 1 88.75 224 GLU B O 1
ATOM 6059 N N . ASP B 1 225 ? 10.227 -14.906 -0.053 1 86.12 225 ASP B N 1
ATOM 6060 C CA . ASP B 1 225 ? 11.656 -14.719 0.161 1 86.12 225 ASP B CA 1
ATOM 6061 C C . ASP B 1 225 ? 12.109 -15.383 1.462 1 86.12 225 ASP B C 1
ATOM 6063 O O . ASP B 1 225 ? 11.766 -14.914 2.551 1 86.12 225 ASP B O 1
ATOM 6067 N N . VAL B 1 226 ? 12.938 -16.438 1.291 1 83.12 226 VAL B N 1
ATOM 6068 C CA . VAL B 1 226 ? 13.367 -17.234 2.441 1 83.12 226 VAL B CA 1
ATOM 6069 C C . VAL B 1 226 ? 14.891 -17.25 2.516 1 83.12 226 VAL B C 1
ATOM 6071 O O . VAL B 1 226 ? 15.555 -17.656 1.561 1 83.12 226 VAL B O 1
ATOM 6074 N N . LYS B 1 227 ? 15.359 -16.797 3.543 1 82.88 227 LYS B N 1
ATOM 6075 C CA . LYS B 1 227 ? 16.781 -16.938 3.838 1 82.88 227 LYS B CA 1
ATOM 6076 C C . LYS B 1 227 ? 17.016 -17.984 4.926 1 82.88 227 LYS B C 1
ATOM 6078 O O . LYS B 1 227 ? 16.5 -17.844 6.039 1 82.88 227 LYS B O 1
ATOM 6083 N N . LEU B 1 228 ? 17.828 -18.984 4.613 1 83.94 228 LEU B N 1
ATOM 6084 C CA . LEU B 1 228 ? 18.094 -20.078 5.539 1 83.94 228 LEU B CA 1
ATOM 6085 C C . LEU B 1 228 ? 19.266 -19.766 6.449 1 83.94 228 LEU B C 1
ATOM 6087 O O . LEU B 1 228 ? 20.312 -19.312 5.98 1 83.94 228 LEU B O 1
ATOM 6091 N N . ASP B 1 229 ? 19.047 -20.047 7.734 1 83 229 ASP B N 1
ATOM 6092 C CA . ASP B 1 229 ? 20.125 -19.859 8.695 1 83 229 ASP B CA 1
ATOM 6093 C C . ASP B 1 229 ? 21.031 -21.078 8.742 1 83 229 ASP B C 1
ATOM 6095 O O . ASP B 1 229 ? 22.234 -20.969 9.023 1 83 229 ASP B O 1
ATOM 6099 N N . SER B 1 230 ? 20.422 -22.188 8.523 1 86.88 230 SER B N 1
ATOM 6100 C CA . SER B 1 230 ? 21.203 -23.422 8.594 1 86.88 230 SER B CA 1
ATOM 6101 C C . SER B 1 230 ? 20.562 -24.531 7.766 1 86.88 230 SER B C 1
ATOM 6103 O O . SER B 1 230 ? 19.359 -24.5 7.492 1 86.88 230 SER B O 1
ATOM 6105 N N . ILE B 1 231 ? 21.422 -25.438 7.324 1 89.12 231 ILE B N 1
ATOM 6106 C CA . ILE B 1 231 ? 21.016 -26.656 6.637 1 89.12 231 ILE B CA 1
ATOM 6107 C C . ILE B 1 231 ? 21.719 -27.859 7.27 1 89.12 231 ILE B C 1
ATOM 6109 O O . ILE B 1 231 ? 22.922 -27.828 7.508 1 89.12 231 ILE B O 1
ATOM 6113 N N . SER B 1 232 ? 20.922 -28.828 7.594 1 89.25 232 SER B N 1
ATOM 6114 C CA . SER B 1 232 ? 21.5 -30.078 8.109 1 89.25 232 SER B CA 1
ATOM 6115 C C . SER B 1 232 ? 21.078 -31.266 7.258 1 89.25 232 SER B C 1
ATOM 6117 O O . SER B 1 232 ? 19.938 -31.359 6.824 1 89.25 232 SER B O 1
ATOM 6119 N N . ILE B 1 233 ? 22.047 -32.094 7.02 1 89.19 233 ILE B N 1
ATOM 6120 C CA . ILE B 1 233 ? 21.812 -33.344 6.258 1 89.19 233 ILE B CA 1
ATOM 6121 C C . ILE B 1 233 ? 21.906 -34.531 7.184 1 89.19 233 ILE B C 1
ATOM 6123 O O . ILE B 1 233 ? 22.906 -34.719 7.871 1 89.19 233 ILE B O 1
ATOM 6127 N N . ASN B 1 234 ? 20.906 -35.344 7.191 1 85.94 234 ASN B N 1
ATOM 6128 C CA . ASN B 1 234 ? 20.781 -36.562 7.973 1 85.94 234 ASN B CA 1
ATOM 6129 C C . ASN B 1 234 ? 20.922 -36.281 9.469 1 85.94 234 ASN B C 1
ATOM 6131 O O . ASN B 1 234 ? 21.703 -36.938 10.148 1 85.94 234 ASN B O 1
ATOM 6135 N N . PRO B 1 235 ? 20.203 -35.312 9.93 1 85 235 PRO B N 1
ATOM 6136 C CA . PRO B 1 235 ? 20.203 -35.094 11.383 1 85 235 PRO B CA 1
ATOM 6137 C C . PRO B 1 235 ? 19.406 -36.156 12.125 1 85 235 PRO B C 1
ATOM 6139 O O . PRO B 1 235 ? 18.578 -36.844 11.523 1 85 235 PRO B O 1
ATOM 6142 N N . PRO B 1 236 ? 19.766 -36.312 13.398 1 85 236 PRO B N 1
ATOM 6143 C CA . PRO B 1 236 ? 18.859 -37.156 14.172 1 85 236 PRO B CA 1
ATOM 6144 C C . PRO B 1 236 ? 17.453 -36.594 14.273 1 85 236 PRO B C 1
ATOM 6146 O O . PRO B 1 236 ? 17.281 -35.375 14.438 1 85 236 PRO B O 1
ATOM 6149 N N . MET B 1 237 ? 16.547 -37.438 13.938 1 86.38 237 MET B N 1
ATOM 6150 C CA . MET B 1 237 ? 15.164 -37 14.039 1 86.38 237 MET B CA 1
ATOM 6151 C C . MET B 1 237 ? 14.391 -37.875 15.023 1 86.38 237 MET B C 1
ATOM 6153 O O . MET B 1 237 ? 14.656 -39.062 15.133 1 86.38 237 MET B O 1
ATOM 6157 N N . LYS B 1 238 ? 13.484 -37.25 15.688 1 90.12 238 LYS B N 1
ATOM 6158 C CA . LYS B 1 238 ? 12.617 -37.969 16.609 1 90.12 238 LYS B CA 1
ATOM 6159 C C . LYS B 1 238 ? 11.734 -38.969 15.859 1 90.12 238 LYS B C 1
ATOM 6161 O O . LYS B 1 238 ? 11.32 -38.719 14.727 1 90.12 238 LYS B O 1
ATOM 6166 N N . SER B 1 239 ? 11.43 -40.125 16.578 1 90.75 239 SER B N 1
ATOM 6167 C CA . SER B 1 239 ? 10.492 -41.062 16.016 1 90.75 239 SER B CA 1
ATOM 6168 C C . SER B 1 239 ? 9.141 -40.438 15.734 1 90.75 239 SER B C 1
ATOM 6170 O O . SER B 1 239 ? 8.625 -39.656 16.562 1 90.75 239 SER B O 1
ATOM 6172 N N . GLY B 1 240 ? 8.656 -40.656 14.508 1 92.81 240 GLY B N 1
ATOM 6173 C CA . GLY B 1 240 ? 7.344 -40.125 14.156 1 92.81 240 GLY B CA 1
ATOM 6174 C C . GLY B 1 240 ? 7.367 -38.656 13.75 1 92.81 240 GLY B C 1
ATOM 6175 O O . GLY B 1 240 ? 6.316 -38.031 13.68 1 92.81 240 GLY B O 1
ATOM 6176 N N . PHE B 1 241 ? 8.477 -38.156 13.5 1 94.75 241 PHE B N 1
ATOM 6177 C CA . PHE B 1 241 ? 8.664 -36.719 13.211 1 94.75 241 PHE B CA 1
ATOM 6178 C C . PHE B 1 241 ? 7.797 -36.281 12.039 1 94.75 241 PHE B C 1
ATOM 6180 O O . PHE B 1 241 ? 7.32 -35.156 12 1 94.75 241 PHE B O 1
ATOM 6187 N N . PHE B 1 242 ? 7.547 -37.156 11.133 1 96.44 242 PHE B N 1
ATOM 6188 C CA . PHE B 1 242 ? 6.793 -36.844 9.93 1 96.44 242 PHE B CA 1
ATOM 6189 C C . PHE B 1 242 ? 5.387 -37.438 10 1 96.44 242 PHE B C 1
ATOM 6191 O O . PHE B 1 242 ? 4.656 -37.438 9 1 96.44 242 PHE B O 1
ATOM 6198 N N . ASP B 1 243 ? 4.969 -37.969 11.125 1 96.12 243 ASP B N 1
ATOM 6199 C CA . ASP B 1 243 ? 3.676 -38.656 11.242 1 96.12 243 ASP B CA 1
ATOM 6200 C C . ASP B 1 243 ? 2.561 -37.625 11.508 1 96.12 243 ASP B C 1
ATOM 6202 O O . ASP B 1 243 ? 2.773 -36.625 12.203 1 96.12 243 ASP B O 1
ATOM 6206 N N . PRO B 1 244 ? 1.411 -37.906 10.93 1 97.56 244 PRO B N 1
ATOM 6207 C CA . PRO B 1 244 ? 0.253 -37.031 11.195 1 97.56 244 PRO B CA 1
ATOM 6208 C C . PRO B 1 244 ? -0.391 -37.312 12.547 1 97.56 244 PRO B C 1
ATOM 6210 O O . PRO B 1 244 ? -1.517 -37.812 12.617 1 97.56 244 PRO B O 1
ATOM 6213 N N . VAL B 1 245 ? 0.215 -36.906 13.617 1 95.5 245 VAL B N 1
ATOM 6214 C CA . VAL B 1 245 ? -0.286 -37.125 14.969 1 95.5 245 VAL B CA 1
ATOM 6215 C C . VAL B 1 245 ? -1.368 -36.125 15.305 1 95.5 245 VAL B C 1
ATOM 6217 O O . VAL B 1 245 ? -1.088 -34.906 15.422 1 95.5 245 VAL B O 1
ATOM 6220 N N . LEU B 1 246 ? -2.514 -36.625 15.5 1 96.62 246 LEU B N 1
ATOM 6221 C CA . LEU B 1 246 ? -3.662 -35.781 15.781 1 96.62 246 LEU B CA 1
ATOM 6222 C C . LEU B 1 246 ? -4.32 -36.156 17.094 1 96.62 246 LEU B C 1
ATOM 6224 O O . LEU B 1 246 ? -4.102 -37.25 17.609 1 96.62 246 LEU B O 1
ATOM 6228 N N . SER B 1 247 ? -5.047 -35.188 17.641 1 94.56 247 SER B N 1
ATOM 6229 C CA . SER B 1 247 ? -5.871 -35.469 18.812 1 94.56 247 SER B CA 1
ATOM 6230 C C . SER B 1 247 ? -6.902 -36.562 18.5 1 94.56 247 SER B C 1
ATOM 6232 O O . SER B 1 247 ? -7.422 -36.625 17.391 1 94.56 247 SER B O 1
ATOM 6234 N N . PRO B 1 248 ? -7.191 -37.344 19.562 1 92.62 248 PRO B N 1
ATOM 6235 C CA . PRO B 1 248 ? -8.219 -38.375 19.344 1 92.62 248 PRO B CA 1
ATOM 6236 C C . PRO B 1 248 ? -9.57 -37.781 18.953 1 92.62 248 PRO B C 1
ATOM 6238 O O . PRO B 1 248 ? -10.422 -38.469 18.406 1 92.62 248 PRO B O 1
ATOM 6241 N N . LYS B 1 249 ? -9.797 -36.531 19.234 1 91.69 249 LYS B N 1
ATOM 6242 C CA . LYS B 1 249 ? -11.062 -35.875 18.953 1 91.69 249 LYS B CA 1
ATOM 6243 C C . LYS B 1 249 ? -11.133 -35.438 17.5 1 91.69 249 LYS B C 1
ATOM 6245 O O . LYS B 1 249 ? -12.195 -35.031 17.016 1 91.69 249 LYS B O 1
ATOM 6250 N N . ASP B 1 250 ? -9.914 -35.5 16.812 1 94.69 250 ASP B N 1
ATOM 6251 C CA . ASP B 1 250 ? -9.891 -35.094 15.406 1 94.69 250 ASP B CA 1
ATOM 6252 C C . ASP B 1 250 ? -10.648 -36.062 14.523 1 94.69 250 ASP B C 1
ATOM 6254 O O . ASP B 1 250 ? -10.516 -37.281 14.688 1 94.69 250 ASP B O 1
ATOM 6258 N N . THR B 1 251 ? -11.492 -35.5 13.594 1 94.12 251 THR B N 1
ATOM 6259 C CA . THR B 1 251 ? -12.32 -36.375 12.766 1 94.12 251 THR B CA 1
ATOM 6260 C C . THR B 1 251 ? -11.883 -36.312 11.305 1 94.12 251 THR B C 1
ATOM 6262 O O . THR B 1 251 ? -12.531 -36.906 10.438 1 94.12 251 THR B O 1
ATOM 6265 N N . SER B 1 252 ? -10.945 -35.562 10.977 1 94.75 252 SER B N 1
ATOM 6266 C CA . SER B 1 252 ? -10.484 -35.469 9.602 1 94.75 252 SER B CA 1
ATOM 6267 C C . SER B 1 252 ? -9.859 -36.781 9.133 1 94.75 252 SER B C 1
ATOM 6269 O O . SER B 1 252 ? -9.383 -37.594 9.953 1 94.75 252 SER B O 1
ATOM 6271 N N . THR B 1 253 ? -9.953 -37.062 7.816 1 96.06 253 THR B N 1
ATOM 6272 C CA . THR B 1 253 ? -9.383 -38.281 7.227 1 96.06 253 THR B CA 1
ATOM 6273 C C . THR B 1 253 ? -8.438 -37.906 6.078 1 96.06 253 THR B C 1
ATOM 6275 O O . THR B 1 253 ? -8.617 -36.875 5.418 1 96.06 253 THR B O 1
ATOM 6278 N N . PRO B 1 254 ? -7.504 -38.781 5.906 1 96.62 254 PRO B N 1
ATOM 6279 C CA . PRO B 1 254 ? -6.586 -38.5 4.797 1 96.62 254 PRO B CA 1
ATOM 6280 C C . PRO B 1 254 ? -7.297 -38.406 3.449 1 96.62 254 PRO B C 1
ATOM 6282 O O . PRO B 1 254 ? -8.203 -39.219 3.18 1 96.62 254 PRO B O 1
ATOM 6285 N N . GLN B 1 255 ? -6.949 -37.5 2.672 1 96.56 255 GLN B N 1
ATOM 6286 C CA . GLN B 1 255 ? -7.43 -37.344 1.303 1 96.56 255 GLN B CA 1
ATOM 6287 C C . GLN B 1 255 ? -6.27 -37.312 0.313 1 96.56 255 GLN B C 1
ATOM 6289 O O . GLN B 1 255 ? -5.414 -36.438 0.378 1 96.56 255 GLN B O 1
ATOM 6294 N N . ALA B 1 256 ? -6.309 -38.188 -0.606 1 97.44 256 ALA B N 1
ATOM 6295 C CA . ALA B 1 256 ? -5.227 -38.281 -1.583 1 97.44 256 ALA B CA 1
ATOM 6296 C C . ALA B 1 256 ? -5.184 -37.031 -2.471 1 97.44 256 ALA B C 1
ATOM 6298 O O . ALA B 1 256 ? -6.227 -36.469 -2.824 1 97.44 256 ALA B O 1
ATOM 6299 N N . PRO B 1 257 ? -3.934 -36.594 -2.838 1 97.25 257 PRO B N 1
ATOM 6300 C CA . PRO B 1 257 ? -3.811 -35.406 -3.697 1 97.25 257 PRO B CA 1
ATOM 6301 C C . PRO B 1 257 ? -4.496 -35.594 -5.051 1 97.25 257 PRO B C 1
ATOM 6303 O O . PRO B 1 257 ? -4.434 -36.656 -5.641 1 97.25 257 PRO B O 1
ATOM 6306 N N . LYS B 1 258 ? -5.188 -34.531 -5.488 1 95.19 258 LYS B N 1
ATOM 6307 C CA . LYS B 1 258 ? -5.855 -34.5 -6.785 1 95.19 258 LYS B CA 1
ATOM 6308 C C . LYS B 1 258 ? -5.629 -33.156 -7.488 1 95.19 258 LYS B C 1
ATOM 6310 O O . LYS B 1 258 ? -5.469 -32.125 -6.832 1 95.19 258 LYS B O 1
ATOM 6315 N N . GLN B 1 259 ? -5.562 -33.25 -8.789 1 91.81 259 GLN B N 1
ATOM 6316 C CA . GLN B 1 259 ? -5.52 -32.062 -9.625 1 91.81 259 GLN B CA 1
ATOM 6317 C C . GLN B 1 259 ? -6.836 -31.844 -10.367 1 91.81 259 GLN B C 1
ATOM 6319 O O . GLN B 1 259 ? -7.559 -32.812 -10.625 1 91.81 259 GLN B O 1
ATOM 6324 N N . SER B 1 260 ? -7.152 -30.656 -10.547 1 92.12 260 SER B N 1
ATOM 6325 C CA . SER B 1 260 ? -8.336 -30.297 -11.32 1 92.12 260 SER B CA 1
ATOM 6326 C C . SER B 1 260 ? -8.141 -28.984 -12.07 1 92.12 260 SER B C 1
ATOM 6328 O O . SER B 1 260 ? -7.5 -28.062 -11.555 1 92.12 260 SER B O 1
ATOM 6330 N N . THR B 1 261 ? -8.68 -28.938 -13.273 1 89.75 261 THR B N 1
ATOM 6331 C CA . THR B 1 261 ? -8.656 -27.688 -14.016 1 89.75 261 THR B CA 1
ATOM 6332 C C . THR B 1 261 ? -9.531 -26.641 -13.328 1 89.75 261 THR B C 1
ATOM 6334 O O . THR B 1 261 ? -9.336 -25.438 -13.523 1 89.75 261 THR B O 1
ATOM 6337 N N . LEU B 1 262 ? -10.453 -27.078 -12.531 1 91.19 262 LEU B N 1
ATOM 6338 C CA . LEU B 1 262 ? -11.328 -26.172 -11.797 1 91.19 262 LEU B CA 1
ATOM 6339 C C . LEU B 1 262 ? -10.609 -25.562 -10.602 1 91.19 262 LEU B C 1
ATOM 6341 O O . LEU B 1 262 ? -10.953 -24.469 -10.156 1 91.19 262 LEU B O 1
ATOM 6345 N N . TYR B 1 263 ? -9.727 -26.297 -10.102 1 93.75 263 TYR B N 1
ATOM 6346 C CA . TYR B 1 263 ? -8.914 -25.844 -8.969 1 93.75 263 TYR B CA 1
ATOM 6347 C C . TYR B 1 263 ? -7.43 -26.031 -9.258 1 93.75 263 TYR B C 1
ATOM 6349 O O . TYR B 1 263 ? -6.75 -26.797 -8.57 1 93.75 263 TYR B O 1
ATOM 6357 N N . PRO B 1 264 ? -6.98 -25.234 -10.234 1 93.5 264 PRO B N 1
ATOM 6358 C CA . PRO B 1 264 ? -5.555 -25.359 -10.539 1 93.5 264 PRO B CA 1
ATOM 6359 C C . PRO B 1 264 ? -4.66 -24.984 -9.352 1 93.5 264 PRO B C 1
ATOM 6361 O O . PRO B 1 264 ? -5.082 -24.234 -8.469 1 93.5 264 PRO B O 1
ATOM 6364 N N . ARG B 1 265 ? -3.445 -25.484 -9.328 1 93.62 265 ARG B N 1
ATOM 6365 C CA . ARG B 1 265 ? -2.492 -25.203 -8.258 1 93.62 265 ARG B CA 1
ATOM 6366 C C . ARG B 1 265 ? -2.279 -23.719 -8.07 1 93.62 265 ARG B C 1
ATOM 6368 O O . ARG B 1 265 ? -2.078 -23.234 -6.953 1 93.62 265 ARG B O 1
ATOM 6375 N N . SER B 1 266 ? -2.357 -22.969 -9.219 1 92.25 266 SER B N 1
ATOM 6376 C CA . SER B 1 266 ? -2.17 -21.531 -9.148 1 92.25 266 SER B CA 1
ATOM 6377 C C . SER B 1 266 ? -3.207 -20.875 -8.234 1 92.25 266 SER B C 1
ATOM 6379 O O . SER B 1 266 ? -2.883 -19.984 -7.449 1 92.25 266 SER B O 1
ATOM 6381 N N . GLU B 1 267 ? -4.375 -21.312 -8.305 1 92.69 267 GLU B N 1
ATOM 6382 C CA . GLU B 1 267 ? -5.434 -20.766 -7.461 1 92.69 267 GLU B CA 1
ATOM 6383 C C . GLU B 1 267 ? -5.254 -21.203 -6.008 1 92.69 267 GLU B C 1
ATOM 6385 O O . GLU B 1 267 ? -5.359 -20.375 -5.094 1 92.69 267 GLU B O 1
ATOM 6390 N N . VAL B 1 268 ? -5.031 -22.5 -5.812 1 93.75 268 VAL B N 1
ATOM 6391 C CA . VAL B 1 268 ? -4.871 -23.031 -4.461 1 93.75 268 VAL B CA 1
ATOM 6392 C C . VAL B 1 268 ? -3.705 -22.328 -3.768 1 93.75 268 VAL B C 1
ATOM 6394 O O . VAL B 1 268 ? -3.807 -21.953 -2.596 1 93.75 268 VAL B O 1
ATOM 6397 N N . HIS B 1 269 ? -2.66 -22.109 -4.512 1 91.69 269 HIS B N 1
ATOM 6398 C CA . HIS B 1 269 ? -1.494 -21.391 -4.008 1 91.69 269 HIS B CA 1
ATOM 6399 C C . HIS B 1 269 ? -1.876 -20 -3.504 1 91.69 269 HIS B C 1
ATOM 6401 O O . HIS B 1 269 ? -1.564 -19.641 -2.367 1 91.69 269 HIS B O 1
ATOM 6407 N N . GLU B 1 270 ? -2.537 -19.281 -4.285 1 89.56 270 GLU B N 1
ATOM 6408 C CA . GLU B 1 270 ? -2.896 -17.891 -3.967 1 89.56 270 GLU B CA 1
ATOM 6409 C C . GLU B 1 270 ? -3.783 -17.828 -2.727 1 89.56 270 GLU B C 1
ATOM 6411 O O . GLU B 1 270 ? -3.562 -17 -1.843 1 89.56 270 GLU B O 1
ATOM 6416 N N . PHE B 1 271 ? -4.711 -18.688 -2.666 1 90.38 271 PHE B N 1
ATOM 6417 C CA . PHE B 1 271 ? -5.656 -18.656 -1.556 1 90.38 271 PHE B CA 1
ATOM 6418 C C . PHE B 1 271 ? -5.012 -19.172 -0.278 1 90.38 271 PHE B C 1
ATOM 6420 O O . PHE B 1 271 ? -5.262 -18.656 0.809 1 90.38 271 PHE B O 1
ATOM 6427 N N . PHE B 1 272 ? -4.234 -20.172 -0.419 1 91.5 272 PHE B N 1
ATOM 6428 C CA . PHE B 1 272 ? -3.607 -20.75 0.77 1 91.5 272 PHE B CA 1
ATOM 6429 C C . PHE B 1 272 ? -2.609 -19.766 1.375 1 91.5 272 PHE B C 1
ATOM 6431 O O . PHE B 1 272 ? -2.596 -19.547 2.59 1 91.5 272 PHE B O 1
ATOM 6438 N N . GLU B 1 273 ? -1.756 -19.188 0.538 1 86 273 GLU B N 1
ATOM 6439 C CA . GLU B 1 273 ? -0.691 -18.312 1.03 1 86 273 GLU B CA 1
ATOM 6440 C C . GLU B 1 273 ? -1.261 -17.078 1.724 1 86 273 GLU B C 1
ATOM 6442 O O . GLU B 1 273 ? -0.614 -16.5 2.598 1 86 273 GLU B O 1
ATOM 6447 N N . SER B 1 274 ? -2.473 -16.719 1.395 1 82.88 274 SER B N 1
ATOM 6448 C CA . SER B 1 274 ? -3.107 -15.562 2.023 1 82.88 274 SER B CA 1
ATOM 6449 C C . SER B 1 274 ? -4.047 -15.992 3.145 1 82.88 274 SER B C 1
ATOM 6451 O O . SER B 1 274 ? -4.773 -15.172 3.701 1 82.88 274 SER B O 1
ATOM 6453 N N . GLY B 1 275 ? -4.07 -17.266 3.424 1 83.75 275 GLY B N 1
ATOM 6454 C CA . GLY B 1 275 ? -4.91 -17.781 4.492 1 83.75 275 GLY B CA 1
ATOM 6455 C C . GLY B 1 275 ? -6.383 -17.812 4.125 1 83.75 275 GLY B C 1
ATOM 6456 O O . GLY B 1 275 ? -7.246 -17.781 5.004 1 83.75 275 GLY B O 1
ATOM 6457 N N . LEU B 1 276 ? -6.727 -17.891 2.857 1 85.25 276 LEU B N 1
ATOM 6458 C CA . LEU B 1 276 ? -8.109 -17.734 2.416 1 85.25 276 LEU B CA 1
ATOM 6459 C C . LEU B 1 276 ? -8.656 -19.047 1.855 1 85.25 276 LEU B C 1
ATOM 6461 O O . LEU B 1 276 ? -9.82 -19.109 1.46 1 85.25 276 LEU B O 1
ATOM 6465 N N . TRP B 1 277 ? -7.836 -20.062 1.84 1 91.38 277 TRP B N 1
ATOM 6466 C CA . TRP B 1 277 ? -8.32 -21.312 1.267 1 91.38 277 TRP B CA 1
ATOM 6467 C C . TRP B 1 277 ? -9.297 -22 2.207 1 91.38 277 TRP B C 1
ATOM 6469 O O . TRP B 1 277 ? -8.953 -22.328 3.348 1 91.38 277 TRP B O 1
ATOM 6479 N N . GLY B 1 278 ? -10.547 -22.234 1.694 1 88.44 278 GLY B N 1
ATOM 6480 C CA . GLY B 1 278 ? -11.594 -22.875 2.486 1 88.44 278 GLY B CA 1
ATOM 6481 C C . GLY B 1 278 ? -12.078 -24.172 1.89 1 88.44 278 GLY B C 1
ATOM 6482 O O . GLY B 1 278 ? -13.109 -24.703 2.309 1 88.44 278 GLY B O 1
ATOM 6483 N N . GLY B 1 279 ? -11.359 -24.719 0.906 1 90.5 279 GLY B N 1
ATOM 6484 C CA . GLY B 1 279 ? -11.812 -25.906 0.213 1 90.5 279 GLY B CA 1
ATOM 6485 C C . GLY B 1 279 ? -12.578 -25.609 -1.062 1 90.5 279 GLY B C 1
ATOM 6486 O O . GLY B 1 279 ? -12.781 -24.438 -1.404 1 90.5 279 GLY B O 1
ATOM 6487 N N . PRO B 1 280 ? -12.883 -26.641 -1.82 1 92.25 280 PRO B N 1
ATOM 6488 C CA . PRO B 1 280 ? -13.617 -26.453 -3.076 1 92.25 280 PRO B CA 1
ATOM 6489 C C . PRO B 1 280 ? -15.031 -25.922 -2.857 1 92.25 280 PRO B C 1
ATOM 6491 O O . PRO B 1 280 ? -15.852 -26.594 -2.229 1 92.25 280 PRO B O 1
ATOM 6494 N N . PHE B 1 281 ? -15.359 -24.828 -3.43 1 91.62 281 PHE B N 1
ATOM 6495 C CA . PHE B 1 281 ? -16.578 -24.062 -3.184 1 91.62 281 PHE B CA 1
ATOM 6496 C C . PHE B 1 281 ? -17.812 -24.859 -3.615 1 91.62 281 PHE B C 1
ATOM 6498 O O . PHE B 1 281 ? -18.812 -24.906 -2.9 1 91.62 281 PHE B O 1
ATOM 6505 N N . GLU B 1 282 ? -17.797 -25.594 -4.73 1 87.44 282 GLU B N 1
ATOM 6506 C CA . GLU B 1 282 ? -18.953 -26.281 -5.301 1 87.44 282 GLU B CA 1
ATOM 6507 C C . GLU B 1 282 ? -19.312 -27.516 -4.488 1 87.44 282 GLU B C 1
ATOM 6509 O O . GLU B 1 282 ? -20.375 -28.109 -4.691 1 87.44 282 GLU B O 1
ATOM 6514 N N . SER B 1 283 ? -18.438 -27.891 -3.641 1 86.38 283 SER B N 1
ATOM 6515 C CA . SER B 1 283 ? -18.781 -28.969 -2.719 1 86.38 283 SER B CA 1
ATOM 6516 C C . SER B 1 283 ? -19.781 -28.516 -1.669 1 86.38 283 SER B C 1
ATOM 6518 O O . SER B 1 283 ? -20.438 -29.328 -1.025 1 86.38 283 SER B O 1
ATOM 6520 N N . PHE B 1 284 ? -19.922 -27.234 -1.615 1 87.81 284 PHE B N 1
ATOM 6521 C CA . PHE B 1 284 ? -20.719 -26.703 -0.521 1 87.81 284 PHE B CA 1
ATOM 6522 C C . PHE B 1 284 ? -21.969 -26 -1.054 1 87.81 284 PHE B C 1
ATOM 6524 O O . PHE B 1 284 ? -22.984 -25.922 -0.367 1 87.81 284 PHE B O 1
ATOM 6531 N N . PHE B 1 285 ? -21.859 -25.469 -2.316 1 93.69 285 PHE B N 1
ATOM 6532 C CA . PHE B 1 285 ? -22.922 -24.594 -2.783 1 93.69 285 PHE B CA 1
ATOM 6533 C C . PHE B 1 285 ? -23.266 -24.875 -4.238 1 93.69 285 PHE B C 1
ATOM 6535 O O . PHE B 1 285 ? -22.422 -25.359 -4.996 1 93.69 285 PHE B O 1
ATOM 6542 N N . ASN B 1 286 ? -24.422 -24.641 -4.637 1 95.31 286 ASN B N 1
ATOM 6543 C CA . ASN B 1 286 ? -24.938 -24.719 -6 1 95.31 286 ASN B CA 1
ATOM 6544 C C . ASN B 1 286 ? -26 -23.656 -6.266 1 95.31 286 ASN B C 1
ATOM 6546 O O . ASN B 1 286 ? -26.078 -22.672 -5.547 1 95.31 286 ASN B O 1
ATOM 6550 N N . THR B 1 287 ? -26.766 -23.812 -7.348 1 96.25 287 THR B N 1
ATOM 6551 C CA . THR B 1 287 ? -27.703 -22.781 -7.789 1 96.25 287 THR B CA 1
ATOM 6552 C C . THR B 1 287 ? -28.828 -22.594 -6.77 1 96.25 287 THR B C 1
ATOM 6554 O O . THR B 1 287 ? -29.438 -21.531 -6.707 1 96.25 287 THR B O 1
ATOM 6557 N N . SER B 1 288 ? -29.125 -23.609 -5.992 1 96.62 288 SER B N 1
ATOM 6558 C CA . SER B 1 288 ? -30.172 -23.5 -4.984 1 96.62 288 SER B CA 1
ATOM 6559 C C . SER B 1 288 ? -29.75 -22.562 -3.85 1 96.62 288 SER B C 1
ATOM 6561 O O . SER B 1 288 ? -30.594 -22.156 -3.039 1 96.62 288 SER B O 1
ATOM 6563 N N . ASP B 1 289 ? -28.484 -22.25 -3.795 1 96.5 289 ASP B N 1
ATOM 6564 C CA . ASP B 1 289 ? -27.953 -21.406 -2.727 1 96.5 289 ASP B CA 1
ATOM 6565 C C . ASP B 1 289 ? -27.859 -19.953 -3.17 1 96.5 289 ASP B C 1
ATOM 6567 O O . ASP B 1 289 ? -27.266 -19.125 -2.477 1 96.5 289 ASP B O 1
ATOM 6571 N N . VAL B 1 290 ? -28.391 -19.688 -4.348 1 97.06 290 VAL B N 1
ATOM 6572 C CA . VAL B 1 290 ? -28.453 -18.297 -4.812 1 97.06 290 VAL B CA 1
ATOM 6573 C C . VAL B 1 290 ? -29.578 -17.562 -4.098 1 97.06 290 VAL B C 1
ATOM 6575 O O . VAL B 1 290 ? -30.719 -18.016 -4.102 1 97.06 290 VAL B O 1
ATOM 6578 N N . VAL B 1 291 ? -29.266 -16.469 -3.49 1 95.94 291 VAL B N 1
ATOM 6579 C CA . VAL B 1 291 ? -30.25 -15.641 -2.803 1 95.94 291 VAL B CA 1
ATOM 6580 C C . VAL B 1 291 ? -30.328 -14.273 -3.473 1 95.94 291 VAL B C 1
ATOM 6582 O O . VAL B 1 291 ? -29.297 -13.625 -3.707 1 95.94 291 VAL B O 1
ATOM 6585 N N . VAL B 1 292 ? -31.531 -13.852 -3.771 1 96.44 292 VAL B N 1
ATOM 6586 C CA . VAL B 1 292 ? -31.766 -12.602 -4.484 1 96.44 292 VAL B CA 1
ATOM 6587 C C . VAL B 1 292 ? -32.562 -11.641 -3.598 1 96.44 292 VAL B C 1
ATOM 6589 O O . VAL B 1 292 ? -33.562 -12.031 -2.994 1 96.44 292 VAL B O 1
ATOM 6592 N N . THR B 1 293 ? -32.062 -10.469 -3.424 1 94.38 293 THR B N 1
ATOM 6593 C CA . THR B 1 293 ? -32.812 -9.383 -2.824 1 94.38 293 THR B CA 1
ATOM 6594 C C . THR B 1 293 ? -32.906 -8.195 -3.777 1 94.38 293 THR B C 1
ATOM 6596 O O . THR B 1 293 ? -32.125 -8.102 -4.734 1 94.38 293 THR B O 1
ATOM 6599 N N . HIS B 1 294 ? -33.906 -7.387 -3.619 1 96.5 294 HIS B N 1
ATOM 6600 C CA . HIS B 1 294 ? -34.125 -6.211 -4.453 1 96.5 294 HIS B CA 1
ATOM 6601 C C . HIS B 1 294 ? -33.938 -4.926 -3.662 1 96.5 294 HIS B C 1
ATOM 6603 O O . HIS B 1 294 ? -34.812 -4.488 -2.932 1 96.5 294 HIS B O 1
ATOM 6609 N N . PRO B 1 295 ? -32.75 -4.293 -3.887 1 95.12 295 PRO B N 1
ATOM 6610 C CA . PRO B 1 295 ? -32.438 -3.1 -3.1 1 95.12 295 PRO B CA 1
ATOM 6611 C C . PRO B 1 295 ? -33.469 -1.998 -3.258 1 95.12 295 PRO B C 1
ATOM 6613 O O . PRO B 1 295 ? -33.688 -1.211 -2.334 1 95.12 295 PRO B O 1
ATOM 6616 N N . ILE B 1 296 ? -33.969 -1.857 -4.496 1 95.31 296 ILE B N 1
ATOM 6617 C CA . ILE B 1 296 ? -35.094 -0.985 -4.777 1 95.31 296 ILE B CA 1
ATOM 6618 C C . ILE B 1 296 ? -36.312 -1.822 -5.23 1 95.31 296 ILE B C 1
ATOM 6620 O O . ILE B 1 296 ? -36.406 -2.184 -6.402 1 95.31 296 ILE B O 1
ATOM 6624 N N . PRO B 1 297 ? -37.281 -2.002 -4.371 1 94.44 297 PRO B N 1
ATOM 6625 C CA . PRO B 1 297 ? -38.375 -2.91 -4.684 1 94.44 297 PRO B CA 1
ATOM 6626 C C . PRO B 1 297 ? -39.125 -2.521 -5.957 1 94.44 297 PRO B C 1
ATOM 6628 O O . PRO B 1 297 ? -39.594 -3.393 -6.695 1 94.44 297 PRO B O 1
ATOM 6631 N N . ASP B 1 298 ? -39.188 -1.298 -6.281 1 93.88 298 ASP B N 1
ATOM 6632 C CA . ASP B 1 298 ? -39.969 -0.81 -7.422 1 93.88 298 ASP B CA 1
ATOM 6633 C C . ASP B 1 298 ? -39.219 -1.036 -8.734 1 93.88 298 ASP B C 1
ATOM 6635 O O . ASP B 1 298 ? -39.75 -0.817 -9.812 1 93.88 298 ASP B O 1
ATOM 6639 N N . ILE B 1 299 ? -37.969 -1.432 -8.672 1 96.75 299 ILE B N 1
ATOM 6640 C CA . ILE B 1 299 ? -37.156 -1.747 -9.844 1 96.75 299 ILE B CA 1
ATOM 6641 C C . ILE B 1 299 ? -36.594 -3.16 -9.727 1 96.75 299 ILE B C 1
ATOM 6643 O O . ILE B 1 299 ? -35.375 -3.34 -9.562 1 96.75 299 ILE B O 1
ATOM 6647 N N . PRO B 1 300 ? -37.344 -4.137 -9.891 1 97.19 300 PRO B N 1
ATOM 6648 C CA . PRO B 1 300 ? -36.969 -5.516 -9.602 1 97.19 300 PRO B CA 1
ATOM 6649 C C . PRO B 1 300 ? -35.844 -6.02 -10.516 1 97.19 300 PRO B C 1
ATOM 6651 O O . PRO B 1 300 ? -35.25 -7.066 -10.258 1 97.19 300 PRO B O 1
ATOM 6654 N N . GLN B 1 301 ? -35.562 -5.285 -11.641 1 98.31 301 GLN B N 1
ATOM 6655 C CA . GLN B 1 301 ? -34.5 -5.664 -12.555 1 98.31 301 GLN B CA 1
ATOM 6656 C C . GLN B 1 301 ? -33.125 -5.504 -11.891 1 98.31 301 GLN B C 1
ATOM 6658 O O . GLN B 1 301 ? -32.125 -6.027 -12.383 1 98.31 301 GLN B O 1
ATOM 6663 N N . ILE B 1 302 ? -33.125 -4.641 -10.828 1 98.62 302 ILE B N 1
ATOM 6664 C CA . ILE B 1 302 ? -31.875 -4.445 -10.078 1 98.62 302 ILE B CA 1
ATOM 6665 C C . ILE B 1 302 ? -31.859 -5.371 -8.867 1 98.62 302 ILE B C 1
ATOM 6667 O O . ILE B 1 302 ? -32.688 -5.23 -7.957 1 98.62 302 ILE B O 1
ATOM 6671 N N . MET B 1 303 ? -30.891 -6.273 -8.883 1 98.12 303 MET B N 1
ATOM 6672 C CA . MET B 1 303 ? -30.859 -7.312 -7.859 1 98.12 303 MET B CA 1
ATOM 6673 C C . MET B 1 303 ? -29.531 -7.305 -7.105 1 98.12 303 MET B C 1
ATOM 6675 O O . MET B 1 303 ? -28.484 -7.047 -7.691 1 98.12 303 MET B O 1
ATOM 6679 N N . ALA B 1 304 ? -29.594 -7.496 -5.809 1 96.5 304 ALA B N 1
ATOM 6680 C CA . ALA B 1 304 ? -28.438 -7.902 -4.996 1 96.5 304 ALA B CA 1
ATOM 6681 C C . ALA B 1 304 ? -28.438 -9.414 -4.77 1 96.5 304 ALA B C 1
ATOM 6683 O O . ALA B 1 304 ? -29.422 -9.969 -4.266 1 96.5 304 ALA B O 1
ATOM 6684 N N . VAL B 1 305 ? -27.312 -10.023 -5.18 1 96.62 305 VAL B N 1
ATOM 6685 C CA . VAL B 1 305 ? -27.328 -11.484 -5.223 1 96.62 305 VAL B CA 1
ATOM 6686 C C . VAL B 1 305 ? -26.094 -12.031 -4.504 1 96.62 305 VAL B C 1
ATOM 6688 O O . VAL B 1 305 ? -24.984 -11.508 -4.676 1 96.62 305 VAL B O 1
ATOM 6691 N N . TYR B 1 306 ? -26.25 -12.992 -3.643 1 94.19 306 TYR B N 1
ATOM 6692 C CA . TYR B 1 306 ? -25.109 -13.734 -3.127 1 94.19 306 TYR B CA 1
ATOM 6693 C C . TYR B 1 306 ? -25.328 -15.234 -3.258 1 94.19 306 TYR B C 1
ATOM 6695 O O . TYR B 1 306 ? -26.469 -15.695 -3.375 1 94.19 306 TYR B O 1
ATOM 6703 N N . VAL B 1 307 ? -24.266 -15.961 -3.387 1 94.19 307 VAL B N 1
ATOM 6704 C CA . VAL B 1 307 ? -24.266 -17.422 -3.428 1 94.19 307 VAL B CA 1
ATOM 6705 C C . VAL B 1 307 ? -23.594 -17.969 -2.168 1 94.19 307 VAL B C 1
ATOM 6707 O O . VAL B 1 307 ? -22.406 -17.766 -1.954 1 94.19 307 VAL B O 1
ATOM 6710 N N . GLY B 1 308 ? -24.344 -18.719 -1.391 1 89.12 308 GLY B N 1
ATOM 6711 C CA . GLY B 1 308 ? -23.766 -19.281 -0.188 1 89.12 308 GLY B CA 1
ATOM 6712 C C . GLY B 1 308 ? -23.656 -18.297 0.956 1 89.12 308 GLY B C 1
ATOM 6713 O O . GLY B 1 308 ? -24.641 -18.016 1.637 1 89.12 308 GLY B O 1
ATOM 6714 N N . TYR B 1 309 ? -22.5 -17.625 1.077 1 84.62 309 TYR B N 1
ATOM 6715 C CA . TYR B 1 309 ? -22.203 -16.734 2.197 1 84.62 309 TYR B CA 1
ATOM 6716 C C . TYR B 1 309 ? -22.734 -15.336 1.926 1 84.62 309 TYR B C 1
ATOM 6718 O O . TYR B 1 309 ? -22.453 -14.75 0.876 1 84.62 309 TYR B O 1
ATOM 6726 N N . ALA B 1 310 ? -23.344 -14.711 2.873 1 83.62 310 ALA B N 1
ATOM 6727 C CA . ALA B 1 310 ? -24.047 -13.438 2.709 1 83.62 310 ALA B CA 1
ATOM 6728 C C . ALA B 1 310 ? -23.062 -12.266 2.76 1 83.62 310 ALA B C 1
ATOM 6730 O O . ALA B 1 310 ? -23.422 -11.133 2.439 1 83.62 310 ALA B O 1
ATOM 6731 N N . ASP B 1 311 ? -21.844 -12.578 3.074 1 79.81 311 ASP B N 1
ATOM 6732 C CA . ASP B 1 311 ? -20.875 -11.508 3.25 1 79.81 311 ASP B CA 1
ATOM 6733 C C . ASP B 1 311 ? -20.203 -11.148 1.927 1 79.81 311 ASP B C 1
ATOM 6735 O O . ASP B 1 311 ? -19.266 -10.359 1.897 1 79.81 311 ASP B O 1
ATOM 6739 N N . TYR B 1 312 ? -20.609 -11.805 0.838 1 90.56 312 TYR B N 1
ATOM 6740 C CA . TYR B 1 312 ? -20.188 -11.438 -0.505 1 90.56 312 TYR B CA 1
ATOM 6741 C C . TYR B 1 312 ? -21.375 -11.266 -1.435 1 90.56 312 TYR B C 1
ATOM 6743 O O . TYR B 1 312 ? -22.062 -12.242 -1.77 1 90.56 312 TYR B O 1
ATOM 6751 N N . VAL B 1 313 ? -21.594 -10.055 -1.851 1 94.31 313 VAL B N 1
ATOM 6752 C CA . VAL B 1 313 ? -22.797 -9.727 -2.613 1 94.31 313 VAL B CA 1
ATOM 6753 C C . VAL B 1 313 ? -22.406 -9.078 -3.941 1 94.31 313 VAL B C 1
ATOM 6755 O O . VAL B 1 313 ? -21.438 -8.32 -4.008 1 94.31 313 VAL B O 1
ATOM 6758 N N . GLN B 1 314 ? -23.094 -9.453 -4.961 1 96.75 314 GLN B N 1
ATOM 6759 C CA . GLN B 1 314 ? -22.922 -8.875 -6.289 1 96.75 314 GLN B CA 1
ATOM 6760 C C . GLN B 1 314 ? -24.188 -8.141 -6.734 1 96.75 314 GLN B C 1
ATOM 6762 O O . GLN B 1 314 ? -25.281 -8.484 -6.309 1 96.75 314 GLN B O 1
ATOM 6767 N N . LEU B 1 315 ? -24.031 -7.098 -7.461 1 98 315 LEU B N 1
ATOM 6768 C CA . LEU B 1 315 ? -25.156 -6.441 -8.133 1 98 315 LEU B CA 1
ATOM 6769 C C . LEU B 1 315 ? -25.422 -7.074 -9.492 1 98 315 LEU B C 1
ATOM 6771 O O . LEU B 1 315 ? -24.5 -7.223 -10.305 1 98 315 LEU B O 1
ATOM 6775 N N . VAL B 1 316 ? -26.609 -7.531 -9.758 1 98.75 316 VAL B N 1
ATOM 6776 C CA . VAL B 1 316 ? -27.047 -8.18 -10.992 1 98.75 316 VAL B CA 1
ATOM 6777 C C . VAL B 1 316 ? -28.172 -7.379 -11.633 1 98.75 316 VAL B C 1
ATOM 6779 O O . VAL B 1 316 ? -29.203 -7.121 -10.992 1 98.75 316 VAL B O 1
ATOM 6782 N N . LEU B 1 317 ? -27.984 -6.938 -12.828 1 98.88 317 LEU B N 1
ATOM 6783 C CA . LEU B 1 317 ? -28.984 -6.16 -13.555 1 98.88 317 LEU B CA 1
ATOM 6784 C C . LEU B 1 317 ? -29.594 -6.973 -14.695 1 98.88 317 LEU B C 1
ATOM 6786 O O . LEU B 1 317 ? -28.875 -7.391 -15.609 1 98.88 317 LEU B O 1
ATOM 6790 N N . ASN B 1 318 ? -30.828 -7.227 -14.648 1 98.81 318 ASN B N 1
ATOM 6791 C CA . ASN B 1 318 ? -31.578 -7.992 -15.648 1 98.81 318 ASN B CA 1
ATOM 6792 C C . ASN B 1 318 ? -32.094 -7.102 -16.766 1 98.81 318 ASN B C 1
ATOM 6794 O O . ASN B 1 318 ? -33.281 -6.719 -16.766 1 98.81 318 ASN B O 1
ATOM 6798 N N . PHE B 1 319 ? -31.281 -6.844 -17.734 1 98.75 319 PHE B N 1
ATOM 6799 C CA . PHE B 1 319 ? -31.672 -6.039 -18.891 1 98.75 319 PHE B CA 1
ATOM 6800 C C . PHE B 1 319 ? -32.562 -6.84 -19.828 1 98.75 319 PHE B C 1
ATOM 6802 O O . PHE B 1 319 ? -32.719 -8.047 -19.656 1 98.75 319 PHE B O 1
ATOM 6809 N N . THR B 1 320 ? -33.125 -6.172 -20.859 1 98.12 320 THR B N 1
ATOM 6810 C CA . THR B 1 320 ? -34.031 -6.805 -21.797 1 98.12 320 THR B CA 1
ATOM 6811 C C . THR B 1 320 ? -33.312 -7.898 -22.578 1 98.12 320 THR B C 1
ATOM 6813 O O . THR B 1 320 ? -33.844 -8.992 -22.766 1 98.12 320 THR B O 1
ATOM 6816 N N . ASP B 1 321 ? -32.062 -7.652 -22.953 1 96.56 321 ASP B N 1
ATOM 6817 C CA . ASP B 1 321 ? -31.391 -8.531 -23.906 1 96.56 321 ASP B CA 1
ATOM 6818 C C . ASP B 1 321 ? -30.297 -9.344 -23.234 1 96.56 321 ASP B C 1
ATOM 6820 O O . ASP B 1 321 ? -29.641 -10.172 -23.875 1 96.56 321 ASP B O 1
ATOM 6824 N N . GLY B 1 322 ? -30.062 -9.094 -21.953 1 98.38 322 GLY B N 1
ATOM 6825 C CA . GLY B 1 322 ? -28.984 -9.773 -21.266 1 98.38 322 GLY B CA 1
ATOM 6826 C C . GLY B 1 322 ? -28.828 -9.336 -19.828 1 98.38 322 GLY B C 1
ATOM 6827 O O . GLY B 1 322 ? -29.562 -8.469 -19.344 1 98.38 322 GLY B O 1
ATOM 6828 N N . VAL B 1 323 ? -27.922 -10.008 -19.172 1 98.88 323 VAL B N 1
ATOM 6829 C CA . VAL B 1 323 ? -27.703 -9.75 -17.75 1 98.88 323 VAL B CA 1
ATOM 6830 C C . VAL B 1 323 ? -26.312 -9.172 -17.547 1 98.88 323 VAL B C 1
ATOM 6832 O O . VAL B 1 323 ? -25.344 -9.641 -18.156 1 98.88 323 VAL B O 1
ATOM 6835 N N . LEU B 1 324 ? -26.234 -8.07 -16.812 1 98.88 324 LEU B N 1
ATOM 6836 C CA . LEU B 1 324 ? -24.969 -7.508 -16.359 1 98.88 324 LEU B CA 1
ATOM 6837 C C . LEU B 1 324 ? -24.703 -7.883 -14.906 1 98.88 324 LEU B C 1
ATOM 6839 O O . LEU B 1 324 ? -25.578 -7.777 -14.062 1 98.88 324 LEU B O 1
ATOM 6843 N N . ILE B 1 325 ? -23.484 -8.344 -14.617 1 98.88 325 ILE B N 1
ATOM 6844 C CA . ILE B 1 325 ? -23.109 -8.727 -13.266 1 98.88 325 ILE B CA 1
ATOM 6845 C C . ILE B 1 325 ? -21.859 -7.949 -12.844 1 98.88 325 ILE B C 1
ATOM 6847 O O . ILE B 1 325 ? -20.922 -7.801 -13.633 1 98.88 325 ILE B O 1
ATOM 6851 N N . THR B 1 326 ? -21.859 -7.379 -11.602 1 98.75 326 THR B N 1
ATOM 6852 C CA . THR B 1 326 ? -20.688 -6.742 -11.031 1 98.75 326 THR B CA 1
ATOM 6853 C C . THR B 1 326 ? -19.875 -7.746 -10.211 1 98.75 326 THR B C 1
ATOM 6855 O O . THR B 1 326 ? -20.438 -8.609 -9.539 1 98.75 326 THR B O 1
ATOM 6858 N N . ASP B 1 327 ? -18.5 -7.633 -10.297 1 98.25 327 ASP B N 1
ATOM 6859 C CA . ASP B 1 327 ? -17.531 -8.469 -9.594 1 98.25 327 ASP B CA 1
ATOM 6860 C C . ASP B 1 327 ? -17.688 -9.938 -10 1 98.25 327 ASP B C 1
ATOM 6862 O O . ASP B 1 327 ? -18.703 -10.328 -10.57 1 98.25 327 ASP B O 1
ATOM 6866 N N . ALA B 1 328 ? -16.719 -10.641 -9.875 1 97.31 328 ALA B N 1
ATOM 6867 C CA . ALA B 1 328 ? -16.625 -12.031 -10.328 1 97.31 328 ALA B CA 1
ATOM 6868 C C . ALA B 1 328 ? -15.82 -12.875 -9.344 1 97.31 328 ALA B C 1
ATOM 6870 O O . ALA B 1 328 ? -14.648 -13.172 -9.594 1 97.31 328 ALA B O 1
ATOM 6871 N N . ALA B 1 329 ? -16.484 -13.352 -8.328 1 92.88 329 ALA B N 1
ATOM 6872 C CA . ALA B 1 329 ? -15.789 -14.258 -7.422 1 92.88 329 ALA B CA 1
ATOM 6873 C C . ALA B 1 329 ? -15.594 -15.633 -8.062 1 92.88 329 ALA B C 1
ATOM 6875 O O . ALA B 1 329 ? -16.516 -16.172 -8.68 1 92.88 329 ALA B O 1
ATOM 6876 N N . PRO B 1 330 ? -14.406 -16.156 -7.898 1 93.38 330 PRO B N 1
ATOM 6877 C CA . PRO B 1 330 ? -14.188 -17.484 -8.492 1 93.38 330 PRO B CA 1
ATOM 6878 C C . PRO B 1 330 ? -15.18 -18.531 -7.98 1 93.38 330 PRO B C 1
ATOM 6880 O O . PRO B 1 330 ? -15.562 -18.5 -6.809 1 93.38 330 PRO B O 1
ATOM 6883 N N . HIS B 1 331 ? -15.547 -19.469 -8.883 1 94 331 HIS B N 1
ATOM 6884 C CA . HIS B 1 331 ? -16.438 -20.594 -8.617 1 94 331 HIS B CA 1
ATOM 6885 C C . HIS B 1 331 ? -17.875 -20.125 -8.445 1 94 331 HIS B C 1
ATOM 6887 O O . HIS B 1 331 ? -18.797 -20.734 -8.984 1 94 331 HIS B O 1
ATOM 6893 N N . ARG B 1 332 ? -18.125 -18.969 -7.684 1 95.69 332 ARG B N 1
ATOM 6894 C CA . ARG B 1 332 ? -19.453 -18.391 -7.652 1 95.69 332 ARG B CA 1
ATOM 6895 C C . ARG B 1 332 ? -19.922 -18 -9.055 1 95.69 332 ARG B C 1
ATOM 6897 O O . ARG B 1 332 ? -21.109 -18.047 -9.359 1 95.69 332 ARG B O 1
ATOM 6904 N N . SER B 1 333 ? -18.969 -17.609 -9.844 1 97.38 333 SER B N 1
ATOM 6905 C CA . SER B 1 333 ? -19.234 -17.172 -11.211 1 97.38 333 SER B CA 1
ATOM 6906 C C . SER B 1 333 ? -19.953 -18.25 -12.008 1 97.38 333 SER B C 1
ATOM 6908 O O . SER B 1 333 ? -20.969 -17.969 -12.664 1 97.38 333 SER B O 1
ATOM 6910 N N . ARG B 1 334 ? -19.5 -19.469 -11.898 1 96.88 334 ARG B N 1
ATOM 6911 C CA . ARG B 1 334 ? -20.109 -20.578 -12.641 1 96.88 334 ARG B CA 1
ATOM 6912 C C . ARG B 1 334 ? -21.547 -20.828 -12.164 1 96.88 334 ARG B C 1
ATOM 6914 O O . ARG B 1 334 ? -22.438 -21.094 -12.977 1 96.88 334 ARG B O 1
ATOM 6921 N N . ILE B 1 335 ? -21.688 -20.766 -10.875 1 97.75 335 ILE B N 1
ATOM 6922 C CA . ILE B 1 335 ? -23.016 -20.969 -10.305 1 97.75 335 ILE B CA 1
ATOM 6923 C C . ILE B 1 335 ? -23.969 -19.875 -10.773 1 97.75 335 ILE B C 1
ATOM 6925 O O . ILE B 1 335 ? -25.094 -20.141 -11.164 1 97.75 335 ILE B O 1
ATOM 6929 N N . LEU B 1 336 ? -23.547 -18.641 -10.781 1 97.94 336 LEU B N 1
ATOM 6930 C CA . LEU B 1 336 ? -24.375 -17.516 -11.164 1 97.94 336 LEU B CA 1
ATOM 6931 C C . LEU B 1 336 ? -24.703 -17.562 -12.656 1 97.94 336 LEU B C 1
ATOM 6933 O O . LEU B 1 336 ? -25.812 -17.219 -13.062 1 97.94 336 LEU B O 1
ATOM 6937 N N . ILE B 1 337 ? -23.734 -17.922 -13.523 1 98.56 337 ILE B N 1
ATOM 6938 C CA . ILE B 1 337 ? -23.969 -18.062 -14.953 1 98.56 337 ILE B CA 1
ATOM 6939 C C . ILE B 1 337 ? -25.078 -19.094 -15.188 1 98.56 337 ILE B C 1
ATOM 6941 O O . ILE B 1 337 ? -26 -18.859 -15.969 1 98.56 337 ILE B O 1
ATOM 6945 N N . GLN B 1 338 ? -24.969 -20.219 -14.484 1 98.25 338 GLN B N 1
ATOM 6946 C CA . GLN B 1 338 ? -25.984 -21.266 -14.586 1 98.25 338 GLN B CA 1
ATOM 6947 C C . GLN B 1 338 ? -27.344 -20.766 -14.078 1 98.25 338 GLN B C 1
ATOM 6949 O O . GLN B 1 338 ? -28.375 -21.016 -14.703 1 98.25 338 GLN B O 1
ATOM 6954 N N . TRP B 1 339 ? -27.281 -20.109 -12.969 1 98.5 339 TRP B N 1
ATOM 6955 C CA . TRP B 1 339 ? -28.516 -19.578 -12.383 1 98.5 339 TRP B CA 1
ATOM 6956 C C . TRP B 1 339 ? -29.203 -18.609 -13.336 1 98.5 339 TRP B C 1
ATOM 6958 O O . TRP B 1 339 ? -30.422 -18.656 -13.492 1 98.5 339 TRP B O 1
ATOM 6968 N N . VAL B 1 340 ? -28.469 -17.688 -13.984 1 98.75 340 VAL B N 1
ATOM 6969 C CA . VAL B 1 340 ? -29.016 -16.734 -14.945 1 98.75 340 VAL B CA 1
ATOM 6970 C C . VAL B 1 340 ? -29.703 -17.469 -16.094 1 98.75 340 VAL B C 1
ATOM 6972 O O . VAL B 1 340 ? -30.812 -17.109 -16.484 1 98.75 340 VAL B O 1
ATOM 6975 N N . LYS B 1 341 ? -29.078 -18.484 -16.578 1 98.38 341 LYS B N 1
ATOM 6976 C CA . LYS B 1 341 ? -29.625 -19.281 -17.672 1 98.38 341 LYS B CA 1
ATOM 6977 C C . LYS B 1 341 ? -30.922 -19.984 -17.25 1 98.38 341 LYS B C 1
ATOM 6979 O O . LYS B 1 341 ? -31.922 -19.922 -17.953 1 98.38 341 LYS B O 1
ATOM 6984 N N . GLU B 1 342 ? -30.891 -20.562 -16.125 1 98.19 342 GLU B N 1
ATOM 6985 C CA . GLU B 1 342 ? -32 -21.391 -15.672 1 98.19 342 GLU B CA 1
ATOM 6986 C C . GLU B 1 342 ? -33.156 -20.547 -15.164 1 98.19 342 GLU B C 1
ATOM 6988 O O . GLU B 1 342 ? -34.344 -20.922 -15.352 1 98.19 342 GLU B O 1
ATOM 6993 N N . THR B 1 343 ? -32.875 -19.5 -14.5 1 97.88 343 THR B N 1
ATOM 6994 C CA . THR B 1 343 ? -33.906 -18.75 -13.797 1 97.88 343 THR B CA 1
ATOM 6995 C C . THR B 1 343 ? -34.375 -17.547 -14.625 1 97.88 343 THR B C 1
ATOM 6997 O O . THR B 1 343 ? -35.562 -17.266 -14.695 1 97.88 343 THR B O 1
ATOM 7000 N N . LEU B 1 344 ? -33.438 -16.859 -15.266 1 98 344 LEU B N 1
ATOM 7001 C CA . LEU B 1 344 ? -33.781 -15.648 -16.016 1 98 344 LEU B CA 1
ATOM 7002 C C . LEU B 1 344 ? -33.938 -15.961 -17.5 1 98 344 LEU B C 1
ATOM 7004 O O . LEU B 1 344 ? -34.406 -15.125 -18.266 1 98 344 LEU B O 1
ATOM 7008 N N . HIS B 1 345 ? -33.438 -17.172 -17.922 1 98.25 345 HIS B N 1
ATOM 7009 C CA . HIS B 1 345 ? -33.531 -17.594 -19.312 1 98.25 345 HIS B CA 1
ATOM 7010 C C . HIS B 1 345 ? -32.812 -16.609 -20.234 1 98.25 345 HIS B C 1
ATOM 7012 O O . HIS B 1 345 ? -33.312 -16.266 -21.297 1 98.25 345 HIS B O 1
ATOM 7018 N N . LYS B 1 346 ? -31.734 -16.094 -19.734 1 98.56 346 LYS B N 1
ATOM 7019 C CA . LYS B 1 346 ? -30.875 -15.156 -20.453 1 98.56 346 LYS B CA 1
ATOM 7020 C C . LYS B 1 346 ? -29.406 -15.531 -20.312 1 98.56 346 LYS B C 1
ATOM 7022 O O . LYS B 1 346 ? -29.078 -16.5 -19.625 1 98.56 346 LYS B O 1
ATOM 7027 N N . SER B 1 347 ? -28.562 -14.836 -21.016 1 98.62 347 SER B N 1
ATOM 7028 C CA . SER B 1 347 ? -27.125 -14.969 -20.875 1 98.62 347 SER B CA 1
ATOM 7029 C C . SER B 1 347 ? -26.516 -13.75 -20.188 1 98.62 347 SER B C 1
ATOM 7031 O O . SER B 1 347 ? -27.094 -12.664 -20.234 1 98.62 347 SER B O 1
ATOM 7033 N N . VAL B 1 348 ? -25.438 -13.977 -19.531 1 98.88 348 VAL B N 1
ATOM 7034 C CA . VAL B 1 348 ? -24.656 -12.852 -19.031 1 98.88 348 VAL B CA 1
ATOM 7035 C C . VAL B 1 348 ? -23.922 -12.18 -20.188 1 98.88 348 VAL B C 1
ATOM 7037 O O . VAL B 1 348 ? -23.062 -12.797 -20.828 1 98.88 348 VAL B O 1
ATOM 7040 N N . THR B 1 349 ? -24.25 -10.977 -20.453 1 98.81 349 THR B N 1
ATOM 7041 C CA . THR B 1 349 ? -23.688 -10.297 -21.609 1 98.81 349 THR B CA 1
ATOM 7042 C C . THR B 1 349 ? -22.531 -9.391 -21.188 1 98.81 349 THR B C 1
ATOM 7044 O O . THR B 1 349 ? -21.656 -9.07 -22 1 98.81 349 THR B O 1
ATOM 7047 N N . HIS B 1 350 ? -22.562 -8.898 -19.953 1 98.88 350 HIS B N 1
ATOM 7048 C CA . HIS B 1 350 ? -21.531 -8.008 -19.453 1 98.88 350 HIS B CA 1
ATOM 7049 C C . HIS B 1 350 ? -21.078 -8.406 -18.047 1 98.88 350 HIS B C 1
ATOM 7051 O O . HIS B 1 350 ? -21.922 -8.695 -17.188 1 98.88 350 HIS B O 1
ATOM 7057 N N . ILE B 1 351 ? -19.781 -8.477 -17.812 1 98.94 351 ILE B N 1
ATOM 7058 C CA . ILE B 1 351 ? -19.203 -8.641 -16.484 1 98.94 351 ILE B CA 1
ATOM 7059 C C . ILE B 1 351 ? -18.359 -7.418 -16.141 1 98.94 351 ILE B C 1
ATOM 7061 O O . ILE B 1 351 ? -17.516 -6.996 -16.922 1 98.94 351 ILE B O 1
ATOM 7065 N N . VAL B 1 352 ? -18.594 -6.777 -14.961 1 98.94 352 VAL B N 1
ATOM 7066 C CA . VAL B 1 352 ? -17.953 -5.535 -14.539 1 98.94 352 VAL B CA 1
ATOM 7067 C C . VAL B 1 352 ? -17.25 -5.746 -13.203 1 98.94 352 VAL B C 1
ATOM 7069 O O . VAL B 1 352 ? -17.781 -5.391 -12.148 1 98.94 352 VAL B O 1
ATOM 7072 N N . PRO B 1 353 ? -16.016 -6.27 -13.234 1 98.69 353 PRO B N 1
ATOM 7073 C CA . PRO B 1 353 ? -15.289 -6.305 -11.969 1 98.69 353 PRO B CA 1
ATOM 7074 C C . PRO B 1 353 ? -15.008 -4.914 -11.414 1 98.69 353 PRO B C 1
ATOM 7076 O O . PRO B 1 353 ? -14.609 -4.016 -12.156 1 98.69 353 PRO B O 1
ATOM 7079 N N . SER B 1 354 ? -15.25 -4.73 -10.117 1 98.31 354 SER B N 1
ATOM 7080 C CA . SER B 1 354 ? -14.945 -3.459 -9.469 1 98.31 354 SER B CA 1
ATOM 7081 C C . SER B 1 354 ? -13.445 -3.166 -9.508 1 98.31 354 SER B C 1
ATOM 7083 O O . SER B 1 354 ? -13.039 -2.018 -9.688 1 98.31 354 SER B O 1
ATOM 7085 N N . HIS B 1 355 ? -12.688 -4.176 -9.266 1 98 355 HIS B N 1
ATOM 7086 C CA . HIS B 1 355 ? -11.242 -4.074 -9.352 1 98 355 HIS B CA 1
ATOM 7087 C C . HIS B 1 355 ? -10.594 -5.449 -9.461 1 98 355 HIS B C 1
ATOM 7089 O O . HIS B 1 355 ? -11.281 -6.469 -9.391 1 98 355 HIS B O 1
ATOM 7095 N N . HIS B 1 356 ? -9.266 -5.488 -9.602 1 96.94 356 HIS B N 1
ATOM 7096 C CA . HIS B 1 356 ? -8.578 -6.672 -10.102 1 96.94 356 HIS B CA 1
ATOM 7097 C C . HIS B 1 356 ? -8.32 -7.676 -8.984 1 96.94 356 HIS B C 1
ATOM 7099 O O . HIS B 1 356 ? -7.836 -8.781 -9.227 1 96.94 356 HIS B O 1
ATOM 7105 N N . HIS B 1 357 ? -8.656 -7.387 -7.734 1 94.56 357 HIS B N 1
ATOM 7106 C CA . HIS B 1 357 ? -8.438 -8.367 -6.676 1 94.56 357 HIS B CA 1
ATOM 7107 C C . HIS B 1 357 ? -9.125 -9.688 -7 1 94.56 357 HIS B C 1
ATOM 7109 O O . HIS B 1 357 ? -10.172 -9.703 -7.656 1 94.56 357 HIS B O 1
ATOM 7115 N N . ARG B 1 358 ? -8.586 -10.734 -6.512 1 92.62 358 ARG B N 1
ATOM 7116 C CA . ARG B 1 358 ? -8.977 -12.086 -6.914 1 92.62 358 ARG B CA 1
ATOM 7117 C C . ARG B 1 358 ? -10.43 -12.375 -6.551 1 92.62 358 ARG B C 1
ATOM 7119 O O . ARG B 1 358 ? -11.141 -13.039 -7.301 1 92.62 358 ARG B O 1
ATOM 7126 N N . ASP B 1 359 ? -10.867 -11.938 -5.426 1 91.88 359 ASP B N 1
ATOM 7127 C CA . ASP B 1 359 ? -12.25 -12.219 -5.023 1 91.88 359 ASP B CA 1
ATOM 7128 C C . ASP B 1 359 ? -13.234 -11.367 -5.82 1 91.88 359 ASP B C 1
ATOM 7130 O O . ASP B 1 359 ? -14.43 -11.648 -5.832 1 91.88 359 ASP B O 1
ATOM 7134 N N . HIS B 1 360 ? -12.781 -10.422 -6.555 1 96.62 360 HIS B N 1
ATOM 7135 C CA . HIS B 1 360 ? -13.672 -9.562 -7.332 1 96.62 360 HIS B CA 1
ATOM 7136 C C . HIS B 1 360 ? -13.516 -9.82 -8.828 1 96.62 360 HIS B C 1
ATOM 7138 O O . HIS B 1 360 ? -14.367 -9.414 -9.625 1 96.62 360 HIS B O 1
ATOM 7144 N N . ALA B 1 361 ? -12.438 -10.5 -9.219 1 97.44 361 ALA B N 1
ATOM 7145 C CA . ALA B 1 361 ? -12.18 -10.633 -10.648 1 97.44 361 ALA B CA 1
ATOM 7146 C C . ALA B 1 361 ? -11.75 -12.055 -10.992 1 97.44 361 ALA B C 1
ATOM 7148 O O . ALA B 1 361 ? -11.586 -12.391 -12.172 1 97.44 361 ALA B O 1
ATOM 7149 N N . GLY B 1 362 ? -11.578 -12.914 -10.023 1 95.19 362 GLY B N 1
ATOM 7150 C CA . GLY B 1 362 ? -11.039 -14.25 -10.242 1 95.19 362 GLY B CA 1
ATOM 7151 C C . GLY B 1 362 ? -11.938 -15.117 -11.102 1 95.19 362 GLY B C 1
ATOM 7152 O O . GLY B 1 362 ? -11.484 -16.078 -11.711 1 95.19 362 GLY B O 1
ATOM 7153 N N . GLY B 1 363 ? -13.234 -14.797 -11.18 1 97.06 363 GLY B N 1
ATOM 7154 C CA . GLY B 1 363 ? -14.195 -15.57 -11.961 1 97.06 363 GLY B CA 1
ATOM 7155 C C . GLY B 1 363 ? -14.43 -15 -13.344 1 97.06 363 GLY B C 1
ATOM 7156 O O . GLY B 1 363 ? -15.242 -15.523 -14.109 1 97.06 363 GLY B O 1
ATOM 7157 N N . VAL B 1 364 ? -13.688 -13.945 -13.75 1 98.25 364 VAL B N 1
ATOM 7158 C CA . VAL B 1 364 ? -13.891 -13.289 -15.039 1 98.25 364 VAL B CA 1
ATOM 7159 C C . VAL B 1 364 ? -13.695 -14.297 -16.172 1 98.25 364 VAL B C 1
ATOM 7161 O O . VAL B 1 364 ? -14.453 -14.305 -17.141 1 98.25 364 VAL B O 1
ATOM 7164 N N . PRO B 1 365 ? -12.75 -15.227 -16.078 1 97.56 365 PRO B N 1
ATOM 7165 C CA . PRO B 1 365 ? -12.57 -16.203 -17.156 1 97.56 365 PRO B CA 1
ATOM 7166 C C . PRO B 1 365 ? -13.836 -17.016 -17.453 1 97.56 365 PRO B C 1
ATOM 7168 O O . PRO B 1 365 ? -14.117 -17.328 -18.609 1 97.56 365 PRO B O 1
ATOM 7171 N N . ASP B 1 366 ? -14.586 -17.359 -16.422 1 97.88 366 ASP B N 1
ATOM 7172 C CA . ASP B 1 366 ? -15.828 -18.109 -16.609 1 97.88 366 ASP B CA 1
ATOM 7173 C C . ASP B 1 366 ? -16.828 -17.312 -17.453 1 97.88 366 ASP B C 1
ATOM 7175 O O . ASP B 1 366 ? -17.484 -17.859 -18.328 1 97.88 366 ASP B O 1
ATOM 7179 N N . TYR B 1 367 ? -16.922 -16.047 -17.172 1 98.62 367 TYR B N 1
ATOM 7180 C CA . TYR B 1 367 ? -17.844 -15.188 -17.891 1 98.62 367 TYR B CA 1
ATOM 7181 C C . TYR B 1 367 ? -17.391 -14.977 -19.328 1 98.62 367 TYR B C 1
ATOM 7183 O O . TYR B 1 367 ? -18.219 -14.914 -20.25 1 98.62 367 TYR B O 1
ATOM 7191 N N . VAL B 1 368 ? -16.094 -14.797 -19.484 1 98.31 368 VAL B N 1
ATOM 7192 C CA . VAL B 1 368 ? -15.539 -14.688 -20.844 1 98.31 368 VAL B CA 1
ATOM 7193 C C . VAL B 1 368 ? -15.883 -15.945 -21.641 1 98.31 368 VAL B C 1
ATOM 7195 O O . VAL B 1 368 ? -16.312 -15.852 -22.781 1 98.31 368 VAL B O 1
ATOM 7198 N N . GLU B 1 369 ? -15.688 -17.078 -21.047 1 97.38 369 GLU B N 1
ATOM 7199 C CA . GLU B 1 369 ? -16.016 -18.344 -21.703 1 97.38 369 GLU B CA 1
ATOM 7200 C C . GLU B 1 369 ? -17.5 -18.406 -22.078 1 97.38 369 GLU B C 1
ATOM 7202 O O . GLU B 1 369 ? -17.859 -18.969 -23.109 1 97.38 369 GLU B O 1
ATOM 7207 N N . ALA B 1 370 ? -18.312 -17.797 -21.266 1 98.12 370 ALA B N 1
ATOM 7208 C CA . ALA B 1 370 ? -19.766 -17.797 -21.484 1 98.12 370 ALA B CA 1
ATOM 7209 C C . ALA B 1 370 ? -20.141 -16.734 -22.531 1 98.12 370 ALA B C 1
ATOM 7211 O O . ALA B 1 370 ? -21.312 -16.625 -22.906 1 98.12 370 ALA B O 1
ATOM 7212 N N . GLY B 1 371 ? -19.172 -15.922 -22.938 1 98.06 371 GLY B N 1
ATOM 7213 C CA . GLY B 1 371 ? -19.406 -15 -24.047 1 98.06 371 GLY B CA 1
ATOM 7214 C C . GLY B 1 371 ? -19.609 -13.57 -23.594 1 98.06 371 GLY B C 1
ATOM 7215 O O . GLY B 1 371 ? -19.906 -12.695 -24.406 1 98.06 371 GLY B O 1
ATOM 7216 N N . ALA B 1 372 ? -19.406 -13.273 -22.359 1 98.75 372 ALA B N 1
ATOM 7217 C CA . ALA B 1 372 ? -19.656 -11.938 -21.812 1 98.75 372 ALA B CA 1
ATOM 7218 C C . ALA B 1 372 ? -18.562 -10.961 -22.234 1 98.75 372 ALA B C 1
ATOM 7220 O O . ALA B 1 372 ? -17.406 -11.359 -22.422 1 98.75 372 ALA B O 1
ATOM 7221 N N . VAL B 1 373 ? -18.922 -9.703 -22.375 1 98.75 373 VAL B N 1
ATOM 7222 C CA . VAL B 1 373 ? -17.984 -8.602 -22.547 1 98.75 373 VAL B CA 1
ATOM 7223 C C . VAL B 1 373 ? -17.422 -8.18 -21.203 1 98.75 373 VAL B C 1
ATOM 7225 O O . VAL B 1 373 ? -18.188 -7.996 -20.234 1 98.75 373 VAL B O 1
ATOM 7228 N N . VAL B 1 374 ? -16.078 -8.078 -21.109 1 98.88 374 VAL B N 1
ATOM 7229 C CA . VAL B 1 374 ? -15.438 -7.613 -19.875 1 98.88 374 VAL B CA 1
ATOM 7230 C C . VAL B 1 374 ? -15.391 -6.09 -19.859 1 98.88 374 VAL B C 1
ATOM 7232 O O . VAL B 1 374 ? -14.797 -5.473 -20.75 1 98.88 374 VAL B O 1
ATOM 7235 N N . VAL B 1 375 ? -16.016 -5.469 -18.859 1 98.94 375 VAL B N 1
ATOM 7236 C CA . VAL B 1 375 ? -16.109 -4.02 -18.734 1 98.94 375 VAL B CA 1
ATOM 7237 C C . VAL B 1 375 ? -15.125 -3.541 -17.656 1 98.94 375 VAL B C 1
ATOM 7239 O O . VAL B 1 375 ? -15.336 -3.766 -16.469 1 98.94 375 VAL B O 1
ATOM 7242 N N . VAL B 1 376 ? -14.023 -2.871 -18.078 1 98.75 376 VAL B N 1
ATOM 7243 C CA . VAL B 1 376 ? -13 -2.439 -17.125 1 98.75 376 VAL B CA 1
ATOM 7244 C C . VAL B 1 376 ? -12.492 -1.055 -17.516 1 98.75 376 VAL B C 1
ATOM 7246 O O . VAL B 1 376 ? -12.617 -0.639 -18.672 1 98.75 376 VAL B O 1
ATOM 7249 N N . PRO B 1 377 ? -11.953 -0.268 -16.5 1 98.56 377 PRO B N 1
ATOM 7250 C CA . PRO B 1 377 ? -11.258 0.957 -16.906 1 98.56 377 PRO B CA 1
ATOM 7251 C C . PRO B 1 377 ? -10.133 0.695 -17.891 1 98.56 377 PRO B C 1
ATOM 7253 O O . PRO B 1 377 ? -9.5 -0.364 -17.859 1 98.56 377 PRO B O 1
ATOM 7256 N N . GLU B 1 378 ? -9.883 1.671 -18.703 1 98.19 378 GLU B N 1
ATOM 7257 C CA . GLU B 1 378 ? -8.852 1.562 -19.734 1 98.19 378 GLU B CA 1
ATOM 7258 C C . GLU B 1 378 ? -7.516 1.146 -19.141 1 98.19 378 GLU B C 1
ATOM 7260 O O . GLU B 1 378 ? -6.785 0.344 -19.719 1 98.19 378 GLU B O 1
ATOM 7265 N N . VAL B 1 379 ? -7.184 1.604 -17.969 1 96.31 379 VAL B N 1
ATOM 7266 C CA . VAL B 1 379 ? -5.891 1.363 -17.328 1 96.31 379 VAL B CA 1
ATOM 7267 C C . VAL B 1 379 ? -5.742 -0.121 -17 1 96.31 379 VAL B C 1
ATOM 7269 O O . VAL B 1 379 ? -4.629 -0.619 -16.844 1 96.31 379 VAL B O 1
ATOM 7272 N N . ALA B 1 380 ? -6.832 -0.888 -16.922 1 97.56 380 ALA B N 1
ATOM 7273 C CA . ALA B 1 380 ? -6.793 -2.279 -16.484 1 97.56 380 ALA B CA 1
ATOM 7274 C C . ALA B 1 380 ? -6.922 -3.236 -17.672 1 97.56 380 ALA B C 1
ATOM 7276 O O . ALA B 1 380 ? -6.855 -4.457 -17.5 1 97.56 380 ALA B O 1
ATOM 7277 N N . LYS B 1 381 ? -7.141 -2.75 -18.859 1 98.12 381 LYS B N 1
ATOM 7278 C CA . LYS B 1 381 ? -7.395 -3.6 -20.016 1 98.12 381 LYS B CA 1
ATOM 7279 C C . LYS B 1 381 ? -6.281 -4.629 -20.203 1 98.12 381 LYS B C 1
ATOM 7281 O O . LYS B 1 381 ? -6.551 -5.824 -20.344 1 98.12 381 LYS B O 1
ATOM 7286 N N . LYS B 1 382 ? -5.047 -4.168 -20.156 1 96.06 382 LYS B N 1
ATOM 7287 C CA . LYS B 1 382 ? -3.904 -5.051 -20.391 1 96.06 382 LYS B CA 1
ATOM 7288 C C . LYS B 1 382 ? -3.855 -6.164 -19.344 1 96.06 382 LYS B C 1
ATOM 7290 O O . LYS B 1 382 ? -3.49 -7.301 -19.656 1 96.06 382 LYS B O 1
ATOM 7295 N N . TYR B 1 383 ? -4.203 -5.883 -18.172 1 95.94 383 TYR B N 1
ATOM 7296 C CA . TYR B 1 383 ? -4.188 -6.852 -17.094 1 95.94 383 TYR B CA 1
ATOM 7297 C C . TYR B 1 383 ? -5.066 -8.055 -17.406 1 95.94 383 TYR B C 1
ATOM 7299 O O . TYR B 1 383 ? -4.715 -9.188 -17.094 1 95.94 383 TYR B O 1
ATOM 7307 N N . TYR B 1 384 ? -6.188 -7.836 -18.047 1 97.12 384 TYR B N 1
ATOM 7308 C CA . TYR B 1 384 ? -7.18 -8.875 -18.312 1 97.12 384 TYR B CA 1
ATOM 7309 C C . TYR B 1 384 ? -6.984 -9.477 -19.688 1 97.12 384 TYR B C 1
ATOM 7311 O O . TYR B 1 384 ? -7.711 -10.391 -20.094 1 97.12 384 TYR B O 1
ATOM 7319 N N . SER B 1 385 ? -6.035 -9.078 -20.438 1 96.56 385 SER B N 1
ATOM 7320 C CA . SER B 1 385 ? -5.957 -9.352 -21.875 1 96.56 385 SER B CA 1
ATOM 7321 C C . SER B 1 385 ? -5.555 -10.797 -22.141 1 96.56 385 SER B C 1
ATOM 7323 O O . SER B 1 385 ? -5.793 -11.32 -23.234 1 96.56 385 SER B O 1
ATOM 7325 N N . ASN B 1 386 ? -4.953 -11.5 -21.203 1 94.25 386 ASN B N 1
ATOM 7326 C CA . ASN B 1 386 ? -4.477 -12.859 -21.438 1 94.25 386 ASN B CA 1
ATOM 7327 C C . ASN B 1 386 ? -5.504 -13.891 -20.984 1 94.25 386 ASN B C 1
ATOM 7329 O O . ASN B 1 386 ? -5.305 -15.094 -21.172 1 94.25 386 ASN B O 1
ATOM 7333 N N . ILE B 1 387 ? -6.547 -13.438 -20.406 1 95.88 387 ILE B N 1
ATOM 7334 C CA . ILE B 1 387 ? -7.598 -14.344 -19.953 1 95.88 387 ILE B CA 1
ATOM 7335 C C . ILE B 1 387 ? -8.102 -15.172 -21.141 1 95.88 387 ILE B C 1
ATOM 7337 O O . ILE B 1 387 ? -8.305 -14.648 -22.234 1 95.88 387 ILE B O 1
ATOM 7341 N N . ASN B 1 388 ? -8.242 -16.5 -20.906 1 95.5 388 ASN B N 1
ATOM 7342 C CA . ASN B 1 388 ? -8.734 -17.438 -21.906 1 95.5 388 ASN B CA 1
ATOM 7343 C C . ASN B 1 388 ? -7.969 -17.312 -23.219 1 95.5 388 ASN B C 1
ATOM 7345 O O . ASN B 1 388 ? -8.57 -17.297 -24.297 1 95.5 388 ASN B O 1
ATOM 7349 N N . ASN B 1 389 ? -6.68 -17.125 -23.094 1 92.88 389 ASN B N 1
ATOM 7350 C CA . ASN B 1 389 ? -5.75 -17.078 -24.219 1 92.88 389 ASN B CA 1
ATOM 7351 C C . ASN B 1 389 ? -6.027 -15.867 -25.109 1 92.88 389 ASN B C 1
ATOM 7353 O O . ASN B 1 389 ? -5.922 -15.953 -26.328 1 92.88 389 ASN B O 1
ATOM 7357 N N . GLY B 1 390 ? -6.559 -14.883 -24.469 1 94.44 390 GLY B N 1
ATOM 7358 C CA . GLY B 1 390 ? -6.73 -13.625 -25.188 1 94.44 390 GLY B CA 1
ATOM 7359 C C . GLY B 1 390 ? -8.086 -13.508 -25.859 1 94.44 390 GLY B C 1
ATOM 7360 O O . GLY B 1 390 ? -8.359 -12.516 -26.547 1 94.44 390 GLY B O 1
ATOM 7361 N N . LYS B 1 391 ? -8.891 -14.414 -25.734 1 95.5 391 LYS B N 1
ATOM 7362 C CA . LYS B 1 391 ? -10.219 -14.359 -26.344 1 95.5 391 LYS B CA 1
ATOM 7363 C C . LYS B 1 391 ? -11.18 -13.555 -25.469 1 95.5 391 LYS B C 1
ATOM 7365 O O . LYS B 1 391 ? -12.227 -14.055 -25.047 1 95.5 391 LYS B O 1
ATOM 7370 N N . VAL B 1 392 ? -10.812 -12.375 -25.219 1 98 392 VAL B N 1
ATOM 7371 C CA . VAL B 1 392 ? -11.586 -11.492 -24.359 1 98 392 VAL B CA 1
ATOM 7372 C C . VAL B 1 392 ? -12.164 -10.336 -25.172 1 98 392 VAL B C 1
ATOM 7374 O O . VAL B 1 392 ? -11.453 -9.703 -25.953 1 98 392 VAL B O 1
ATOM 7377 N N . LYS B 1 393 ? -13.43 -10.094 -25.109 1 98.5 393 LYS B N 1
ATOM 7378 C CA . LYS B 1 393 ? -14.062 -8.883 -25.609 1 98.5 393 LYS B CA 1
ATOM 7379 C C . LYS B 1 393 ? -14.148 -7.816 -24.516 1 98.5 393 LYS B C 1
ATOM 7381 O O . LYS B 1 393 ? -14.586 -8.102 -23.406 1 98.5 393 LYS B O 1
ATOM 7386 N N . PHE B 1 394 ? -13.719 -6.598 -24.891 1 98.69 394 PHE B N 1
ATOM 7387 C CA . PHE B 1 394 ? -13.656 -5.566 -23.859 1 98.69 394 PHE B CA 1
ATOM 7388 C C . PHE B 1 394 ? -14.617 -4.426 -24.188 1 98.69 394 PHE B C 1
ATOM 7390 O O . PHE B 1 394 ? -14.844 -4.105 -25.344 1 98.69 394 PHE B O 1
ATOM 7397 N N . ALA B 1 395 ? -15.227 -3.859 -23.203 1 98.81 395 ALA B N 1
ATOM 7398 C CA . ALA B 1 395 ? -15.711 -2.482 -23.156 1 98.81 395 ALA B CA 1
ATOM 7399 C C . ALA B 1 395 ? -14.945 -1.667 -22.125 1 98.81 395 ALA B C 1
ATOM 7401 O O . ALA B 1 395 ? -15.008 -1.964 -20.922 1 98.81 395 ALA B O 1
ATOM 7402 N N . THR B 1 396 ? -14.211 -0.685 -22.562 1 98.62 396 THR B N 1
ATOM 7403 C CA . THR B 1 396 ? -13.383 0.069 -21.625 1 98.62 396 THR B CA 1
ATOM 7404 C C . THR B 1 396 ? -13.961 1.463 -21.406 1 98.62 396 THR B C 1
ATOM 7406 O O . THR B 1 396 ? -14.797 1.928 -22.172 1 98.62 396 THR B O 1
ATOM 7409 N N . TYR B 1 397 ? -13.602 2.035 -20.297 1 98.56 397 TYR B N 1
ATOM 7410 C CA . TYR B 1 397 ? -14.016 3.387 -19.938 1 98.56 397 TYR B CA 1
ATOM 7411 C C . TYR B 1 397 ? -12.922 4.105 -19.156 1 98.56 397 TYR B C 1
ATOM 7413 O O . TYR B 1 397 ? -11.883 3.512 -18.844 1 98.56 397 TYR B O 1
ATOM 7421 N N . ASN B 1 398 ? -13.008 5.363 -18.969 1 97.56 398 ASN B N 1
ATOM 7422 C CA . ASN B 1 398 ? -12.055 6.184 -18.234 1 97.56 398 ASN B CA 1
ATOM 7423 C C . ASN B 1 398 ? -12.75 7.273 -17.438 1 97.56 398 ASN B C 1
ATOM 7425 O O . ASN B 1 398 ? -13.977 7.281 -17.328 1 97.56 398 ASN B O 1
ATOM 7429 N N . GLU B 1 399 ? -12 8.07 -16.828 1 95.31 399 GLU B N 1
ATOM 7430 C CA . GLU B 1 399 ? -12.531 9.055 -15.891 1 95.31 399 GLU B CA 1
ATOM 7431 C C . GLU B 1 399 ? -13.508 10 -16.578 1 95.31 399 GLU B C 1
ATOM 7433 O O . GLU B 1 399 ? -14.547 10.344 -16.016 1 95.31 399 GLU B O 1
ATOM 7438 N N . LYS B 1 400 ? -13.227 10.461 -17.75 1 94.94 400 LYS B N 1
ATOM 7439 C CA . LYS B 1 400 ? -14.047 11.43 -18.484 1 94.94 400 LYS B CA 1
ATOM 7440 C C . LYS B 1 400 ? -15.273 10.758 -19.094 1 94.94 400 LYS B C 1
ATOM 7442 O O . LYS B 1 400 ? -16.328 11.383 -19.234 1 94.94 400 LYS B O 1
ATOM 7447 N N . ASN B 1 401 ? -15.086 9.516 -19.469 1 96.88 401 ASN B N 1
ATOM 7448 C CA . ASN B 1 401 ? -16.141 8.758 -20.141 1 96.88 401 ASN B CA 1
ATOM 7449 C C . ASN B 1 401 ? -16.453 7.465 -19.406 1 96.88 401 ASN B C 1
ATOM 7451 O O . ASN B 1 401 ? -15.953 6.398 -19.75 1 96.88 401 ASN B O 1
ATOM 7455 N N . PRO B 1 402 ? -17.422 7.531 -18.484 1 98 402 PRO B N 1
ATOM 7456 C CA . PRO B 1 402 ? -17.812 6.305 -17.781 1 98 402 PRO B CA 1
ATOM 7457 C C . PRO B 1 402 ? -18.5 5.297 -18.688 1 98 402 PRO B C 1
ATOM 7459 O O . PRO B 1 402 ? -18.922 5.648 -19.797 1 98 402 PRO B O 1
ATOM 7462 N N . PHE B 1 403 ? -18.531 4.055 -18.281 1 98.62 403 PHE B N 1
ATOM 7463 C CA . PHE B 1 403 ? -19.312 3.041 -18.984 1 98.62 403 PHE B CA 1
ATOM 7464 C C . PHE B 1 403 ? -20.797 3.215 -18.703 1 98.62 403 PHE B C 1
ATOM 7466 O O . PHE B 1 403 ? -21.188 3.436 -17.547 1 98.62 403 PHE B O 1
ATOM 7473 N N . VAL B 1 404 ? -21.578 3.127 -19.734 1 98.12 404 VAL B N 1
ATOM 7474 C CA . VAL B 1 404 ? -23.031 3.244 -19.594 1 98.12 404 VAL B CA 1
ATOM 7475 C C . VAL B 1 404 ? -23.719 2.141 -20.391 1 98.12 404 VAL B C 1
ATOM 7477 O O . VAL B 1 404 ? -23.406 1.935 -21.562 1 98.12 404 VAL B O 1
ATOM 7480 N N . LEU B 1 405 ? -24.531 1.35 -19.766 1 98.19 405 LEU B N 1
ATOM 7481 C CA . LEU B 1 405 ? -25.453 0.403 -20.391 1 98.19 405 LEU B CA 1
ATOM 7482 C C . LEU B 1 405 ? -26.891 0.72 -20.016 1 98.19 405 LEU B C 1
ATOM 7484 O O . LEU B 1 405 ? -27.219 0.907 -18.844 1 98.19 405 LEU B O 1
ATOM 7488 N N . LYS B 1 406 ? -27.75 0.82 -21.047 1 97.12 406 LYS B N 1
ATOM 7489 C CA . LYS B 1 406 ? -29.109 1.259 -20.812 1 97.12 406 LYS B CA 1
ATOM 7490 C C . LYS B 1 406 ? -30.094 0.518 -21.734 1 97.12 406 LYS B C 1
ATOM 7492 O O . LYS B 1 406 ? -29.75 0.183 -22.875 1 97.12 406 LYS B O 1
ATOM 7497 N N . ASP B 1 407 ? -31.234 0.135 -21.219 1 97.75 407 ASP B N 1
ATOM 7498 C CA . ASP B 1 407 ? -32.375 -0.281 -22.016 1 97.75 407 ASP B CA 1
ATOM 7499 C C . ASP B 1 407 ? -33.625 0.53 -21.672 1 97.75 407 ASP B C 1
ATOM 7501 O O . ASP B 1 407 ? -33.531 1.652 -21.172 1 97.75 407 ASP B O 1
ATOM 7505 N N . GLU B 1 408 ? -34.812 0.093 -22.016 1 96.5 408 GLU B N 1
ATOM 7506 C CA . GLU B 1 408 ? -36.031 0.87 -21.828 1 96.5 408 GLU B CA 1
ATOM 7507 C C . GLU B 1 408 ? -36.438 0.911 -20.359 1 96.5 408 GLU B C 1
ATOM 7509 O O . GLU B 1 408 ? -37.25 1.741 -19.953 1 96.5 408 GLU B O 1
ATOM 7514 N N . HIS B 1 409 ? -35.812 0.11 -19.5 1 97.06 409 HIS B N 1
ATOM 7515 C CA . HIS B 1 409 ? -36.312 -0.034 -18.141 1 97.06 409 HIS B CA 1
ATOM 7516 C C . HIS B 1 409 ? -35.281 0.48 -17.125 1 97.06 409 HIS B C 1
ATOM 7518 O O . HIS B 1 409 ? -35.625 1.134 -16.156 1 97.06 409 HIS B O 1
ATOM 7524 N N . ILE B 1 410 ? -33.969 0.126 -17.328 1 98.25 410 ILE B N 1
ATOM 7525 C CA . ILE B 1 410 ? -32.938 0.441 -16.328 1 98.25 410 ILE B CA 1
ATOM 7526 C C . ILE B 1 410 ? -31.656 0.899 -17.031 1 98.25 410 ILE B C 1
ATOM 7528 O O . ILE B 1 410 ? -31.531 0.784 -18.25 1 98.25 410 ILE B O 1
ATOM 7532 N N . GLN B 1 411 ? -30.75 1.484 -16.25 1 97.88 411 GLN B N 1
ATOM 7533 C CA . GLN B 1 411 ? -29.406 1.83 -16.703 1 97.88 411 GLN B CA 1
ATOM 7534 C C . GLN B 1 411 ? -28.375 1.534 -15.625 1 97.88 411 GLN B C 1
ATOM 7536 O O . GLN B 1 411 ? -28.688 1.489 -14.438 1 97.88 411 GLN B O 1
ATOM 7541 N N . PHE B 1 412 ? -27.156 1.266 -16.094 1 98.5 412 PHE B N 1
ATOM 7542 C CA . PHE B 1 412 ? -26 1.027 -15.25 1 98.5 412 PHE B CA 1
ATOM 7543 C C . PHE B 1 412 ? -24.812 1.858 -15.719 1 98.5 412 PHE B C 1
ATOM 7545 O O . PHE B 1 412 ? -24.594 2.01 -16.922 1 98.5 412 PHE B O 1
ATOM 7552 N N . ARG B 1 413 ? -24.109 2.41 -14.766 1 98.44 413 ARG B N 1
ATOM 7553 C CA . ARG B 1 413 ? -22.891 3.143 -15.047 1 98.44 413 ARG B CA 1
ATOM 7554 C C . ARG B 1 413 ? -21.75 2.66 -14.156 1 98.44 413 ARG B C 1
ATOM 7556 O O . ARG B 1 413 ? -21.953 2.348 -12.977 1 98.44 413 ARG B O 1
ATOM 7563 N N . SER B 1 414 ? -20.578 2.504 -14.68 1 98.75 414 SER B N 1
ATOM 7564 C CA . SER B 1 414 ? -19.344 2.236 -13.93 1 98.75 414 SER B CA 1
ATOM 7565 C C . SER B 1 414 ? -18.391 3.416 -14 1 98.75 414 SER B C 1
ATOM 7567 O O . SER B 1 414 ? -18.094 3.926 -15.078 1 98.75 414 SER B O 1
ATOM 7569 N N . LEU B 1 415 ? -17.938 3.869 -12.836 1 98.5 415 LEU B N 1
ATOM 7570 C CA . LEU B 1 415 ? -17.156 5.102 -12.727 1 98.5 415 LEU B CA 1
ATOM 7571 C C . LEU B 1 415 ? -15.773 4.82 -12.156 1 98.5 415 LEU B C 1
ATOM 7573 O O . LEU B 1 415 ? -15.633 4.074 -11.188 1 98.5 415 LEU B O 1
ATOM 7577 N N . TRP B 1 416 ? -14.758 5.367 -12.805 1 98.06 416 TRP B N 1
ATOM 7578 C CA . TRP B 1 416 ? -13.367 5.238 -12.391 1 98.06 416 TRP B CA 1
ATOM 7579 C C . TRP B 1 416 ? -12.68 6.598 -12.352 1 98.06 416 TRP B C 1
ATOM 7581 O O . TRP B 1 416 ? -12.984 7.477 -13.164 1 98.06 416 TRP B O 1
ATOM 7591 N N . ARG B 1 417 ? -11.805 6.77 -11.406 1 95.19 417 ARG B N 1
ATOM 7592 C CA . ARG B 1 417 ? -10.953 7.949 -11.328 1 95.19 417 ARG B CA 1
ATOM 7593 C C . ARG B 1 417 ? -9.508 7.555 -11.047 1 95.19 417 ARG B C 1
ATOM 7595 O O . ARG B 1 417 ? -9.242 6.469 -10.531 1 95.19 417 ARG B O 1
ATOM 7602 N N . ASP B 1 418 ? -8.625 8.398 -11.398 1 91.94 418 ASP B N 1
ATOM 7603 C CA . ASP B 1 418 ? -7.219 8.148 -11.086 1 91.94 418 ASP B CA 1
ATOM 7604 C C . ASP B 1 418 ? -6.953 8.281 -9.594 1 91.94 418 ASP B C 1
ATOM 7606 O O . ASP B 1 418 ? -7.648 9.016 -8.898 1 91.94 418 ASP B O 1
ATOM 7610 N N . GLU B 1 419 ? -5.941 7.488 -9.094 1 89.69 419 GLU B N 1
ATOM 7611 C CA . GLU B 1 419 ? -5.512 7.414 -7.699 1 89.69 419 GLU B CA 1
ATOM 7612 C C . GLU B 1 419 ? -6.684 7.07 -6.781 1 89.69 419 GLU B C 1
ATOM 7614 O O . GLU B 1 419 ? -6.883 7.719 -5.75 1 89.69 419 GLU B O 1
ATOM 7619 N N . ASN B 1 420 ? -7.426 6.09 -7.25 1 89.69 420 ASN B N 1
ATOM 7620 C CA . ASN B 1 420 ? -8.492 5.5 -6.449 1 89.69 420 ASN B CA 1
ATOM 7621 C C . ASN B 1 420 ? -7.949 4.867 -5.172 1 89.69 420 ASN B C 1
ATOM 7623 O O . ASN B 1 420 ? -6.773 4.504 -5.105 1 89.69 420 ASN B O 1
ATOM 7627 N N . PRO B 1 421 ? -8.867 4.91 -4.27 1 87.81 421 PRO B N 1
ATOM 7628 C CA . PRO B 1 421 ? -8.445 4.16 -3.082 1 87.81 421 PRO B CA 1
ATOM 7629 C C . PRO B 1 421 ? -8.398 2.652 -3.322 1 87.81 421 PRO B C 1
ATOM 7631 O O . PRO B 1 421 ? -9 2.156 -4.277 1 87.81 421 PRO B O 1
ATOM 7634 N N . HIS B 1 422 ? -7.645 1.918 -2.637 1 89.75 422 HIS B N 1
ATOM 7635 C CA . HIS B 1 422 ? -7.684 0.468 -2.484 1 89.75 422 HIS B CA 1
ATOM 7636 C C . HIS B 1 422 ? -6.977 -0.225 -3.646 1 89.75 422 HIS B C 1
ATOM 7638 O O . HIS B 1 422 ? -6.176 -1.14 -3.434 1 89.75 422 HIS B O 1
ATOM 7644 N N . ALA B 1 423 ? -7.27 0.2 -4.895 1 94.56 423 ALA B N 1
ATOM 7645 C CA . ALA B 1 423 ? -6.645 -0.396 -6.07 1 94.56 423 ALA B CA 1
ATOM 7646 C C . ALA B 1 423 ? -6.633 0.583 -7.242 1 94.56 423 ALA B C 1
ATOM 7648 O O . ALA B 1 423 ? -7.531 1.415 -7.371 1 94.56 423 ALA B O 1
ATOM 7649 N N . ARG B 1 424 ? -5.664 0.37 -8.086 1 95.25 424 ARG B N 1
ATOM 7650 C CA . ARG B 1 424 ? -5.461 1.268 -9.219 1 95.25 424 ARG B CA 1
ATOM 7651 C C . ARG B 1 424 ? -6.691 1.307 -10.117 1 95.25 424 ARG B C 1
ATOM 7653 O O . ARG B 1 424 ? -7.016 2.35 -10.695 1 95.25 424 ARG B O 1
ATOM 7660 N N . ASP B 1 425 ? -7.352 0.201 -10.234 1 97.38 425 ASP B N 1
ATOM 7661 C CA . ASP B 1 425 ? -8.477 0.11 -11.156 1 97.38 425 ASP B CA 1
ATOM 7662 C C . ASP B 1 425 ? -9.805 0.092 -10.398 1 97.38 425 ASP B C 1
ATOM 7664 O O . ASP B 1 425 ? -10.836 -0.294 -10.953 1 97.38 425 ASP B O 1
ATOM 7668 N N . TRP B 1 426 ? -9.789 0.466 -9.148 1 97.69 426 TRP B N 1
ATOM 7669 C CA . TRP B 1 426 ? -11.023 0.45 -8.367 1 97.69 426 TRP B CA 1
ATOM 7670 C C . TRP B 1 426 ? -12.078 1.354 -9 1 97.69 426 TRP B C 1
ATOM 7672 O O . TRP B 1 426 ? -11.773 2.467 -9.43 1 97.69 426 TRP B O 1
ATOM 7682 N N . SER B 1 427 ? -13.289 0.847 -9.086 1 98.25 427 SER B N 1
ATOM 7683 C CA . SER B 1 427 ? -14.438 1.571 -9.609 1 98.25 427 SER B CA 1
ATOM 7684 C C . SER B 1 427 ? -15.703 1.251 -8.812 1 98.25 427 SER B C 1
ATOM 7686 O O . SER B 1 427 ? -15.727 0.288 -8.039 1 98.25 427 SER B O 1
ATOM 7688 N N . TYR B 1 428 ? -16.656 2.078 -8.883 1 98.25 428 TYR B N 1
ATOM 7689 C CA . TYR B 1 428 ? -17.953 1.751 -8.305 1 98.25 428 TYR B CA 1
ATOM 7690 C C . TYR B 1 428 ? -19.062 1.905 -9.336 1 98.25 428 TYR B C 1
ATOM 7692 O O . TYR B 1 428 ? -18.875 2.553 -10.375 1 98.25 428 TYR B O 1
ATOM 7700 N N . GLY B 1 429 ? -20.156 1.197 -9.156 1 98.5 429 GLY B N 1
ATOM 7701 C CA . GLY B 1 429 ? -21.266 1.183 -10.102 1 98.5 429 GLY B CA 1
ATOM 7702 C C . GLY B 1 429 ? -22.5 1.889 -9.57 1 98.5 429 GLY B C 1
ATOM 7703 O O . GLY B 1 429 ? -22.719 1.951 -8.359 1 98.5 429 GLY B O 1
ATOM 7704 N N . VAL B 1 430 ? -23.297 2.402 -10.484 1 98.38 430 VAL B N 1
ATOM 7705 C CA . VAL B 1 430 ? -24.578 3.016 -10.164 1 98.38 430 VAL B CA 1
ATOM 7706 C C . VAL B 1 430 ? -25.672 2.453 -11.078 1 98.38 430 VAL B C 1
ATOM 7708 O O . VAL B 1 430 ? -25.453 2.303 -12.281 1 98.38 430 VAL B O 1
ATOM 7711 N N . ALA B 1 431 ? -26.781 2.1 -10.516 1 98.56 431 ALA B N 1
ATOM 7712 C CA . ALA B 1 431 ? -27.922 1.574 -11.266 1 98.56 431 ALA B CA 1
ATOM 7713 C C . ALA B 1 431 ? -29.203 2.326 -10.922 1 98.56 431 ALA B C 1
ATOM 7715 O O . ALA B 1 431 ? -29.438 2.66 -9.758 1 98.56 431 ALA B O 1
ATOM 7716 N N . THR B 1 432 ? -29.984 2.631 -11.898 1 97.62 432 THR B N 1
ATOM 7717 C CA . THR B 1 432 ? -31.266 3.305 -11.75 1 97.62 432 THR B CA 1
ATOM 7718 C C . THR B 1 432 ? -32.281 2.797 -12.781 1 97.62 432 THR B C 1
ATOM 7720 O O . THR B 1 432 ? -31.938 1.949 -13.617 1 97.62 432 THR B O 1
ATOM 7723 N N . SER B 1 433 ? -33.5 3.303 -12.664 1 97.12 433 SER B N 1
ATOM 7724 C CA . SER B 1 433 ? -34.406 3.184 -13.812 1 97.12 433 SER B CA 1
ATOM 7725 C C . SER B 1 433 ? -33.844 3.906 -15.023 1 97.12 433 SER B C 1
ATOM 7727 O O . SER B 1 433 ? -32.875 4.676 -14.906 1 97.12 433 SER B O 1
ATOM 7729 N N . ALA B 1 434 ? -34.375 3.621 -16.156 1 96.19 434 ALA B N 1
ATOM 7730 C CA . ALA B 1 434 ? -33.875 4.164 -17.406 1 96.19 434 ALA B CA 1
ATOM 7731 C C . ALA B 1 434 ? -33.875 5.688 -17.406 1 96.19 434 ALA B C 1
ATOM 7733 O O . ALA B 1 434 ? -33.031 6.336 -18 1 96.19 434 ALA B O 1
ATOM 7734 N N . CYS B 1 435 ? -34.844 6.23 -16.766 1 94.44 435 CYS B N 1
ATOM 7735 C CA . CYS B 1 435 ? -35.031 7.672 -16.625 1 94.44 435 CYS B CA 1
ATOM 7736 C C . CYS B 1 435 ? -35.594 8.016 -15.25 1 94.44 435 CYS B C 1
ATOM 7738 O O . CYS B 1 435 ? -36.781 8.344 -15.125 1 94.44 435 CYS B O 1
ATOM 7740 N N . PRO B 1 436 ? -34.688 8.047 -14.305 1 94.19 436 PRO B N 1
ATOM 7741 C CA . PRO B 1 436 ? -35.188 8.211 -12.945 1 94.19 436 PRO B CA 1
ATOM 7742 C C . PRO B 1 436 ? -35.75 9.609 -12.688 1 94.19 436 PRO B C 1
ATOM 7744 O O . PRO B 1 436 ? -35.156 10.602 -13.117 1 94.19 436 PRO B O 1
ATOM 7747 N N . ALA B 1 437 ? -36.938 9.641 -12.055 1 89.56 437 ALA B N 1
ATOM 7748 C CA . ALA B 1 437 ? -37.531 10.891 -11.57 1 89.56 437 ALA B CA 1
ATOM 7749 C C . ALA B 1 437 ? -36.812 11.391 -10.32 1 89.56 437 ALA B C 1
ATOM 7751 O O . ALA B 1 437 ? -35.906 10.727 -9.82 1 89.56 437 ALA B O 1
ATOM 7752 N N . LYS B 1 438 ? -37.469 12.523 -10.016 1 82.88 438 LYS B N 1
ATOM 7753 C CA . LYS B 1 438 ? -36.938 13.117 -8.789 1 82.88 438 LYS B CA 1
ATOM 7754 C C . LYS B 1 438 ? -37.156 12.211 -7.59 1 82.88 438 LYS B C 1
ATOM 7756 O O . LYS B 1 438 ? -38.25 11.641 -7.438 1 82.88 438 LYS B O 1
ATOM 7761 N N . ASN B 1 439 ? -36.312 11.68 -6.918 1 81.62 439 ASN B N 1
ATOM 7762 C CA . ASN B 1 439 ? -36.375 10.914 -5.676 1 81.62 439 ASN B CA 1
ATOM 7763 C C . ASN B 1 439 ? -36.531 9.414 -5.949 1 81.62 439 ASN B C 1
ATOM 7765 O O . ASN B 1 439 ? -36.844 8.648 -5.043 1 81.62 439 ASN B O 1
ATOM 7769 N N . GLU B 1 440 ? -36.531 9.141 -7.199 1 90.31 440 GLU B N 1
ATOM 7770 C CA . GLU B 1 440 ? -36.562 7.707 -7.484 1 90.31 440 GLU B CA 1
ATOM 7771 C C . GLU B 1 440 ? -35.281 7.039 -6.977 1 90.31 440 GLU B C 1
ATOM 7773 O O . GLU B 1 440 ? -34.25 7.695 -6.82 1 90.31 440 GLU B O 1
ATOM 7778 N N . GLY B 1 441 ? -35.438 5.781 -6.73 1 92.88 441 GLY B N 1
ATOM 7779 C CA . GLY B 1 441 ? -34.344 5.031 -6.102 1 92.88 441 GLY B CA 1
ATOM 7780 C C . GLY B 1 441 ? -33.094 4.934 -6.969 1 92.88 441 GLY B C 1
ATOM 7781 O O . GLY B 1 441 ? -33.188 4.777 -8.188 1 92.88 441 GLY B O 1
ATOM 7782 N N . VAL B 1 442 ? -31.969 5.141 -6.344 1 96.5 442 VAL B N 1
ATOM 7783 C CA . VAL B 1 442 ? -30.641 4.957 -6.934 1 96.5 442 VAL B CA 1
ATOM 7784 C C . VAL B 1 442 ? -29.859 3.928 -6.129 1 96.5 442 VAL B C 1
ATOM 7786 O O . VAL B 1 442 ? -29.891 3.936 -4.895 1 96.5 442 VAL B O 1
ATOM 7789 N N . VAL B 1 443 ? -29.234 3.006 -6.836 1 98.12 443 VAL B N 1
ATOM 7790 C CA . VAL B 1 443 ? -28.406 1.99 -6.184 1 98.12 443 VAL B CA 1
ATOM 7791 C C . VAL B 1 443 ? -26.953 2.189 -6.562 1 98.12 443 VAL B C 1
ATOM 7793 O O . VAL B 1 443 ? -26.625 2.389 -7.734 1 98.12 443 VAL B O 1
ATOM 7796 N N . ALA B 1 444 ? -26.109 2.229 -5.57 1 98.31 444 ALA B N 1
ATOM 7797 C CA . ALA B 1 444 ? -24.672 2.186 -5.816 1 98.31 444 ALA B CA 1
ATOM 7798 C C . ALA B 1 444 ? -24.078 0.848 -5.379 1 98.31 444 ALA B C 1
ATOM 7800 O O . ALA B 1 444 ? -24.484 0.284 -4.363 1 98.31 444 ALA B O 1
ATOM 7801 N N . PHE B 1 445 ? -23.203 0.301 -6.188 1 97.94 445 PHE B N 1
ATOM 7802 C CA . PHE B 1 445 ? -22.422 -0.878 -5.828 1 97.94 445 PHE B CA 1
ATOM 7803 C C . PHE B 1 445 ? -20.984 -0.499 -5.496 1 97.94 445 PHE B C 1
ATOM 7805 O O . PHE B 1 445 ? -20.297 0.128 -6.309 1 97.94 445 PHE B O 1
ATOM 7812 N N . VAL B 1 446 ? -20.531 -0.838 -4.293 1 96 446 VAL B N 1
ATOM 7813 C CA . VAL B 1 446 ? -19.188 -0.506 -3.855 1 96 446 VAL B CA 1
ATOM 7814 C C . VAL B 1 446 ? -18.516 -1.74 -3.254 1 96 446 VAL B C 1
ATOM 7816 O O . VAL B 1 446 ? -19.172 -2.559 -2.609 1 96 446 VAL B O 1
ATOM 7819 N N . ALA B 1 447 ? -17.172 -1.85 -3.521 1 94.5 447 ALA B N 1
ATOM 7820 C CA . ALA B 1 447 ? -16.391 -2.963 -2.969 1 94.5 447 ALA B CA 1
ATOM 7821 C C . ALA B 1 447 ? -15.18 -2.459 -2.201 1 94.5 447 ALA B C 1
ATOM 7823 O O . ALA B 1 447 ? -14.445 -1.6 -2.689 1 94.5 447 ALA B O 1
ATOM 7824 N N . ASP B 1 448 ? -15.008 -2.865 -1.007 1 90.31 448 ASP B N 1
ATOM 7825 C CA . ASP B 1 448 ? -13.781 -2.861 -0.215 1 90.31 448 ASP B CA 1
ATOM 7826 C C . ASP B 1 448 ? -13.477 -1.463 0.319 1 90.31 448 ASP B C 1
ATOM 7828 O O . ASP B 1 448 ? -12.531 -1.279 1.089 1 90.31 448 ASP B O 1
ATOM 7832 N N . VAL B 1 449 ? -14.188 -0.472 -0.016 1 90.62 449 VAL B N 1
ATOM 7833 C CA . VAL B 1 449 ? -13.961 0.842 0.576 1 90.62 449 VAL B CA 1
ATOM 7834 C C . VAL B 1 449 ? -15 1.104 1.665 1 90.62 449 VAL B C 1
ATOM 7836 O O . VAL B 1 449 ? -14.797 1.964 2.527 1 90.62 449 VAL B O 1
ATOM 7839 N N . TRP B 1 450 ? -16.047 0.444 1.563 1 88.56 450 TRP B N 1
ATOM 7840 C CA . TRP B 1 450 ? -17.078 0.415 2.605 1 88.56 450 TRP B CA 1
ATOM 7841 C C . TRP B 1 450 ? -17.766 -0.94 2.646 1 88.56 450 TRP B C 1
ATOM 7843 O O . TRP B 1 450 ? -18.062 -1.528 1.601 1 88.56 450 TRP B O 1
ATOM 7853 N N . SER B 1 451 ? -17.969 -1.431 3.82 1 84.88 451 SER B N 1
ATOM 7854 C CA . SER B 1 451 ? -18.734 -2.656 4.047 1 84.88 451 SER B CA 1
ATOM 7855 C C . SER B 1 451 ? -20 -2.381 4.855 1 84.88 451 SER B C 1
ATOM 7857 O O . SER B 1 451 ? -19.984 -2.479 6.086 1 84.88 451 SER B O 1
ATOM 7859 N N . PRO B 1 452 ? -21.047 -2.117 4.109 1 84.12 452 PRO B N 1
ATOM 7860 C CA . PRO B 1 452 ? -22.281 -1.778 4.82 1 84.12 452 PRO B CA 1
ATOM 7861 C C . PRO B 1 452 ? -22.719 -2.875 5.781 1 84.12 452 PRO B C 1
ATOM 7863 O O . PRO B 1 452 ? -22.609 -4.062 5.469 1 84.12 452 PRO B O 1
ATOM 7866 N N . ASP B 1 453 ? -23.078 -2.521 6.977 1 75.88 453 ASP B N 1
ATOM 7867 C CA . ASP B 1 453 ? -23.641 -3.393 7.996 1 75.88 453 ASP B CA 1
ATOM 7868 C C . ASP B 1 453 ? -24.781 -2.693 8.742 1 75.88 453 ASP B C 1
ATOM 7870 O O . ASP B 1 453 ? -24.562 -2.031 9.75 1 75.88 453 ASP B O 1
ATOM 7874 N N . PRO B 1 454 ? -26.016 -2.906 8.328 1 67.25 454 PRO B N 1
ATOM 7875 C CA . PRO B 1 454 ? -27.141 -2.189 8.938 1 67.25 454 PRO B CA 1
ATOM 7876 C C . PRO B 1 454 ? -27.344 -2.557 10.406 1 67.25 454 PRO B C 1
ATOM 7878 O O . PRO B 1 454 ? -27.984 -1.808 11.148 1 67.25 454 PRO B O 1
ATOM 7881 N N . ASP B 1 455 ? -26.906 -3.805 10.773 1 63.12 455 ASP B N 1
ATOM 7882 C CA . ASP B 1 455 ? -27.156 -4.258 12.141 1 63.12 455 ASP B CA 1
ATOM 7883 C C . ASP B 1 455 ? -26.109 -3.684 13.094 1 63.12 455 ASP B C 1
ATOM 7885 O O . ASP B 1 455 ? -26.219 -3.863 14.312 1 63.12 455 ASP B O 1
ATOM 7889 N N . ASP B 1 456 ? -25.141 -3.082 12.617 1 57.5 456 ASP B N 1
ATOM 7890 C CA . ASP B 1 456 ? -24.109 -2.58 13.523 1 57.5 456 ASP B CA 1
ATOM 7891 C C . ASP B 1 456 ? -24.484 -1.206 14.078 1 57.5 456 ASP B C 1
ATOM 7893 O O . ASP B 1 456 ? -23.75 -0.625 14.875 1 57.5 456 ASP B O 1
ATOM 7897 N N . GLY B 1 457 ? -25.875 -0.798 14.008 1 48.56 457 GLY B N 1
ATOM 7898 C CA . GLY B 1 457 ? -26.391 0.446 14.555 1 48.56 457 GLY B CA 1
ATOM 7899 C C . GLY B 1 457 ? -25.578 1.658 14.164 1 48.56 457 GLY B C 1
ATOM 7900 O O . GLY B 1 457 ? -25.5 2.631 14.914 1 48.56 457 GLY B O 1
ATOM 7901 N N . GLY B 1 458 ? -25.031 1.693 12.969 1 47.34 458 GLY B N 1
ATOM 7902 C CA . GLY B 1 458 ? -24.234 2.832 12.539 1 47.34 458 GLY B CA 1
ATOM 7903 C C . GLY B 1 458 ? -22.891 2.914 13.25 1 47.34 458 GLY B C 1
ATOM 7904 O O . GLY B 1 458 ? -22.016 3.67 12.836 1 47.34 458 GLY B O 1
ATOM 7905 N N . MET B 1 459 ? -22.969 2.91 14.539 1 46.94 459 MET B N 1
ATOM 7906 C CA . MET B 1 459 ? -21.797 3.121 15.406 1 46.94 459 MET B CA 1
ATOM 7907 C C . MET B 1 459 ? -20.719 2.092 15.117 1 46.94 459 MET B C 1
ATOM 7909 O O . MET B 1 459 ? -19.547 2.326 15.406 1 46.94 459 MET B O 1
ATOM 7913 N N . GLY B 1 460 ? -21.094 0.984 15.266 1 44.91 460 GLY B N 1
ATOM 7914 C CA . GLY B 1 460 ? -20.094 -0.035 15.555 1 44.91 460 GLY B CA 1
ATOM 7915 C C . GLY B 1 460 ? -19 -0.104 14.523 1 44.91 460 GLY B C 1
ATOM 7916 O O . GLY B 1 460 ? -17.938 0.525 14.68 1 44.91 460 GLY B O 1
ATOM 7917 N N . ASP B 1 461 ? -19.047 -1.023 13.312 1 46.88 461 ASP B N 1
ATOM 7918 C CA . ASP B 1 461 ? -17.922 -1.75 12.758 1 46.88 461 ASP B CA 1
ATOM 7919 C C . ASP B 1 461 ? -17.234 -0.947 11.656 1 46.88 461 ASP B C 1
ATOM 7921 O O . ASP B 1 461 ? -16.766 -1.516 10.664 1 46.88 461 ASP B O 1
ATOM 7925 N N . ALA B 1 462 ? -17.562 0.137 11.664 1 51.84 462 ALA B N 1
ATOM 7926 C CA . ALA B 1 462 ? -16.5 0.724 10.844 1 51.84 462 ALA B CA 1
ATOM 7927 C C . ALA B 1 462 ? -15.156 0.064 11.125 1 51.84 462 ALA B C 1
ATOM 7929 O O . ALA B 1 462 ? -14.109 0.67 10.906 1 51.84 462 ALA B O 1
ATOM 7930 N N . VAL B 1 463 ? -15.359 -0.9 11.766 1 60.78 463 VAL B N 1
ATOM 7931 C CA . VAL B 1 463 ? -14.172 -1.594 12.25 1 60.78 463 VAL B CA 1
ATOM 7932 C C . VAL B 1 463 ? -13.602 -2.486 11.148 1 60.78 463 VAL B C 1
ATOM 7934 O O . VAL B 1 463 ? -12.43 -2.867 11.195 1 60.78 463 VAL B O 1
ATOM 7937 N N . ARG B 1 464 ? -14.453 -2.367 10 1 67.94 464 ARG B N 1
ATOM 7938 C CA . ARG B 1 464 ? -13.938 -3.369 9.07 1 67.94 464 ARG B CA 1
ATOM 7939 C C . ARG B 1 464 ? -13.523 -2.727 7.75 1 67.94 464 ARG B C 1
ATOM 7941 O O . ARG B 1 464 ? -13.492 -3.393 6.711 1 67.94 464 ARG B O 1
ATOM 7948 N N . PHE B 1 465 ? -13.555 -1.353 7.812 1 76.94 465 PHE B N 1
ATOM 7949 C CA . PHE B 1 465 ? -13.078 -0.69 6.605 1 76.94 465 PHE B CA 1
ATOM 7950 C C . PHE B 1 465 ? -12.25 0.542 6.953 1 76.94 465 PHE B C 1
ATOM 7952 O O . PHE B 1 465 ? -12.281 1.015 8.094 1 76.94 465 PHE B O 1
ATOM 7959 N N . ASP B 1 466 ? -11.555 0.987 6.066 1 79.62 466 ASP B N 1
ATOM 7960 C CA . ASP B 1 466 ? -10.734 2.186 6.223 1 79.62 466 ASP B CA 1
ATOM 7961 C C . ASP B 1 466 ? -11.562 3.449 6.008 1 79.62 466 ASP B C 1
ATOM 7963 O O . ASP B 1 466 ? -12.055 3.695 4.902 1 79.62 466 ASP B O 1
ATOM 7967 N N . ILE B 1 467 ? -11.648 4.234 7.023 1 83.81 467 ILE B N 1
ATOM 7968 C CA . ILE B 1 467 ? -12.492 5.422 6.984 1 83.81 467 ILE B CA 1
ATOM 7969 C C . ILE B 1 467 ? -11.945 6.414 5.961 1 83.81 467 ILE B C 1
ATOM 7971 O O . ILE B 1 467 ? -12.703 7.152 5.328 1 83.81 467 ILE B O 1
ATOM 7975 N N . GLY B 1 468 ? -10.609 6.441 5.828 1 86.38 468 GLY B N 1
ATOM 7976 C CA . GLY B 1 468 ? -10.031 7.293 4.809 1 86.38 468 GLY B CA 1
ATOM 7977 C C . GLY B 1 468 ? -10.453 6.922 3.4 1 86.38 468 GLY B C 1
ATOM 7978 O O . GLY B 1 468 ? -10.766 7.797 2.588 1 86.38 468 GLY B O 1
ATOM 7979 N N . TYR B 1 469 ? -10.477 5.637 3.088 1 89.31 469 TYR B N 1
ATOM 7980 C CA . TYR B 1 469 ? -10.922 5.164 1.781 1 89.31 469 TYR B CA 1
ATOM 7981 C C . TYR B 1 469 ? -12.398 5.453 1.571 1 89.31 469 TYR B C 1
ATOM 7983 O O . TYR B 1 469 ? -12.812 5.852 0.479 1 89.31 469 TYR B O 1
ATOM 7991 N N . ALA B 1 470 ? -13.156 5.254 2.615 1 90.31 470 ALA B N 1
ATOM 7992 C CA . ALA B 1 470 ? -14.594 5.527 2.533 1 90.31 470 ALA B CA 1
ATOM 7993 C C . ALA B 1 470 ? -14.852 7.008 2.258 1 90.31 470 ALA B C 1
ATOM 7995 O O . ALA B 1 470 ? -15.719 7.352 1.453 1 90.31 470 ALA B O 1
ATOM 7996 N N . ARG B 1 471 ? -14.133 7.859 2.926 1 91.75 471 ARG B N 1
ATOM 7997 C CA . ARG B 1 471 ? -14.289 9.297 2.717 1 91.75 471 ARG B CA 1
ATOM 7998 C C . ARG B 1 471 ? -13.891 9.688 1.299 1 91.75 471 ARG B C 1
ATOM 8000 O O . ARG B 1 471 ? -14.516 10.562 0.692 1 91.75 471 ARG B O 1
ATOM 8007 N N . GLN B 1 472 ? -12.836 9.078 0.808 1 92.62 472 GLN B N 1
ATOM 8008 C CA . GLN B 1 472 ? -12.438 9.344 -0.569 1 92.62 472 GLN B CA 1
ATOM 8009 C C . GLN B 1 472 ? -13.547 8.977 -1.548 1 92.62 472 GLN B C 1
ATOM 8011 O O . GLN B 1 472 ? -13.766 9.68 -2.543 1 92.62 472 GLN B O 1
ATOM 8016 N N . TRP B 1 473 ? -14.18 7.883 -1.31 1 95.5 473 TRP B N 1
ATOM 8017 C CA . TRP B 1 473 ? -15.312 7.543 -2.16 1 95.5 473 TRP B CA 1
ATOM 8018 C C . TRP B 1 473 ? -16.422 8.594 -2.041 1 95.5 473 TRP B C 1
ATOM 8020 O O . TRP B 1 473 ? -17.047 8.953 -3.037 1 95.5 473 TRP B O 1
ATOM 8030 N N . LEU B 1 474 ? -16.688 9.078 -0.809 1 95.62 474 LEU B N 1
ATOM 8031 C CA . LEU B 1 474 ? -17.703 10.125 -0.634 1 95.62 474 LEU B CA 1
ATOM 8032 C C . LEU B 1 474 ? -17.328 11.367 -1.436 1 95.62 474 LEU B C 1
ATOM 8034 O O . LEU B 1 474 ? -18.219 12.016 -2.012 1 95.62 474 LEU B O 1
ATOM 8038 N N . ASP B 1 475 ? -16.047 11.703 -1.463 1 94.12 475 ASP B N 1
ATOM 8039 C CA . ASP B 1 475 ? -15.609 12.812 -2.312 1 94.12 475 ASP B CA 1
ATOM 8040 C C . ASP B 1 475 ? -16 12.57 -3.77 1 94.12 475 ASP B C 1
ATOM 8042 O O . ASP B 1 475 ? -16.516 13.461 -4.434 1 94.12 475 ASP B O 1
ATOM 8046 N N . ALA B 1 476 ? -15.734 11.375 -4.238 1 95.06 476 ALA B N 1
ATOM 8047 C CA . ALA B 1 476 ? -16.078 11.016 -5.613 1 95.06 476 ALA B CA 1
ATOM 8048 C C . ALA B 1 476 ? -17.578 11.086 -5.836 1 95.06 476 ALA B C 1
ATOM 8050 O O . ALA B 1 476 ? -18.047 11.57 -6.875 1 95.06 476 ALA B O 1
ATOM 8051 N N . ALA B 1 477 ? -18.312 10.578 -4.875 1 96.75 477 ALA B N 1
ATOM 8052 C CA . ALA B 1 477 ? -19.766 10.57 -4.953 1 96.75 477 ALA B CA 1
ATOM 8053 C C . ALA B 1 477 ? -20.328 11.984 -5.062 1 96.75 477 ALA B C 1
ATOM 8055 O O . ALA B 1 477 ? -21.25 12.242 -5.844 1 96.75 477 ALA B O 1
ATOM 8056 N N . VAL B 1 478 ? -19.781 12.883 -4.25 1 95.88 478 VAL B N 1
ATOM 8057 C CA . VAL B 1 478 ? -20.188 14.281 -4.32 1 95.88 478 VAL B CA 1
ATOM 8058 C C . VAL B 1 478 ? -19.891 14.844 -5.707 1 95.88 478 VAL B C 1
ATOM 8060 O O . VAL B 1 478 ? -20.75 15.484 -6.324 1 95.88 478 VAL B O 1
ATOM 8063 N N . ASP B 1 479 ? -18.703 14.594 -6.207 1 94.06 479 ASP B N 1
ATOM 8064 C CA . ASP B 1 479 ? -18.281 15.094 -7.512 1 94.06 479 ASP B CA 1
ATOM 8065 C C . ASP B 1 479 ? -19.188 14.555 -8.617 1 94.06 479 ASP B C 1
ATOM 8067 O O . ASP B 1 479 ? -19.469 15.25 -9.594 1 94.06 479 ASP B O 1
ATOM 8071 N N . ASP B 1 480 ? -19.594 13.32 -8.492 1 96.38 480 ASP B N 1
ATOM 8072 C CA . ASP B 1 480 ? -20.422 12.672 -9.5 1 96.38 480 ASP B CA 1
ATOM 8073 C C . ASP B 1 480 ? -21.875 13.125 -9.383 1 96.38 480 ASP B C 1
ATOM 8075 O O . ASP B 1 480 ? -22.656 12.992 -10.336 1 96.38 480 ASP B O 1
ATOM 8079 N N . GLY B 1 481 ? -22.281 13.625 -8.281 1 95.44 481 GLY B N 1
ATOM 8080 C CA . GLY B 1 481 ? -23.656 14.031 -8.031 1 95.44 481 GLY B CA 1
ATOM 8081 C C . GLY B 1 481 ? -24.531 12.906 -7.523 1 95.44 481 GLY B C 1
ATOM 8082 O O . GLY B 1 481 ? -25.734 12.875 -7.801 1 95.44 481 GLY B O 1
ATOM 8083 N N . LEU B 1 482 ? -23.969 11.945 -6.828 1 96.94 482 LEU B N 1
ATOM 8084 C CA . LEU B 1 482 ? -24.719 10.805 -6.305 1 96.94 482 LEU B CA 1
ATOM 8085 C C . LEU B 1 482 ? -25.75 11.258 -5.27 1 96.94 482 LEU B C 1
ATOM 8087 O O . LEU B 1 482 ? -25.391 11.922 -4.293 1 96.94 482 LEU B O 1
ATOM 8091 N N . PRO B 1 483 ? -27 10.867 -5.434 1 96.19 483 PRO B N 1
ATOM 8092 C CA . PRO B 1 483 ? -28.031 11.312 -4.492 1 96.19 483 PRO B CA 1
ATOM 8093 C C . PRO B 1 483 ? -27.766 10.852 -3.062 1 96.19 483 PRO B C 1
ATOM 8095 O O . PRO B 1 483 ? -27.312 9.719 -2.848 1 96.19 483 PRO B O 1
ATOM 8098 N N . ARG B 1 484 ? -28.062 11.68 -2.115 1 94.75 484 ARG B N 1
ATOM 8099 C CA . ARG B 1 484 ? -27.891 11.398 -0.695 1 94.75 484 ARG B CA 1
ATOM 8100 C C . ARG B 1 484 ? -28.688 10.172 -0.275 1 94.75 484 ARG B C 1
ATOM 8102 O O . ARG B 1 484 ? -28.266 9.414 0.6 1 94.75 484 ARG B O 1
ATOM 8109 N N . SER B 1 485 ? -29.812 9.906 -0.906 1 94.5 485 SER B N 1
ATOM 8110 C CA . SER B 1 485 ? -30.719 8.836 -0.535 1 94.5 485 SER B CA 1
ATOM 8111 C C . SER B 1 485 ? -30.328 7.516 -1.188 1 94.5 485 SER B C 1
ATOM 8113 O O . SER B 1 485 ? -31.078 6.539 -1.128 1 94.5 485 SER B O 1
ATOM 8115 N N . THR B 1 486 ? -29.219 7.461 -1.734 1 96.88 486 THR B N 1
ATOM 8116 C CA . THR B 1 486 ? -28.766 6.289 -2.479 1 96.88 486 THR B CA 1
ATOM 8117 C C . THR B 1 486 ? -28.703 5.066 -1.571 1 96.88 486 THR B C 1
ATOM 8119 O O . THR B 1 486 ? -28.25 5.152 -0.43 1 96.88 486 THR B O 1
ATOM 8122 N N . VAL B 1 487 ? -29.25 3.941 -2.092 1 96.06 487 VAL B N 1
ATOM 8123 C CA . VAL B 1 487 ? -29.047 2.639 -1.468 1 96.06 487 VAL B CA 1
ATOM 8124 C C . VAL B 1 487 ? -27.703 2.047 -1.925 1 96.06 487 VAL B C 1
ATOM 8126 O O . VAL B 1 487 ? -27.422 2.008 -3.123 1 96.06 487 VAL B O 1
ATOM 8129 N N . VAL B 1 488 ? -26.938 1.621 -0.952 1 95.75 488 VAL B N 1
ATOM 8130 C CA . VAL B 1 488 ? -25.609 1.115 -1.297 1 95.75 488 VAL B CA 1
ATOM 8131 C C . VAL B 1 488 ? -25.547 -0.392 -1.062 1 95.75 488 VAL B C 1
ATOM 8133 O O . VAL B 1 488 ? -25.891 -0.869 0.026 1 95.75 488 VAL B O 1
ATOM 8136 N N . VAL B 1 489 ? -25.203 -1.092 -2.105 1 95.5 489 VAL B N 1
ATOM 8137 C CA . VAL B 1 489 ? -24.906 -2.518 -2.027 1 95.5 489 VAL B CA 1
ATOM 8138 C C . VAL B 1 489 ? -23.391 -2.725 -1.969 1 95.5 489 VAL B C 1
ATOM 8140 O O . VAL B 1 489 ? -22.672 -2.41 -2.924 1 95.5 489 VAL B O 1
ATOM 8143 N N . GLY B 1 490 ? -22.938 -3.225 -0.817 1 93.19 490 GLY B N 1
ATOM 8144 C CA . GLY B 1 490 ? -21.531 -3.561 -0.696 1 93.19 490 GLY B CA 1
ATOM 8145 C C . GLY B 1 490 ? -21.219 -4.98 -1.119 1 93.19 490 GLY B C 1
ATOM 8146 O O . GLY B 1 490 ? -22 -5.902 -0.851 1 93.19 490 GLY B O 1
ATOM 8147 N N . ALA B 1 491 ? -20.031 -5.105 -1.812 1 93.81 491 ALA B N 1
ATOM 8148 C CA . ALA B 1 491 ? -19.594 -6.465 -2.117 1 93.81 491 ALA B CA 1
ATOM 8149 C C . ALA B 1 491 ? -19.359 -7.266 -0.838 1 93.81 491 ALA B C 1
ATOM 8151 O O . ALA B 1 491 ? -19.578 -8.477 -0.807 1 93.81 491 ALA B O 1
ATOM 8152 N N . HIS B 1 492 ? -18.812 -6.57 0.137 1 88.44 492 HIS B N 1
ATOM 8153 C CA . HIS B 1 492 ? -18.594 -7.168 1.448 1 88.44 492 HIS B CA 1
ATOM 8154 C C . HIS B 1 492 ? -19.422 -6.477 2.52 1 88.44 492 HIS B C 1
ATOM 8156 O O . HIS B 1 492 ? -19.891 -5.352 2.322 1 88.44 492 HIS B O 1
ATOM 8162 N N . GLY B 1 493 ? -19.594 -7.109 3.623 1 77 493 GLY B N 1
ATOM 8163 C CA . GLY B 1 493 ? -20.312 -6.523 4.738 1 77 493 GLY B CA 1
ATOM 8164 C C . GLY B 1 493 ? -20.969 -7.559 5.633 1 77 493 GLY B C 1
ATOM 8165 O O . GLY B 1 493 ? -20.625 -8.742 5.578 1 77 493 GLY B O 1
ATOM 8166 N N . GLY B 1 494 ? -21.781 -6.945 6.574 1 65.31 494 GLY B N 1
ATOM 8167 C CA . GLY B 1 494 ? -22.547 -7.82 7.449 1 65.31 494 GLY B CA 1
ATOM 8168 C C . GLY B 1 494 ? -23.938 -8.141 6.914 1 65.31 494 GLY B C 1
ATOM 8169 O O . GLY B 1 494 ? -24.484 -7.391 6.102 1 65.31 494 GLY B O 1
ATOM 8170 N N . ASN B 1 495 ? -24.641 -9.352 7.285 1 60.41 495 ASN B N 1
ATOM 8171 C CA . ASN B 1 495 ? -25.922 -10 7.109 1 60.41 495 ASN B CA 1
ATOM 8172 C C . ASN B 1 495 ? -26.641 -9.492 5.863 1 60.41 495 ASN B C 1
ATOM 8174 O O . ASN B 1 495 ? -27.297 -10.266 5.152 1 60.41 495 ASN B O 1
ATOM 8178 N N . THR B 1 496 ? -26.422 -8.258 5.305 1 62.34 496 THR B N 1
ATOM 8179 C CA . THR B 1 496 ? -27.109 -7.91 4.07 1 62.34 496 THR B CA 1
ATOM 8180 C C . THR B 1 496 ? -26.25 -7.008 3.195 1 62.34 496 THR B C 1
ATOM 8182 O O . THR B 1 496 ? -26.562 -6.77 2.029 1 62.34 496 THR B O 1
ATOM 8185 N N . THR B 1 497 ? -25.172 -6.66 3.564 1 74.31 497 THR B N 1
ATOM 8186 C CA . THR B 1 497 ? -24.219 -5.824 2.85 1 74.31 497 THR B CA 1
ATOM 8187 C C . THR B 1 497 ? -24.922 -4.695 2.107 1 74.31 497 THR B C 1
ATOM 8189 O O . THR B 1 497 ? -24.5 -4.289 1.026 1 74.31 497 THR B O 1
ATOM 8192 N N . ILE B 1 498 ? -26.281 -4.379 2.516 1 85.56 498 ILE B N 1
ATOM 8193 C CA . ILE B 1 498 ? -27.062 -3.299 1.923 1 85.56 498 ILE B CA 1
ATOM 8194 C C . ILE B 1 498 ? -27.406 -2.26 2.99 1 85.56 498 ILE B C 1
ATOM 8196 O O . ILE B 1 498 ? -27.891 -2.605 4.07 1 85.56 498 ILE B O 1
ATOM 8200 N N . ASP B 1 499 ? -27.094 -1.072 2.736 1 90.12 499 ASP B N 1
ATOM 8201 C CA . ASP B 1 499 ? -27.375 0.042 3.635 1 90.12 499 ASP B CA 1
ATOM 8202 C C . ASP B 1 499 ? -27.547 1.345 2.857 1 90.12 499 ASP B C 1
ATOM 8204 O O . ASP B 1 499 ? -27.453 1.356 1.628 1 90.12 499 ASP B O 1
ATOM 8208 N N . LYS B 1 500 ? -27.906 2.359 3.506 1 92.5 500 LYS B N 1
ATOM 8209 C CA . LYS B 1 500 ? -28.078 3.676 2.895 1 92.5 500 LYS B CA 1
ATOM 8210 C C . LYS B 1 500 ? -26.766 4.465 2.938 1 92.5 500 LYS B C 1
ATOM 8212 O O . LYS B 1 500 ? -25.984 4.344 3.889 1 92.5 500 LYS B O 1
ATOM 8217 N N . LEU B 1 501 ? -26.578 5.242 1.891 1 94.5 501 LEU B N 1
ATOM 8218 C CA . LEU B 1 501 ? -25.422 6.145 1.878 1 94.5 501 LEU B CA 1
ATOM 8219 C C . LEU B 1 501 ? -25.406 7.008 3.133 1 94.5 501 LEU B C 1
ATOM 8221 O O . LEU B 1 501 ? -24.328 7.324 3.654 1 94.5 501 LEU B O 1
ATOM 8225 N N . GLU B 1 502 ? -26.578 7.309 3.682 1 91.62 502 GLU B N 1
ATOM 8226 C CA . GLU B 1 502 ? -26.719 8.125 4.883 1 91.62 502 GLU B CA 1
ATOM 8227 C C . GLU B 1 502 ? -25.984 7.516 6.066 1 91.62 502 GLU B C 1
ATOM 8229 O O . GLU B 1 502 ? -25.453 8.234 6.918 1 91.62 502 GLU B O 1
ATOM 8234 N N . SER B 1 503 ? -25.984 6.23 6.086 1 89.06 503 SER B N 1
ATOM 8235 C CA . SER B 1 503 ? -25.281 5.559 7.172 1 89.06 503 SER B CA 1
ATOM 8236 C C . SER B 1 503 ? -23.781 5.832 7.113 1 89.06 503 SER B C 1
ATOM 8238 O O . SER B 1 503 ? -23.141 6.102 8.141 1 89.06 503 SER B O 1
ATOM 8240 N N . LEU B 1 504 ? -23.188 5.73 5.945 1 90.62 504 LEU B N 1
ATOM 8241 C CA . LEU B 1 504 ? -21.766 6.02 5.797 1 90.62 504 LEU B CA 1
ATOM 8242 C C . LEU B 1 504 ? -21.484 7.48 6.117 1 90.62 504 LEU B C 1
ATOM 8244 O O . LEU B 1 504 ? -20.469 7.793 6.75 1 90.62 504 LEU B O 1
ATOM 8248 N N . ILE B 1 505 ? -22.375 8.336 5.625 1 91.44 505 ILE B N 1
ATOM 8249 C CA . ILE B 1 505 ? -22.234 9.758 5.902 1 91.44 505 ILE B CA 1
ATOM 8250 C C . ILE B 1 505 ? -22.188 9.992 7.41 1 91.44 505 ILE B C 1
ATOM 8252 O O . ILE B 1 505 ? -21.328 10.727 7.902 1 91.44 505 ILE B O 1
ATOM 8256 N N . SER B 1 506 ? -23 9.352 8.117 1 85.94 506 SER B N 1
ATOM 8257 C CA . SER B 1 506 ? -23.062 9.477 9.57 1 85.94 506 SER B CA 1
ATOM 8258 C C . SER B 1 506 ? -21.797 8.922 10.219 1 85.94 506 SER B C 1
ATOM 8260 O O . SER B 1 506 ? -21.219 9.547 11.117 1 85.94 506 SER B O 1
ATOM 8262 N N . ILE B 1 507 ? -21.375 7.797 9.773 1 83.12 507 ILE B N 1
ATOM 8263 C CA . ILE B 1 507 ? -20.219 7.117 10.344 1 83.12 507 ILE B CA 1
ATOM 8264 C C . ILE B 1 507 ? -18.969 7.973 10.148 1 83.12 507 ILE B C 1
ATOM 8266 O O . ILE B 1 507 ? -18.125 8.07 11.047 1 83.12 507 ILE B O 1
ATOM 8270 N N . THR B 1 508 ? -18.828 8.633 9 1 87 508 THR B N 1
ATOM 8271 C CA . THR B 1 508 ? -17.625 9.383 8.664 1 87 508 THR B CA 1
ATOM 8272 C C . THR B 1 508 ? -17.703 10.805 9.203 1 87 508 THR B C 1
ATOM 8274 O O . THR B 1 508 ? -16.703 11.523 9.234 1 87 508 THR B O 1
ATOM 8277 N N . GLY B 1 509 ? -18.891 11.219 9.625 1 87.94 509 GLY B N 1
ATOM 8278 C CA . GLY B 1 509 ? -19.094 12.617 9.969 1 87.94 509 GLY B CA 1
ATOM 8279 C C . GLY B 1 509 ? -18.969 13.547 8.773 1 87.94 509 GLY B C 1
ATOM 8280 O O . GLY B 1 509 ? -18.75 14.75 8.93 1 87.94 509 GLY B O 1
ATOM 8281 N N . TYR B 1 510 ? -19.078 13 7.559 1 90.75 510 TYR B N 1
ATOM 8282 C CA . TYR B 1 510 ? -18.953 13.742 6.309 1 90.75 510 TYR B CA 1
ATOM 8283 C C . TYR B 1 510 ? -20.156 14.648 6.078 1 90.75 510 TYR B C 1
ATOM 8285 O O . TYR B 1 510 ? -21.297 14.211 6.223 1 90.75 510 TYR B O 1
ATOM 8293 N N . GLU B 1 511 ? -19.984 15.922 5.805 1 88.69 511 GLU B N 1
ATOM 8294 C CA . GLU B 1 511 ? -21.094 16.797 5.48 1 88.69 511 GLU B CA 1
ATOM 8295 C C . GLU B 1 511 ? -21.484 16.688 4.008 1 88.69 511 GLU B C 1
ATOM 8297 O O . GLU B 1 511 ? -21.203 17.594 3.217 1 88.69 511 GLU B O 1
ATOM 8302 N N . TYR B 1 512 ? -22.125 15.688 3.711 1 93.81 512 TYR B N 1
ATOM 8303 C CA . TYR B 1 512 ? -22.562 15.391 2.354 1 93.81 512 TYR B CA 1
ATOM 8304 C C . TYR B 1 512 ? -23.703 16.312 1.936 1 93.81 512 TYR B C 1
ATOM 8306 O O . TYR B 1 512 ? -24.656 16.531 2.697 1 93.81 512 TYR B O 1
ATOM 8314 N N . PRO B 1 513 ? -23.641 16.969 0.779 1 93.5 513 PRO B N 1
ATOM 8315 C CA . PRO B 1 513 ? -24.703 17.859 0.336 1 93.5 513 PRO B CA 1
ATOM 8316 C C . PRO B 1 513 ? -26.016 17.109 0.039 1 93.5 513 PRO B C 1
ATOM 8318 O O . PRO B 1 513 ? -26.016 15.883 -0.068 1 93.5 513 PRO B O 1
ATOM 8321 N N . ASN B 1 514 ? -27.094 17.859 0.019 1 91.56 514 ASN B N 1
ATOM 8322 C CA . ASN B 1 514 ? -28.391 17.297 -0.302 1 91.56 514 ASN B CA 1
ATOM 8323 C C . ASN B 1 514 ? -28.578 17.125 -1.807 1 91.56 514 ASN B C 1
ATOM 8325 O O . ASN B 1 514 ? -29.453 17.75 -2.402 1 91.56 514 ASN B O 1
ATOM 8329 N N . LEU B 1 515 ? -27.844 16.188 -2.352 1 94.12 515 LEU B N 1
ATOM 8330 C CA . LEU B 1 515 ? -27.875 15.922 -3.785 1 94.12 515 LEU B CA 1
ATOM 8331 C C . LEU B 1 515 ? -29.047 15.008 -4.137 1 94.12 515 LEU B C 1
ATOM 8333 O O . LEU B 1 515 ? -29.391 14.102 -3.367 1 94.12 515 LEU B O 1
ATOM 8337 N N . GLU B 1 516 ? -29.656 15.281 -5.254 1 93.38 516 GLU B N 1
ATOM 8338 C CA . GLU B 1 516 ? -30.75 14.492 -5.805 1 93.38 516 GLU B CA 1
ATOM 8339 C C . GLU B 1 516 ? -30.406 13.938 -7.184 1 93.38 516 GLU B C 1
ATOM 8341 O O . GLU B 1 516 ? -29.297 14.164 -7.684 1 93.38 516 GLU B O 1
ATOM 8346 N N . THR B 1 517 ? -31.328 13.148 -7.766 1 92.31 517 THR B N 1
ATOM 8347 C CA . THR B 1 517 ? -31.094 12.445 -9.023 1 92.31 517 THR B CA 1
ATOM 8348 C C . THR B 1 517 ? -30.719 13.43 -10.125 1 92.31 517 THR B C 1
ATOM 8350 O O . THR B 1 517 ? -29.906 13.109 -10.992 1 92.31 517 THR B O 1
ATOM 8353 N N . ASN B 1 518 ? -31.234 14.617 -10.055 1 90.31 518 ASN B N 1
ATOM 8354 C CA . ASN B 1 518 ? -31 15.602 -11.102 1 90.31 518 ASN B CA 1
ATOM 8355 C C . ASN B 1 518 ? -29.641 16.266 -10.953 1 90.31 518 ASN B C 1
ATOM 8357 O O . ASN B 1 518 ? -29.188 16.984 -11.852 1 90.31 518 ASN B O 1
ATOM 8361 N N . ASP B 1 519 ? -28.953 15.992 -9.875 1 92.06 519 ASP B N 1
ATOM 8362 C CA . ASP B 1 519 ? -27.641 16.594 -9.625 1 92.06 519 ASP B CA 1
ATOM 8363 C C . ASP B 1 519 ? -26.531 15.742 -10.211 1 92.06 519 ASP B C 1
ATOM 8365 O O . ASP B 1 519 ? -25.359 16.141 -10.18 1 92.06 519 ASP B O 1
ATOM 8369 N N . TRP B 1 520 ? -26.906 14.578 -10.773 1 93.38 520 TRP B N 1
ATOM 8370 C CA . TRP B 1 520 ? -25.891 13.695 -11.336 1 93.38 520 TRP B CA 1
ATOM 8371 C C . TRP B 1 520 ? -25.172 14.359 -12.508 1 93.38 520 TRP B C 1
ATOM 8373 O O . TRP B 1 520 ? -25.828 14.977 -13.359 1 93.38 520 TRP B O 1
ATOM 8383 N N . LYS B 1 521 ? -23.797 14.117 -12.555 1 90.5 521 LYS B N 1
ATOM 8384 C CA . LYS B 1 521 ? -23 14.789 -13.586 1 90.5 521 LYS B CA 1
ATOM 8385 C C . LYS B 1 521 ? -22.188 13.773 -14.391 1 90.5 521 LYS B C 1
ATOM 8387 O O . LYS B 1 521 ? -22.062 13.898 -15.609 1 90.5 521 LYS B O 1
ATOM 8392 N N . ALA B 1 522 ? -21.656 12.82 -13.742 1 88.38 522 ALA B N 1
ATOM 8393 C CA . ALA B 1 522 ? -20.672 11.93 -14.367 1 88.38 522 ALA B CA 1
ATOM 8394 C C . ALA B 1 522 ? -21.312 11.172 -15.539 1 88.38 522 ALA B C 1
ATOM 8396 O O . ALA B 1 522 ? -22.297 10.461 -15.367 1 88.38 522 ALA B O 1
ATOM 8397 N N . GLY B 1 523 ? -20.703 11.328 -16.719 1 86.69 523 GLY B N 1
ATOM 8398 C CA . GLY B 1 523 ? -21.234 10.68 -17.906 1 86.69 523 GLY B CA 1
ATOM 8399 C C . GLY B 1 523 ? -22.5 11.336 -18.422 1 86.69 523 GLY B C 1
ATOM 8400 O O . GLY B 1 523 ? -23.219 10.758 -19.234 1 86.69 523 GLY B O 1
ATOM 8401 N N . GLY B 1 524 ? -22.812 12.453 -17.953 1 88.44 524 GLY B N 1
ATOM 8402 C CA . GLY B 1 524 ? -24.016 13.156 -18.359 1 88.44 524 GLY B CA 1
ATOM 8403 C C . GLY B 1 524 ? -25.188 12.922 -17.422 1 88.44 524 GLY B C 1
ATOM 8404 O O . GLY B 1 524 ? -25.109 12.07 -16.531 1 88.44 524 GLY B O 1
ATOM 8405 N N . ALA B 1 525 ? -26.266 13.578 -17.688 1 88.62 525 ALA B N 1
ATOM 8406 C CA . ALA B 1 525 ? -27.453 13.477 -16.859 1 88.62 525 ALA B CA 1
ATOM 8407 C C . ALA B 1 525 ? -28.047 12.07 -16.922 1 88.62 525 ALA B C 1
ATOM 8409 O O . ALA B 1 525 ? -27.953 11.398 -17.953 1 88.62 525 ALA B O 1
ATOM 8410 N N . LEU B 1 526 ? -28.609 11.586 -15.805 1 90.31 526 LEU B N 1
ATOM 8411 C CA . LEU B 1 526 ? -29.25 10.281 -15.766 1 90.31 526 LEU B CA 1
ATOM 8412 C C . LEU B 1 526 ? -30.484 10.258 -16.656 1 90.31 526 LEU B C 1
ATOM 8414 O O . LEU B 1 526 ? -30.859 9.203 -17.188 1 90.31 526 LEU B O 1
ATOM 8418 N N . CYS B 1 527 ? -31.156 11.328 -16.641 1 87.62 527 CYS B N 1
ATOM 8419 C CA . CYS B 1 527 ? -32.344 11.484 -17.484 1 87.62 527 CYS B CA 1
ATOM 8420 C C . CYS B 1 527 ? -32.406 12.891 -18.062 1 87.62 527 CYS B C 1
ATOM 8422 O O . CYS B 1 527 ? -32.25 13.875 -17.328 1 87.62 527 CYS B O 1
ATOM 8424 N N . LYS B 1 528 ? -32.594 12.984 -19.438 1 73.5 528 LYS B N 1
ATOM 8425 C CA . LYS B 1 528 ? -32.812 14.281 -20.047 1 73.5 528 LYS B CA 1
ATOM 8426 C C . LYS B 1 528 ? -34.25 14.75 -19.812 1 73.5 528 LYS B C 1
ATOM 8428 O O . LYS B 1 528 ? -35.188 14.195 -20.375 1 73.5 528 LYS B O 1
ATOM 8433 N N . HIS B 1 529 ? -34.469 15.172 -18.578 1 61.12 529 HIS B N 1
ATOM 8434 C CA . HIS B 1 529 ? -35.844 15.609 -18.328 1 61.12 529 HIS B CA 1
ATOM 8435 C C . HIS B 1 529 ? -36.25 16.719 -19.281 1 61.12 529 HIS B C 1
ATOM 8437 O O . HIS B 1 529 ? -35.469 17.641 -19.531 1 61.12 529 HIS B O 1
ATOM 8443 N N . HIS B 1 530 ? -36.906 16.406 -20.359 1 43.75 530 HIS B N 1
ATOM 8444 C CA . HIS B 1 530 ? -37.531 17.453 -21.125 1 43.75 530 HIS B CA 1
ATOM 8445 C C . HIS B 1 530 ? -38.531 18.234 -20.281 1 43.75 530 HIS B C 1
ATOM 8447 O O . HIS B 1 530 ? -39.219 17.641 -19.422 1 43.75 530 HIS B O 1
#

Secondary structure (DSSP, 8-state):
-EEE--EEEEEEE-SSS-SSSSS---EEEEEEEEEEEEE-SSS-EEEEEEEEEE-HHHHHH-TT---EEEEEEEEE-STT-EEEEEE----TT-S-TTS--EEPPHHHHHHHHHHHHHH-HHHHHHHHHHTGGGEEEEEEE-TTT--EEEEEEETT-SEEEEEETTT--EEEEEEEEEETTTEEEEEEEEEEEEEEEES-SSS--EEEEEEEEEEEETTTEEEEEEEES-EEES----TTTTS----TT-----------SSS-HHHHHHHHHTT---S-GGGT--GGGEEEE-SSTT-TTEEEEEES-TTB-EEEEE-SS-EEEE---TTHHHHHHHHIIIII---EEEEE-SSSSHHHHTTHHHHHHTTPEEEEEGGGHHHHTTGGGG---EEEE-SSS-EEEE-SSEEEEEEE-TT-SSSTT-EEEEEEESS--TT---EEEE-SS----GGGTT---S-SS-HHHHHHHHHHHHHHT--TT-EEEESB-SSS-EEEHHHHHHHHT-------GGG--TTS-SS---/-EEE--EEEEEEE-SSS-SSSSS---EEEEEEEEEEEEE-SSS-EEEEEEEEEE-HHHHHH-TT---EEEEEEEEE-STT-EEEEEE----TT-S-TTS--EEPPHHHHHHHHHHHHHH-HHHHHHHHHHTGGGEEEEEEE-TTT--EEEEEEETT-SEEEEEETTT--EEEEEEEEEETTTEEEEEEEEEEEEEEEES-SSS--EEEEEEEEEEEETTTEEEEEEEES-EEES----TTTTS----TT-----------SSS-HHHHHHHHHTT---S-GGGT--GGGEEEE-SSTT-TTEEEEEES-TTB-EEEEE-SS-EEEE---TTHHHHHHHHIIIII---EEEEE-SSSSHHHHTTHHHHHHTTPEEEEEGGGHHHHTTGGGG---EEEE-SSS-EEEE-SSEEEEEEE-TT-SSSTT-EEEEEEESS--TT---EEEE-SS----GGGTTTS-GGGS-HHHHHHHHHHHHHHT--TT-EEEESB-STT-EEEHHHHHHHHT-------GGG--TTS-SS---

Radius of gyration: 30.41 Å; Cα contacts (8 Å, |Δi|>4): 2659; chains: 2; bounding box: 78×84×77 Å

pLDDT: mean 89.29, std 11.7, range [37.25, 98.94]